Protein AF-0000000079286001 (afdb_homodimer)

InterPro domains:
  IPR000183 Ornithine/DAP/Arg decarboxylase [PR01179] (71-89)
  IPR000183 Ornithine/DAP/Arg decarboxylase [PR01179] (91-103)
  IPR000183 Ornithine/DAP/Arg decarboxylase [PR01179] (193-206)
  IPR000183 Ornithine/DAP/Arg decarboxylase [PR01179] (276-295)
  IPR000183 Ornithine/DAP/Arg decarboxylase [PR01179] (395-408)
  IPR002433 Ornithine decarboxylase [PR01182] (43-67)
  IPR002433 Ornithine decarboxylase [PR01182] (69-96)
  IPR002433 Ornithine decarboxylase [PR01182] (113-137)
  IPR002433 Ornithine decarboxylase [PR01182] (143-165)
  IPR002433 Ornithine decarboxylase [PR01182] (327-340)
  IPR002433 Ornithine decarboxylase [PR01182] (362-372)
  IPR002433 Ornithine decarboxylase [PR01182] (382-395)
  IPR002433 Ornithine decarboxylase [PTHR11482] (25-417)
  IPR009006 Alanine racemase/group IV decarboxylase, C-terminal [G3DSA:2.40.37.10] (40-417)
  IPR009006 Alanine racemase/group IV decarboxylase, C-terminal [SSF50621] (264-427)
  IPR022643 Orn/DAP/Arg decarboxylase 2, C-terminal [PF00278] (45-395)
  IPR022644 Orn/DAP/Arg decarboxylase 2, N-terminal [PF02784] (51-284)
  IPR022653 Orn/DAP/Arg decarboxylase 2, pyridoxal-phosphate binding site [PS00878] (71-89)
  IPR029066 PLP-binding barrel [G3DSA:3.20.20.10] (53-284)
  IPR029066 PLP-binding barrel [SSF51419] (49-286)

Radius of gyration: 28.45 Å; Cα contacts (8 Å, |Δi|>4): 1939; chains: 2; bounding box: 70×84×67 Å

Organism: Patiria miniata (NCBI:txid46514)

Foldseek 3Di:
DDWDDFPVDIAAADAPPDDPLNVVVCQLVDPVHDPVDDPDSQAKFKEFAVALLVVLVVVCCVLPVQAAEAAECLFFVDLVSLLLCVLVVHAHEDQFLVSQVSSVVSPDALQSYENEHQDYDLVRLLSNQVRVNAHYEHADLVSLVSCLVRPQRHAYAYEAAQEDPQALDHCNVPDHHYPVCLLVSLVSNVVSVHAHAEYEYAHHAQHLDLCSLLVVLVSCLVSLVSNVVSPHNHAEYESEERAHQFPDGNDHNSSNSVSNVVSCCVRPNVVNNHRHYYHYHSNSFQQRMKMKKFFADKDKDQADPVVPVPDADDVRPRIEIETEIQDFCQQFLVSCVSPVPPWDDWAFSPDDPVPFAWGQYWYAYDAPDPVRTNHHRDIDGDDDGGTMTMTGRRGTRGNSRHDCPNNRDHHYYHYYYYPVCVVSCCSSRPHD/DDWDDFPVDIAAADAPPDDPLNVVVCQLPDPVHDPVDDPDSQAKFKEFAVALLVVLLVVCCVLPVQAAEAAECLFFVDLVSLLLCVLVVHAHEDQFLVSQVSSVVSPDALQSYENEHQDYDLVRLLSNQVRVNAHYEHADLVSLVSCLVRPQRHAYAYEAAQEDPQALDHCNVPDHHYPVCLLVSLVSNVVSVHAYAEYEYAHHAQHLDLCSLLVVLVSCLVSLVSNVVSPHNHAEYESEERAHQFPDGNDHNSSNSVSNVVSCCVRPNVVNNHRHYYHYHSNSFQQRMKMKKFFADKDKDQADPVVPVPDADDVRPRIEIETEIQDFCQQFLVSCVSPVPPWDDWAFSPDDPVPFAWGQYWYAYDAPDPVRTNHHRDIYGDDDGGTMTMTGRRGTRGNSRHDCPNNRDHHYYHYYYYPVCVVSCCSSRPHD

pLDDT: mean 92.54, std 11.49, range [35.41, 98.94]

Solvent-accessible surface area (backbone atoms only — not comparable to full-atom values): 44396 Å² total; per-residue (Å²): 125,52,71,51,75,36,96,82,42,65,30,41,36,38,59,88,88,66,48,70,59,57,52,51,55,51,53,62,67,46,79,82,55,58,79,67,62,68,93,44,82,72,55,39,34,32,42,38,33,55,44,48,32,52,50,41,51,52,48,43,50,70,59,38,66,76,46,44,53,18,37,27,38,55,25,46,70,48,65,63,60,50,37,48,39,46,61,71,67,49,29,30,29,24,63,28,50,52,39,46,51,49,46,44,75,65,65,46,58,38,87,41,34,34,42,58,37,49,69,55,45,66,68,38,45,43,48,31,48,74,62,53,38,34,39,28,32,30,50,49,68,60,46,50,56,51,35,54,73,64,34,52,80,33,37,30,26,42,29,35,48,47,64,34,90,68,19,79,43,47,37,48,88,71,42,43,28,51,80,84,46,47,64,63,46,51,52,50,35,53,74,69,66,44,46,49,29,29,43,30,36,41,33,18,41,49,33,57,53,45,62,54,50,29,52,49,52,58,62,44,44,65,56,52,48,51,42,42,74,73,65,37,71,58,38,36,42,34,59,27,38,24,50,44,20,52,84,79,46,94,37,56,56,67,57,32,32,51,37,42,52,54,38,34,55,72,67,55,29,78,87,71,65,55,44,41,34,30,27,42,29,36,37,44,28,11,48,20,10,28,38,38,35,22,26,44,34,63,46,79,43,74,56,54,70,83,78,35,76,82,76,68,62,94,92,50,70,56,45,36,38,35,37,26,26,68,47,20,26,51,46,23,42,42,47,33,81,79,31,77,74,62,59,72,82,61,39,68,51,83,63,78,66,88,81,50,65,71,34,52,24,33,34,30,16,61,51,86,50,57,80,24,49,52,43,69,82,39,78,37,56,76,77,55,63,72,40,46,30,37,30,68,51,42,27,30,54,12,72,44,55,27,24,43,42,49,38,45,74,65,57,47,68,42,38,32,30,44,58,86,50,46,66,61,47,46,70,54,52,55,67,129,125,52,72,53,74,33,96,82,42,65,30,40,37,39,60,87,87,65,49,69,58,57,52,51,54,48,54,64,67,43,82,82,56,59,79,66,62,70,94,48,81,71,54,38,34,32,41,37,32,54,45,47,32,52,52,40,51,53,50,43,51,70,60,39,66,76,48,43,52,18,38,27,38,56,26,48,70,47,65,63,60,50,38,48,40,45,61,72,68,49,28,32,30,25,64,30,51,52,39,45,49,49,46,43,74,64,64,48,58,39,86,40,34,33,42,58,36,48,69,54,44,66,68,39,45,42,49,30,48,73,63,52,38,34,38,28,34,29,52,50,68,60,45,49,54,50,35,55,73,64,35,54,83,32,37,30,24,41,29,35,47,48,65,36,89,67,18,79,45,49,39,48,87,71,42,44,27,51,79,86,45,45,63,63,46,50,52,50,36,53,76,68,66,45,45,50,29,31,42,30,35,42,32,17,40,50,32,58,54,44,62,55,50,31,52,50,54,59,63,41,43,66,57,51,48,52,42,41,74,73,66,36,69,59,38,36,40,32,56,27,37,24,49,44,20,49,82,81,47,91,38,55,57,67,57,33,33,52,38,42,52,52,39,35,55,72,68,53,28,78,87,70,63,55,43,39,34,30,27,42,29,35,37,45,26,12,49,20,10,28,37,38,34,24,25,45,33,62,46,79,42,73,56,52,69,81,77,36,73,81,75,65,62,93,90,48,69,57,47,37,38,37,38,26,25,70,49,20,26,50,44,22,43,40,49,34,81,79,31,78,73,61,59,71,82,63,40,68,51,83,62,79,67,87,81,52,65,69,35,51,25,32,34,30,17,61,50,85,50,56,80,26,50,52,44,71,82,37,76,35,56,76,77,54,64,72,41,45,30,38,33,68,50,41,28,31,54,12,70,43,54,27,24,42,41,49,37,44,74,67,57,46,67,41,39,32,29,44,57,86,49,46,66,59,48,46,69,55,51,54,67,132

Sequence (864 aa):
MERYETPDLRVTLYENGTSIRDIANEKVKDEDQDEPKREDVDDPFYLYDLGDVVTKDKLWAKLLPNVEVFFAVKSNPDPVIIRLLIGLGKSFDCASKKEIKMVLDLGASADRIIFAHPYKQESHLRFAKEKGVRLMTFDTAEELQKVKRVHPKAQLVLRIRYDDDTATIKYGAKFGCRGEEVRPLLEIAKKLGLDVVGISFHVGSESSNPQIFRDAIRFTRPLFDIGTSLGFNMKLLDLGGGFPGRLYPKATFDKFADVITRALDEHFPASSGVRIIAEPGTFHTRSAGYLVANVIAKRVNKVDINERRERVSDGDEPFIWIYYLNVGVFSGLNGKLFDPEYFDLPEPLHEPLRNRDLKPSTIFGPTCDSNDVIMANCMLPELDTGEFVLFHDMGGYTATCACDFNGFSLPPTWYIAPKEIRLVLEKTFPAQMERYETPDLRVTLYENGTSIRDIANEKVKDEDQDEPKREDVDDPFYLYDLGDVVTKDKLWAKLLPNVEVFFAVKSNPDPVIIRLLIGLGKSFDCASKKEIKMVLDLGASADRIIFAHPYKQESHLRFAKEKGVRLMTFDTAEELQKVKRVHPKAQLVLRIRYDDDTATIKYGAKFGCRGEEVRPLLEIAKKLGLDVVGISFHVGSESSNPQIFRDAIRFTRPLFDIGTSLGFNMKLLDLGGGFPGRLYPKATFDKFADVITRALDEHFPASSGVRIIAEPGTFHTRSAGYLVANVIAKRVNKVDINERRERVSDGDEPFIWIYYLNVGVFSGLNGKLFDPEYFDLPEPLHEPLRNRDLKPSTIFGPTCDSNDVIMANCMLPELDTGEFVLFHDMGGYTATCACDFNGFSLPPTWYIAPKEIRLVLEKTFPAQ

Secondary structure (DSSP, 8-state):
-EEEEETTEEEEEE-TT--HHHHHHHHHH-SS--SSPPSSTT--EEEEEHHHHHHHHHHHHHH-TTSEEEEEGGG---HHHHHHHHHTT-EEEE-SHHHHHHHHHTT--GGGEEE--SS--HHHHHHHHHHT--EEEE-SHHHHHHHHHH-TTPEEEEEB----TT-SS--TTTS-B-HHHHHHHHHHHHHTT-EEEEEE----SS-S-THHHHHHHHHHHHHHHHHHHTT----EEE-------SSS-SS-HHHHHHHHHHHHHHHS-GGG--EEEE--SHHHHGGGEEEEEEEEEEEEEE--TTT-TTT--TT--SEEEEEEES--TTTT-GGGGT-TTSSPPPEESSS-GGG--EEEEEEE-SSS-TT-EEEEEEEEE---TT-EEEESS-SSSSGGG---GGG-PPPPEEEEEEGGGHHHHHHHS---/-EEEEETTEEEEEE-TT--HHHHHHHHHH-SS--SSPPSSTT--EEEEEHHHHHHHHHHHHHH-TTSEEEEEGGG---HHHHHHHHHTT-EEEE-SHHHHHHHHHTT--GGGEEE--SS--HHHHHHHHHHT--EEEE-SHHHHHHHHHH-TTPEEEEEB----TT-SS--TTTS-B-HHHHHHHHHHHHHTT-EEEEEE----SS-S-THHHHHHHHHHHHHHHHHHHTT----EEE-------SSS-SS-HHHHHHHHHHHHHHHS-GGG--EEEE--SHHHHGGGEEEEEEEEEEEEEE--TTT-TTT--TT--SEEEEEEES--TTTT-GGGGT-TTSSPPPEESSS-GGG--EEEEEEE-SSS-TT-EEEEEEEEE---TT-EEEESS-SSSSGGG---GGG-PPPPEEEEEEGGGHHHHHHHS---

Structure (mmCIF, N/CA/C/O backbone):
data_AF-0000000079286001-model_v1
#
loop_
_entity.id
_entity.type
_entity.pdbx_description
1 polymer 'ornithine decarboxylase'
#
loop_
_atom_site.group_PDB
_atom_site.id
_atom_site.type_symbol
_atom_site.label_atom_id
_atom_site.label_alt_id
_atom_site.label_comp_id
_atom_site.label_asym_id
_atom_site.label_entity_id
_atom_site.label_seq_id
_atom_site.pdbx_PDB_ins_code
_atom_site.Cartn_x
_atom_site.Cartn_y
_atom_site.Cartn_z
_atom_site.occupancy
_atom_site.B_iso_or_equiv
_atom_site.auth_seq_id
_atom_site.auth_comp_id
_atom_site.auth_asym_id
_atom_site.auth_atom_id
_atom_site.pdbx_PDB_model_num
ATOM 1 N N . MET A 1 1 ? 31.047 -0.905 14.516 1 71.81 1 MET A N 1
ATOM 2 C CA . MET A 1 1 ? 30.406 0.387 14.742 1 71.81 1 MET A CA 1
ATOM 3 C C . MET A 1 1 ? 29.812 0.453 16.141 1 71.81 1 MET A C 1
ATOM 5 O O . MET A 1 1 ? 29.359 -0.562 16.672 1 71.81 1 MET A O 1
ATOM 9 N N . GLU A 1 2 ? 30.016 1.582 16.75 1 84.88 2 GLU A N 1
ATOM 10 C CA . GLU A 1 2 ? 29.469 1.858 18.062 1 84.88 2 GLU A CA 1
ATOM 11 C C . GLU A 1 2 ? 27.953 1.935 18.047 1 84.88 2 GLU A C 1
ATOM 13 O O . GLU A 1 2 ? 27.359 2.312 17.031 1 84.88 2 GLU A O 1
ATOM 18 N N . ARG A 1 3 ? 27.391 1.456 19.219 1 89.31 3 ARG A N 1
ATOM 19 C CA . ARG A 1 3 ? 25.938 1.459 19.297 1 89.31 3 ARG A CA 1
ATOM 20 C C . ARG A 1 3 ? 25.453 2.227 20.516 1 89.31 3 ARG A C 1
ATOM 22 O O . ARG A 1 3 ? 26.141 2.27 21.547 1 89.31 3 ARG A O 1
ATOM 29 N N . TYR A 1 4 ? 24.406 2.926 20.359 1 91.62 4 TYR A N 1
ATOM 30 C CA . TYR A 1 4 ? 23.625 3.475 21.453 1 91.62 4 TYR A CA 1
ATOM 31 C C . TYR A 1 4 ? 22.266 2.771 21.547 1 91.62 4 TYR A C 1
ATOM 33 O O . TYR A 1 4 ? 21.484 2.777 20.594 1 91.62 4 TYR A O 1
ATOM 41 N N . GLU A 1 5 ? 22.047 2.104 22.766 1 92.06 5 GLU A N 1
ATOM 42 C CA . GLU A 1 5 ? 20.875 1.264 22.906 1 92.06 5 GLU A CA 1
ATOM 43 C C . GLU A 1 5 ? 20.109 1.607 24.188 1 92.06 5 GLU A C 1
ATOM 45 O O . GLU A 1 5 ? 20.688 1.708 25.266 1 92.06 5 GLU A O 1
ATOM 50 N N . THR A 1 6 ? 18.906 1.88 23.984 1 93 6 THR A N 1
ATOM 51 C CA . THR A 1 6 ? 17.922 2.041 25.047 1 93 6 THR A CA 1
ATOM 52 C C . THR A 1 6 ? 16.688 1.175 24.797 1 93 6 THR A C 1
ATOM 54 O O . THR A 1 6 ? 16.594 0.523 23.75 1 93 6 THR A O 1
ATOM 57 N N . PRO A 1 7 ? 15.75 1.062 25.703 1 88.44 7 PRO A N 1
ATOM 58 C CA . PRO A 1 7 ? 14.531 0.286 25.453 1 88.44 7 PRO A CA 1
ATOM 59 C C . PRO A 1 7 ? 13.758 0.793 24.234 1 88.44 7 PRO A C 1
ATOM 61 O O . PRO A 1 7 ? 13.055 0.019 23.578 1 88.44 7 PRO A O 1
ATOM 64 N N . ASP A 1 8 ? 13.992 2.051 23.875 1 90.81 8 ASP A N 1
ATOM 65 C CA . ASP A 1 8 ? 13.156 2.662 22.844 1 90.81 8 ASP A CA 1
ATOM 66 C C . ASP A 1 8 ? 13.961 2.936 21.578 1 90.81 8 ASP A C 1
ATOM 68 O O . ASP A 1 8 ? 13.406 3.369 20.562 1 90.81 8 ASP A O 1
ATOM 72 N N . LEU A 1 9 ? 15.227 2.674 21.609 1 93.56 9 LEU A N 1
ATOM 73 C CA . LEU A 1 9 ? 16.047 3.027 20.453 1 93.56 9 LEU A CA 1
ATOM 74 C C . LEU A 1 9 ? 17.281 2.146 20.375 1 93.56 9 LEU A C 1
ATOM 76 O O . LEU A 1 9 ? 17.984 1.972 21.375 1 93.56 9 LEU A O 1
ATOM 80 N N . ARG A 1 10 ? 17.516 1.57 19.297 1 93.25 10 ARG A N 1
ATOM 81 C CA . ARG A 1 10 ? 18.797 0.984 18.906 1 93.25 10 ARG A CA 1
ATOM 82 C C . ARG A 1 10 ? 19.375 1.683 17.688 1 93.25 10 ARG A C 1
ATOM 84 O O . ARG A 1 10 ? 18.766 1.656 16.609 1 93.25 10 ARG A O 1
ATOM 91 N N . VAL A 1 11 ? 20.516 2.357 17.828 1 94.81 11 VAL A N 1
ATOM 92 C CA . VAL A 1 11 ? 21.062 3.162 16.75 1 94.81 11 VAL A CA 1
ATOM 93 C C . VAL A 1 11 ? 22.562 2.895 16.609 1 94.81 11 VAL A C 1
ATOM 95 O O . VAL A 1 11 ? 23.266 2.729 17.594 1 94.81 11 VAL A O 1
ATOM 98 N N . THR A 1 12 ? 23 2.721 15.375 1 94.31 12 THR A N 1
ATOM 99 C CA . THR A 1 12 ? 24.422 2.627 15.07 1 94.31 12 THR A CA 1
ATOM 100 C C . THR A 1 12 ? 25.031 4.016 14.922 1 94.31 12 THR A C 1
ATOM 102 O O . THR A 1 12 ? 24.578 4.816 14.102 1 94.31 12 THR A O 1
ATOM 105 N N . LEU A 1 13 ? 26.078 4.27 15.703 1 96.25 13 LEU A N 1
ATOM 106 C CA . LEU A 1 13 ? 26.766 5.555 15.641 1 96.25 13 LEU A CA 1
ATOM 107 C C . LEU A 1 13 ? 27.922 5.496 14.656 1 96.25 13 LEU A C 1
ATOM 109 O O . LEU A 1 13 ? 28.703 4.535 14.664 1 96.25 13 LEU A O 1
ATOM 113 N N . TYR A 1 14 ? 27.953 6.477 13.812 1 96.12 14 TYR A N 1
ATOM 114 C CA . TYR A 1 14 ? 29.047 6.496 12.852 1 96.12 14 TYR A CA 1
ATOM 115 C C . TYR A 1 14 ? 29.875 7.773 12.984 1 96.12 14 TYR A C 1
ATOM 117 O O . TYR A 1 14 ? 29.422 8.75 13.594 1 96.12 14 TYR A O 1
ATOM 125 N N . GLU A 1 15 ? 31.125 7.727 12.461 1 95.25 15 GLU A N 1
ATOM 126 C CA . GLU A 1 15 ? 32.031 8.875 12.5 1 95.25 15 GLU A CA 1
ATOM 127 C C . GLU A 1 15 ? 31.781 9.805 11.32 1 95.25 15 GLU A C 1
ATOM 129 O O . GLU A 1 15 ? 31.391 9.359 10.242 1 95.25 15 GLU A O 1
ATOM 134 N N . ASN A 1 16 ? 32.094 10.992 11.594 1 89.06 16 ASN A N 1
ATOM 135 C CA . ASN A 1 16 ? 32.062 11.953 10.5 1 89.06 16 ASN A CA 1
ATOM 136 C C . ASN A 1 16 ? 32.938 11.516 9.328 1 89.06 16 ASN A C 1
ATOM 138 O O . ASN A 1 16 ? 34.031 11.016 9.531 1 89.06 16 ASN A O 1
ATOM 142 N N . GLY A 1 17 ? 32.438 11.609 8.141 1 90.69 17 GLY A N 1
ATOM 143 C CA . GLY A 1 17 ? 33.188 11.188 6.961 1 90.69 17 GLY A CA 1
ATOM 144 C C . GLY A 1 17 ? 32.812 9.805 6.473 1 90.69 17 GLY A C 1
ATOM 145 O O . GLY A 1 17 ? 33.125 9.43 5.34 1 90.69 17 GLY A O 1
ATOM 146 N N . THR A 1 18 ? 32.125 9.094 7.285 1 93.81 18 THR A N 1
ATOM 147 C CA . THR A 1 18 ? 31.656 7.781 6.859 1 93.81 18 THR A CA 1
ATOM 148 C C . THR A 1 18 ? 30.531 7.918 5.84 1 93.81 18 THR A C 1
ATOM 150 O O . THR A 1 18 ? 29.578 8.688 6.051 1 93.81 18 THR A O 1
ATOM 153 N N . SER A 1 19 ? 30.625 7.227 4.762 1 93.56 19 SER A N 1
ATOM 154 C CA . SER A 1 19 ? 29.594 7.301 3.74 1 93.56 19 SER A CA 1
ATOM 155 C C . SER A 1 19 ? 28.453 6.348 4.047 1 93.56 19 SER A C 1
ATOM 157 O O . SER A 1 19 ? 28.641 5.324 4.707 1 93.56 19 SER A O 1
ATOM 159 N N . ILE A 1 20 ? 27.312 6.707 3.557 1 94.81 20 ILE A N 1
ATOM 160 C CA . ILE A 1 20 ? 26.141 5.844 3.719 1 94.81 20 ILE A CA 1
ATOM 161 C C . ILE A 1 20 ? 26.391 4.496 3.049 1 94.81 20 ILE A C 1
ATOM 163 O O . ILE A 1 20 ? 25.938 3.459 3.535 1 94.81 20 ILE A O 1
ATOM 167 N N . ARG A 1 21 ? 27.047 4.473 1.968 1 94.06 21 ARG A N 1
ATOM 168 C CA . ARG A 1 21 ? 27.406 3.248 1.257 1 94.06 21 ARG A CA 1
ATOM 169 C C . ARG A 1 21 ? 28.219 2.311 2.145 1 94.06 21 ARG A C 1
ATOM 171 O O . ARG A 1 21 ? 27.969 1.102 2.166 1 94.06 21 ARG A O 1
ATOM 178 N N . ASP A 1 22 ? 29.156 2.918 2.811 1 93.25 22 ASP A N 1
ATOM 179 C CA . ASP A 1 22 ? 29.984 2.111 3.701 1 93.25 22 ASP A CA 1
ATOM 180 C C . ASP A 1 22 ? 29.156 1.492 4.82 1 93.25 22 ASP A C 1
ATOM 182 O O . ASP A 1 22 ? 29.328 0.32 5.156 1 93.25 22 ASP A O 1
ATOM 186 N N . ILE A 1 23 ? 28.312 2.266 5.332 1 94 23 ILE A N 1
ATOM 187 C CA . ILE A 1 23 ? 27.438 1.777 6.402 1 94 23 ILE A CA 1
ATOM 188 C C . ILE A 1 23 ? 26.547 0.662 5.871 1 94 23 ILE A C 1
ATOM 190 O O . ILE A 1 23 ? 26.406 -0.388 6.504 1 94 23 ILE A O 1
ATOM 194 N N . ALA A 1 24 ? 25.906 0.877 4.711 1 94.75 24 ALA A N 1
ATOM 195 C CA . ALA A 1 24 ? 25.031 -0.115 4.09 1 94.75 24 ALA A CA 1
ATOM 196 C C . ALA A 1 24 ? 25.781 -1.416 3.82 1 94.75 24 ALA A C 1
ATOM 198 O O . ALA A 1 24 ? 25.25 -2.504 4.07 1 94.75 24 ALA A O 1
ATOM 199 N N . ASN A 1 25 ? 27 -1.288 3.332 1 92.12 25 ASN A N 1
ATOM 200 C CA . ASN A 1 25 ? 27.828 -2.465 3.057 1 92.12 25 ASN A CA 1
ATOM 201 C C . ASN A 1 25 ? 28.094 -3.27 4.324 1 92.12 25 ASN A C 1
ATOM 203 O O . ASN A 1 25 ? 28.094 -4.5 4.297 1 92.12 25 ASN A O 1
ATOM 207 N N . GLU A 1 26 ? 28.375 -2.537 5.305 1 90.12 26 GLU A N 1
ATOM 208 C CA . GLU A 1 26 ? 28.625 -3.203 6.582 1 90.12 26 GLU A CA 1
ATOM 209 C C . GLU A 1 26 ? 27.375 -3.926 7.074 1 90.12 26 GLU A C 1
ATOM 211 O O . GLU A 1 26 ? 27.453 -5.047 7.582 1 90.12 26 GLU A O 1
ATOM 216 N N . LYS A 1 27 ? 26.25 -3.311 6.926 1 91.25 27 LYS A N 1
ATOM 217 C CA . LYS A 1 27 ? 25 -3.879 7.406 1 91.25 27 LYS A CA 1
ATOM 218 C C . LYS A 1 27 ? 24.609 -5.105 6.59 1 91.25 27 LYS A C 1
ATOM 220 O O . LYS A 1 27 ? 24.016 -6.047 7.121 1 91.25 27 LYS A O 1
ATOM 225 N N . VAL A 1 28 ? 24.859 -5.121 5.328 1 91.75 28 VAL A N 1
ATOM 226 C CA . VAL A 1 28 ? 24.562 -6.27 4.473 1 91.75 28 VAL A CA 1
ATOM 227 C C . VAL A 1 28 ? 25.328 -7.492 4.98 1 91.75 28 VAL A C 1
ATOM 229 O O . VAL A 1 28 ? 24.797 -8.609 4.957 1 91.75 28 VAL A O 1
ATOM 232 N N . LYS A 1 29 ? 26.547 -7.254 5.477 1 84.69 29 LYS A N 1
ATOM 233 C CA . LYS A 1 29 ? 27.422 -8.344 5.895 1 84.69 29 LYS A CA 1
ATOM 234 C C . LYS A 1 29 ? 27.141 -8.758 7.336 1 84.69 29 LYS A C 1
ATOM 236 O O . LYS A 1 29 ? 27.531 -9.844 7.766 1 84.69 29 LYS A O 1
ATOM 241 N N . ASP A 1 30 ? 26.516 -7.801 8.016 1 74.06 30 ASP A N 1
ATOM 242 C CA . ASP A 1 30 ? 26.359 -7.969 9.461 1 74.06 30 ASP A CA 1
ATOM 243 C C . ASP A 1 30 ? 25.422 -9.133 9.781 1 74.06 30 ASP A C 1
ATOM 245 O O . ASP A 1 30 ? 24.219 -9.07 9.508 1 74.06 30 ASP A O 1
ATOM 249 N N . GLU A 1 31 ? 26 -10.25 10.188 1 60.56 31 GLU A N 1
ATOM 250 C CA . GLU A 1 31 ? 25.281 -11.445 10.617 1 60.56 31 GLU A CA 1
ATOM 251 C C . GLU A 1 31 ? 24.609 -11.234 11.969 1 60.56 31 GLU A C 1
ATOM 253 O O . GLU A 1 31 ? 23.625 -11.891 12.289 1 60.56 31 GLU A O 1
ATOM 258 N N . ASP A 1 32 ? 25.203 -10.398 12.812 1 54.66 32 ASP A N 1
ATOM 259 C CA . ASP A 1 32 ? 24.688 -10.078 14.141 1 54.66 32 ASP A CA 1
ATOM 260 C C . ASP A 1 32 ? 23.703 -8.906 14.086 1 54.66 32 ASP A C 1
ATOM 262 O O . ASP A 1 32 ? 24.078 -7.77 14.391 1 54.66 32 ASP A O 1
ATOM 266 N N . GLN A 1 33 ? 22.625 -9.148 13.562 1 60.97 33 GLN A N 1
ATOM 267 C CA . GLN A 1 33 ? 21.703 -8.141 13.047 1 60.97 33 GLN A CA 1
ATOM 268 C C . GLN A 1 33 ? 21.031 -7.379 14.188 1 60.97 33 GLN A C 1
ATOM 270 O O . GLN A 1 33 ? 20.828 -7.926 15.273 1 60.97 33 GLN A O 1
ATOM 275 N N . ASP A 1 34 ? 21.156 -6.125 14.141 1 65.12 34 ASP A N 1
ATOM 276 C CA . ASP A 1 34 ? 20.328 -5.234 14.945 1 65.12 34 ASP A CA 1
ATOM 277 C C . ASP A 1 34 ? 18.875 -5.68 14.93 1 65.12 34 ASP A C 1
ATOM 279 O O . ASP A 1 34 ? 18.422 -6.312 13.969 1 65.12 34 ASP A O 1
ATOM 283 N N . GLU A 1 35 ? 18.203 -5.648 16.125 1 70.62 35 GLU A N 1
ATOM 284 C CA . GLU A 1 35 ? 16.734 -5.766 16.094 1 70.62 35 GLU A CA 1
ATOM 285 C C . GLU A 1 35 ? 16.109 -4.547 15.43 1 70.62 35 GLU A C 1
ATOM 287 O O . GLU A 1 35 ? 16.594 -3.426 15.578 1 70.62 35 GLU A O 1
ATOM 292 N N . PRO A 1 36 ? 15.195 -4.641 14.648 1 77.62 36 PRO A N 1
ATOM 293 C CA . PRO A 1 36 ? 14.609 -5.918 14.234 1 77.62 36 PRO A CA 1
ATOM 294 C C . PRO A 1 36 ? 15.477 -6.664 13.227 1 77.62 36 PRO A C 1
ATOM 296 O O . PRO A 1 36 ? 16.109 -6.039 12.359 1 77.62 36 PRO A O 1
ATOM 299 N N . LYS A 1 37 ? 15.43 -7.93 13.297 1 78.38 37 LYS A N 1
ATOM 300 C CA . LYS A 1 37 ? 16.266 -8.773 12.445 1 78.38 37 LYS A CA 1
ATOM 301 C C . LYS A 1 37 ? 15.594 -9.039 11.102 1 78.38 37 LYS A C 1
ATOM 303 O O . LYS A 1 37 ? 14.367 -9.148 11.031 1 78.38 37 LYS A O 1
ATOM 308 N N . ARG A 1 38 ? 16.453 -9.008 10.172 1 84.75 38 ARG A N 1
ATOM 309 C CA . ARG A 1 38 ? 16 -9.578 8.906 1 84.75 38 ARG A CA 1
ATOM 310 C C . ARG A 1 38 ? 15.742 -11.078 9.039 1 84.75 38 ARG A C 1
ATOM 312 O O . ARG A 1 38 ? 16.484 -11.773 9.742 1 84.75 38 ARG A O 1
ATOM 319 N N . GLU A 1 39 ? 14.758 -11.484 8.383 1 85.5 39 GLU A N 1
ATOM 320 C CA . GLU A 1 39 ? 14.484 -12.922 8.383 1 85.5 39 GLU A CA 1
ATOM 321 C C . GLU A 1 39 ? 15.555 -13.688 7.609 1 85.5 39 GLU A C 1
ATOM 323 O O . GLU A 1 39 ? 15.984 -14.758 8.039 1 85.5 39 GLU A O 1
ATOM 328 N N . ASP A 1 40 ? 16.016 -13.102 6.512 1 92.5 40 ASP A N 1
ATOM 329 C CA . ASP A 1 40 ? 17.031 -13.703 5.648 1 92.5 40 ASP A CA 1
ATOM 330 C C . ASP A 1 40 ? 18.125 -12.695 5.305 1 92.5 40 ASP A C 1
ATOM 332 O O . ASP A 1 40 ? 17.875 -11.484 5.277 1 92.5 40 ASP A O 1
ATOM 336 N N . VAL A 1 41 ? 19.328 -13.164 4.98 1 90.94 41 VAL A N 1
ATOM 337 C CA . VAL A 1 41 ? 20.5 -12.336 4.77 1 90.94 41 VAL A CA 1
ATOM 338 C C . VAL A 1 41 ? 20.328 -11.484 3.516 1 90.94 41 VAL A C 1
ATOM 340 O O . VAL A 1 41 ? 20.938 -10.422 3.383 1 90.94 41 VAL A O 1
ATOM 343 N N . ASP A 1 42 ? 19.516 -11.938 2.594 1 94.81 42 ASP A N 1
ATOM 344 C CA . ASP A 1 42 ? 19.344 -11.219 1.338 1 94.81 42 ASP A CA 1
ATOM 345 C C . ASP A 1 42 ? 18.078 -10.367 1.364 1 94.81 42 ASP A C 1
ATOM 347 O O . ASP A 1 42 ? 17.641 -9.859 0.33 1 94.81 42 ASP A O 1
ATOM 351 N N . ASP A 1 43 ? 17.453 -10.195 2.561 1 95.69 43 ASP A N 1
ATOM 352 C CA . ASP A 1 43 ? 16.281 -9.344 2.705 1 95.69 43 ASP A CA 1
ATOM 353 C C . ASP A 1 43 ? 16.656 -7.871 2.607 1 95.69 43 ASP A C 1
ATOM 355 O O . ASP A 1 43 ? 17.766 -7.477 2.988 1 95.69 43 ASP A O 1
ATOM 359 N N . PRO A 1 44 ? 15.797 -7.09 2.057 1 96.62 44 PRO A N 1
ATOM 360 C CA . PRO A 1 44 ? 16.016 -5.645 2.02 1 96.62 44 PRO A CA 1
ATOM 361 C C . PRO A 1 44 ? 15.883 -4.992 3.395 1 96.62 44 PRO A C 1
ATOM 363 O O . PRO A 1 44 ? 15.359 -5.605 4.324 1 96.62 44 PRO A O 1
ATOM 366 N N . PHE A 1 45 ? 16.344 -3.779 3.539 1 96.06 45 PHE A N 1
ATOM 367 C CA . PHE A 1 45 ? 16.188 -3.037 4.781 1 96.06 45 PHE A CA 1
ATOM 368 C C . PHE A 1 45 ? 16.297 -1.536 4.535 1 96.06 45 PHE A C 1
ATOM 370 O O . PHE A 1 45 ? 16.875 -1.107 3.531 1 96.06 45 PHE A O 1
ATOM 377 N N . TYR A 1 46 ? 15.742 -0.753 5.426 1 97.12 46 TYR A N 1
ATOM 378 C CA . TYR A 1 46 ? 15.891 0.698 5.457 1 97.12 46 TYR A CA 1
ATOM 379 C C . TYR A 1 46 ? 17 1.116 6.402 1 97.12 46 TYR A C 1
ATOM 381 O O . TYR A 1 46 ? 17.25 0.461 7.418 1 97.12 46 TYR A O 1
ATOM 389 N N . LEU A 1 47 ? 17.672 2.135 6.031 1 97.06 47 LEU A N 1
ATOM 390 C CA . LEU A 1 47 ? 18.5 2.912 6.949 1 97.06 47 LEU A CA 1
ATOM 391 C C . LEU A 1 47 ? 17.922 4.316 7.133 1 97.06 47 LEU A C 1
ATOM 393 O O . LEU A 1 47 ? 17.766 5.059 6.164 1 97.06 47 LEU A O 1
ATOM 397 N N . TYR A 1 48 ? 17.578 4.637 8.32 1 98.12 48 TYR A N 1
ATOM 398 C CA . TYR A 1 48 ? 17.141 5.992 8.656 1 98.12 48 TYR A CA 1
ATOM 399 C C . TYR A 1 48 ? 18.25 6.734 9.414 1 98.12 48 TYR A C 1
ATOM 401 O O . TYR A 1 48 ? 18.641 6.32 10.5 1 98.12 48 TYR A O 1
ATOM 409 N N . ASP A 1 49 ? 18.703 7.762 8.859 1 98.25 49 ASP A N 1
ATOM 410 C CA . ASP A 1 49 ? 19.75 8.578 9.453 1 98.25 49 ASP A CA 1
ATOM 411 C C . ASP A 1 49 ? 19.172 9.68 10.328 1 98.25 49 ASP A C 1
ATOM 413 O O . ASP A 1 49 ? 18.766 10.734 9.82 1 98.25 49 ASP A O 1
ATOM 417 N N . LEU A 1 50 ? 19.266 9.508 11.617 1 98.5 50 LEU A N 1
ATOM 418 C CA . LEU A 1 50 ? 18.703 10.469 12.555 1 98.5 50 LEU A CA 1
ATOM 419 C C . LEU A 1 50 ? 19.484 11.773 12.539 1 98.5 50 LEU A C 1
ATOM 421 O O . LEU A 1 50 ? 18.969 12.828 12.883 1 98.5 50 LEU A O 1
ATOM 425 N N . GLY A 1 51 ? 20.734 11.688 12.172 1 97.94 51 GLY A N 1
ATOM 426 C CA . GLY A 1 51 ? 21.531 12.891 12.039 1 97.94 51 GLY A CA 1
ATOM 427 C C . GLY A 1 51 ? 21.016 13.852 10.984 1 97.94 51 GLY A C 1
ATOM 428 O O . GLY A 1 51 ? 21.062 15.07 11.156 1 97.94 51 GLY A O 1
ATOM 429 N N . ASP A 1 52 ? 20.531 13.289 9.898 1 98 52 ASP A N 1
ATOM 430 C CA . ASP A 1 52 ? 19.953 14.109 8.836 1 98 52 ASP A CA 1
ATOM 431 C C . ASP A 1 52 ? 18.703 14.844 9.32 1 98 52 ASP A C 1
ATOM 433 O O . ASP A 1 52 ? 18.5 16.016 8.992 1 98 52 ASP A O 1
ATOM 437 N N . VAL A 1 53 ? 17.859 14.227 10.109 1 98.69 53 VAL A N 1
ATOM 438 C CA . VAL A 1 53 ? 16.672 14.844 10.672 1 98.69 53 VAL A CA 1
ATOM 439 C C . VAL A 1 53 ? 17.047 16.031 11.547 1 98.69 53 VAL A C 1
ATOM 441 O O . VAL A 1 53 ? 16.469 17.109 11.43 1 98.69 53 VAL A O 1
ATOM 444 N N . VAL A 1 54 ? 18.047 15.828 12.359 1 98.5 54 VAL A N 1
ATOM 445 C CA . VAL A 1 54 ? 18.516 16.875 13.266 1 98.5 54 VAL A CA 1
ATOM 446 C C . VAL A 1 54 ? 19.094 18.047 12.453 1 98.5 54 VAL A C 1
ATOM 448 O O . VAL A 1 54 ? 18.828 19.203 12.766 1 98.5 54 VAL A O 1
ATOM 451 N N . THR A 1 55 ? 19.844 17.672 11.445 1 97.5 55 THR A N 1
ATOM 452 C CA . THR A 1 55 ? 20.438 18.703 10.594 1 97.5 55 THR A CA 1
ATOM 453 C C . THR A 1 55 ? 19.359 19.547 9.93 1 97.5 55 THR A C 1
ATOM 455 O O . THR A 1 55 ? 19.469 20.781 9.875 1 97.5 55 THR A O 1
ATOM 458 N N . LYS A 1 56 ? 18.312 18.938 9.438 1 98.25 56 LYS A N 1
ATOM 459 C CA . LYS A 1 56 ? 17.219 19.641 8.789 1 98.25 56 LYS A CA 1
ATOM 460 C C . LYS A 1 56 ? 16.453 20.5 9.797 1 98.25 56 LYS A C 1
ATOM 462 O O . LYS A 1 56 ? 16.016 21.609 9.469 1 98.25 56 LYS A O 1
ATOM 467 N N . ASP A 1 57 ? 16.328 20 10.961 1 98.31 57 ASP A N 1
ATOM 468 C CA . ASP A 1 57 ? 15.688 20.766 12.023 1 98.31 57 ASP A CA 1
ATOM 469 C C . ASP A 1 57 ? 16.469 22.047 12.312 1 98.31 57 ASP A C 1
ATOM 471 O O . ASP A 1 57 ? 15.883 23.125 12.438 1 98.31 57 ASP A O 1
ATOM 475 N N . LYS A 1 58 ? 17.734 21.953 12.398 1 98.19 58 LYS A N 1
ATOM 476 C CA . LYS A 1 58 ? 18.594 23.109 12.633 1 98.19 58 LYS A CA 1
ATOM 477 C C . LYS A 1 58 ? 18.516 24.094 11.469 1 98.19 58 LYS A C 1
ATOM 479 O O . LYS A 1 58 ? 18.5 25.312 11.68 1 98.19 58 LYS A O 1
ATOM 484 N N . LEU A 1 59 ? 18.5 23.531 10.32 1 98.25 59 LEU A N 1
ATOM 485 C CA . LEU A 1 59 ? 18.422 24.359 9.133 1 98.25 59 LEU A CA 1
ATOM 486 C C . LEU A 1 59 ? 17.109 25.172 9.117 1 98.25 59 LEU A C 1
ATOM 488 O O . LEU A 1 59 ? 17.125 26.359 8.805 1 98.25 59 LEU A O 1
ATOM 492 N N . TRP A 1 60 ? 16.016 24.547 9.477 1 98.75 60 TRP A N 1
ATOM 493 C CA . TRP A 1 60 ? 14.734 25.219 9.555 1 98.75 60 TRP A CA 1
ATOM 494 C C . TRP A 1 60 ? 14.781 26.359 10.57 1 98.75 60 TRP A C 1
ATOM 496 O O . TRP A 1 60 ? 14.383 27.484 10.266 1 98.75 60 TRP A O 1
ATOM 506 N N . ALA A 1 61 ? 15.297 26.078 11.695 1 98.25 61 ALA A N 1
ATOM 507 C CA . ALA A 1 61 ? 15.367 27.062 12.773 1 98.25 61 ALA A CA 1
ATOM 508 C C . ALA A 1 61 ? 16.219 28.266 12.359 1 98.25 61 ALA A C 1
ATOM 510 O O . ALA A 1 61 ? 15.922 29.406 12.75 1 98.25 61 ALA A O 1
ATOM 511 N N . LYS A 1 62 ? 17.172 28 11.617 1 98.5 62 LYS A N 1
ATOM 512 C CA . LYS A 1 62 ? 18.078 29.047 11.18 1 98.5 62 LYS A CA 1
ATOM 513 C C . LYS A 1 62 ? 17.422 29.922 10.109 1 98.5 62 LYS A C 1
ATOM 515 O O . LYS A 1 62 ? 17.516 31.156 10.164 1 98.5 62 LYS A O 1
ATOM 520 N N . LEU A 1 63 ? 16.719 29.328 9.203 1 98.5 63 LEU A N 1
ATOM 521 C CA . LEU A 1 63 ? 16.297 30.047 8.016 1 98.5 63 LEU A CA 1
ATOM 522 C C . LEU A 1 63 ? 14.859 30.531 8.156 1 98.5 63 LEU A C 1
ATOM 524 O O . LEU A 1 63 ? 14.461 31.516 7.523 1 98.5 63 LEU A O 1
ATOM 528 N N . LEU A 1 64 ? 14.062 29.844 8.969 1 98.44 64 LEU A N 1
ATOM 529 C CA . LEU A 1 64 ? 12.672 30.203 9.227 1 98.44 64 LEU A CA 1
ATOM 530 C C . LEU A 1 64 ? 12.367 30.172 10.719 1 98.44 64 LEU A C 1
ATOM 532 O O . LEU A 1 64 ? 11.469 29.453 11.156 1 98.44 64 LEU A O 1
ATOM 536 N N . PRO A 1 65 ? 12.977 31.016 11.438 1 97.44 65 PRO A N 1
ATOM 537 C CA . PRO A 1 65 ? 12.852 30.953 12.891 1 97.44 65 PRO A CA 1
ATOM 538 C C . PRO A 1 65 ? 11.461 31.328 13.383 1 97.44 65 PRO A C 1
ATOM 540 O O . PRO A 1 65 ? 11.047 30.906 14.469 1 97.44 65 PRO A O 1
ATOM 543 N N . ASN A 1 66 ? 10.727 32.062 12.578 1 97.25 66 ASN A N 1
ATOM 544 C CA . ASN A 1 66 ? 9.43 32.562 13.031 1 97.25 66 ASN A CA 1
ATOM 545 C C . ASN A 1 66 ? 8.289 31.672 12.523 1 97.25 66 ASN A C 1
ATOM 547 O O . ASN A 1 66 ? 7.121 32.031 12.664 1 97.25 66 ASN A O 1
ATOM 551 N N . VAL A 1 67 ? 8.586 30.609 11.914 1 98.75 67 VAL A N 1
ATOM 552 C CA . VAL A 1 67 ? 7.582 29.672 11.422 1 98.75 67 VAL A CA 1
ATOM 553 C C . VAL A 1 67 ? 7.668 28.359 12.211 1 98.75 67 VAL A C 1
ATOM 555 O O . VAL A 1 67 ? 8.672 27.641 12.133 1 98.75 67 VAL A O 1
ATOM 558 N N . GLU A 1 68 ? 6.641 28.062 12.93 1 98.75 68 GLU A N 1
ATOM 559 C CA . GLU A 1 68 ? 6.617 26.875 13.766 1 98.75 68 GLU A CA 1
ATOM 560 C C . GLU A 1 68 ? 6.352 25.625 12.93 1 98.75 68 GLU A C 1
ATOM 562 O O . GLU A 1 68 ? 5.496 25.625 12.047 1 98.75 68 GLU A O 1
ATOM 567 N N . VAL A 1 69 ? 7.035 24.531 13.312 1 98.88 69 VAL A N 1
ATOM 568 C CA . VAL A 1 69 ? 6.918 23.297 12.547 1 98.88 69 VAL A CA 1
ATOM 569 C C . VAL A 1 69 ? 5.836 22.406 13.164 1 98.88 69 VAL A C 1
ATOM 571 O O . VAL A 1 69 ? 5.891 22.094 14.359 1 98.88 69 VAL A O 1
ATOM 574 N N . PHE A 1 70 ? 4.938 22.062 12.391 1 98.94 70 PHE A N 1
ATOM 575 C CA . PHE A 1 70 ? 4.027 20.938 12.602 1 98.94 70 PHE A CA 1
ATOM 576 C C . PHE A 1 70 ? 4.316 19.812 11.617 1 98.94 70 PHE A C 1
ATOM 578 O O . PHE A 1 70 ? 3.77 19.797 10.516 1 98.94 70 PHE A O 1
ATOM 585 N N . PHE A 1 71 ? 5.086 18.891 12.039 1 98.94 71 PHE A N 1
ATOM 586 C CA . PHE A 1 71 ? 5.539 17.812 11.164 1 98.94 71 PHE A CA 1
ATOM 587 C C . PHE A 1 71 ? 4.359 17 10.648 1 98.94 71 PHE A C 1
ATOM 589 O O . PHE A 1 71 ? 3.527 16.547 11.43 1 98.94 71 PHE A O 1
ATOM 596 N N . ALA A 1 72 ? 4.289 16.859 9.297 1 98.62 72 ALA A N 1
ATOM 597 C CA . ALA A 1 72 ? 3.242 16.047 8.695 1 98.62 72 ALA A CA 1
ATOM 598 C C . ALA A 1 72 ? 3.498 14.555 8.938 1 98.62 72 ALA A C 1
ATOM 600 O O . ALA A 1 72 ? 4.273 13.922 8.219 1 98.62 72 ALA A O 1
ATOM 601 N N . VAL A 1 73 ? 2.75 13.93 9.789 1 98.75 73 VAL A N 1
ATOM 602 C CA . VAL A 1 73 ? 2.986 12.57 10.273 1 98.75 73 VAL A CA 1
ATOM 603 C C . VAL A 1 73 ? 2.857 11.586 9.109 1 98.75 73 VAL A C 1
ATOM 605 O O . VAL A 1 73 ? 3.586 10.594 9.047 1 98.75 73 VAL A O 1
ATOM 608 N N . LYS A 1 74 ? 1.99 11.859 8.172 1 97.44 74 LYS A N 1
ATOM 609 C CA . LYS A 1 74 ? 1.691 10.938 7.082 1 97.44 74 LYS A CA 1
ATOM 610 C C . LYS A 1 74 ? 2.936 10.656 6.246 1 97.44 74 LYS A C 1
ATOM 612 O O . LYS A 1 74 ? 3.014 9.625 5.566 1 97.44 74 LYS A O 1
ATOM 617 N N . SER A 1 75 ? 3.895 11.562 6.258 1 97.31 75 SER A N 1
ATOM 618 C CA . SER A 1 75 ? 5.082 11.398 5.422 1 97.31 75 SER A CA 1
ATOM 619 C C . SER A 1 75 ? 5.984 10.289 5.949 1 97.31 75 SER A C 1
ATOM 621 O O . SER A 1 75 ? 6.602 9.562 5.168 1 97.31 75 SER A O 1
ATOM 623 N N . ASN A 1 76 ? 6.078 10.195 7.203 1 98.5 76 ASN A N 1
ATOM 624 C CA . ASN A 1 76 ? 6.875 9.172 7.871 1 98.5 76 ASN A CA 1
ATOM 625 C C . ASN A 1 76 ? 6.438 8.984 9.32 1 98.5 76 ASN A C 1
ATOM 627 O O . ASN A 1 76 ? 6.992 9.602 10.227 1 98.5 76 ASN A O 1
ATOM 631 N N . PRO A 1 77 ? 5.559 8.109 9.586 1 98.56 77 PRO A N 1
ATOM 632 C CA . PRO A 1 77 ? 5.047 7.898 10.945 1 98.56 77 PRO A CA 1
ATOM 633 C C . PRO A 1 77 ? 5.934 6.969 11.773 1 98.56 77 PRO A C 1
ATOM 635 O O . PRO A 1 77 ? 5.438 6.258 12.648 1 98.56 77 PRO A O 1
ATOM 638 N N . ASP A 1 78 ? 7.191 6.879 11.469 1 98.12 78 ASP A N 1
ATOM 639 C CA . ASP A 1 78 ? 8.117 6.074 12.258 1 98.12 78 ASP A CA 1
ATOM 640 C C . ASP A 1 78 ? 8.195 6.578 13.695 1 98.12 78 ASP A C 1
ATOM 642 O O . ASP A 1 78 ? 8.469 7.758 13.93 1 98.12 78 ASP A O 1
ATOM 646 N N . PRO A 1 79 ? 8.031 5.738 14.672 1 97.88 79 PRO A N 1
ATOM 647 C CA . PRO A 1 79 ? 7.957 6.195 16.062 1 97.88 79 PRO A CA 1
ATOM 648 C C . PRO A 1 79 ? 9.258 6.82 16.547 1 97.88 79 PRO A C 1
ATOM 650 O O . PRO A 1 79 ? 9.242 7.73 17.375 1 97.88 79 PRO A O 1
ATOM 653 N N . VAL A 1 80 ? 10.391 6.348 16.094 1 97.94 80 VAL A N 1
ATOM 654 C CA . VAL A 1 80 ? 11.68 6.898 16.516 1 97.94 80 VAL A CA 1
ATOM 655 C C . VAL A 1 80 ? 11.836 8.312 15.969 1 97.94 80 VAL A C 1
ATOM 657 O O . VAL A 1 80 ? 12.273 9.219 16.688 1 97.94 80 VAL A O 1
ATOM 660 N N . ILE A 1 81 ? 11.445 8.523 14.758 1 98.62 81 ILE A N 1
ATOM 661 C CA . ILE A 1 81 ? 11.523 9.844 14.141 1 98.62 81 ILE A CA 1
ATOM 662 C C . ILE A 1 81 ? 10.57 10.805 14.852 1 98.62 81 ILE A C 1
ATOM 664 O O . ILE A 1 81 ? 10.945 11.93 15.172 1 98.62 81 ILE A O 1
ATOM 668 N N . ILE A 1 82 ? 9.352 10.352 15.117 1 98.75 82 ILE A N 1
ATOM 669 C CA . ILE A 1 82 ? 8.359 11.195 15.789 1 98.75 82 ILE A CA 1
ATOM 670 C C . ILE A 1 82 ? 8.859 11.57 17.172 1 98.75 82 ILE A C 1
ATOM 672 O O . ILE A 1 82 ? 8.797 12.734 17.578 1 98.75 82 ILE A O 1
ATOM 676 N N . ARG A 1 83 ? 9.391 10.625 17.891 1 98.31 83 ARG A N 1
ATOM 677 C CA . ARG A 1 83 ? 9.914 10.891 19.219 1 98.31 83 ARG A CA 1
ATOM 678 C C . ARG A 1 83 ? 11.078 11.875 19.172 1 98.31 83 ARG A C 1
ATOM 680 O O . ARG A 1 83 ? 11.195 12.758 20.016 1 98.31 83 ARG A O 1
ATOM 687 N N . LEU A 1 84 ? 11.961 11.672 18.234 1 98.56 84 LEU A N 1
ATOM 688 C CA . LEU A 1 84 ? 13.07 12.602 18.047 1 98.56 84 LEU A CA 1
ATOM 689 C C . LEU A 1 84 ? 12.555 14.016 17.828 1 98.56 84 LEU A C 1
ATOM 691 O O . LEU A 1 84 ? 13.047 14.961 18.438 1 98.56 84 LEU A O 1
ATOM 695 N N . LEU A 1 85 ? 11.555 14.172 17 1 98.81 85 LEU A N 1
ATOM 696 C CA . LEU A 1 85 ? 11 15.484 16.688 1 98.81 85 LEU A CA 1
ATOM 697 C C . LEU A 1 85 ? 10.297 16.078 17.906 1 98.81 85 LEU A C 1
ATOM 699 O O . LEU A 1 85 ? 10.328 17.297 18.109 1 98.81 85 LEU A O 1
ATOM 703 N N . ILE A 1 86 ? 9.648 15.242 18.672 1 98.56 86 ILE A N 1
ATOM 704 C CA . ILE A 1 86 ? 9.07 15.703 19.938 1 98.56 86 ILE A CA 1
ATOM 705 C C . ILE A 1 86 ? 10.18 16.281 20.828 1 98.56 86 ILE A C 1
ATOM 707 O O . ILE A 1 86 ? 10.031 17.375 21.375 1 98.56 86 ILE A O 1
ATOM 711 N N . GLY A 1 87 ? 11.258 15.531 20.938 1 97.69 87 GLY A N 1
ATOM 712 C CA . GLY A 1 87 ? 12.383 15.977 21.734 1 97.69 87 GLY A CA 1
ATOM 713 C C . GLY A 1 87 ? 13 17.266 21.25 1 97.69 87 GLY A C 1
ATOM 714 O O . GLY A 1 87 ? 13.547 18.047 22.031 1 97.69 87 GLY A O 1
ATOM 715 N N . LEU A 1 88 ? 12.859 17.484 20 1 98.19 88 LEU A N 1
ATOM 716 C CA . LEU A 1 88 ? 13.406 18.703 19.406 1 98.19 88 LEU A CA 1
ATOM 717 C C . LEU A 1 88 ? 12.398 19.844 19.484 1 98.19 88 LEU A C 1
ATOM 719 O O . LEU A 1 88 ? 12.633 20.922 18.938 1 98.19 88 LEU A O 1
ATOM 723 N N . GLY A 1 89 ? 11.203 19.594 20.031 1 98.06 89 GLY A N 1
ATOM 724 C CA . GLY A 1 89 ? 10.242 20.656 20.328 1 98.06 89 GLY A CA 1
ATOM 725 C C . GLY A 1 89 ? 9.266 20.906 19.203 1 98.06 89 GLY A C 1
ATOM 726 O O . GLY A 1 89 ? 8.633 21.969 19.141 1 98.06 89 GLY A O 1
ATOM 727 N N . LYS A 1 90 ? 9.117 19.969 18.312 1 98.69 90 LYS A N 1
ATOM 728 C CA . LYS A 1 90 ? 8.234 20.172 17.172 1 98.69 90 LYS A CA 1
ATOM 729 C C . LYS A 1 90 ? 6.797 19.781 17.5 1 98.69 90 LYS A C 1
ATOM 731 O O . LYS A 1 90 ? 6.543 19.125 18.516 1 98.69 90 LYS A O 1
ATOM 736 N N . SER A 1 91 ? 5.887 20.312 16.719 1 98.88 91 SER A N 1
ATOM 737 C CA . SER A 1 91 ? 4.469 19.984 16.734 1 98.88 91 SER A CA 1
ATOM 738 C C . SER A 1 91 ? 4.09 19.109 15.539 1 98.88 91 SER A C 1
ATOM 740 O O . SER A 1 91 ? 4.945 18.75 14.727 1 98.88 91 SER A O 1
ATOM 742 N N . PHE A 1 92 ? 2.764 18.703 15.523 1 98.94 92 PHE A N 1
ATOM 743 C CA . PHE A 1 92 ? 2.465 17.641 14.578 1 98.94 92 PHE A CA 1
ATOM 744 C C . PHE A 1 92 ? 1.148 17.906 13.859 1 98.94 92 PHE A C 1
ATOM 746 O O . PHE A 1 92 ? 0.165 18.312 14.477 1 98.94 92 PHE A O 1
ATOM 753 N N . ASP A 1 93 ? 1.233 17.781 12.57 1 98.75 93 ASP A N 1
ATOM 754 C CA . ASP A 1 93 ? 0.067 17.703 11.695 1 98.75 93 ASP A CA 1
ATOM 755 C C . ASP A 1 93 ? -0.427 16.266 11.57 1 98.75 93 ASP A C 1
ATOM 757 O O . ASP A 1 93 ? 0.274 15.406 11.023 1 98.75 93 ASP A O 1
ATOM 761 N N . CYS A 1 94 ? -1.616 15.984 12.047 1 98.81 94 CYS A N 1
ATOM 762 C CA . CYS A 1 94 ? -2.221 14.664 12.016 1 98.81 94 CYS A CA 1
ATOM 763 C C . CYS A 1 94 ? -3.496 14.664 11.18 1 98.81 94 CYS A C 1
ATOM 765 O O . CYS A 1 94 ? -4.246 15.648 11.188 1 98.81 94 CYS A O 1
ATOM 767 N N . ALA A 1 95 ? -3.732 13.539 10.531 1 98 95 ALA A N 1
ATOM 768 C CA . ALA A 1 95 ? -4.891 13.469 9.641 1 98 95 ALA A CA 1
ATOM 769 C C . ALA A 1 95 ? -5.914 12.461 10.148 1 98 95 ALA A C 1
ATOM 771 O O . ALA A 1 95 ? -7.051 12.43 9.672 1 98 95 ALA A O 1
ATOM 772 N N . SER A 1 96 ? -5.602 11.672 11.148 1 98.25 96 SER A N 1
ATOM 773 C CA . SER A 1 96 ? -6.469 10.578 11.57 1 98.25 96 SER A CA 1
ATOM 774 C C . SER A 1 96 ? -6.344 10.32 13.07 1 98.25 96 SER A C 1
ATOM 776 O O . SER A 1 96 ? -5.41 10.812 13.711 1 98.25 96 SER A O 1
ATOM 778 N N . LYS A 1 97 ? -7.301 9.594 13.562 1 98.44 97 LYS A N 1
ATOM 779 C CA . LYS A 1 97 ? -7.293 9.172 14.961 1 98.44 97 LYS A CA 1
ATOM 780 C C . LYS A 1 97 ? -6.008 8.43 15.305 1 98.44 97 LYS A C 1
ATOM 782 O O . LYS A 1 97 ? -5.395 8.68 16.344 1 98.44 97 LYS A O 1
ATOM 787 N N . LYS A 1 98 ? -5.59 7.559 14.461 1 98.06 98 LYS A N 1
ATOM 788 C CA . LYS A 1 98 ? -4.402 6.754 14.719 1 98.06 98 LYS A CA 1
ATOM 789 C C . LYS A 1 98 ? -3.154 7.625 14.82 1 98.06 98 LYS A C 1
ATOM 791 O O . LYS A 1 98 ? -2.295 7.398 15.672 1 98.06 98 LYS A O 1
ATOM 796 N N . GLU A 1 99 ? -3.035 8.586 13.977 1 98.75 99 GLU A N 1
ATOM 797 C CA . GLU A 1 99 ? -1.891 9.492 14.047 1 98.75 99 GLU A CA 1
ATOM 798 C C . GLU A 1 99 ? -1.909 10.312 15.328 1 98.75 99 GLU A C 1
ATOM 800 O O . GLU A 1 99 ? -0.875 10.477 15.984 1 98.75 99 GLU A O 1
ATOM 805 N N . ILE A 1 100 ? -3.082 10.836 15.664 1 98.88 100 ILE A N 1
ATOM 806 C CA . ILE A 1 100 ? -3.217 11.609 16.891 1 98.88 100 ILE A CA 1
ATOM 807 C C . ILE A 1 100 ? -2.818 10.742 18.094 1 98.88 100 ILE A C 1
ATOM 809 O O . ILE A 1 100 ? -2.018 11.164 18.922 1 98.88 100 ILE A O 1
ATOM 813 N N . LYS A 1 101 ? -3.379 9.562 18.094 1 98.69 101 LYS A N 1
ATOM 814 C CA . LYS A 1 101 ? -3.084 8.641 19.203 1 98.69 101 LYS A CA 1
ATOM 815 C C . LYS A 1 101 ? -1.588 8.359 19.281 1 98.69 101 LYS A C 1
ATOM 817 O O . LYS A 1 101 ? -1.02 8.336 20.375 1 98.69 101 LYS A O 1
ATOM 822 N N . MET A 1 102 ? -0.953 8.141 18.203 1 98.31 102 MET A N 1
ATOM 823 C CA . MET A 1 102 ? 0.473 7.828 18.156 1 98.31 102 MET A CA 1
ATOM 824 C C . MET A 1 102 ? 1.299 8.977 18.734 1 98.31 102 MET A C 1
ATOM 826 O O . MET A 1 102 ? 2.174 8.758 19.562 1 98.31 102 MET A O 1
ATOM 830 N N . VAL A 1 103 ? 0.997 10.164 18.281 1 98.75 103 VAL A N 1
ATOM 831 C CA . VAL A 1 103 ? 1.745 11.344 18.688 1 98.75 103 VAL A CA 1
ATOM 832 C C . VAL A 1 103 ? 1.554 11.57 20.188 1 98.75 103 VAL A C 1
ATOM 834 O O . VAL A 1 103 ? 2.518 11.836 20.906 1 98.75 103 VAL A O 1
ATOM 837 N N . LEU A 1 104 ? 0.334 11.422 20.656 1 98.88 104 LEU A N 1
ATOM 838 C CA . LEU A 1 104 ? 0.043 11.562 22.078 1 98.88 104 LEU A CA 1
ATOM 839 C C . LEU A 1 104 ? 0.762 10.492 22.891 1 98.88 104 LEU A C 1
ATOM 841 O O . LEU A 1 104 ? 1.396 10.797 23.906 1 98.88 104 LEU A O 1
ATOM 845 N N . ASP A 1 105 ? 0.714 9.234 22.453 1 98.5 105 ASP A N 1
ATOM 846 C CA . ASP A 1 105 ? 1.325 8.109 23.141 1 98.5 105 ASP A CA 1
ATOM 847 C C . ASP A 1 105 ? 2.84 8.273 23.25 1 98.5 105 ASP A C 1
ATOM 849 O O . ASP A 1 105 ? 3.461 7.809 24.203 1 98.5 105 ASP A O 1
ATOM 853 N N . LEU A 1 106 ? 3.393 8.984 22.297 1 98 106 LEU A N 1
ATOM 854 C CA . LEU A 1 106 ? 4.844 9.148 22.25 1 98 106 LEU A CA 1
ATOM 855 C C . LEU A 1 106 ? 5.277 10.359 23.078 1 98 106 LEU A C 1
ATOM 857 O O . LEU A 1 106 ? 6.477 10.625 23.203 1 98 106 LEU A O 1
ATOM 861 N N . GLY A 1 107 ? 4.297 11.211 23.516 1 97.5 107 GLY A N 1
ATOM 862 C CA . GLY A 1 107 ? 4.672 12.172 24.547 1 97.5 107 GLY A CA 1
ATOM 863 C C . GLY A 1 107 ? 4.328 13.602 24.172 1 97.5 107 GLY A C 1
ATOM 864 O O . GLY A 1 107 ? 4.539 14.523 24.969 1 97.5 107 GLY A O 1
ATOM 865 N N . ALA A 1 108 ? 3.809 13.852 23.062 1 98.56 108 ALA A N 1
ATOM 866 C CA . ALA A 1 108 ? 3.396 15.211 22.719 1 98.56 108 ALA A CA 1
ATOM 867 C C . ALA A 1 108 ? 2.102 15.586 23.438 1 98.56 108 ALA A C 1
ATOM 869 O O . ALA A 1 108 ? 1.239 14.734 23.656 1 98.56 108 ALA A O 1
ATOM 870 N N . SER A 1 109 ? 2.002 16.781 23.766 1 98.69 109 SER A N 1
ATOM 871 C CA . SER A 1 109 ? 0.745 17.281 24.328 1 98.69 109 SER A CA 1
ATOM 872 C C . SER A 1 109 ? -0.248 17.625 23.219 1 98.69 109 SER A C 1
ATOM 874 O O . SER A 1 109 ? 0.144 17.844 22.062 1 98.69 109 SER A O 1
ATOM 876 N N . ALA A 1 110 ? -1.521 17.672 23.547 1 98.75 110 ALA A N 1
ATOM 877 C CA . ALA A 1 110 ? -2.607 17.859 22.594 1 98.75 110 ALA A CA 1
ATOM 878 C C . ALA A 1 110 ? -2.496 19.219 21.891 1 98.75 110 ALA A C 1
ATOM 880 O O . ALA A 1 110 ? -2.873 19.359 20.734 1 98.75 110 ALA A O 1
ATOM 881 N N . ASP A 1 111 ? -1.917 20.188 22.578 1 98.5 111 ASP A N 1
ATOM 882 C CA . ASP A 1 111 ? -1.825 21.531 22.016 1 98.5 111 ASP A CA 1
ATOM 883 C C . ASP A 1 111 ? -0.745 21.625 20.953 1 98.5 111 ASP A C 1
ATOM 885 O O . ASP A 1 111 ? -0.644 22.625 20.234 1 98.5 111 ASP A O 1
ATOM 889 N N . ARG A 1 112 ? 0.009 20.547 20.797 1 98.75 112 ARG A N 1
ATOM 890 C CA . ARG A 1 112 ? 1.039 20.484 19.766 1 98.75 112 ARG A CA 1
ATOM 891 C C . ARG A 1 112 ? 0.532 19.766 18.531 1 98.75 112 ARG A C 1
ATOM 893 O O . ARG A 1 112 ? 1.321 19.359 17.672 1 98.75 112 ARG A O 1
ATOM 900 N N . ILE A 1 113 ? -0.791 19.562 18.469 1 98.94 113 ILE A N 1
ATOM 901 C CA . ILE A 1 113 ? -1.365 18.828 17.359 1 98.94 113 ILE A CA 1
ATOM 902 C C . ILE A 1 113 ? -2.365 19.703 16.609 1 98.94 113 ILE A C 1
ATOM 904 O O . ILE A 1 113 ? -3.182 20.391 17.234 1 98.94 113 ILE A O 1
ATOM 908 N N . ILE A 1 114 ? -2.232 19.781 15.367 1 98.94 114 ILE A N 1
ATOM 909 C CA . ILE A 1 114 ? -3.318 20.266 14.523 1 98.94 114 ILE A CA 1
ATOM 910 C C . ILE A 1 114 ? -3.938 19.094 13.766 1 98.94 114 ILE A C 1
ATOM 912 O O . ILE A 1 114 ? -3.227 18.297 13.141 1 98.94 114 ILE A O 1
ATOM 916 N N . PHE A 1 115 ? -5.246 18.828 13.953 1 98.88 115 PHE A N 1
ATOM 917 C CA . PHE A 1 115 ? -5.996 17.875 13.148 1 98.88 115 PHE A CA 1
ATOM 918 C C . PHE A 1 115 ? -6.301 18.438 11.773 1 98.88 115 PHE A C 1
ATOM 920 O O . PHE A 1 115 ? -7.367 19.031 11.555 1 98.88 115 PHE A O 1
ATOM 927 N N . ALA A 1 116 ? -5.453 18.172 10.82 1 97.56 116 ALA A N 1
ATOM 928 C CA . ALA A 1 116 ? -5.363 18.984 9.609 1 97.56 116 ALA A CA 1
ATOM 929 C C . ALA A 1 116 ? -6.234 18.406 8.5 1 97.56 116 ALA A C 1
ATOM 931 O O . ALA A 1 116 ? -6.363 19 7.43 1 97.56 116 ALA A O 1
ATOM 932 N N . HIS A 1 117 ? -6.844 17.234 8.711 1 97.69 117 HIS A N 1
ATOM 933 C CA . HIS A 1 117 ? -7.754 16.688 7.703 1 97.69 117 HIS A CA 1
ATOM 934 C C . HIS A 1 117 ? -9.031 17.516 7.613 1 97.69 117 HIS A C 1
ATOM 936 O O . HIS A 1 117 ? -9.742 17.688 8.609 1 97.69 117 HIS A O 1
ATOM 942 N N . PRO A 1 118 ? -9.367 18 6.426 1 97 118 PRO A N 1
ATOM 943 C CA . PRO A 1 118 ? -10.547 18.859 6.336 1 97 118 PRO A CA 1
ATOM 944 C C . PRO A 1 118 ? -11.852 18.109 6.566 1 97 118 PRO A C 1
ATOM 946 O O . PRO A 1 118 ? -12.852 18.703 6.988 1 97 118 PRO A O 1
ATOM 949 N N . TYR A 1 119 ? -11.859 16.797 6.23 1 96.62 119 TYR A N 1
ATOM 950 C CA . TYR A 1 119 ? -13.031 15.953 6.406 1 96.62 119 TYR A CA 1
ATOM 951 C C . TYR A 1 119 ? -12.75 14.836 7.406 1 96.62 119 TYR A C 1
ATOM 953 O O . TYR A 1 119 ? -12.07 13.859 7.086 1 96.62 119 TYR A O 1
ATOM 961 N N . LYS A 1 120 ? -13.359 14.922 8.57 1 97.75 120 LYS A N 1
ATOM 962 C CA . LYS A 1 120 ? -13.023 13.977 9.641 1 97.75 120 LYS A CA 1
ATOM 963 C C . LYS A 1 120 ? -14.141 12.945 9.828 1 97.75 120 LYS A C 1
ATOM 965 O O . LYS A 1 120 ? -15.32 13.297 9.844 1 97.75 120 LYS A O 1
ATOM 970 N N . GLN A 1 121 ? -13.703 11.703 9.852 1 97.5 121 GLN A N 1
ATOM 971 C CA . GLN A 1 121 ? -14.648 10.711 10.359 1 97.5 121 GLN A CA 1
ATOM 972 C C . GLN A 1 121 ? -15.164 11.094 11.734 1 97.5 121 GLN A C 1
ATOM 974 O O . GLN A 1 121 ? -14.398 11.539 12.594 1 97.5 121 GLN A O 1
ATOM 979 N N . GLU A 1 122 ? -16.453 10.953 11.945 1 97.44 122 GLU A N 1
ATOM 980 C CA . GLU A 1 122 ? -17.062 11.453 13.172 1 97.44 122 GLU A CA 1
ATOM 981 C C . GLU A 1 122 ? -16.406 10.859 14.406 1 97.44 122 GLU A C 1
ATOM 983 O O . GLU A 1 122 ? -16.156 11.562 15.391 1 97.44 122 GLU A O 1
ATOM 988 N N . SER A 1 123 ? -16.109 9.594 14.398 1 97 123 SER A N 1
ATOM 989 C CA . SER A 1 123 ? -15.461 8.953 15.539 1 97 123 SER A CA 1
ATOM 990 C C . SER A 1 123 ? -14.078 9.539 15.789 1 97 123 SER A C 1
ATOM 992 O O . SER A 1 123 ? -13.625 9.633 16.938 1 97 123 SER A O 1
ATOM 994 N N . HIS A 1 124 ? -13.367 9.906 14.711 1 98.31 124 HIS A N 1
ATOM 995 C CA . HIS A 1 124 ? -12.07 10.555 14.859 1 98.31 124 HIS A CA 1
ATOM 996 C C . HIS A 1 124 ? -12.211 11.93 15.508 1 98.31 124 HIS A C 1
ATOM 998 O O . HIS A 1 124 ? -11.391 12.312 16.344 1 98.31 124 HIS A O 1
ATOM 1004 N N . LEU A 1 125 ? -13.227 12.633 15.109 1 98.38 125 LEU A N 1
ATOM 1005 C CA . LEU A 1 125 ? -13.523 13.945 15.672 1 98.38 125 LEU A CA 1
ATOM 1006 C C . LEU A 1 125 ? -13.859 13.836 17.156 1 98.38 125 LEU A C 1
ATOM 1008 O O . LEU A 1 125 ? -13.383 14.641 17.969 1 98.38 125 LEU A O 1
ATOM 1012 N N . ARG A 1 126 ? -14.609 12.836 17.516 1 98.44 126 ARG A N 1
ATOM 1013 C CA . ARG A 1 126 ? -14.945 12.586 18.906 1 98.44 126 ARG A CA 1
ATOM 1014 C C . ARG A 1 126 ? -13.695 12.281 19.719 1 98.44 126 ARG A C 1
ATOM 1016 O O . ARG A 1 126 ? -13.555 12.734 20.859 1 98.44 126 ARG A O 1
ATOM 1023 N N . PHE A 1 127 ? -12.859 11.5 19.125 1 98.56 127 PHE A N 1
ATOM 1024 C CA . PHE A 1 127 ? -11.602 11.164 19.797 1 98.56 127 PHE A CA 1
ATOM 1025 C C . PHE A 1 127 ? -10.766 12.414 20.031 1 98.56 127 PHE A C 1
ATOM 1027 O O . PHE A 1 127 ? -10.195 12.586 21.109 1 98.56 127 PHE A O 1
ATOM 1034 N N . ALA A 1 128 ? -10.672 13.273 19.031 1 98.81 128 ALA A N 1
ATOM 1035 C CA . ALA A 1 128 ? -9.945 14.531 19.172 1 98.81 128 ALA A CA 1
ATOM 1036 C C . ALA A 1 128 ? -10.516 15.359 20.328 1 98.81 128 ALA A C 1
ATOM 1038 O O . ALA A 1 128 ? -9.758 15.906 21.125 1 98.81 128 ALA A O 1
ATOM 1039 N N . LYS A 1 129 ? -11.805 15.445 20.391 1 98.81 129 LYS A N 1
ATOM 1040 C CA . LYS A 1 129 ? -12.469 16.141 21.484 1 98.81 129 LYS A CA 1
ATOM 1041 C C . LYS A 1 129 ? -12.078 15.555 22.844 1 98.81 129 LYS A C 1
ATOM 1043 O O . LYS A 1 129 ? -11.688 16.281 23.75 1 98.81 129 LYS A O 1
ATOM 1048 N N . GLU A 1 130 ? -12.148 14.258 22.891 1 98.69 130 GLU A N 1
ATOM 1049 C CA . GLU A 1 130 ? -11.859 13.547 24.125 1 98.69 130 GLU A CA 1
ATOM 1050 C C . GLU A 1 130 ? -10.43 13.789 24.594 1 98.69 130 GLU A C 1
ATOM 1052 O O . GLU A 1 130 ? -10.156 13.875 25.781 1 98.69 130 GLU A O 1
ATOM 1057 N N . LYS A 1 131 ? -9.523 13.961 23.688 1 98.69 131 LYS A N 1
ATOM 1058 C CA . LYS A 1 131 ? -8.102 14.07 24.016 1 98.69 131 LYS A CA 1
ATOM 1059 C C . LYS A 1 131 ? -7.668 15.531 24.109 1 98.69 131 LYS A C 1
ATOM 1061 O O . LYS A 1 131 ? -6.508 15.82 24.406 1 98.69 131 LYS A O 1
ATOM 1066 N N . GLY A 1 132 ? -8.508 16.406 23.766 1 98.62 132 GLY A N 1
ATOM 1067 C CA . GLY A 1 132 ? -8.227 17.828 23.922 1 98.62 132 GLY A CA 1
ATOM 1068 C C . GLY A 1 132 ? -7.5 18.422 22.719 1 98.62 132 GLY A C 1
ATOM 1069 O O . GLY A 1 132 ? -6.832 19.453 22.828 1 98.62 132 GLY A O 1
ATOM 1070 N N . VAL A 1 133 ? -7.539 17.734 21.641 1 98.88 133 VAL A N 1
ATOM 1071 C CA . VAL A 1 133 ? -7.027 18.297 20.391 1 98.88 133 VAL A CA 1
ATOM 1072 C C . VAL A 1 133 ? -8.039 19.281 19.812 1 98.88 133 VAL A C 1
ATOM 1074 O O . VAL A 1 133 ? -9.07 18.875 19.281 1 98.88 133 VAL A O 1
ATOM 1077 N N . ARG A 1 134 ? -7.73 20.547 19.828 1 98.69 134 ARG A N 1
ATOM 1078 C CA . ARG A 1 134 ? -8.742 21.547 19.547 1 98.69 134 ARG A CA 1
ATOM 1079 C C . ARG A 1 134 ? -8.5 22.188 18.188 1 98.69 134 ARG A C 1
ATOM 1081 O O . ARG A 1 134 ? -9.453 22.562 17.484 1 98.69 134 ARG A O 1
ATOM 1088 N N . LEU A 1 135 ? -7.281 22.359 17.812 1 98.88 135 LEU A N 1
ATOM 1089 C CA . LEU A 1 135 ? -6.953 23.016 16.547 1 98.88 135 LEU A CA 1
ATOM 1090 C C . LEU A 1 135 ? -7.207 22.094 15.367 1 98.88 135 LEU A C 1
ATOM 1092 O O . LEU A 1 135 ? -6.68 20.969 15.328 1 98.88 135 LEU A O 1
ATOM 1096 N N . MET A 1 136 ? -8.094 22.5 14.438 1 98.81 136 MET A N 1
ATOM 1097 C CA . MET A 1 136 ? -8.398 21.609 13.32 1 98.81 136 MET A CA 1
ATOM 1098 C C . MET A 1 136 ? -8.844 22.391 12.102 1 98.81 136 MET A C 1
ATOM 1100 O O . MET A 1 136 ? -9.336 23.516 12.227 1 98.81 136 MET A O 1
ATOM 1104 N N . THR A 1 137 ? -8.758 21.797 10.922 1 98.75 137 THR A N 1
ATOM 1105 C CA . THR A 1 137 ? -9.07 22.484 9.672 1 98.75 137 THR A CA 1
ATOM 1106 C C . THR A 1 137 ? -10.477 22.141 9.203 1 98.75 137 THR A C 1
ATOM 1108 O O . THR A 1 137 ? -11.062 21.141 9.656 1 98.75 137 THR A O 1
ATOM 1111 N N . PHE A 1 138 ? -11.023 22.953 8.344 1 98.31 138 PHE A N 1
ATOM 1112 C CA . PHE A 1 138 ? -12.281 22.75 7.625 1 98.31 138 PHE A CA 1
ATOM 1113 C C . PHE A 1 138 ? -12.281 23.516 6.305 1 98.31 138 PHE A C 1
ATOM 1115 O O . PHE A 1 138 ? -11.453 24.406 6.098 1 98.31 138 PHE A O 1
ATOM 1122 N N . ASP A 1 139 ? -13.203 23.094 5.352 1 97.69 139 ASP A N 1
ATOM 1123 C CA . ASP A 1 139 ? -13.289 23.891 4.137 1 97.69 139 ASP A CA 1
ATOM 1124 C C . ASP A 1 139 ? -14.688 23.828 3.531 1 97.69 139 ASP A C 1
ATOM 1126 O O . ASP A 1 139 ? -14.906 24.25 2.396 1 97.69 139 ASP A O 1
ATOM 1130 N N . THR A 1 140 ? -15.664 23.219 4.281 1 96 140 THR A N 1
ATOM 1131 C CA . THR A 1 140 ? -17.031 23.141 3.779 1 96 140 THR A CA 1
ATOM 1132 C C . THR A 1 140 ? -18.031 23.469 4.887 1 96 140 THR A C 1
ATOM 1134 O O . THR A 1 140 ? -17.703 23.375 6.07 1 96 140 THR A O 1
ATOM 1137 N N . ALA A 1 141 ? -19.219 23.828 4.422 1 96.69 141 ALA A N 1
ATOM 1138 C CA . ALA A 1 141 ? -20.312 24.078 5.363 1 96.69 141 ALA A CA 1
ATOM 1139 C C . ALA A 1 141 ? -20.719 22.797 6.078 1 96.69 141 ALA A C 1
ATOM 1141 O O . ALA A 1 141 ? -21.047 22.812 7.266 1 96.69 141 ALA A O 1
ATOM 1142 N N . GLU A 1 142 ? -20.641 21.719 5.398 1 95.31 142 GLU A N 1
ATOM 1143 C CA . GLU A 1 142 ? -21.016 20.422 5.969 1 95.31 142 GLU A CA 1
ATOM 1144 C C . GLU A 1 142 ? -20.094 20.047 7.121 1 95.31 142 GLU A C 1
ATOM 1146 O O . GLU A 1 142 ? -20.531 19.516 8.141 1 95.31 142 GLU A O 1
ATOM 1151 N N . GLU A 1 143 ? -18.875 20.266 6.969 1 97.62 143 GLU A N 1
ATOM 1152 C CA . GLU A 1 143 ? -17.922 19.969 8.039 1 97.62 143 GLU A CA 1
ATOM 1153 C C . GLU A 1 143 ? -18.156 20.859 9.258 1 97.62 143 GLU A C 1
ATOM 1155 O O . GLU A 1 143 ? -18 20.406 10.398 1 97.62 143 GLU A O 1
ATOM 1160 N N . LEU A 1 144 ? -18.531 22.109 9 1 98.25 144 LEU A N 1
ATOM 1161 C CA . LEU A 1 144 ? -18.859 23 10.102 1 98.25 144 LEU A CA 1
ATOM 1162 C C . LEU A 1 144 ? -20.016 22.453 10.93 1 98.25 144 LEU A C 1
ATOM 1164 O O . LEU A 1 144 ? -19.984 22.5 12.156 1 98.25 144 LEU A O 1
ATOM 1168 N N . GLN A 1 145 ? -21.047 21.969 10.227 1 97.69 145 GLN A N 1
ATOM 1169 C CA . GLN A 1 145 ? -22.188 21.391 10.93 1 97.69 145 GLN A CA 1
ATOM 1170 C C . GLN A 1 145 ? -21.766 20.188 11.766 1 97.69 145 GLN A C 1
ATOM 1172 O O . GLN A 1 145 ? -22.234 20.016 12.898 1 97.69 145 GLN A O 1
ATOM 1177 N N . LYS A 1 146 ? -20.953 19.406 11.242 1 97.56 146 LYS A N 1
ATOM 1178 C CA . LYS A 1 146 ? -20.438 18.234 11.953 1 97.56 146 LYS A CA 1
ATOM 1179 C C . LYS A 1 146 ? -19.625 18.641 13.18 1 97.56 146 LYS A C 1
ATOM 1181 O O . LYS A 1 146 ? -19.812 18.078 14.266 1 97.56 146 LYS A O 1
ATOM 1186 N N . VAL A 1 147 ? -18.781 19.609 13.039 1 98.38 147 VAL A N 1
ATOM 1187 C CA . VAL A 1 147 ? -17.953 20.094 14.141 1 98.38 147 VAL A CA 1
ATOM 1188 C C . VAL A 1 147 ? -18.859 20.672 15.234 1 98.38 147 VAL A C 1
ATOM 1190 O O . VAL A 1 147 ? -18.641 20.422 16.422 1 98.38 147 VAL A O 1
ATOM 1193 N N . LYS A 1 148 ? -19.828 21.469 14.812 1 98.62 148 LYS A N 1
ATOM 1194 C CA . LYS A 1 148 ? -20.766 22.031 15.773 1 98.62 148 LYS A CA 1
ATOM 1195 C C . LYS A 1 148 ? -21.406 20.953 16.625 1 98.62 148 LYS A C 1
ATOM 1197 O O . LYS A 1 148 ? -21.531 21.109 17.844 1 98.62 148 LYS A O 1
ATOM 1202 N N . ARG A 1 149 ? -21.734 19.859 15.977 1 98 149 ARG A N 1
ATOM 1203 C CA . ARG A 1 149 ? -22.422 18.781 16.656 1 98 149 ARG A CA 1
ATOM 1204 C C . ARG A 1 149 ? -21.469 18 17.547 1 98 149 ARG A C 1
ATOM 1206 O O . ARG A 1 149 ? -21.844 17.594 18.656 1 98 149 ARG A O 1
ATOM 1213 N N . VAL A 1 150 ? -20.219 17.797 17.219 1 98.06 150 VAL A N 1
ATOM 1214 C CA . VAL A 1 150 ? -19.375 16.781 17.844 1 98.06 150 VAL A CA 1
ATOM 1215 C C . VAL A 1 150 ? -18.312 17.469 18.703 1 98.06 150 VAL A C 1
ATOM 1217 O O . VAL A 1 150 ? -17.969 16.984 19.781 1 98.06 150 VAL A O 1
ATOM 1220 N N . HIS A 1 151 ? -17.766 18.578 18.234 1 98.5 151 HIS A N 1
ATOM 1221 C CA . HIS A 1 151 ? -16.641 19.25 18.875 1 98.5 151 HIS A CA 1
ATOM 1222 C C . HIS A 1 151 ? -16.797 20.766 18.812 1 98.5 151 HIS A C 1
ATOM 1224 O O . HIS A 1 151 ? -15.93 21.453 18.266 1 98.5 151 HIS A O 1
ATOM 1230 N N . PRO A 1 152 ? -17.766 21.344 19.469 1 98.12 152 PRO A N 1
ATOM 1231 C CA . PRO A 1 152 ? -18.109 22.75 19.312 1 98.12 152 PRO A CA 1
ATOM 1232 C C . PRO A 1 152 ? -17.031 23.688 19.891 1 98.12 152 PRO A C 1
ATOM 1234 O O . PRO A 1 152 ? -17.031 24.891 19.625 1 98.12 152 PRO A O 1
ATOM 1237 N N . LYS A 1 153 ? -16.094 23.156 20.688 1 98.06 153 LYS A N 1
ATOM 1238 C CA . LYS A 1 153 ? -15.062 23.984 21.312 1 98.06 153 LYS A CA 1
ATOM 1239 C C . LYS A 1 153 ? -13.789 24 20.469 1 98.06 153 LYS A C 1
ATOM 1241 O O . LYS A 1 153 ? -12.766 24.547 20.891 1 98.06 153 LYS A O 1
ATOM 1246 N N . ALA A 1 154 ? -13.828 23.406 19.312 1 98.62 154 ALA A N 1
ATOM 1247 C CA . ALA A 1 154 ? -12.672 23.359 18.422 1 98.62 154 ALA A CA 1
ATOM 1248 C C . ALA A 1 154 ? -12.266 24.766 17.984 1 98.62 154 ALA A C 1
ATOM 1250 O O . ALA A 1 154 ? -13.094 25.688 17.969 1 98.62 154 ALA A O 1
ATOM 1251 N N . GLN A 1 155 ? -10.992 24.969 17.781 1 98.88 155 GLN A N 1
ATOM 1252 C CA . GLN A 1 155 ? -10.438 26.125 17.094 1 98.88 155 GLN A CA 1
ATOM 1253 C C . GLN A 1 155 ? -10.203 25.812 15.609 1 98.88 155 GLN A C 1
ATOM 1255 O O . GLN A 1 155 ? -9.367 24.969 15.273 1 98.88 155 GLN A O 1
ATOM 1260 N N . LEU A 1 156 ? -10.898 26.531 14.789 1 98.88 156 LEU A N 1
ATOM 1261 C CA . LEU A 1 156 ? -11.016 26.109 13.391 1 98.88 156 LEU A CA 1
ATOM 1262 C C . LEU A 1 156 ? -10.102 26.953 12.5 1 98.88 156 LEU A C 1
ATOM 1264 O O . LEU A 1 156 ? -9.984 28.156 12.68 1 98.88 156 LEU A O 1
ATOM 1268 N N . VAL A 1 157 ? -9.414 26.281 11.625 1 98.94 157 VAL A N 1
ATOM 1269 C CA . VAL A 1 157 ? -8.562 26.891 10.609 1 98.94 157 VAL A CA 1
ATOM 1270 C C . VAL A 1 157 ? -9.141 26.625 9.219 1 98.94 157 VAL A C 1
ATOM 1272 O O . VAL A 1 157 ? -9.297 25.469 8.812 1 98.94 157 VAL A O 1
ATOM 1275 N N . LEU A 1 158 ? -9.453 27.641 8.453 1 98.81 158 LEU A N 1
ATOM 1276 C CA . LEU A 1 158 ? -10.062 27.516 7.133 1 98.81 158 LEU A CA 1
ATOM 1277 C C . LEU A 1 158 ? -9.016 27.156 6.086 1 98.81 158 LEU A C 1
ATOM 1279 O O . LEU A 1 158 ? -8.047 27.891 5.891 1 98.81 158 LEU A O 1
ATOM 1283 N N . ARG A 1 159 ? -9.211 26.016 5.438 1 98.25 159 ARG A N 1
ATOM 1284 C CA . ARG A 1 159 ? -8.32 25.562 4.367 1 98.25 159 ARG A CA 1
ATOM 1285 C C . ARG A 1 159 ? -8.75 26.141 3.023 1 98.25 159 ARG A C 1
ATOM 1287 O O . ARG A 1 159 ? -9.859 25.891 2.559 1 98.25 159 ARG A O 1
ATOM 1294 N N . ILE A 1 160 ? -7.859 26.891 2.395 1 96.94 160 ILE A N 1
ATOM 1295 C CA . ILE A 1 160 ? -8.172 27.469 1.087 1 96.94 160 ILE A CA 1
ATOM 1296 C C . ILE A 1 160 ? -7.402 26.719 0.002 1 96.94 160 ILE A C 1
ATOM 1298 O O . ILE A 1 160 ? -6.363 26.109 0.275 1 96.94 160 ILE A O 1
ATOM 1302 N N . ARG A 1 161 ? -7.934 26.719 -1.181 1 92.94 161 ARG A N 1
ATOM 1303 C CA . ARG A 1 161 ? -7.305 26.062 -2.32 1 92.94 161 ARG A CA 1
ATOM 1304 C C . ARG A 1 161 ? -6.262 26.969 -2.967 1 92.94 161 ARG A C 1
ATOM 1306 O O . ARG A 1 161 ? -6.562 28.109 -3.332 1 92.94 161 ARG A O 1
ATOM 1313 N N . TYR A 1 162 ? -5.047 26.469 -3.039 1 91.06 162 TYR A N 1
ATOM 1314 C CA . TYR A 1 162 ? -3.963 27.156 -3.742 1 91.06 162 TYR A CA 1
ATOM 1315 C C . TYR A 1 162 ? -2.914 26.156 -4.219 1 91.06 162 TYR A C 1
ATOM 1317 O O . TYR A 1 162 ? -1.927 25.906 -3.525 1 91.06 162 TYR A O 1
ATOM 1325 N N . ASP A 1 163 ? -3.014 25.703 -5.461 1 85.06 163 ASP A N 1
ATOM 1326 C CA . ASP A 1 163 ? -2.156 24.625 -5.957 1 85.06 163 ASP A CA 1
ATOM 1327 C C . ASP A 1 163 ? -0.971 25.188 -6.738 1 85.06 163 ASP A C 1
ATOM 1329 O O . ASP A 1 163 ? -1.113 26.172 -7.473 1 85.06 163 ASP A O 1
ATOM 1333 N N . ASP A 1 164 ? 0.108 24.547 -6.504 1 82.31 164 ASP A N 1
ATOM 1334 C CA . ASP A 1 164 ? 1.279 24.719 -7.359 1 82.31 164 ASP A CA 1
ATOM 1335 C C . ASP A 1 164 ? 1.277 23.703 -8.5 1 82.31 164 ASP A C 1
ATOM 1337 O O . ASP A 1 164 ? 1.292 22.5 -8.258 1 82.31 164 ASP A O 1
ATOM 1341 N N . ASP A 1 165 ? 1.42 24.203 -9.648 1 79.62 165 ASP A N 1
ATOM 1342 C CA . ASP A 1 165 ? 1.396 23.312 -10.812 1 79.62 165 ASP A CA 1
ATOM 1343 C C . ASP A 1 165 ? 2.639 22.438 -10.852 1 79.62 165 ASP A C 1
ATOM 1345 O O . ASP A 1 165 ? 2.627 21.375 -11.477 1 79.62 165 ASP A O 1
ATOM 1349 N N . THR A 1 166 ? 3.695 22.812 -10.133 1 79.88 166 THR A N 1
ATOM 1350 C CA . THR A 1 166 ? 4.949 22.062 -10.18 1 79.88 166 THR A CA 1
ATOM 1351 C C . THR A 1 166 ? 4.996 21.016 -9.07 1 79.88 166 THR A C 1
ATOM 1353 O O . THR A 1 166 ? 5.914 20.188 -9.023 1 79.88 166 THR A O 1
ATOM 1356 N N . ALA A 1 167 ? 4.02 21.031 -8.281 1 80.5 167 ALA A N 1
ATOM 1357 C CA . ALA A 1 167 ? 4.016 20.094 -7.168 1 80.5 167 ALA A CA 1
ATOM 1358 C C . ALA A 1 167 ? 3.811 18.656 -7.672 1 80.5 167 ALA A C 1
ATOM 1360 O O . ALA A 1 167 ? 3.109 18.438 -8.656 1 80.5 167 ALA A O 1
ATOM 1361 N N . THR A 1 168 ? 4.434 17.703 -6.977 1 75.19 168 THR A N 1
ATOM 1362 C CA . THR A 1 168 ? 4.285 16.281 -7.309 1 75.19 168 THR A CA 1
ATOM 1363 C C . THR A 1 168 ? 2.838 15.836 -7.129 1 75.19 168 THR A C 1
ATOM 1365 O O . THR A 1 168 ? 2.295 15.117 -7.973 1 75.19 168 THR A O 1
ATOM 1368 N N . ILE A 1 169 ? 2.285 16.219 -6.004 1 79.69 169 ILE A N 1
ATOM 1369 C CA . ILE A 1 169 ? 0.889 15.938 -5.691 1 79.69 169 ILE A CA 1
ATOM 1370 C C . ILE A 1 169 ? 0.153 17.25 -5.395 1 79.69 169 ILE A C 1
ATOM 1372 O O . ILE A 1 169 ? 0.58 18.031 -4.539 1 79.69 169 ILE A O 1
ATOM 1376 N N . LYS A 1 170 ? -0.932 17.438 -6.137 1 78.81 170 LYS A N 1
ATOM 1377 C CA . LYS A 1 170 ? -1.795 18.594 -5.918 1 78.81 170 LYS A CA 1
ATOM 1378 C C . LYS A 1 170 ? -3.02 18.219 -5.09 1 78.81 170 LYS A C 1
ATOM 1380 O O . LYS A 1 170 ? -3.736 17.281 -5.426 1 78.81 170 LYS A O 1
ATOM 1385 N N . TYR A 1 171 ? -3.264 19 -4.137 1 81.25 171 TYR A N 1
ATOM 1386 C CA . TYR A 1 171 ? -4.316 18.625 -3.195 1 81.25 171 TYR A CA 1
ATOM 1387 C C . TYR A 1 171 ? -5.617 19.344 -3.518 1 81.25 171 TYR A C 1
ATOM 1389 O O . TYR A 1 171 ? -6.68 18.969 -3.018 1 81.25 171 TYR A O 1
ATOM 1397 N N . GLY A 1 172 ? -5.586 20.266 -4.391 1 78.44 172 GLY A N 1
ATOM 1398 C CA . GLY A 1 172 ? -6.711 21.156 -4.633 1 78.44 172 GLY A CA 1
ATOM 1399 C C . GLY A 1 172 ? -7.898 20.453 -5.262 1 78.44 172 GLY A C 1
ATOM 1400 O O . GLY A 1 172 ? -9.031 20.938 -5.16 1 78.44 172 GLY A O 1
ATOM 1401 N N . ALA A 1 173 ? -7.684 19.375 -5.824 1 78.31 173 ALA A N 1
ATOM 1402 C CA . ALA A 1 173 ? -8.781 18.594 -6.402 1 78.31 173 ALA A CA 1
ATOM 1403 C C . ALA A 1 173 ? -9.656 18 -5.309 1 78.31 173 ALA A C 1
ATOM 1405 O O . ALA A 1 173 ? -10.852 17.766 -5.516 1 78.31 173 ALA A O 1
ATOM 1406 N N . LYS A 1 174 ? -9.086 17.875 -4.188 1 88.88 174 LYS A N 1
ATOM 1407 C CA . LYS A 1 174 ? -9.75 17.141 -3.119 1 88.88 174 LYS A CA 1
ATOM 1408 C C . LYS A 1 174 ? -10.188 18.078 -1.994 1 88.88 174 LYS A C 1
ATOM 1410 O O . LYS A 1 174 ? -11.219 17.844 -1.359 1 88.88 174 LYS A O 1
ATOM 1415 N N . PHE A 1 175 ? -9.359 19.125 -1.787 1 93.12 175 PHE A N 1
ATOM 1416 C CA . PHE A 1 175 ? -9.586 19.938 -0.598 1 93.12 175 PHE A CA 1
ATOM 1417 C C . PHE A 1 175 ? -9.484 21.422 -0.929 1 93.12 175 PHE A C 1
ATOM 1419 O O . PHE A 1 175 ? -9.008 21.781 -2.002 1 93.12 175 PHE A O 1
ATOM 1426 N N . GLY A 1 176 ? -9.977 22.234 0.015 1 94.19 176 GLY A N 1
ATOM 1427 C CA . GLY A 1 176 ? -9.781 23.672 -0.03 1 94.19 176 GLY A CA 1
ATOM 1428 C C . GLY A 1 176 ? -10.93 24.406 -0.683 1 94.19 176 GLY A C 1
ATOM 1429 O O . GLY A 1 176 ? -11.406 24.016 -1.751 1 94.19 176 GLY A O 1
ATOM 1430 N N . CYS A 1 177 ? -11.375 25.453 -0.059 1 93.94 177 CYS A N 1
ATOM 1431 C CA . CYS A 1 177 ? -12.414 26.281 -0.648 1 93.94 177 CYS A CA 1
ATOM 1432 C C . CYS A 1 177 ? -11.805 27.391 -1.511 1 93.94 177 CYS A C 1
ATOM 1434 O O . CYS A 1 177 ? -10.664 27.781 -1.293 1 93.94 177 CYS A O 1
ATOM 1436 N N . ARG A 1 178 ? -12.586 27.844 -2.441 1 91.38 178 ARG A N 1
ATOM 1437 C CA . ARG A 1 178 ? -12.172 28.953 -3.311 1 91.38 178 ARG A CA 1
ATOM 1438 C C . ARG A 1 178 ? -12.344 30.297 -2.609 1 91.38 178 ARG A C 1
ATOM 1440 O O . ARG A 1 178 ? -13.094 30.406 -1.637 1 91.38 178 ARG A O 1
ATOM 1447 N N . GLY A 1 179 ? -11.586 31.219 -3.111 1 93.25 179 GLY A N 1
ATOM 1448 C CA . GLY A 1 179 ? -11.609 32.531 -2.518 1 93.25 179 GLY A CA 1
ATOM 1449 C C . GLY A 1 179 ? -13.016 33.094 -2.324 1 93.25 179 GLY A C 1
ATOM 1450 O O . GLY A 1 179 ? -13.32 33.656 -1.28 1 93.25 179 GLY A O 1
ATOM 1451 N N . GLU A 1 180 ? -13.852 32.875 -3.262 1 93.38 180 GLU A N 1
ATOM 1452 C CA . GLU A 1 180 ? -15.203 33.406 -3.234 1 93.38 180 GLU A CA 1
ATOM 1453 C C . GLU A 1 180 ? -16.062 32.719 -2.189 1 93.38 180 GLU A C 1
ATOM 1455 O O . GLU A 1 180 ? -17.125 33.219 -1.805 1 93.38 180 GLU A O 1
ATOM 1460 N N . GLU A 1 181 ? -15.594 31.562 -1.72 1 95.06 181 GLU A N 1
ATOM 1461 C CA . GLU A 1 181 ? -16.359 30.781 -0.763 1 95.06 181 GLU A CA 1
ATOM 1462 C C . GLU A 1 181 ? -16 31.141 0.673 1 95.06 181 GLU A C 1
ATOM 1464 O O . GLU A 1 181 ? -16.703 30.75 1.614 1 95.06 181 GLU A O 1
ATOM 1469 N N . VAL A 1 182 ? -15.008 31.922 0.813 1 97.75 182 VAL A N 1
ATOM 1470 C CA . VAL A 1 182 ? -14.445 32.188 2.133 1 97.75 182 VAL A CA 1
ATOM 1471 C C . VAL A 1 182 ? -15.461 32.938 2.982 1 97.75 182 VAL A C 1
ATOM 1473 O O . VAL A 1 182 ? -15.812 32.5 4.082 1 97.75 182 VAL A O 1
ATOM 1476 N N . ARG A 1 183 ? -15.938 34.062 2.467 1 98.06 183 ARG A N 1
ATOM 1477 C CA . ARG A 1 183 ? -16.844 34.875 3.264 1 98.06 183 ARG A CA 1
ATOM 1478 C C . ARG A 1 183 ? -18.109 34.094 3.623 1 98.06 183 ARG A C 1
ATOM 1480 O O . ARG A 1 183 ? -18.484 34.031 4.793 1 98.06 183 ARG A O 1
ATOM 1487 N N . PRO A 1 184 ? -18.766 33.438 2.639 1 97.81 184 PRO A N 1
ATOM 1488 C CA . PRO A 1 184 ? -19.953 32.656 2.99 1 97.81 184 PRO A CA 1
ATOM 1489 C C . PRO A 1 184 ? -19.672 31.594 4.055 1 97.81 184 PRO A C 1
ATOM 1491 O O . PRO A 1 184 ? -20.484 31.391 4.965 1 97.81 184 PRO A O 1
ATOM 1494 N N . LEU A 1 185 ? -18.578 30.938 4.008 1 98.12 185 LEU A N 1
ATOM 1495 C CA . LEU A 1 185 ? -18.234 29.891 4.969 1 98.12 185 LEU A CA 1
ATOM 1496 C C . LEU A 1 185 ? -18 30.484 6.355 1 98.12 185 LEU A C 1
ATOM 1498 O O . LEU A 1 185 ? -18.438 29.922 7.359 1 98.12 185 LEU A O 1
ATOM 1502 N N . LEU A 1 186 ? -17.328 31.594 6.379 1 98.81 186 LEU A N 1
ATOM 1503 C CA . LEU A 1 186 ? -17.078 32.25 7.656 1 98.81 186 LEU A CA 1
ATOM 1504 C C . LEU A 1 186 ? -18.375 32.75 8.281 1 98.81 186 LEU A C 1
ATOM 1506 O O . LEU A 1 186 ? -18.531 32.719 9.5 1 98.81 186 LEU A O 1
ATOM 1510 N N . GLU A 1 187 ? -19.281 33.219 7.434 1 98.81 187 GLU A N 1
ATOM 1511 C CA . GLU A 1 187 ? -20.594 33.656 7.93 1 98.81 187 GLU A CA 1
ATOM 1512 C C . GLU A 1 187 ? -21.359 32.469 8.531 1 98.81 187 GLU A C 1
ATOM 1514 O O . GLU A 1 187 ? -22.016 32.625 9.562 1 98.81 187 GLU A O 1
ATOM 1519 N N . ILE A 1 188 ? -21.266 31.359 7.906 1 98.56 188 ILE A N 1
ATOM 1520 C CA . ILE A 1 188 ? -21.906 30.172 8.438 1 98.56 188 ILE A CA 1
ATOM 1521 C C . ILE A 1 188 ? -21.281 29.797 9.773 1 98.56 188 ILE A C 1
ATOM 1523 O O . ILE A 1 188 ? -21.984 29.469 10.734 1 98.56 188 ILE A O 1
ATOM 1527 N N . ALA A 1 189 ? -19.984 29.828 9.859 1 98.81 189 ALA A N 1
ATOM 1528 C CA . ALA A 1 189 ? -19.281 29.516 11.109 1 98.81 189 ALA A CA 1
ATOM 1529 C C . ALA A 1 189 ? -19.734 30.453 12.227 1 98.81 189 ALA A C 1
ATOM 1531 O O . ALA A 1 189 ? -19.953 30.016 13.359 1 98.81 189 ALA A O 1
ATOM 1532 N N . LYS A 1 190 ? -19.844 31.734 11.867 1 98.5 190 LYS A N 1
ATOM 1533 C CA . LYS A 1 190 ? -20.281 32.719 12.836 1 98.5 190 LYS A CA 1
ATOM 1534 C C . LYS A 1 190 ? -21.688 32.438 13.344 1 98.5 190 LYS A C 1
ATOM 1536 O O . LYS A 1 190 ? -21.938 32.5 14.547 1 98.5 190 LYS A O 1
ATOM 1541 N N . LYS A 1 191 ? -22.547 32.125 12.422 1 98.38 191 LYS A N 1
ATOM 1542 C CA . LYS A 1 191 ? -23.938 31.781 12.766 1 98.38 191 LYS A CA 1
ATOM 1543 C C . LYS A 1 191 ? -24 30.562 13.68 1 98.38 191 LYS A C 1
ATOM 1545 O O . LYS A 1 191 ? -24.859 30.484 14.562 1 98.38 191 LYS A O 1
ATOM 1550 N N . LEU A 1 192 ? -23.078 29.672 13.547 1 98.5 192 LEU A N 1
ATOM 1551 C CA . LEU A 1 192 ? -23.062 28.422 14.312 1 98.5 192 LEU A CA 1
ATOM 1552 C C . LEU A 1 192 ? -22.344 28.625 15.648 1 98.5 192 LEU A C 1
ATOM 1554 O O . LEU A 1 192 ? -22.297 27.703 16.469 1 98.5 192 LEU A O 1
ATOM 1558 N N . GLY A 1 193 ? -21.734 29.781 15.867 1 98.38 193 GLY A N 1
ATOM 1559 C CA . GLY A 1 193 ? -21.031 30.062 17.109 1 98.38 193 GLY A CA 1
ATOM 1560 C C . GLY A 1 193 ? -19.688 29.375 17.203 1 98.38 193 GLY A C 1
ATOM 1561 O O . GLY A 1 193 ? -19.234 29.047 18.297 1 98.38 193 GLY A O 1
ATOM 1562 N N . LEU A 1 194 ? -19.109 29.047 16.094 1 98.75 194 LEU A N 1
ATOM 1563 C CA . LEU A 1 194 ? -17.828 28.359 16.062 1 98.75 194 LEU A CA 1
ATOM 1564 C C . LEU A 1 194 ? -16.672 29.344 16.031 1 98.75 194 LEU A C 1
ATOM 1566 O O . LEU A 1 194 ? -16.844 30.5 15.641 1 98.75 194 LEU A O 1
ATOM 1570 N N . ASP A 1 195 ? -15.508 28.922 16.469 1 98.75 195 ASP A N 1
ATOM 1571 C CA . ASP A 1 195 ? -14.328 29.766 16.625 1 98.75 195 ASP A CA 1
ATOM 1572 C C . ASP A 1 195 ? -13.344 29.547 15.484 1 98.75 195 ASP A C 1
ATOM 1574 O O . ASP A 1 195 ? -12.547 28.594 15.523 1 98.75 195 ASP A O 1
ATOM 1578 N N . VAL A 1 196 ? -13.422 30.406 14.492 1 98.88 196 VAL A N 1
ATOM 1579 C CA . VAL A 1 196 ? -12.422 30.359 13.43 1 98.88 196 VAL A CA 1
ATOM 1580 C C . VAL A 1 196 ? -11.227 31.234 13.812 1 98.88 196 VAL A C 1
ATOM 1582 O O . VAL A 1 196 ? -11.375 32.406 14.078 1 98.88 196 VAL A O 1
ATOM 1585 N N . VAL A 1 197 ? -10 30.609 13.781 1 98.88 197 VAL A N 1
ATOM 1586 C CA . VAL A 1 197 ? -8.867 31.312 14.359 1 98.88 197 VAL A CA 1
ATOM 1587 C C . VAL A 1 197 ? -7.824 31.594 13.281 1 98.88 197 VAL A C 1
ATOM 1589 O O . VAL A 1 197 ? -6.84 32.281 13.523 1 98.88 197 VAL A O 1
ATOM 1592 N N . GLY A 1 198 ? -8.039 31 12.125 1 98.81 198 GLY A N 1
ATOM 1593 C CA . GLY A 1 198 ? -7.008 31.234 11.125 1 98.81 198 GLY A CA 1
ATOM 1594 C C . GLY A 1 198 ? -7.34 30.641 9.773 1 98.81 198 GLY A C 1
ATOM 1595 O O . GLY A 1 198 ? -8.477 30.219 9.531 1 98.81 198 GLY A O 1
ATOM 1596 N N . ILE A 1 199 ? -6.32 30.734 8.852 1 98.75 199 ILE A N 1
ATOM 1597 C CA . ILE A 1 199 ? -6.406 30.234 7.484 1 98.75 199 ILE A CA 1
ATOM 1598 C C . ILE A 1 199 ? -5.184 29.375 7.176 1 98.75 199 ILE A C 1
ATOM 1600 O O . ILE A 1 199 ? -4.078 29.656 7.648 1 98.75 199 ILE A O 1
ATOM 1604 N N . SER A 1 200 ? -5.453 28.312 6.473 1 98.62 200 SER A N 1
ATOM 1605 C CA . SER A 1 200 ? -4.383 27.453 6 1 98.62 200 SER A CA 1
ATOM 1606 C C . SER A 1 200 ? -4.434 27.281 4.484 1 98.62 200 SER A C 1
ATOM 1608 O O . SER A 1 200 ? -5.5 27.391 3.877 1 98.62 200 SER A O 1
ATOM 1610 N N . PHE A 1 201 ? -3.277 27.094 3.861 1 97.25 201 PHE A N 1
ATOM 1611 C CA . PHE A 1 201 ? -3.176 26.641 2.479 1 97.25 201 PHE A CA 1
ATOM 1612 C C . PHE A 1 201 ? -2.133 25.531 2.346 1 97.25 201 PHE A C 1
ATOM 1614 O O . PHE A 1 201 ? -1.399 25.25 3.293 1 97.25 201 PHE A O 1
ATOM 1621 N N . HIS A 1 202 ? -2.141 24.875 1.247 1 95.62 202 HIS A N 1
ATOM 1622 C CA . HIS A 1 202 ? -1.144 23.859 0.894 1 95.62 202 HIS A CA 1
ATOM 1623 C C . HIS A 1 202 ? -0.823 23.906 -0.596 1 95.62 202 HIS A C 1
ATOM 1625 O O . HIS A 1 202 ? -1.723 23.797 -1.433 1 95.62 202 HIS A O 1
ATOM 1631 N N . VAL A 1 203 ? 0.395 23.969 -0.886 1 93.88 203 VAL A N 1
ATOM 1632 C CA . VAL A 1 203 ? 0.76 24.219 -2.275 1 93.88 203 VAL A CA 1
ATOM 1633 C C . VAL A 1 203 ? 1.026 22.891 -2.988 1 93.88 203 VAL A C 1
ATOM 1635 O O . VAL A 1 203 ? 1.32 22.875 -4.188 1 93.88 203 VAL A O 1
ATOM 1638 N N . GLY A 1 204 ? 0.964 21.812 -2.318 1 90.69 204 GLY A N 1
ATOM 1639 C CA . GLY A 1 204 ? 1.283 20.5 -2.855 1 90.69 204 GLY A CA 1
ATOM 1640 C C . GLY A 1 204 ? 2.562 19.906 -2.287 1 90.69 204 GLY A C 1
ATOM 1641 O O . GLY A 1 204 ? 3.227 20.547 -1.462 1 90.69 204 GLY A O 1
ATOM 1642 N N . SER A 1 205 ? 2.859 18.703 -2.744 1 88.25 205 SER A N 1
ATOM 1643 C CA . SER A 1 205 ? 4.039 18.031 -2.219 1 88.25 205 SER A CA 1
ATOM 1644 C C . SER A 1 205 ? 5.289 18.391 -3.018 1 88.25 205 SER A C 1
ATOM 1646 O O . SER A 1 205 ? 5.25 18.438 -4.25 1 88.25 205 SER A O 1
ATOM 1648 N N . GLU A 1 206 ? 6.348 18.75 -2.324 1 87.88 206 GLU A N 1
ATOM 1649 C CA . GLU A 1 206 ? 7.684 18.969 -2.875 1 87.88 206 GLU A CA 1
ATOM 1650 C C . GLU A 1 206 ? 7.641 19.938 -4.059 1 87.88 206 GLU A C 1
ATOM 1652 O O . GLU A 1 206 ? 8.078 19.594 -5.156 1 87.88 206 GLU A O 1
ATOM 1657 N N . SER A 1 207 ? 7.258 21.078 -3.764 1 88.69 207 SER A N 1
ATOM 1658 C CA . SER A 1 207 ? 7.223 22.125 -4.781 1 88.69 207 SER A CA 1
ATOM 1659 C C . SER A 1 207 ? 8.633 22.484 -5.246 1 88.69 207 SER A C 1
ATOM 1661 O O . SER A 1 207 ? 9.57 22.5 -4.449 1 88.69 207 SER A O 1
ATOM 1663 N N . SER A 1 208 ? 8.734 22.812 -6.492 1 90.19 208 SER A N 1
ATOM 1664 C CA . SER A 1 208 ? 10.008 23.281 -7.016 1 90.19 208 SER A CA 1
ATOM 1665 C C . SER A 1 208 ? 9.977 24.781 -7.289 1 90.19 208 SER A C 1
ATOM 1667 O O . SER A 1 208 ? 10.922 25.328 -7.855 1 90.19 208 SER A O 1
ATOM 1669 N N . ASN A 1 209 ? 8.938 25.453 -6.871 1 93.62 209 ASN A N 1
ATOM 1670 C CA . ASN A 1 209 ? 8.734 26.875 -7.125 1 93.62 209 ASN A CA 1
ATOM 1671 C C . ASN A 1 209 ? 8.547 27.656 -5.828 1 93.62 209 ASN A C 1
ATOM 1673 O O . ASN A 1 209 ? 7.414 27.875 -5.387 1 93.62 209 ASN A O 1
ATOM 1677 N N . PRO A 1 210 ? 9.617 28.25 -5.348 1 95.38 210 PRO A N 1
ATOM 1678 C CA . PRO A 1 210 ? 9.508 29 -4.094 1 95.38 210 PRO A CA 1
ATOM 1679 C C . PRO A 1 210 ? 8.5 30.141 -4.172 1 95.38 210 PRO A C 1
ATOM 1681 O O . PRO A 1 210 ? 7.867 30.484 -3.17 1 95.38 210 PRO A O 1
ATOM 1684 N N . GLN A 1 211 ? 8.273 30.641 -5.371 1 96.06 211 GLN A N 1
ATOM 1685 C CA . GLN A 1 211 ? 7.438 31.828 -5.539 1 96.06 211 GLN A CA 1
ATOM 1686 C C . GLN A 1 211 ? 5.977 31.516 -5.23 1 96.06 211 GLN A C 1
ATOM 1688 O O . GLN A 1 211 ? 5.195 32.406 -4.926 1 96.06 211 GLN A O 1
ATOM 1693 N N . ILE A 1 212 ? 5.684 30.297 -5.273 1 95.94 212 ILE A N 1
ATOM 1694 C CA . ILE A 1 212 ? 4.301 29.891 -5.035 1 95.94 212 ILE A CA 1
ATOM 1695 C C . ILE A 1 212 ? 3.896 30.266 -3.611 1 95.94 212 ILE A C 1
ATOM 1697 O O . ILE A 1 212 ? 2.734 30.594 -3.357 1 95.94 212 ILE A O 1
ATOM 1701 N N . PHE A 1 213 ? 4.844 30.297 -2.713 1 97.5 213 PHE A N 1
ATOM 1702 C CA . PHE A 1 213 ? 4.547 30.656 -1.332 1 97.5 213 PHE A CA 1
ATOM 1703 C C . PHE A 1 213 ? 4.281 32.156 -1.211 1 97.5 213 PHE A C 1
ATOM 1705 O O . PHE A 1 213 ? 3.402 32.562 -0.457 1 97.5 213 PHE A O 1
ATOM 1712 N N . ARG A 1 214 ? 5.039 32.906 -1.909 1 97.62 214 ARG A N 1
ATOM 1713 C CA . ARG A 1 214 ? 4.777 34.344 -1.92 1 97.62 214 ARG A CA 1
ATOM 1714 C C . ARG A 1 214 ? 3.363 34.625 -2.41 1 97.62 214 ARG A C 1
ATOM 1716 O O . ARG A 1 214 ? 2.629 35.406 -1.778 1 97.62 214 ARG A O 1
ATOM 1723 N N . ASP A 1 215 ? 3.059 34.031 -3.439 1 96.94 215 ASP A N 1
ATOM 1724 C CA . ASP A 1 215 ? 1.748 34.25 -4.043 1 96.94 215 ASP A CA 1
ATOM 1725 C C . ASP A 1 215 ? 0.628 33.781 -3.111 1 96.94 215 ASP A C 1
ATOM 1727 O O . ASP A 1 215 ? -0.387 34.469 -2.969 1 96.94 215 ASP A O 1
ATOM 1731 N N . ALA A 1 216 ? 0.8 32.656 -2.506 1 97.19 216 ALA A N 1
ATOM 1732 C CA . ALA A 1 216 ? -0.206 32.125 -1.596 1 97.19 216 ALA A CA 1
ATOM 1733 C C . ALA A 1 216 ? -0.385 33.031 -0.376 1 97.19 216 ALA A C 1
ATOM 1735 O O . ALA A 1 216 ? -1.514 33.312 0.034 1 97.19 216 ALA A O 1
ATOM 1736 N N . ILE A 1 217 ? 0.678 33.469 0.217 1 98.31 217 ILE A N 1
ATOM 1737 C CA . ILE A 1 217 ? 0.638 34.344 1.388 1 98.31 217 ILE A CA 1
ATOM 1738 C C . ILE A 1 217 ? -0.06 35.656 1.033 1 98.31 217 ILE A C 1
ATOM 1740 O O . ILE A 1 217 ? -0.941 36.125 1.765 1 98.31 217 ILE A O 1
ATOM 1744 N N . ARG A 1 218 ? 0.298 36.156 -0.134 1 97.94 218 ARG A N 1
ATOM 1745 C CA . ARG A 1 218 ? -0.334 37.375 -0.615 1 97.94 218 ARG A CA 1
ATOM 1746 C C . ARG A 1 218 ? -1.831 37.188 -0.827 1 97.94 218 ARG A C 1
ATOM 1748 O O . ARG A 1 218 ? -2.639 38.031 -0.443 1 97.94 218 ARG A O 1
ATOM 1755 N N . PHE A 1 219 ? -2.127 36.125 -1.371 1 97.06 219 PHE A N 1
ATOM 1756 C CA . PHE A 1 219 ? -3.514 35.781 -1.678 1 97.06 219 PHE A CA 1
ATOM 1757 C C . PHE A 1 219 ? -4.332 35.625 -0.399 1 97.06 219 PHE A C 1
ATOM 1759 O O . PHE A 1 219 ? -5.516 35.969 -0.374 1 97.06 219 PHE A O 1
ATOM 1766 N N . THR A 1 220 ? -3.77 35.188 0.657 1 97.62 220 THR A N 1
ATOM 1767 C CA . THR A 1 220 ? -4.449 34.844 1.901 1 97.62 220 THR A CA 1
ATOM 1768 C C . THR A 1 220 ? -4.727 36.094 2.729 1 97.62 220 THR A C 1
ATOM 1770 O O . THR A 1 220 ? -5.691 36.156 3.494 1 97.62 220 THR A O 1
ATOM 1773 N N . ARG A 1 221 ? -3.977 37.156 2.586 1 97.88 221 ARG A N 1
ATOM 1774 C CA . ARG A 1 221 ? -4.031 38.344 3.459 1 97.88 221 ARG A CA 1
ATOM 1775 C C . ARG A 1 221 ? -5.418 38.969 3.445 1 97.88 221 ARG A C 1
ATOM 1777 O O . ARG A 1 221 ? -6.027 39.156 4.5 1 97.88 221 ARG A O 1
ATOM 1784 N N . PRO A 1 222 ? -5.988 39.219 2.24 1 97.94 222 PRO A N 1
ATOM 1785 C CA . PRO A 1 222 ? -7.332 39.812 2.246 1 97.94 222 PRO A CA 1
ATOM 1786 C C . PRO A 1 222 ? -8.383 38.844 2.814 1 97.94 222 PRO A C 1
ATOM 1788 O O . PRO A 1 222 ? -9.375 39.281 3.4 1 97.94 222 PRO A O 1
ATOM 1791 N N . LEU A 1 223 ? -8.188 37.594 2.652 1 97.94 223 LEU A N 1
ATOM 1792 C CA . LEU A 1 223 ? -9.109 36.594 3.199 1 97.94 223 LEU A CA 1
ATOM 1793 C C . LEU A 1 223 ? -9.055 36.594 4.723 1 97.94 223 LEU A C 1
ATOM 1795 O O . LEU A 1 223 ? -10.078 36.438 5.387 1 97.94 223 LEU A O 1
ATOM 1799 N N . PHE A 1 224 ? -7.859 36.719 5.18 1 98.12 224 PHE A N 1
ATOM 1800 C CA . PHE A 1 224 ? -7.637 36.812 6.617 1 98.12 224 PHE A CA 1
ATOM 1801 C C . PHE A 1 224 ? -8.391 38 7.191 1 98.12 224 PHE A C 1
ATOM 1803 O O . PHE A 1 224 ? -9.016 37.906 8.25 1 98.12 224 PHE A O 1
ATOM 1810 N N . ASP A 1 225 ? -8.453 39.125 6.48 1 98.06 225 ASP A N 1
ATOM 1811 C CA . ASP A 1 225 ? -9.117 40.344 6.891 1 98.06 225 ASP A CA 1
ATOM 1812 C C . ASP A 1 225 ? -10.633 40.156 6.918 1 98.06 225 ASP A C 1
ATOM 1814 O O . ASP A 1 225 ? -11.328 40.75 7.738 1 98.06 225 ASP A O 1
ATOM 1818 N N . ILE A 1 226 ? -11.125 39.344 6.031 1 98.44 226 ILE A N 1
ATOM 1819 C CA . ILE A 1 226 ? -12.547 39.031 6.051 1 98.44 226 ILE A CA 1
ATOM 1820 C C . ILE A 1 226 ? -12.914 38.406 7.391 1 98.44 226 ILE A C 1
ATOM 1822 O O . ILE A 1 226 ? -13.922 38.781 8.008 1 98.44 226 ILE A O 1
ATOM 1826 N N . GLY A 1 227 ? -12.102 37.5 7.863 1 98.5 227 GLY A N 1
ATOM 1827 C CA . GLY A 1 227 ? -12.352 36.875 9.156 1 98.5 227 GLY A CA 1
ATOM 1828 C C . GLY A 1 227 ? -12.367 37.875 10.305 1 98.5 227 GLY A C 1
ATOM 1829 O O . GLY A 1 227 ? -13.273 37.844 11.133 1 98.5 227 GLY A O 1
ATOM 1830 N N . THR A 1 228 ? -11.406 38.75 10.242 1 98 228 THR A N 1
ATOM 1831 C CA . THR A 1 228 ? -11.312 39.781 11.273 1 98 228 THR A CA 1
ATOM 1832 C C . THR A 1 228 ? -12.539 40.688 11.234 1 98 228 THR A C 1
ATOM 1834 O O . THR A 1 228 ? -13.109 41.031 12.273 1 98 228 THR A O 1
ATOM 1837 N N . SER A 1 229 ? -12.938 41.062 10.086 1 98.25 229 SER A N 1
ATOM 1838 C CA . SER A 1 229 ? -14.055 41.969 9.922 1 98.25 229 SER A CA 1
ATOM 1839 C C . SER A 1 229 ? -15.359 41.344 10.406 1 98.25 229 SER A C 1
ATOM 1841 O O . SER A 1 229 ? -16.281 42.031 10.82 1 98.25 229 SER A O 1
ATOM 1843 N N . LEU A 1 230 ? -15.406 40.031 10.383 1 98.25 230 LEU A N 1
ATOM 1844 C CA . LEU A 1 230 ? -16.609 39.312 10.812 1 98.25 230 LEU A CA 1
ATOM 1845 C C . LEU A 1 230 ? -16.578 39.094 12.32 1 98.25 230 LEU A C 1
ATOM 1847 O O . LEU A 1 230 ? -17.531 38.531 12.875 1 98.25 230 LEU A O 1
ATOM 1851 N N . GLY A 1 231 ? -15.453 39.469 12.961 1 98.19 231 GLY A N 1
ATOM 1852 C CA . GLY A 1 231 ? -15.391 39.406 14.406 1 98.19 231 GLY A CA 1
ATOM 1853 C C . GLY A 1 231 ? -14.617 38.219 14.945 1 98.19 231 GLY A C 1
ATOM 1854 O O . GLY A 1 231 ? -14.539 38.031 16.156 1 98.19 231 GLY A O 1
ATOM 1855 N N . PHE A 1 232 ? -14.078 37.438 14.125 1 98.69 232 PHE A N 1
ATOM 1856 C CA . PHE A 1 232 ? -13.227 36.344 14.586 1 98.69 232 PHE A CA 1
ATOM 1857 C C . PHE A 1 232 ? -11.883 36.875 15.078 1 98.69 232 PHE A C 1
ATOM 1859 O O . PHE A 1 232 ? -11.406 37.906 14.586 1 98.69 232 PHE A O 1
ATOM 1866 N N . ASN A 1 233 ? -11.32 36.25 16.062 1 98.31 233 ASN A N 1
ATOM 1867 C CA . ASN A 1 233 ? -9.938 36.531 16.469 1 98.31 233 ASN A CA 1
ATOM 1868 C C . ASN A 1 233 ? -8.953 35.75 15.602 1 98.31 233 ASN A C 1
ATOM 1870 O O . ASN A 1 233 ? -8.43 34.719 16.016 1 98.31 233 ASN A O 1
ATOM 1874 N N . MET A 1 234 ? -8.703 36.25 14.445 1 98.56 234 MET A N 1
ATOM 1875 C CA . MET A 1 234 ? -7.797 35.625 13.5 1 98.56 234 MET A CA 1
ATOM 1876 C C . MET A 1 234 ? -6.348 35.75 13.961 1 98.56 234 MET A C 1
ATOM 1878 O O . MET A 1 234 ? -5.805 36.844 14.008 1 98.56 234 MET A O 1
ATOM 1882 N N . LYS A 1 235 ? -5.691 34.625 14.266 1 98.5 235 LYS A N 1
ATOM 1883 C CA . LYS A 1 235 ? -4.379 34.719 14.898 1 98.5 235 LYS A CA 1
ATOM 1884 C C . LYS A 1 235 ? -3.438 33.625 14.367 1 98.5 235 LYS A C 1
ATOM 1886 O O . LYS A 1 235 ? -2.336 33.438 14.891 1 98.5 235 LYS A O 1
ATOM 1891 N N . LEU A 1 236 ? -3.836 32.906 13.367 1 98.81 236 LEU A N 1
ATOM 1892 C CA . LEU A 1 236 ? -3.014 31.797 12.906 1 98.81 236 LEU A CA 1
ATOM 1893 C C . LEU A 1 236 ? -2.998 31.719 11.383 1 98.81 236 LEU A C 1
ATOM 1895 O O . LEU A 1 236 ? -4.051 31.766 10.75 1 98.81 236 LEU A O 1
ATOM 1899 N N . LEU A 1 237 ? -1.829 31.656 10.797 1 98.88 237 LEU A N 1
ATOM 1900 C CA . LEU A 1 237 ? -1.632 31.328 9.391 1 98.88 237 LEU A CA 1
ATOM 1901 C C . LEU A 1 237 ? -0.823 30.047 9.242 1 98.88 237 LEU A C 1
ATOM 1903 O O . LEU A 1 237 ? 0.278 29.922 9.781 1 98.88 237 LEU A O 1
ATOM 1907 N N . ASP A 1 238 ? -1.372 29.078 8.586 1 98.88 238 ASP A N 1
ATOM 1908 C CA . ASP A 1 238 ? -0.705 27.812 8.305 1 98.88 238 ASP A CA 1
ATOM 1909 C C . ASP A 1 238 ? -0.245 27.75 6.852 1 98.88 238 ASP A C 1
ATOM 1911 O O . ASP A 1 238 ? -1.069 27.719 5.938 1 98.88 238 ASP A O 1
ATOM 1915 N N . LEU A 1 239 ? 1.053 27.625 6.703 1 98.62 239 LEU A N 1
ATOM 1916 C CA . LEU A 1 239 ? 1.644 27.688 5.367 1 98.62 239 LEU A CA 1
ATOM 1917 C C . LEU A 1 239 ? 1.574 26.312 4.691 1 98.62 239 LEU A C 1
ATOM 1919 O O . LEU A 1 239 ? 2.01 26.172 3.549 1 98.62 239 LEU A O 1
ATOM 1923 N N . GLY A 1 240 ? 1.07 25.328 5.371 1 97.62 240 GLY A N 1
ATOM 1924 C CA . GLY A 1 240 ? 0.995 23.984 4.793 1 97.62 240 GLY A CA 1
ATOM 1925 C C . GLY A 1 240 ? 2.357 23.375 4.531 1 97.62 240 GLY A C 1
ATOM 1926 O O . GLY A 1 240 ? 3.273 23.516 5.344 1 97.62 240 GLY A O 1
ATOM 1927 N N . GLY A 1 241 ? 2.404 22.5 3.488 1 96.31 241 GLY A N 1
ATOM 1928 C CA . GLY A 1 241 ? 3.631 21.828 3.105 1 96.31 241 GLY A CA 1
ATOM 1929 C C . GLY A 1 241 ? 4.121 22.203 1.724 1 96.31 241 GLY A C 1
ATOM 1930 O O . GLY A 1 241 ? 3.76 23.266 1.204 1 96.31 241 GLY A O 1
ATOM 1931 N N . GLY A 1 242 ? 5.078 21.359 1.267 1 94.5 242 GLY A N 1
ATOM 1932 C CA . GLY A 1 242 ? 5.594 21.562 -0.078 1 94.5 242 GLY A CA 1
ATOM 1933 C C . GLY A 1 242 ? 7.066 21.938 -0.103 1 94.5 242 GLY A C 1
ATOM 1934 O O . GLY A 1 242 ? 7.625 22.219 -1.166 1 94.5 242 GLY A O 1
ATOM 1935 N N . PHE A 1 243 ? 7.734 21.828 0.975 1 97.12 243 PHE A N 1
ATOM 1936 C CA . PHE A 1 243 ? 9.141 22.203 1.099 1 97.12 243 PHE A CA 1
ATOM 1937 C C . PHE A 1 243 ? 10.039 21.109 0.543 1 97.12 243 PHE A C 1
ATOM 1939 O O . PHE A 1 243 ? 9.727 19.922 0.658 1 97.12 243 PHE A O 1
ATOM 1946 N N . PRO A 1 244 ? 11.094 21.5 -0.048 1 95.56 244 PRO A N 1
ATOM 1947 C CA . PRO A 1 244 ? 11.984 20.484 -0.622 1 95.56 244 PRO A CA 1
ATOM 1948 C C . PRO A 1 244 ? 12.719 19.672 0.444 1 95.56 244 PRO A C 1
ATOM 1950 O O . PRO A 1 244 ? 13.227 20.234 1.414 1 95.56 244 PRO A O 1
ATOM 1953 N N . GLY A 1 245 ? 12.758 18.375 0.275 1 94.81 245 GLY A N 1
ATOM 1954 C CA . GLY A 1 245 ? 13.398 17.531 1.267 1 94.81 245 GLY A CA 1
ATOM 1955 C C . GLY A 1 245 ? 14.43 16.594 0.673 1 94.81 245 GLY A C 1
ATOM 1956 O O . GLY A 1 245 ? 15.133 15.883 1.404 1 94.81 245 GLY A O 1
ATOM 1957 N N . ARG A 1 246 ? 14.609 16.625 -0.621 1 94.31 246 ARG A N 1
ATOM 1958 C CA . ARG A 1 246 ? 15.539 15.727 -1.306 1 94.31 246 ARG A CA 1
ATOM 1959 C C . ARG A 1 246 ? 16.984 16.156 -1.081 1 94.31 246 ARG A C 1
ATOM 1961 O O . ARG A 1 246 ? 17.25 17.328 -0.785 1 94.31 246 ARG A O 1
ATOM 1968 N N . LEU A 1 247 ? 17.859 15.219 -1.289 1 91.06 247 LEU A N 1
ATOM 1969 C CA . LEU A 1 247 ? 19.281 15.508 -1.205 1 91.06 247 LEU A CA 1
ATOM 1970 C C . LEU A 1 247 ? 19.688 16.547 -2.242 1 91.06 247 LEU A C 1
ATOM 1972 O O . LEU A 1 247 ? 20.453 17.469 -1.937 1 91.06 247 LEU A O 1
ATOM 1976 N N . TYR A 1 248 ? 19.141 16.375 -3.451 1 89.56 248 TYR A N 1
ATOM 1977 C CA . TYR A 1 248 ? 19.422 17.312 -4.535 1 89.56 248 TYR A CA 1
ATOM 1978 C C . TYR A 1 248 ? 18.141 17.859 -5.121 1 89.56 248 TYR A C 1
ATOM 1980 O O . TYR A 1 248 ? 17.75 17.516 -6.238 1 89.56 248 TYR A O 1
ATOM 1988 N N . PRO A 1 249 ? 17.594 18.812 -4.422 1 88.94 249 PRO A N 1
ATOM 1989 C CA . PRO A 1 249 ? 16.328 19.359 -4.906 1 88.94 249 PRO A CA 1
ATOM 1990 C C . PRO A 1 249 ? 16.516 20.328 -6.074 1 88.94 249 PRO A C 1
ATOM 1992 O O . PRO A 1 249 ? 17.609 20.875 -6.262 1 88.94 249 PRO A O 1
ATOM 1995 N N . LYS A 1 250 ? 15.477 20.5 -6.809 1 86.69 250 LYS A N 1
ATOM 1996 C CA . LYS A 1 250 ? 15.508 21.469 -7.902 1 86.69 250 LYS A CA 1
ATOM 1997 C C . LYS A 1 250 ? 15.695 22.891 -7.375 1 86.69 250 LYS A C 1
ATOM 1999 O O . LYS A 1 250 ? 16.453 23.672 -7.949 1 86.69 250 LYS A O 1
ATOM 2004 N N . ALA A 1 251 ? 14.992 23.219 -6.312 1 89.62 251 ALA A N 1
ATOM 2005 C CA . ALA A 1 251 ? 15.188 24.453 -5.574 1 89.62 251 ALA A CA 1
ATOM 2006 C C . ALA A 1 251 ? 15.508 24.188 -4.109 1 89.62 251 ALA A C 1
ATOM 2008 O O . ALA A 1 251 ? 14.812 23.406 -3.455 1 89.62 251 ALA A O 1
ATOM 2009 N N . THR A 1 252 ? 16.531 24.891 -3.684 1 94.62 252 THR A N 1
ATOM 2010 C CA . THR A 1 252 ? 17 24.641 -2.33 1 94.62 252 THR A CA 1
ATOM 2011 C C . THR A 1 252 ? 16.109 25.312 -1.301 1 94.62 252 THR A C 1
ATOM 2013 O O . THR A 1 252 ? 15.391 26.266 -1.627 1 94.62 252 THR A O 1
ATOM 2016 N N . PHE A 1 253 ? 16.219 24.844 -0.108 1 97.56 253 PHE A N 1
ATOM 2017 C CA . PHE A 1 253 ? 15.359 25.328 0.966 1 97.56 253 PHE A CA 1
ATOM 2018 C C . PHE A 1 253 ? 15.641 26.797 1.264 1 97.56 253 PHE A C 1
ATOM 2020 O O . PHE A 1 253 ? 14.734 27.547 1.617 1 97.56 253 PHE A O 1
ATOM 2027 N N . ASP A 1 254 ? 16.828 27.234 1.104 1 97.62 254 ASP A N 1
ATOM 2028 C CA . ASP A 1 254 ? 17.188 28.625 1.376 1 97.62 254 ASP A CA 1
ATOM 2029 C C . ASP A 1 254 ? 16.406 29.578 0.474 1 97.62 254 ASP A C 1
ATOM 2031 O O . ASP A 1 254 ? 16.016 30.656 0.9 1 97.62 254 ASP A O 1
ATOM 2035 N N . LYS A 1 255 ? 16.188 29.141 -0.732 1 97.69 255 LYS A N 1
ATOM 2036 C CA . LYS A 1 255 ? 15.383 29.953 -1.648 1 97.69 255 LYS A CA 1
ATOM 2037 C C . LYS A 1 255 ? 13.945 30.078 -1.168 1 97.69 255 LYS A C 1
ATOM 2039 O O . LYS A 1 255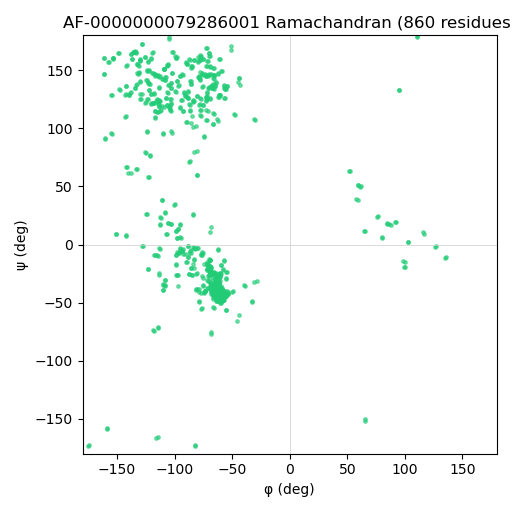 ? 13.352 31.156 -1.219 1 97.69 255 LYS A O 1
ATOM 2044 N N . PHE A 1 256 ? 13.414 29.031 -0.711 1 98 256 PHE A N 1
ATOM 2045 C CA . PHE A 1 256 ? 12.062 29.031 -0.16 1 98 256 PHE A CA 1
ATOM 2046 C C . PHE A 1 256 ? 11.984 29.938 1.067 1 98 256 PHE A C 1
ATOM 2048 O O . PHE A 1 256 ? 11.078 30.766 1.18 1 98 256 PHE A O 1
ATOM 2055 N N . ALA A 1 257 ? 12.922 29.766 1.953 1 98.5 257 ALA A N 1
ATOM 2056 C CA . ALA A 1 257 ? 12.938 30.516 3.199 1 98.5 257 ALA A CA 1
ATOM 2057 C C . ALA A 1 257 ? 13 32.031 2.924 1 98.5 257 ALA A C 1
ATOM 2059 O O . ALA A 1 257 ? 12.305 32.812 3.572 1 98.5 257 ALA A O 1
ATOM 2060 N N . ASP A 1 258 ? 13.773 32.344 1.966 1 98.31 258 ASP A N 1
ATOM 2061 C CA . ASP A 1 258 ? 13.914 33.75 1.608 1 98.31 258 ASP A CA 1
ATOM 2062 C C . ASP A 1 258 ? 12.602 34.344 1.1 1 98.31 258 ASP A C 1
ATOM 2064 O O . ASP A 1 258 ? 12.172 35.406 1.544 1 98.31 258 ASP A O 1
ATOM 2068 N N . VAL A 1 259 ? 12.016 33.625 0.244 1 98.19 259 VAL A N 1
ATOM 2069 C CA . VAL A 1 259 ? 10.758 34.062 -0.364 1 98.19 259 VAL A CA 1
ATOM 2070 C C . VAL A 1 259 ? 9.672 34.156 0.704 1 98.19 259 VAL A C 1
ATOM 2072 O O . VAL A 1 259 ? 8.938 35.156 0.767 1 98.19 259 VAL A O 1
ATOM 2075 N N . ILE A 1 260 ? 9.609 33.219 1.547 1 98.69 260 ILE A N 1
ATOM 2076 C CA . ILE A 1 260 ? 8.594 33.156 2.586 1 98.69 260 ILE A CA 1
ATOM 2077 C C . ILE A 1 260 ? 8.789 34.281 3.588 1 98.69 260 ILE A C 1
ATOM 2079 O O . ILE A 1 260 ? 7.84 35 3.947 1 98.69 260 ILE A O 1
ATOM 2083 N N . THR A 1 261 ? 10.023 34.469 3.977 1 98.56 261 THR A N 1
ATOM 2084 C CA . THR A 1 261 ? 10.328 35.5 4.949 1 98.56 261 THR A CA 1
ATOM 2085 C C . THR A 1 261 ? 9.922 36.875 4.422 1 98.56 261 THR A C 1
ATOM 2087 O O . THR A 1 261 ? 9.281 37.656 5.133 1 98.56 261 THR A O 1
ATOM 2090 N N . ARG A 1 262 ? 10.195 37.156 3.184 1 98.44 262 ARG A N 1
ATOM 2091 C CA . ARG A 1 262 ? 9.852 38.438 2.58 1 98.44 262 ARG A CA 1
ATOM 2092 C C . ARG A 1 262 ? 8.336 38.594 2.477 1 98.44 262 ARG A C 1
ATOM 2094 O O . ARG A 1 262 ? 7.809 39.688 2.75 1 98.44 262 ARG A O 1
ATOM 2101 N N . ALA A 1 263 ? 7.719 37.562 2.076 1 98.69 263 ALA A N 1
ATOM 2102 C CA . ALA A 1 263 ? 6.266 37.625 1.938 1 98.69 263 ALA A CA 1
ATOM 2103 C C . ALA A 1 263 ? 5.594 37.844 3.289 1 98.69 263 ALA A C 1
ATOM 2105 O O . ALA A 1 263 ? 4.641 38.594 3.396 1 98.69 263 ALA A O 1
ATOM 2106 N N . LEU A 1 264 ? 6.062 37.156 4.336 1 98.69 264 LEU A N 1
ATOM 2107 C CA . LEU A 1 264 ? 5.5 37.312 5.672 1 98.69 264 LEU A CA 1
ATOM 2108 C C . LEU A 1 264 ? 5.746 38.719 6.211 1 98.69 264 LEU A C 1
ATOM 2110 O O . LEU A 1 264 ? 4.863 39.312 6.832 1 98.69 264 LEU A O 1
ATOM 2114 N N . ASP A 1 265 ? 6.906 39.25 5.926 1 98.31 265 ASP A N 1
ATOM 2115 C CA . ASP A 1 265 ? 7.215 40.594 6.355 1 98.31 265 ASP A CA 1
ATOM 2116 C C . ASP A 1 265 ? 6.258 41.625 5.727 1 98.31 265 ASP A C 1
ATOM 2118 O O . ASP A 1 265 ? 5.871 42.594 6.367 1 98.31 265 ASP A O 1
ATOM 2122 N N . GLU A 1 266 ? 5.93 41.312 4.574 1 98.31 266 GLU A N 1
ATOM 2123 C CA . GLU A 1 266 ? 5.082 42.219 3.818 1 98.31 266 GLU A CA 1
ATOM 2124 C C . GLU A 1 266 ? 3.617 42.094 4.227 1 98.31 266 GLU A C 1
ATOM 2126 O O . GLU A 1 266 ? 2.916 43.094 4.395 1 98.31 266 GLU A O 1
ATOM 2131 N N . HIS A 1 267 ? 3.139 40.906 4.453 1 98.44 267 HIS A N 1
ATOM 2132 C CA . HIS A 1 267 ? 1.7 40.688 4.555 1 98.44 267 HIS A CA 1
ATOM 2133 C C . HIS A 1 267 ? 1.303 40.281 5.969 1 98.44 267 HIS A C 1
ATOM 2135 O O . HIS A 1 267 ? 0.147 40.469 6.367 1 98.44 267 HIS A O 1
ATOM 2141 N N . PHE A 1 268 ? 2.23 39.719 6.703 1 98.44 268 PHE A N 1
ATOM 2142 C CA . PHE A 1 268 ? 2.004 39.281 8.078 1 98.44 268 PHE A CA 1
ATOM 2143 C C . PHE A 1 268 ? 3.213 39.594 8.945 1 98.44 268 PHE A C 1
ATOM 2145 O O . PHE A 1 268 ? 3.791 38.688 9.562 1 98.44 268 PHE A O 1
ATOM 2152 N N . PRO A 1 269 ? 3.482 40.781 9.031 1 97.31 269 PRO A N 1
ATOM 2153 C CA . PRO A 1 269 ? 4.66 41.125 9.828 1 97.31 269 PRO A CA 1
ATOM 2154 C C . PRO A 1 269 ? 4.539 40.688 11.289 1 97.31 269 PRO A C 1
ATOM 2156 O O . PRO A 1 269 ? 3.43 40.5 11.789 1 97.31 269 PRO A O 1
ATOM 2159 N N . ALA A 1 270 ? 5.641 40.594 11.914 1 94.44 270 ALA A N 1
ATOM 2160 C CA . ALA A 1 270 ? 5.676 40.156 13.305 1 94.44 270 ALA A CA 1
ATOM 2161 C C . ALA A 1 270 ? 4.773 41.031 14.18 1 94.44 270 ALA A C 1
ATOM 2163 O O . ALA A 1 270 ? 4.168 40.531 15.133 1 94.44 270 ALA A O 1
ATOM 2164 N N . SER A 1 271 ? 4.605 42.188 13.867 1 95.25 271 SER A N 1
ATOM 2165 C CA . SER A 1 271 ? 3.83 43.156 14.648 1 95.25 271 SER A CA 1
ATOM 2166 C C . SER A 1 271 ? 2.338 42.844 14.57 1 95.25 271 SER A C 1
ATOM 2168 O O . SER A 1 271 ? 1.556 43.344 15.391 1 95.25 271 SER A O 1
ATOM 2170 N N . SER A 1 272 ? 1.963 42.062 13.57 1 94.81 272 SER A N 1
ATOM 2171 C CA . SER A 1 272 ? 0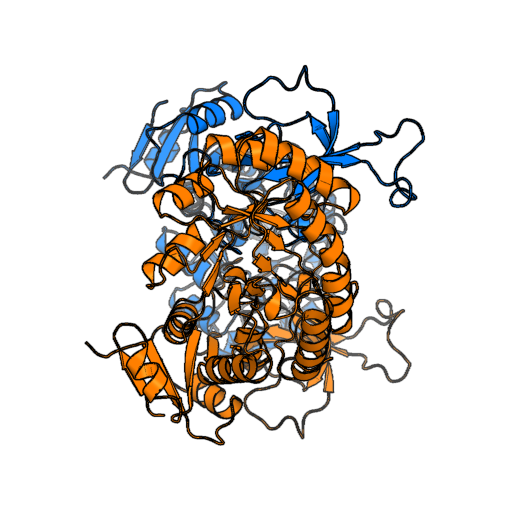.552 41.719 13.43 1 94.81 272 SER A CA 1
ATOM 2172 C C . SER A 1 272 ? 0.093 40.781 14.539 1 94.81 272 SER A C 1
ATOM 2174 O O . SER A 1 272 ? -1.108 40.625 14.766 1 94.81 272 SER A O 1
ATOM 2176 N N . GLY A 1 273 ? 1.061 40.062 15.156 1 96.5 273 GLY A N 1
ATOM 2177 C CA . GLY A 1 273 ? 0.72 39.125 16.219 1 96.5 273 GLY A CA 1
ATOM 2178 C C . GLY A 1 273 ? 0.193 37.781 15.719 1 96.5 273 GLY A C 1
ATOM 2179 O O . GLY A 1 273 ? -0.238 36.938 16.5 1 96.5 273 GLY A O 1
ATOM 2180 N N . VAL A 1 274 ? 0.219 37.594 14.438 1 98.44 274 VAL A N 1
ATOM 2181 C CA . VAL A 1 274 ? -0.269 36.344 13.844 1 98.44 274 VAL A CA 1
ATOM 2182 C C . VAL A 1 274 ? 0.77 35.25 14.023 1 98.44 274 VAL A C 1
ATOM 2184 O O . VAL A 1 274 ? 1.951 35.438 13.727 1 98.44 274 VAL A O 1
ATOM 2187 N N . ARG A 1 275 ? 0.343 34.156 14.602 1 98.62 275 ARG A N 1
ATOM 2188 C CA . ARG A 1 275 ? 1.162 32.938 14.711 1 98.62 275 ARG A CA 1
ATOM 2189 C C . ARG A 1 275 ? 1.29 32.25 13.359 1 98.62 275 ARG A C 1
ATOM 2191 O O . ARG A 1 275 ? 0.286 31.969 12.695 1 98.62 275 ARG A O 1
ATOM 2198 N N . ILE A 1 276 ? 2.541 31.984 12.938 1 98.88 276 ILE A N 1
ATOM 2199 C CA . ILE A 1 276 ? 2.771 31.328 11.648 1 98.88 276 ILE A CA 1
ATOM 2200 C C . ILE A 1 276 ? 3.229 29.891 11.875 1 98.88 276 ILE A C 1
ATOM 2202 O O . ILE A 1 276 ? 4.18 29.641 12.625 1 98.88 276 ILE A O 1
ATOM 2206 N N . ILE A 1 277 ? 2.537 28.891 11.25 1 98.88 277 ILE A N 1
ATOM 2207 C CA . ILE A 1 277 ? 2.967 27.5 11.312 1 98.88 277 ILE A CA 1
ATOM 2208 C C . ILE A 1 277 ? 3.111 26.938 9.898 1 98.88 277 ILE A C 1
ATOM 2210 O O . ILE A 1 277 ? 2.648 27.547 8.93 1 98.88 277 ILE A O 1
ATOM 2214 N N . ALA A 1 278 ? 3.832 25.844 9.742 1 98.81 278 ALA A N 1
ATOM 2215 C CA . ALA A 1 278 ? 3.967 25.078 8.508 1 98.81 278 ALA A CA 1
ATOM 2216 C C . ALA A 1 278 ? 3.908 23.578 8.781 1 98.81 278 ALA A C 1
ATOM 2218 O O . ALA A 1 278 ? 4.023 23.156 9.93 1 98.81 278 ALA A O 1
ATOM 2219 N N . GLU A 1 279 ? 3.689 22.859 7.715 1 98.5 279 GLU A N 1
ATOM 2220 C CA . GLU A 1 279 ? 3.506 21.406 7.863 1 98.5 279 GLU A CA 1
ATOM 2221 C C . GLU A 1 279 ? 4.52 20.641 7.027 1 98.5 279 GLU A C 1
ATOM 2223 O O . GLU A 1 279 ? 4.145 19.797 6.211 1 98.5 279 GLU A O 1
ATOM 2228 N N . PRO A 1 280 ? 5.793 20.875 7.277 1 98.38 280 PRO A N 1
ATOM 2229 C CA . PRO A 1 280 ? 6.781 20.094 6.523 1 98.38 280 PRO A CA 1
ATOM 2230 C C . PRO A 1 280 ? 6.766 18.609 6.883 1 98.38 280 PRO A C 1
ATOM 2232 O O . PRO A 1 280 ? 6.609 18.25 8.055 1 98.38 280 PRO A O 1
ATOM 2235 N N . GLY A 1 281 ? 6.801 17.734 5.883 1 97.81 281 GLY A N 1
ATOM 2236 C CA . GLY A 1 281 ? 7.004 16.297 6.023 1 97.81 281 GLY A CA 1
ATOM 2237 C C . GLY A 1 281 ? 8.297 15.812 5.402 1 97.81 281 GLY A C 1
ATOM 2238 O O . GLY A 1 281 ? 9.328 15.734 6.078 1 97.81 281 GLY A O 1
ATOM 2239 N N . THR A 1 282 ? 8.273 15.836 4.051 1 96.38 282 THR A N 1
ATOM 2240 C CA . THR A 1 282 ? 9.422 15.344 3.297 1 96.38 282 THR A CA 1
ATOM 2241 C C . THR A 1 282 ? 10.664 16.172 3.605 1 96.38 282 THR A C 1
ATOM 2243 O O . THR A 1 282 ? 11.781 15.656 3.568 1 96.38 282 THR A O 1
ATOM 2246 N N . PHE A 1 283 ? 10.5 17.453 3.967 1 97.88 283 PHE A N 1
ATOM 2247 C CA . PHE A 1 283 ? 11.664 18.266 4.281 1 97.88 283 PHE A CA 1
ATOM 2248 C C . PHE A 1 283 ? 12.539 17.594 5.336 1 97.88 283 PHE A C 1
ATOM 2250 O O . PHE A 1 283 ? 13.758 17.484 5.168 1 97.88 283 PHE A O 1
ATOM 2257 N N . HIS A 1 284 ? 11.906 17.047 6.324 1 98.25 284 HIS A N 1
ATOM 2258 C CA . HIS A 1 284 ? 12.641 16.516 7.461 1 98.25 284 HIS A CA 1
ATOM 2259 C C . HIS A 1 284 ? 13.109 15.086 7.203 1 98.25 284 HIS A C 1
ATOM 2261 O O . HIS A 1 284 ? 14.117 14.641 7.758 1 98.25 284 HIS A O 1
ATOM 2267 N N . THR A 1 285 ? 12.367 14.367 6.32 1 98.06 285 THR A N 1
ATOM 2268 C CA . THR A 1 285 ? 12.602 12.93 6.422 1 98.06 285 THR A CA 1
ATOM 2269 C C . THR A 1 285 ? 13.055 12.359 5.086 1 98.06 285 THR A C 1
ATOM 2271 O O . THR A 1 285 ? 13.625 11.266 5.031 1 98.06 285 THR A O 1
ATOM 2274 N N . ARG A 1 286 ? 12.797 13 3.994 1 97.31 286 ARG A N 1
ATOM 2275 C CA . ARG A 1 286 ? 13.047 12.422 2.676 1 97.31 286 ARG A CA 1
ATOM 2276 C C . ARG A 1 286 ? 14.492 11.969 2.535 1 97.31 286 ARG A C 1
ATOM 2278 O O . ARG A 1 286 ? 14.758 10.797 2.264 1 97.31 286 ARG A O 1
ATOM 2285 N N . SER A 1 287 ? 15.445 12.852 2.734 1 97.81 287 SER A N 1
ATOM 2286 C CA . SER A 1 287 ? 16.859 12.562 2.525 1 97.81 287 SER A CA 1
ATOM 2287 C C . SER A 1 287 ? 17.438 11.734 3.67 1 97.81 287 SER A C 1
ATOM 2289 O O . SER A 1 287 ? 18.547 11.211 3.568 1 97.81 287 SER A O 1
ATOM 2291 N N . ALA A 1 288 ? 16.656 11.547 4.73 1 98.44 288 ALA A N 1
ATOM 2292 C CA . ALA A 1 288 ? 17.125 10.82 5.91 1 98.44 288 ALA A CA 1
ATOM 2293 C C . ALA A 1 288 ? 16.984 9.312 5.711 1 98.44 288 ALA A C 1
ATOM 2295 O O . ALA A 1 288 ? 17.516 8.531 6.496 1 98.44 288 ALA A O 1
ATOM 2296 N N . GLY A 1 289 ? 16.281 8.906 4.738 1 98.38 289 GLY A N 1
ATOM 2297 C CA . GLY A 1 289 ? 16.031 7.484 4.551 1 98.38 289 GLY A CA 1
ATOM 2298 C C . GLY A 1 289 ? 16.734 6.906 3.344 1 98.38 289 GLY A C 1
ATOM 2299 O O . GLY A 1 289 ? 16.844 7.559 2.305 1 98.38 289 GLY A O 1
ATOM 2300 N N . TYR A 1 290 ? 17.203 5.68 3.502 1 98.12 290 TYR A N 1
ATOM 2301 C CA . TYR A 1 290 ? 17.812 4.871 2.455 1 98.12 290 TYR A CA 1
ATOM 2302 C C . TYR A 1 290 ? 17.203 3.477 2.412 1 98.12 290 TYR A C 1
ATOM 2304 O O . TYR A 1 290 ? 16.719 2.969 3.434 1 98.12 290 TYR A O 1
ATOM 2312 N N . LEU A 1 291 ? 17.141 2.914 1.257 1 98.12 291 LEU A N 1
ATOM 2313 C CA . LEU A 1 291 ? 16.641 1.558 1.076 1 98.12 291 LEU A CA 1
ATOM 2314 C C . LEU A 1 291 ? 17.656 0.686 0.354 1 98.12 291 LEU A C 1
ATOM 2316 O O . LEU A 1 291 ? 18.141 1.056 -0.715 1 98.12 291 LEU A O 1
ATOM 2320 N N . VAL A 1 292 ? 18.031 -0.384 0.981 1 97.31 292 VAL A N 1
ATOM 2321 C CA . VAL A 1 292 ? 18.938 -1.368 0.404 1 97.31 292 VAL A CA 1
ATOM 2322 C C . VAL A 1 292 ? 18.156 -2.6 -0.04 1 97.31 292 VAL A C 1
ATOM 2324 O O . VAL A 1 292 ? 17.422 -3.195 0.752 1 97.31 292 VAL A O 1
ATOM 2327 N N . ALA A 1 293 ? 18.297 -2.971 -1.284 1 97.69 293 ALA A N 1
ATOM 2328 C CA . ALA A 1 293 ? 17.531 -4.082 -1.849 1 97.69 293 ALA A CA 1
ATOM 2329 C C . ALA A 1 293 ? 18.453 -5.059 -2.582 1 97.69 293 ALA A C 1
ATOM 2331 O O . ALA A 1 293 ? 19.562 -4.703 -2.963 1 97.69 293 ALA A O 1
ATOM 2332 N N . ASN A 1 294 ? 17.984 -6.223 -2.742 1 97.25 294 ASN A N 1
ATOM 2333 C CA . ASN A 1 294 ? 18.719 -7.293 -3.398 1 97.25 294 ASN A CA 1
ATOM 2334 C C . ASN A 1 294 ? 18.203 -7.562 -4.801 1 97.25 294 ASN A C 1
ATOM 2336 O O . ASN A 1 294 ? 16.984 -7.562 -5.023 1 97.25 294 ASN A O 1
ATOM 2340 N N . VAL A 1 295 ? 19.109 -7.766 -5.789 1 97.25 295 VAL A N 1
ATOM 2341 C CA . VAL A 1 295 ? 18.734 -8.234 -7.117 1 97.25 295 VAL A CA 1
ATOM 2342 C C . VAL A 1 295 ? 18.469 -9.742 -7.082 1 97.25 295 VAL A C 1
ATOM 2344 O O . VAL A 1 295 ? 19.406 -10.531 -6.922 1 97.25 295 VAL A O 1
ATOM 2347 N N . ILE A 1 296 ? 17.234 -10.094 -7.348 1 97.5 296 ILE A N 1
ATOM 2348 C CA . ILE A 1 296 ? 16.922 -11.508 -7.148 1 97.5 296 ILE A CA 1
ATOM 2349 C C . ILE A 1 296 ? 16.969 -12.234 -8.484 1 97.5 296 ILE A C 1
ATOM 2351 O O . ILE A 1 296 ? 17.016 -13.469 -8.531 1 97.5 296 ILE A O 1
ATOM 2355 N N . ALA A 1 297 ? 16.906 -11.516 -9.578 1 97.31 297 ALA A N 1
ATOM 2356 C CA . ALA A 1 297 ? 16.969 -12.141 -10.898 1 97.31 297 ALA A CA 1
ATOM 2357 C C . ALA A 1 297 ? 17.344 -11.125 -11.969 1 97.31 297 ALA A C 1
ATOM 2359 O O . ALA A 1 297 ? 17.25 -9.914 -11.75 1 97.31 297 ALA A O 1
ATOM 2360 N N . LYS A 1 298 ? 17.797 -11.625 -13.055 1 94.75 298 LYS A N 1
ATOM 2361 C CA . LYS A 1 298 ? 18.172 -10.867 -14.242 1 94.75 298 LYS A CA 1
ATOM 2362 C C . LYS A 1 298 ? 17.781 -11.609 -15.523 1 94.75 298 LYS A C 1
ATOM 2364 O O . LYS A 1 298 ? 17.891 -12.836 -15.586 1 94.75 298 LYS A O 1
ATOM 2369 N N . ARG A 1 299 ? 17.234 -10.844 -16.438 1 92.69 299 ARG A N 1
ATOM 2370 C CA . ARG A 1 299 ? 16.906 -11.367 -17.766 1 92.69 299 ARG A CA 1
ATOM 2371 C C . ARG A 1 299 ? 17.375 -10.414 -18.859 1 92.69 299 ARG A C 1
ATOM 2373 O O . ARG A 1 299 ? 17.281 -9.195 -18.703 1 92.69 299 ARG A O 1
ATOM 2380 N N . VAL A 1 300 ? 17.938 -10.984 -19.891 1 89.94 300 VAL A N 1
ATOM 2381 C CA . VAL A 1 300 ? 18.328 -10.188 -21.062 1 89.94 300 VAL A CA 1
ATOM 2382 C C . VAL A 1 300 ? 17.484 -10.602 -22.266 1 89.94 300 VAL A C 1
ATOM 2384 O O . VAL A 1 300 ? 17.484 -11.766 -22.672 1 89.94 300 VAL A O 1
ATOM 2387 N N . ASN A 1 301 ? 16.656 -9.641 -22.719 1 86.12 301 ASN A N 1
ATOM 2388 C CA . ASN A 1 301 ? 15.781 -9.914 -23.859 1 86.12 301 ASN A CA 1
ATOM 2389 C C . ASN A 1 301 ? 16.25 -9.164 -25.109 1 86.12 301 ASN A C 1
ATOM 2391 O O . ASN A 1 301 ? 16.719 -8.031 -25.016 1 86.12 301 ASN A O 1
ATOM 2395 N N . LYS A 1 302 ? 16.109 -9.898 -26.234 1 80.31 302 LYS A N 1
ATOM 2396 C CA . LYS A 1 302 ? 16.297 -9.211 -27.516 1 80.31 302 LYS A CA 1
ATOM 2397 C C . LYS A 1 302 ? 15.125 -8.289 -27.812 1 80.31 302 LYS A C 1
ATOM 2399 O O . LYS A 1 302 ? 13.969 -8.648 -27.578 1 80.31 302 LYS A O 1
ATOM 2404 N N . VAL A 1 303 ? 15.391 -6.984 -28.047 1 68.19 303 VAL A N 1
ATOM 2405 C CA . VAL A 1 303 ? 14.328 -6.027 -28.359 1 68.19 303 VAL A CA 1
ATOM 2406 C C . VAL A 1 303 ? 13.703 -6.359 -29.703 1 68.19 303 VAL A C 1
ATOM 2408 O O . VAL A 1 303 ? 14.414 -6.609 -30.688 1 68.19 303 VAL A O 1
ATOM 2411 N N . ASP A 1 304 ? 12.461 -6.758 -29.578 1 58.38 304 ASP A N 1
ATOM 2412 C CA . ASP A 1 304 ? 11.766 -6.965 -30.844 1 58.38 304 ASP A CA 1
ATOM 2413 C C . ASP A 1 304 ? 11.656 -5.656 -31.625 1 58.38 304 ASP A C 1
ATOM 2415 O O . ASP A 1 304 ? 11.125 -4.664 -31.125 1 58.38 304 ASP A O 1
ATOM 2419 N N . ILE A 1 305 ? 12.406 -5.516 -32.688 1 48.84 305 ILE A N 1
ATOM 2420 C CA . ILE A 1 305 ? 12.359 -4.363 -33.562 1 48.84 305 ILE A CA 1
ATOM 2421 C C . ILE A 1 305 ? 10.914 -3.904 -33.75 1 48.84 305 ILE A C 1
ATOM 2423 O O . ILE A 1 305 ? 10.641 -2.705 -33.844 1 48.84 305 ILE A O 1
ATOM 2427 N N . ASN A 1 306 ? 10.008 -4.766 -33.781 1 47.69 306 ASN A N 1
ATOM 2428 C CA . ASN A 1 306 ? 8.633 -4.363 -34.062 1 47.69 306 ASN A CA 1
ATOM 2429 C C . ASN A 1 306 ? 7.992 -3.703 -32.844 1 47.69 306 ASN A C 1
ATOM 2431 O O . ASN A 1 306 ? 6.98 -3.014 -32.969 1 47.69 306 ASN A O 1
ATOM 2435 N N . GLU A 1 307 ? 8.43 -4.031 -31.766 1 49 307 GLU A N 1
ATOM 2436 C CA . GLU A 1 307 ? 7.852 -3.424 -30.562 1 49 307 GLU A CA 1
ATOM 2437 C C . GLU A 1 307 ? 8.508 -2.08 -30.266 1 49 307 GLU A C 1
ATOM 2439 O O . GLU A 1 307 ? 7.98 -1.293 -29.469 1 49 307 GLU A O 1
ATOM 2444 N N . ARG A 1 308 ? 9.664 -2.002 -30.969 1 44.19 308 ARG A N 1
ATOM 2445 C CA . ARG A 1 308 ? 10.461 -0.8 -30.766 1 44.19 308 ARG A CA 1
ATOM 2446 C C . ARG A 1 308 ? 9.844 0.398 -31.469 1 44.19 308 ARG A C 1
ATOM 2448 O O . ARG A 1 308 ? 10.453 1.468 -31.547 1 44.19 308 ARG A O 1
ATOM 2455 N N . ARG A 1 309 ? 8.945 0.5 -32.406 1 40.97 309 ARG A N 1
ATOM 2456 C CA . ARG A 1 309 ? 8.836 1.727 -33.188 1 40.97 309 ARG A CA 1
ATOM 2457 C C . ARG A 1 309 ? 9.195 2.947 -32.344 1 40.97 309 ARG A C 1
ATOM 2459 O O . ARG A 1 309 ? 9.414 4.035 -32.875 1 40.97 309 ARG A O 1
ATOM 2466 N N . GLU A 1 310 ? 8.688 3.137 -31.188 1 37.09 310 GLU A N 1
ATOM 2467 C CA . GLU A 1 310 ? 8.719 4.531 -30.766 1 37.09 310 GLU A CA 1
ATOM 2468 C C . GLU A 1 310 ? 10.109 4.922 -30.266 1 37.09 310 GLU A C 1
ATOM 2470 O O . GLU A 1 310 ? 10.414 6.105 -30.109 1 37.09 310 GLU A O 1
ATOM 2475 N N . ARG A 1 311 ? 10.883 3.938 -29.469 1 37.22 311 ARG A N 1
ATOM 2476 C CA . ARG A 1 311 ? 11.875 4.656 -28.688 1 37.22 311 ARG A CA 1
ATOM 2477 C C . ARG A 1 311 ? 13.234 4.641 -29.375 1 37.22 311 ARG A C 1
ATOM 2479 O O . ARG A 1 311 ? 14.234 5.094 -28.812 1 37.22 311 ARG A O 1
ATOM 2486 N N . VAL A 1 312 ? 13.695 3.514 -30.109 1 35.53 312 VAL A N 1
ATOM 2487 C CA . VAL A 1 312 ? 15.133 3.328 -30.297 1 35.53 312 VAL A CA 1
ATOM 2488 C C . VAL A 1 312 ? 15.609 4.137 -31.5 1 35.53 312 VAL A C 1
ATOM 2490 O O . VAL A 1 312 ? 15.094 3.977 -32.594 1 35.53 312 VAL A O 1
ATOM 2493 N N . SER A 1 313 ? 16.312 5.105 -31.312 1 36.28 313 SER A N 1
ATOM 2494 C CA . SER A 1 313 ? 17.219 5.656 -32.312 1 36.28 313 SER A CA 1
ATOM 2495 C C . SER A 1 313 ? 18.125 4.57 -32.906 1 36.28 313 SER A C 1
ATOM 2497 O O . SER A 1 313 ? 18.297 3.508 -32.312 1 36.28 313 SER A O 1
ATOM 2499 N N . ASP A 1 314 ? 18.938 4.672 -33.938 1 41.22 314 ASP A N 1
ATOM 2500 C CA . ASP A 1 314 ? 19.844 3.973 -34.844 1 41.22 314 ASP A CA 1
ATOM 2501 C C . ASP A 1 314 ? 20.781 3.047 -34.062 1 41.22 314 ASP A C 1
ATOM 2503 O O . ASP A 1 314 ? 21.172 1.993 -34.594 1 41.22 314 ASP A O 1
ATOM 2507 N N . GLY A 1 315 ? 21.734 3.479 -33.188 1 45.78 315 GLY A N 1
ATOM 2508 C CA . GLY A 1 315 ? 22.797 2.812 -32.438 1 45.78 315 GLY A CA 1
ATOM 2509 C C . GLY A 1 315 ? 22.281 1.896 -31.344 1 45.78 315 GLY A C 1
ATOM 2510 O O . GLY A 1 315 ? 22.969 1.656 -30.359 1 45.78 315 GLY A O 1
ATOM 2511 N N . ASP A 1 316 ? 21.016 1.44 -31.188 1 52.53 316 ASP A N 1
ATOM 2512 C CA . ASP A 1 316 ? 20.094 1.104 -30.125 1 52.53 316 ASP A CA 1
ATOM 2513 C C . ASP A 1 316 ? 20.312 -0.325 -29.625 1 52.53 316 ASP A C 1
ATOM 2515 O O . ASP A 1 316 ? 20.484 -1.242 -30.438 1 52.53 316 ASP A O 1
ATOM 2519 N N . GLU A 1 317 ? 20.922 -0.456 -28.609 1 59.69 317 GLU A N 1
ATOM 2520 C CA . GLU A 1 317 ? 21.156 -1.731 -27.938 1 59.69 317 GLU A CA 1
ATOM 2521 C C . GLU A 1 317 ? 20 -2.697 -28.172 1 59.69 317 GLU A C 1
ATOM 2523 O O . GLU A 1 317 ? 18.844 -2.391 -27.844 1 59.69 317 GLU A O 1
ATOM 2528 N N . PRO A 1 318 ? 20.328 -3.732 -29.031 1 72.69 318 PRO A N 1
ATOM 2529 C CA . PRO A 1 318 ? 19.312 -4.703 -29.453 1 72.69 318 PRO A CA 1
ATOM 2530 C C . PRO A 1 318 ? 18.734 -5.504 -28.281 1 72.69 318 PRO A C 1
ATOM 2532 O O . PRO A 1 318 ? 17.812 -6.285 -28.453 1 72.69 318 PRO A O 1
ATOM 2535 N N . PHE A 1 319 ? 19.422 -5.148 -27.141 1 82.56 319 PHE A N 1
ATOM 2536 C CA . PHE A 1 319 ? 19 -5.938 -25.984 1 82.56 319 PHE A CA 1
ATOM 2537 C C . PHE A 1 319 ? 18.5 -5.035 -24.859 1 82.56 319 PHE A C 1
ATOM 2539 O O . PHE A 1 319 ? 18.906 -3.875 -24.766 1 82.56 319 PHE A O 1
ATOM 2546 N N . ILE A 1 320 ? 17.609 -5.52 -24.125 1 90.81 320 ILE A N 1
ATOM 2547 C CA . ILE A 1 320 ? 17.156 -4.871 -22.906 1 90.81 320 ILE A CA 1
ATOM 2548 C C . ILE A 1 320 ? 17.438 -5.762 -21.703 1 90.81 320 ILE A C 1
ATOM 2550 O O . ILE A 1 320 ? 17.25 -6.98 -21.766 1 90.81 320 ILE A O 1
ATOM 2554 N N . TRP A 1 321 ? 18.062 -5.137 -20.703 1 93.62 321 TRP A N 1
ATOM 2555 C CA . TRP A 1 321 ? 18.312 -5.812 -19.438 1 93.62 321 TRP A CA 1
ATOM 2556 C C . TRP A 1 321 ? 17.156 -5.598 -18.469 1 93.62 321 TRP A C 1
ATOM 2558 O O . TRP A 1 321 ? 16.719 -4.465 -18.25 1 93.62 321 TRP A O 1
ATOM 2568 N N . ILE A 1 322 ? 16.672 -6.695 -17.953 1 95.88 322 ILE A N 1
ATOM 2569 C CA . ILE A 1 322 ? 15.586 -6.637 -17 1 95.88 322 ILE A CA 1
ATOM 2570 C C . ILE A 1 322 ? 16.062 -7.152 -15.641 1 95.88 322 ILE A C 1
ATOM 2572 O O . ILE A 1 322 ? 16.609 -8.258 -15.547 1 95.88 322 ILE A O 1
ATOM 2576 N N . TYR A 1 323 ? 15.898 -6.352 -14.648 1 96.69 323 TYR A N 1
ATOM 2577 C CA . TYR A 1 323 ? 16.281 -6.727 -13.289 1 96.69 323 TYR A CA 1
ATOM 2578 C C . TYR A 1 323 ? 15.055 -6.836 -12.391 1 96.69 323 TYR A C 1
ATOM 2580 O O . TYR A 1 323 ? 14.086 -6.09 -12.555 1 96.69 323 TYR A O 1
ATOM 2588 N N . TYR A 1 324 ? 15.141 -7.758 -11.492 1 97.69 324 TYR A N 1
ATOM 2589 C CA . TYR A 1 324 ? 14.109 -7.957 -10.484 1 97.69 324 TYR A CA 1
ATOM 2590 C C . TYR A 1 324 ? 14.672 -7.762 -9.078 1 97.69 324 TYR A C 1
ATOM 2592 O O . TYR A 1 324 ? 15.633 -8.438 -8.688 1 97.69 324 TYR A O 1
ATOM 2600 N N . LEU A 1 325 ? 14.078 -6.836 -8.359 1 98.12 325 LEU A N 1
ATOM 2601 C CA . LEU A 1 325 ? 14.484 -6.586 -6.984 1 98.12 325 LEU A CA 1
ATOM 2602 C C . LEU A 1 325 ? 13.5 -7.227 -6.004 1 98.12 325 LEU A C 1
ATOM 2604 O O . LEU A 1 325 ? 12.406 -7.641 -6.395 1 98.12 325 LEU A O 1
ATOM 2608 N N . ASN A 1 326 ? 13.906 -7.336 -4.734 1 98.19 326 ASN A N 1
ATOM 2609 C CA . ASN A 1 326 ? 13.016 -7.902 -3.729 1 98.19 326 ASN A CA 1
ATOM 2610 C C . ASN A 1 326 ? 12.25 -6.816 -2.982 1 98.19 326 ASN A C 1
ATOM 2612 O O . ASN A 1 326 ? 11.727 -7.055 -1.891 1 98.19 326 ASN A O 1
ATOM 2616 N N . VAL A 1 327 ? 12.18 -5.602 -3.502 1 97.75 327 VAL A N 1
ATOM 2617 C CA . VAL A 1 327 ? 11.25 -4.527 -3.158 1 97.75 327 VAL A CA 1
ATOM 2618 C C . VAL A 1 327 ? 10.641 -3.945 -4.434 1 97.75 327 VAL A C 1
ATOM 2620 O O . VAL A 1 327 ? 11.234 -4.031 -5.508 1 97.75 327 VAL A O 1
ATOM 2623 N N . GLY A 1 328 ? 9.445 -3.379 -4.285 1 97.19 328 GLY A N 1
ATOM 2624 C CA . GLY A 1 328 ? 8.789 -2.82 -5.457 1 97.19 328 GLY A CA 1
ATOM 2625 C C . GLY A 1 328 ? 7.73 -1.791 -5.113 1 97.19 328 GLY A C 1
ATOM 2626 O O . GLY A 1 328 ? 7.797 -1.15 -4.062 1 97.19 328 GLY A O 1
ATOM 2627 N N . VAL A 1 329 ? 6.832 -1.585 -6.02 1 95.19 329 VAL A N 1
ATOM 2628 C CA . VAL A 1 329 ? 5.836 -0.524 -5.895 1 95.19 329 VAL A CA 1
ATOM 2629 C C . VAL A 1 329 ? 4.898 -0.829 -4.727 1 95.19 329 VAL A C 1
ATOM 2631 O O . VAL A 1 329 ? 4.359 0.086 -4.102 1 95.19 329 VAL A O 1
ATOM 2634 N N . PHE A 1 330 ? 4.754 -2.078 -4.328 1 95.44 330 PHE A N 1
ATOM 2635 C CA . PHE A 1 330 ? 3.861 -2.439 -3.236 1 95.44 330 PHE A CA 1
ATOM 2636 C C . PHE A 1 330 ? 4.582 -2.348 -1.896 1 95.44 330 PHE A C 1
ATOM 2638 O O . PHE A 1 330 ? 3.945 -2.16 -0.856 1 95.44 330 PHE A O 1
ATOM 2645 N N . SER A 1 331 ? 5.863 -2.486 -1.892 1 95.12 331 SER A N 1
ATOM 2646 C CA . SER A 1 331 ? 6.586 -2.59 -0.628 1 95.12 331 SER A CA 1
ATOM 2647 C C . SER A 1 331 ? 7.391 -1.324 -0.349 1 95.12 331 SER A C 1
ATOM 2649 O O . SER A 1 331 ? 8.484 -1.391 0.222 1 95.12 331 SER A O 1
ATOM 2651 N N . GLY A 1 332 ? 6.973 -0.213 -0.867 1 91.25 332 GLY A N 1
ATOM 2652 C CA . GLY A 1 332 ? 7.602 1.025 -0.439 1 91.25 332 GLY A CA 1
ATOM 2653 C C . GLY A 1 332 ? 7.918 1.961 -1.591 1 91.25 332 GLY A C 1
ATOM 2654 O O . GLY A 1 332 ? 8.281 3.119 -1.374 1 91.25 332 GLY A O 1
ATOM 2655 N N . LEU A 1 333 ? 7.82 1.53 -2.842 1 96.19 333 LEU A N 1
ATOM 2656 C CA . LEU A 1 333 ? 8.141 2.377 -3.988 1 96.19 333 LEU A CA 1
ATOM 2657 C C . LEU A 1 333 ? 6.879 2.721 -4.773 1 96.19 333 LEU A C 1
ATOM 2659 O O . LEU A 1 333 ? 6.906 2.768 -6.008 1 96.19 333 LEU A O 1
ATOM 2663 N N . ASN A 1 334 ? 5.844 2.939 -4.098 1 92.25 334 ASN A N 1
ATOM 2664 C CA . ASN A 1 334 ? 4.539 3.18 -4.703 1 92.25 334 ASN A CA 1
ATOM 2665 C C . ASN A 1 334 ? 4.477 4.551 -5.375 1 92.25 334 ASN A C 1
ATOM 2667 O O . ASN A 1 334 ? 3.641 4.777 -6.254 1 92.25 334 ASN A O 1
ATOM 2671 N N . GLY A 1 335 ? 5.379 5.5 -4.984 1 90.62 335 GLY A N 1
ATOM 2672 C CA . GLY A 1 335 ? 5.41 6.805 -5.617 1 90.62 335 GLY A CA 1
ATOM 2673 C C . GLY A 1 335 ? 5.566 6.734 -7.125 1 90.62 335 GLY A C 1
ATOM 2674 O O . GLY A 1 335 ? 5.113 7.625 -7.848 1 90.62 335 GLY A O 1
ATOM 2675 N N . LYS A 1 336 ? 6.094 5.691 -7.582 1 89.19 336 LYS A N 1
ATOM 2676 C CA . LYS A 1 336 ? 6.324 5.496 -9.008 1 89.19 336 LYS A CA 1
ATOM 2677 C C . LYS A 1 336 ? 5.004 5.367 -9.766 1 89.19 336 LYS A C 1
ATOM 2679 O O . LYS A 1 336 ? 4.938 5.664 -10.961 1 89.19 336 LYS A O 1
ATOM 2684 N N . LEU A 1 337 ? 3.994 4.945 -9.086 1 85.19 337 LEU A N 1
ATOM 2685 C CA . LEU A 1 337 ? 2.689 4.781 -9.711 1 85.19 337 LEU A CA 1
ATOM 2686 C C . LEU A 1 337 ? 2.08 6.137 -10.062 1 85.19 337 LEU A C 1
ATOM 2688 O O . LEU A 1 337 ? 1.244 6.234 -10.961 1 85.19 337 LEU A O 1
ATOM 2692 N N . PHE A 1 338 ? 2.527 7.125 -9.375 1 81.31 338 PHE A N 1
ATOM 2693 C CA . PHE A 1 338 ? 1.909 8.43 -9.539 1 81.31 338 PHE A CA 1
ATOM 2694 C C . PHE A 1 338 ? 2.842 9.383 -10.289 1 81.31 338 PHE A C 1
ATOM 2696 O O . PHE A 1 338 ? 2.385 10.312 -10.953 1 81.31 338 PHE A O 1
ATOM 2703 N N . ASP A 1 339 ? 4.129 9.141 -10.094 1 83.31 339 ASP A N 1
ATOM 2704 C CA . ASP A 1 339 ? 5.18 9.922 -10.75 1 83.31 339 ASP A CA 1
ATOM 2705 C C . ASP A 1 339 ? 6.355 9.031 -11.141 1 83.31 339 ASP A C 1
ATOM 2707 O O . ASP A 1 339 ? 7.117 8.586 -10.281 1 83.31 339 ASP A O 1
ATOM 2711 N N . PRO A 1 340 ? 6.508 8.852 -12.414 1 81.38 340 PRO A N 1
ATOM 2712 C CA . PRO A 1 340 ? 7.598 7.977 -12.852 1 81.38 340 PRO A CA 1
ATOM 2713 C C . PRO A 1 340 ? 8.969 8.469 -12.398 1 81.38 340 PRO A C 1
ATOM 2715 O O . PRO A 1 340 ? 9.93 7.695 -12.352 1 81.38 340 PRO A O 1
ATOM 2718 N N . GLU A 1 341 ? 9.047 9.742 -12.016 1 82 341 GLU A N 1
ATOM 2719 C CA . GLU A 1 341 ? 10.328 10.32 -11.609 1 82 341 GLU A CA 1
ATOM 2720 C C . GLU A 1 341 ? 10.406 10.5 -10.102 1 82 341 GLU A C 1
ATOM 2722 O O . GLU A 1 341 ? 11.25 11.242 -9.594 1 82 341 GLU A O 1
ATOM 2727 N N . TYR A 1 342 ? 9.57 9.812 -9.492 1 86.25 342 TYR A N 1
ATOM 2728 C CA . TYR A 1 342 ? 9.461 10.023 -8.055 1 86.25 342 TYR A CA 1
ATOM 2729 C C . TYR A 1 342 ? 10.727 9.594 -7.332 1 86.25 342 TYR A C 1
ATOM 2731 O O . TYR A 1 342 ? 11.117 10.195 -6.328 1 86.25 342 TYR A O 1
ATOM 2739 N N . PHE A 1 343 ? 11.367 8.523 -7.824 1 90.12 343 PHE A N 1
ATOM 2740 C CA . PHE A 1 343 ? 12.602 8.039 -7.219 1 90.12 343 PHE A CA 1
ATOM 2741 C C . PHE A 1 343 ? 13.75 8.086 -8.219 1 90.12 343 PHE A C 1
ATOM 2743 O O . PHE A 1 343 ? 13.547 7.879 -9.414 1 90.12 343 PHE A O 1
ATOM 2750 N N . ASP A 1 344 ? 14.914 8.328 -7.676 1 92.06 344 ASP A N 1
ATOM 2751 C CA . ASP A 1 344 ? 16.125 8.234 -8.492 1 92.06 344 ASP A CA 1
ATOM 2752 C C . ASP A 1 344 ? 16.531 6.773 -8.695 1 92.06 344 ASP A C 1
ATOM 2754 O O . ASP A 1 344 ? 16.078 5.891 -7.965 1 92.06 344 ASP A O 1
ATOM 2758 N N . LEU A 1 345 ? 17.391 6.602 -9.711 1 93.62 345 LEU A N 1
ATOM 2759 C CA . LEU A 1 345 ? 17.922 5.266 -9.969 1 93.62 345 LEU A CA 1
ATOM 2760 C C . LEU A 1 345 ? 18.766 4.781 -8.789 1 93.62 345 LEU A C 1
ATOM 2762 O O . LEU A 1 345 ? 19.516 5.555 -8.195 1 93.62 345 LEU A O 1
ATOM 2766 N N . PRO A 1 346 ? 18.562 3.496 -8.492 1 94.75 346 PRO A N 1
ATOM 2767 C CA . PRO A 1 346 ? 19.453 2.955 -7.461 1 94.75 346 PRO A CA 1
ATOM 2768 C C . PRO A 1 346 ? 20.891 2.779 -7.953 1 94.75 346 PRO A C 1
ATOM 2770 O O . PRO A 1 346 ? 21.125 2.715 -9.164 1 94.75 346 PRO A O 1
ATOM 2773 N N . GLU A 1 347 ? 21.797 2.736 -7.062 1 92.38 347 GLU A N 1
ATOM 2774 C CA . GLU A 1 347 ? 23.188 2.477 -7.395 1 92.38 347 GLU A CA 1
ATOM 2775 C C . GLU A 1 347 ? 23.656 1.14 -6.824 1 92.38 347 GLU A C 1
ATOM 2777 O O . GLU A 1 347 ? 23.234 0.746 -5.734 1 92.38 347 GLU A O 1
ATOM 2782 N N . PRO A 1 348 ? 24.531 0.421 -7.559 1 93.44 348 PRO A N 1
ATOM 2783 C CA . PRO A 1 348 ? 25.109 -0.789 -6.977 1 93.44 348 PRO A CA 1
ATOM 2784 C C . PRO A 1 348 ? 25.844 -0.519 -5.66 1 93.44 348 PRO A C 1
ATOM 2786 O O . PRO A 1 348 ? 26.562 0.475 -5.543 1 93.44 348 PRO A O 1
ATOM 2789 N N . LEU A 1 349 ? 25.672 -1.329 -4.695 1 92.31 349 LEU A N 1
ATOM 2790 C CA . LEU A 1 349 ? 26.219 -1.083 -3.363 1 92.31 349 LEU A CA 1
ATOM 2791 C C . LEU A 1 349 ? 27.703 -1.379 -3.326 1 92.31 349 LEU A C 1
ATOM 2793 O O . LEU A 1 349 ? 28.484 -0.628 -2.725 1 92.31 349 LEU A O 1
ATOM 2797 N N . HIS A 1 350 ? 28.234 -2.576 -3.689 1 79.88 350 HIS A N 1
ATOM 2798 C CA . HIS A 1 350 ? 29.625 -3.02 -3.514 1 79.88 350 HIS A CA 1
ATOM 2799 C C . HIS A 1 350 ? 30.562 -2.234 -4.414 1 79.88 350 HIS A C 1
ATOM 2801 O O . HIS A 1 350 ? 31.625 -1.792 -3.967 1 79.88 350 HIS A O 1
ATOM 2807 N N . GLU A 1 351 ? 30.641 -2.494 -5.848 1 65.88 351 GLU A N 1
ATOM 2808 C CA . GLU A 1 351 ? 31.766 -2.064 -6.664 1 65.88 351 GLU A CA 1
ATOM 2809 C C . GLU A 1 351 ? 31.594 -0.629 -7.148 1 65.88 351 GLU A C 1
ATOM 2811 O O . GLU A 1 351 ? 30.469 -0.185 -7.379 1 65.88 351 GLU A O 1
ATOM 2816 N N . PRO A 1 352 ? 32.781 0.115 -7.074 1 57 352 PRO A N 1
ATOM 2817 C CA . PRO A 1 352 ? 32.75 1.428 -7.727 1 57 352 PRO A CA 1
ATOM 2818 C C . PRO A 1 352 ? 32.188 1.372 -9.141 1 57 352 PRO A C 1
ATOM 2820 O O . PRO A 1 352 ? 32.438 0.405 -9.867 1 57 352 PRO A O 1
ATOM 2823 N N . LEU A 1 353 ? 31 1.974 -9.359 1 57.56 353 LEU A N 1
ATOM 2824 C CA . LEU A 1 353 ? 30.312 2.195 -10.625 1 57.56 353 LEU A CA 1
ATOM 2825 C C . LEU A 1 353 ? 31.328 2.373 -11.758 1 57.56 353 LEU A C 1
ATOM 2827 O O . LEU A 1 353 ? 30.984 2.197 -12.93 1 57.56 353 LEU A O 1
ATOM 2831 N N . ARG A 1 354 ? 32.531 2.951 -11.5 1 54.12 354 ARG A N 1
ATOM 2832 C CA . ARG A 1 354 ? 33.344 3.59 -12.531 1 54.12 354 ARG A CA 1
ATOM 2833 C C . ARG A 1 354 ? 33.656 2.619 -13.672 1 54.12 354 ARG A C 1
ATOM 2835 O O . ARG A 1 354 ? 33.906 3.037 -14.797 1 54.12 354 ARG A O 1
ATOM 2842 N N . ASN A 1 355 ? 33.406 1.274 -13.414 1 63.03 355 ASN A N 1
ATOM 2843 C CA . ASN A 1 355 ? 33.906 0.496 -14.547 1 63.03 355 ASN A CA 1
ATOM 2844 C C . ASN A 1 355 ? 32.812 -0.386 -15.148 1 63.03 355 ASN A C 1
ATOM 2846 O O . ASN A 1 355 ? 33.125 -1.42 -15.75 1 63.03 355 ASN A O 1
ATOM 2850 N N . ARG A 1 356 ? 31.453 0.107 -14.945 1 78.62 356 ARG A N 1
ATOM 2851 C CA . ARG A 1 356 ? 30.453 -0.774 -15.547 1 78.62 356 ARG A CA 1
ATOM 2852 C C . ARG A 1 356 ? 29.75 -0.083 -16.703 1 78.62 356 ARG A C 1
ATOM 2854 O O . ARG A 1 356 ? 29.453 1.113 -16.641 1 78.62 356 ARG A O 1
ATOM 2861 N N . ASP A 1 357 ? 29.594 -0.783 -17.812 1 84.44 357 ASP A N 1
ATOM 2862 C CA . ASP A 1 357 ? 28.844 -0.272 -18.969 1 84.44 357 ASP A CA 1
ATOM 2863 C C . ASP A 1 357 ? 27.359 -0.105 -18.625 1 84.44 357 ASP A C 1
ATOM 2865 O O . ASP A 1 357 ? 26.781 -0.949 -17.938 1 84.44 357 ASP A O 1
ATOM 2869 N N . LEU A 1 358 ? 26.891 1.058 -19.047 1 90.12 358 LEU A N 1
ATOM 2870 C CA . LEU A 1 358 ? 25.469 1.287 -18.891 1 90.12 358 LEU A CA 1
ATOM 2871 C C . LEU A 1 358 ? 24.672 0.516 -19.938 1 90.12 358 LEU A C 1
ATOM 2873 O O . LEU A 1 358 ? 25.078 0.445 -21.094 1 90.12 358 LEU A O 1
ATOM 2877 N N . LYS A 1 359 ? 23.641 -0.078 -19.469 1 92.25 359 LYS A N 1
ATOM 2878 C CA . LYS A 1 359 ? 22.766 -0.861 -20.328 1 92.25 359 LYS A CA 1
ATOM 2879 C C . LYS A 1 359 ? 21.328 -0.353 -20.266 1 92.25 359 LYS A C 1
ATOM 2881 O O . LYS A 1 359 ? 20.844 0.037 -19.188 1 92.25 359 LYS A O 1
ATOM 2886 N N . PRO A 1 360 ? 20.594 -0.311 -21.453 1 93.88 360 PRO A N 1
ATOM 2887 C CA . PRO A 1 360 ? 19.141 -0.084 -21.359 1 93.88 360 PRO A CA 1
ATOM 2888 C C . PRO A 1 360 ? 18.438 -1.117 -20.484 1 93.88 360 PRO A C 1
ATOM 2890 O O . PRO A 1 360 ? 18.609 -2.322 -20.688 1 93.88 360 PRO A O 1
ATOM 2893 N N . SER A 1 361 ? 17.688 -0.603 -19.484 1 94.5 361 SER A N 1
ATOM 2894 C CA . SER A 1 361 ? 17.234 -1.543 -18.469 1 94.5 361 SER A CA 1
ATOM 2895 C C . SER A 1 361 ? 15.812 -1.229 -18.016 1 94.5 361 SER A C 1
ATOM 2897 O O . SER A 1 361 ? 15.312 -0.126 -18.234 1 94.5 361 SER A O 1
ATOM 2899 N N . THR A 1 362 ? 15.117 -2.215 -17.547 1 94.75 362 THR A N 1
ATOM 2900 C CA . THR A 1 362 ? 13.883 -2.121 -16.781 1 94.75 362 THR A CA 1
ATOM 2901 C C . THR A 1 362 ? 14.047 -2.818 -15.43 1 94.75 362 THR A C 1
ATOM 2903 O O . THR A 1 362 ? 14.664 -3.881 -15.344 1 94.75 362 THR A O 1
ATOM 2906 N N . ILE A 1 363 ? 13.539 -2.213 -14.383 1 96.56 363 ILE A N 1
ATOM 2907 C CA . ILE A 1 363 ? 13.602 -2.797 -13.047 1 96.56 363 ILE A CA 1
ATOM 2908 C C . ILE A 1 363 ? 12.195 -3.139 -12.57 1 96.56 363 ILE A C 1
ATOM 2910 O O . ILE A 1 363 ? 11.312 -2.273 -12.539 1 96.56 363 ILE A O 1
ATOM 2914 N N . PHE A 1 364 ? 11.984 -4.383 -12.227 1 96.81 364 PHE A N 1
ATOM 2915 C CA . PHE A 1 364 ? 10.727 -4.844 -11.648 1 96.81 364 PHE A CA 1
ATOM 2916 C C . PHE A 1 364 ? 10.883 -5.109 -10.156 1 96.81 364 PHE A C 1
ATOM 2918 O O . PHE A 1 364 ? 11.992 -5.344 -9.68 1 96.81 364 PHE A O 1
ATOM 2925 N N . GLY A 1 365 ? 9.711 -5.012 -9.445 1 97.25 365 GLY A N 1
ATOM 2926 C CA . GLY A 1 365 ? 9.648 -5.535 -8.094 1 97.25 365 GLY A CA 1
ATOM 2927 C C . GLY A 1 365 ? 9.406 -7.031 -8.047 1 97.25 365 GLY A C 1
ATOM 2928 O O . GLY A 1 365 ? 9.359 -7.695 -9.086 1 97.25 365 GLY A O 1
ATOM 2929 N N . PRO A 1 366 ? 9.203 -7.527 -6.879 1 97.75 366 PRO A N 1
ATOM 2930 C CA . PRO A 1 366 ? 9.234 -8.977 -6.707 1 97.75 366 PRO A CA 1
ATOM 2931 C C . PRO A 1 366 ? 7.871 -9.633 -6.91 1 97.75 366 PRO A C 1
ATOM 2933 O O . PRO A 1 366 ? 7.781 -10.859 -7.008 1 97.75 366 PRO A O 1
ATOM 2936 N N . THR A 1 367 ? 6.789 -8.859 -6.914 1 97 367 THR A N 1
ATOM 2937 C CA . THR A 1 367 ? 5.477 -9.492 -6.965 1 97 367 THR A CA 1
ATOM 2938 C C . THR A 1 367 ? 5.207 -10.078 -8.352 1 97 367 THR A C 1
ATOM 2940 O O . THR A 1 367 ? 5.957 -9.812 -9.289 1 97 367 THR A O 1
ATOM 2943 N N . CYS A 1 368 ? 4.164 -10.867 -8.469 1 95.38 368 CYS A N 1
ATOM 2944 C CA . CYS A 1 368 ? 3.801 -11.453 -9.75 1 95.38 368 CYS A CA 1
ATOM 2945 C C . CYS A 1 368 ? 3.043 -10.445 -10.617 1 95.38 368 CYS A C 1
ATOM 2947 O O . CYS A 1 368 ? 2.758 -10.719 -11.781 1 95.38 368 CYS A O 1
ATOM 2949 N N . ASP A 1 369 ? 2.791 -9.289 -10.062 1 93.5 369 ASP A N 1
ATOM 2950 C CA . ASP A 1 369 ? 2.029 -8.266 -10.766 1 93.5 369 ASP A CA 1
ATOM 2951 C C . ASP A 1 369 ? 2.91 -7.512 -11.758 1 93.5 369 ASP A C 1
ATOM 2953 O O . ASP A 1 369 ? 3.932 -6.934 -11.375 1 93.5 369 ASP A O 1
ATOM 2957 N N . SER A 1 370 ? 2.453 -7.449 -12.984 1 91.56 370 SER A N 1
ATOM 2958 C CA . SER A 1 370 ? 3.234 -6.797 -14.031 1 91.56 370 SER A CA 1
ATOM 2959 C C . SER A 1 370 ? 3.295 -5.289 -13.812 1 91.56 370 SER A C 1
ATOM 2961 O O . SER A 1 370 ? 4.133 -4.602 -14.406 1 91.56 370 SER A O 1
ATOM 2963 N N . ASN A 1 371 ? 2.432 -4.793 -12.914 1 89.5 371 ASN A N 1
ATOM 2964 C CA . ASN A 1 371 ? 2.443 -3.369 -12.594 1 89.5 371 ASN A CA 1
ATOM 2965 C C . ASN A 1 371 ? 3.516 -3.039 -11.555 1 89.5 371 ASN A C 1
ATOM 2967 O O . ASN A 1 371 ? 3.758 -1.867 -11.258 1 89.5 371 ASN A O 1
ATOM 2971 N N . ASP A 1 372 ? 4.156 -4.027 -11.109 1 94.31 372 ASP A N 1
ATOM 2972 C CA . ASP A 1 372 ? 5.242 -3.82 -10.156 1 94.31 372 ASP A CA 1
ATOM 2973 C C . ASP A 1 372 ? 6.527 -3.412 -10.867 1 94.31 372 ASP A C 1
ATOM 2975 O O . ASP A 1 372 ? 7.551 -4.09 -10.758 1 94.31 372 ASP A O 1
ATOM 2979 N N . VAL A 1 373 ? 6.48 -2.291 -11.578 1 94.5 373 VAL A N 1
ATOM 2980 C CA . VAL A 1 373 ? 7.602 -1.719 -12.32 1 94.5 373 VAL A CA 1
ATOM 2981 C C . VAL A 1 373 ? 8.172 -0.528 -11.555 1 94.5 373 VAL A C 1
ATOM 2983 O O . VAL A 1 373 ? 7.5 0.49 -11.383 1 94.5 373 VAL A O 1
ATOM 2986 N N . ILE A 1 374 ? 9.359 -0.688 -11.148 1 95.62 374 ILE A N 1
ATOM 2987 C CA . ILE A 1 374 ? 10.008 0.387 -10.406 1 95.62 374 ILE A CA 1
ATOM 2988 C C . ILE A 1 374 ? 10.492 1.466 -11.367 1 95.62 374 ILE A C 1
ATOM 2990 O O . ILE A 1 374 ? 10.266 2.658 -11.141 1 95.62 374 ILE A O 1
ATOM 2994 N N . MET A 1 375 ? 11.172 1.039 -12.406 1 93.88 375 MET A N 1
ATOM 2995 C CA . MET A 1 375 ? 11.688 1.933 -13.445 1 93.88 375 MET A CA 1
ATOM 2996 C C . MET A 1 375 ? 11.711 1.239 -14.797 1 93.88 375 MET A C 1
ATOM 2998 O O . MET A 1 375 ? 12.156 0.095 -14.914 1 93.88 375 MET A O 1
ATOM 3002 N N . ALA A 1 376 ? 11.227 1.951 -15.766 1 90.25 376 ALA A N 1
ATOM 3003 C CA . ALA A 1 376 ? 11.266 1.448 -17.141 1 90.25 376 ALA A CA 1
ATOM 3004 C C . ALA A 1 376 ? 12.125 2.34 -18.031 1 90.25 376 ALA A C 1
ATOM 3006 O O . ALA A 1 376 ? 12.234 3.545 -17.797 1 90.25 376 ALA A O 1
ATOM 3007 N N . ASN A 1 377 ? 12.781 1.694 -18.953 1 89.19 377 ASN A N 1
ATOM 3008 C CA . ASN A 1 377 ? 13.523 2.414 -19.984 1 89.19 377 ASN A CA 1
ATOM 3009 C C . ASN A 1 377 ? 14.594 3.322 -19.375 1 89.19 377 ASN A C 1
ATOM 3011 O O . ASN A 1 377 ? 14.656 4.512 -19.688 1 89.19 377 ASN A O 1
ATOM 3015 N N . CYS A 1 378 ? 15.383 2.809 -18.547 1 91.81 378 CYS A N 1
ATOM 3016 C CA . CYS A 1 378 ? 16.453 3.557 -17.891 1 91.81 378 CYS A CA 1
ATOM 3017 C C . CYS A 1 378 ? 17.812 2.967 -18.234 1 91.81 378 CYS A C 1
ATOM 3019 O O . CYS A 1 378 ? 17.906 1.92 -18.875 1 91.81 378 CYS A O 1
ATOM 3021 N N . MET A 1 379 ? 18.812 3.73 -17.938 1 92.62 379 MET A N 1
ATOM 3022 C CA . MET A 1 379 ? 20.188 3.26 -18.109 1 92.62 379 MET A CA 1
ATOM 3023 C C . MET A 1 379 ? 20.797 2.885 -16.766 1 92.62 379 MET A C 1
ATOM 3025 O O . MET A 1 379 ? 20.859 3.711 -15.852 1 92.62 379 MET A O 1
ATOM 3029 N N . LEU A 1 380 ? 21.219 1.63 -16.672 1 92.06 380 LEU A N 1
ATOM 3030 C CA . LEU A 1 380 ? 21.844 1.134 -15.453 1 92.06 380 LEU A CA 1
ATOM 3031 C C . LEU A 1 380 ? 23.125 0.373 -15.773 1 92.06 380 LEU A C 1
ATOM 3033 O O . LEU A 1 380 ? 23.25 -0.213 -16.859 1 92.06 380 LEU A O 1
ATOM 3037 N N . PRO A 1 381 ? 24.094 0.487 -14.812 1 91.69 381 PRO A N 1
ATOM 3038 C CA . PRO A 1 381 ? 25.156 -0.51 -14.961 1 91.69 381 PRO A CA 1
ATOM 3039 C C . PRO A 1 381 ? 24.641 -1.944 -14.891 1 91.69 381 PRO A C 1
ATOM 3041 O O . PRO A 1 381 ? 23.625 -2.201 -14.242 1 91.69 381 PRO A O 1
ATOM 3044 N N . GLU A 1 382 ? 25.281 -2.766 -15.555 1 91.62 382 GLU A N 1
ATOM 3045 C CA . GLU A 1 382 ? 24.859 -4.16 -15.469 1 91.62 382 GLU A CA 1
ATOM 3046 C C . GLU A 1 382 ? 24.969 -4.68 -14.039 1 91.62 382 GLU A C 1
ATOM 3048 O O . GLU A 1 382 ? 25.984 -4.488 -13.367 1 91.62 382 GLU A O 1
ATOM 3053 N N . LEU A 1 383 ? 23.922 -5.25 -13.586 1 93.06 383 LEU A N 1
ATOM 3054 C CA . LEU A 1 383 ? 23.844 -5.828 -12.25 1 93.06 383 LEU A CA 1
ATOM 3055 C C . LEU A 1 383 ? 23.797 -7.352 -12.32 1 93.06 383 LEU A C 1
ATOM 3057 O O . LEU A 1 383 ? 23.312 -7.918 -13.297 1 93.06 383 LEU A O 1
ATOM 3061 N N . ASP A 1 384 ? 24.297 -7.965 -11.289 1 91.94 384 ASP A N 1
ATOM 3062 C CA . ASP A 1 384 ? 24.219 -9.422 -11.203 1 91.94 384 ASP A CA 1
ATOM 3063 C C . ASP A 1 384 ? 23.234 -9.859 -10.125 1 91.94 384 ASP A C 1
ATOM 3065 O O . ASP A 1 384 ? 23.031 -9.148 -9.133 1 91.94 384 ASP A O 1
ATOM 3069 N N . THR A 1 385 ? 22.672 -11.008 -10.359 1 94.62 385 THR A N 1
ATOM 3070 C CA . THR A 1 385 ? 21.828 -11.602 -9.328 1 94.62 385 THR A CA 1
ATOM 3071 C C . THR A 1 385 ? 22.609 -11.758 -8.016 1 94.62 385 THR A C 1
ATOM 3073 O O . THR A 1 385 ? 23.766 -12.188 -8.023 1 94.62 385 THR A O 1
ATOM 3076 N N . GLY A 1 386 ? 21.953 -11.352 -6.891 1 93.75 386 GLY A N 1
ATOM 3077 C CA . GLY A 1 386 ? 22.594 -11.453 -5.586 1 93.75 386 GLY A CA 1
ATOM 3078 C C . GLY A 1 386 ? 23.188 -10.141 -5.109 1 93.75 386 GLY A C 1
ATOM 3079 O O . GLY A 1 386 ? 23.438 -9.961 -3.914 1 93.75 386 GLY A O 1
ATOM 3080 N N . GLU A 1 387 ? 23.406 -9.234 -6.02 1 93.69 387 GLU A N 1
ATOM 3081 C CA . GLU A 1 387 ? 23.969 -7.93 -5.656 1 93.69 387 GLU A CA 1
ATOM 3082 C C . GLU A 1 387 ? 22.922 -7.074 -4.934 1 93.69 387 GLU A C 1
ATOM 3084 O O . GLU A 1 387 ? 21.719 -7.277 -5.105 1 93.69 387 GLU A O 1
ATOM 3089 N N . PHE A 1 388 ? 23.5 -6.184 -4.121 1 96.44 388 PHE A N 1
ATOM 3090 C CA . PHE A 1 388 ? 22.641 -5.219 -3.455 1 96.44 388 PHE A CA 1
ATOM 3091 C C . PHE A 1 388 ? 22.719 -3.857 -4.137 1 96.44 388 PHE A C 1
ATOM 3093 O O . PHE A 1 388 ? 23.734 -3.514 -4.73 1 96.44 388 PHE A O 1
ATOM 3100 N N . VAL A 1 389 ? 21.625 -3.174 -4.102 1 96.75 389 VAL A N 1
ATOM 3101 C CA . VAL A 1 389 ? 21.562 -1.809 -4.613 1 96.75 389 VAL A CA 1
ATOM 3102 C C . VAL A 1 389 ? 21.078 -0.864 -3.514 1 96.75 389 VAL A C 1
ATOM 3104 O O . VAL A 1 389 ? 20.438 -1.297 -2.551 1 96.75 389 VAL A O 1
ATOM 3107 N N . LEU A 1 390 ? 21.422 0.42 -3.684 1 97.06 390 LEU A N 1
ATOM 3108 C CA . LEU A 1 390 ? 21.109 1.451 -2.699 1 97.06 390 LEU A CA 1
ATOM 3109 C C . LEU A 1 390 ? 20.234 2.545 -3.307 1 97.06 390 LEU A C 1
ATOM 3111 O O . LEU A 1 390 ? 20.594 3.129 -4.332 1 97.06 390 LEU A O 1
ATOM 3115 N N . PHE A 1 391 ? 19.047 2.766 -2.725 1 97.12 391 PHE A N 1
ATOM 3116 C CA . PHE A 1 391 ? 18.172 3.887 -3.068 1 97.12 391 PHE A CA 1
ATOM 3117 C C . PHE A 1 391 ? 18.359 5.039 -2.09 1 97.12 391 PHE A C 1
ATOM 3119 O O . PHE A 1 391 ? 18.438 4.828 -0.877 1 97.12 391 PHE A O 1
ATOM 3126 N N . HIS A 1 392 ? 18.422 6.219 -2.643 1 96.81 392 HIS A N 1
ATOM 3127 C CA . HIS A 1 392 ? 18.469 7.438 -1.843 1 96.81 392 HIS A CA 1
ATOM 3128 C C . HIS A 1 392 ? 17.094 8.078 -1.727 1 96.81 392 HIS A C 1
ATOM 3130 O O . HIS A 1 392 ? 16.172 7.734 -2.477 1 96.81 392 HIS A O 1
ATOM 3136 N N . ASP A 1 393 ? 16.891 8.953 -0.753 1 97.19 393 ASP A N 1
ATOM 3137 C CA . ASP A 1 393 ? 15.672 9.742 -0.582 1 97.19 393 ASP A CA 1
ATOM 3138 C C . ASP A 1 393 ? 14.469 8.836 -0.348 1 97.19 393 ASP A C 1
ATOM 3140 O O . ASP A 1 393 ? 13.438 8.984 -1.009 1 97.19 393 ASP A O 1
ATOM 3144 N N . MET A 1 394 ? 14.633 7.91 0.601 1 97.75 394 MET A N 1
ATOM 3145 C CA . MET A 1 394 ? 13.594 6.918 0.873 1 97.75 394 MET A CA 1
ATOM 3146 C C . MET A 1 394 ? 12.977 7.137 2.25 1 97.75 394 MET A C 1
ATOM 3148 O O . MET A 1 394 ? 12.438 6.207 2.848 1 97.75 394 MET A O 1
ATOM 3152 N N . GLY A 1 395 ? 13.07 8.375 2.773 1 97.88 395 GLY A N 1
ATOM 3153 C CA . GLY A 1 395 ? 12.617 8.609 4.137 1 97.88 395 GLY A CA 1
ATOM 3154 C C . GLY A 1 395 ? 11.219 9.188 4.203 1 97.88 395 GLY A C 1
ATOM 3155 O O . GLY A 1 395 ? 10.664 9.367 5.293 1 97.88 395 GLY A O 1
ATOM 3156 N N . GLY A 1 396 ? 10.641 9.531 3.139 1 96.5 396 GLY A N 1
ATOM 3157 C CA . GLY A 1 396 ? 9.297 10.086 3.074 1 96.5 396 GLY A CA 1
ATOM 3158 C C . GLY A 1 396 ? 8.406 9.391 2.064 1 96.5 396 GLY A C 1
ATOM 3159 O O . GLY A 1 396 ? 8.781 9.242 0.897 1 96.5 396 GLY A O 1
ATOM 3160 N N . TYR A 1 397 ? 7.207 9 2.5 1 95.56 397 TYR A N 1
ATOM 3161 C CA . TYR A 1 397 ? 6.184 8.414 1.638 1 95.56 397 TYR A CA 1
ATOM 3162 C C . TYR A 1 397 ? 6.703 7.16 0.945 1 95.56 397 TYR A C 1
ATOM 3164 O O . TYR A 1 397 ? 6.48 6.969 -0.252 1 95.56 397 TYR A O 1
ATOM 3172 N N . THR A 1 398 ? 7.441 6.363 1.603 1 96.38 398 THR A N 1
ATOM 3173 C CA . THR A 1 398 ? 7.914 5.07 1.119 1 96.38 398 THR A CA 1
ATOM 3174 C C . THR A 1 398 ? 7.398 3.939 2.006 1 96.38 398 THR A C 1
ATOM 3176 O O . THR A 1 398 ? 6.32 3.395 1.762 1 96.38 398 THR A O 1
ATOM 3179 N N . ALA A 1 399 ? 7.984 3.812 3.221 1 96.81 399 ALA A N 1
ATOM 3180 C CA . ALA A 1 399 ? 7.57 2.756 4.141 1 96.81 399 ALA A CA 1
ATOM 3181 C C . ALA A 1 399 ? 6.125 2.951 4.586 1 96.81 399 ALA A C 1
ATOM 3183 O O . ALA A 1 399 ? 5.41 1.979 4.84 1 96.81 399 ALA A O 1
ATOM 3184 N N . THR A 1 400 ? 5.676 4.172 4.625 1 95.69 400 THR A N 1
ATOM 3185 C CA . THR A 1 400 ? 4.355 4.492 5.156 1 95.69 400 THR A CA 1
ATOM 3186 C C . THR A 1 400 ? 3.26 4.023 4.203 1 95.69 400 THR A C 1
ATOM 3188 O O . THR A 1 400 ? 2.102 3.883 4.602 1 95.69 400 THR A O 1
ATOM 3191 N N . CYS A 1 401 ? 3.562 3.742 2.979 1 94.06 401 CYS A N 1
ATOM 3192 C CA . CYS A 1 401 ? 2.588 3.332 1.974 1 94.06 401 CYS A CA 1
ATOM 3193 C C . CYS A 1 401 ? 2.809 1.882 1.561 1 94.06 401 CYS A C 1
ATOM 3195 O O . CYS A 1 401 ? 2.314 1.446 0.518 1 94.06 401 CYS A O 1
ATOM 3197 N N . ALA A 1 402 ? 3.506 1.123 2.285 1 96.31 402 ALA A N 1
ATOM 3198 C CA . ALA A 1 402 ? 3.926 -0.216 1.88 1 96.31 402 ALA A CA 1
ATOM 3199 C C . ALA A 1 402 ? 2.936 -1.271 2.363 1 96.31 402 ALA A C 1
ATOM 3201 O O . ALA A 1 402 ? 2.287 -1.097 3.398 1 96.31 402 ALA A O 1
ATOM 3202 N N . CYS A 1 403 ? 2.777 -2.279 1.593 1 96.19 403 CYS A N 1
ATOM 3203 C CA . CYS A 1 403 ? 2.061 -3.486 1.988 1 96.19 403 CYS A CA 1
ATOM 3204 C C . CYS A 1 403 ? 2.842 -4.738 1.601 1 96.19 403 CYS A C 1
ATOM 3206 O O . CYS A 1 403 ? 3.814 -4.656 0.85 1 96.19 403 CYS A O 1
ATOM 3208 N N . ASP A 1 404 ? 2.508 -5.848 2.109 1 96.44 404 ASP A N 1
ATOM 3209 C CA . ASP A 1 404 ? 3.246 -7.086 1.875 1 96.44 404 ASP A CA 1
ATOM 3210 C C . ASP A 1 404 ? 2.553 -7.945 0.821 1 96.44 404 ASP A C 1
ATOM 3212 O O . ASP A 1 404 ? 2.6 -9.18 0.888 1 96.44 404 ASP A O 1
ATOM 3216 N N . PHE A 1 405 ? 1.944 -7.348 -0.145 1 96.94 405 PHE A N 1
ATOM 3217 C CA . PHE A 1 405 ? 1.265 -8.047 -1.231 1 96.94 405 PHE A CA 1
ATOM 3218 C C . PHE A 1 405 ? 2.113 -9.203 -1.749 1 96.94 405 PHE A C 1
ATOM 3220 O O . PHE A 1 405 ? 3.34 -9.102 -1.807 1 96.94 405 PHE A O 1
ATOM 3227 N N . ASN A 1 406 ? 1.465 -10.32 -2.123 1 97.81 406 ASN A N 1
ATOM 3228 C CA . ASN A 1 406 ? 2.059 -11.508 -2.721 1 97.81 406 ASN A CA 1
ATOM 3229 C C . ASN A 1 406 ? 3.012 -12.203 -1.756 1 97.81 406 ASN A C 1
ATOM 3231 O O . ASN A 1 406 ? 3.834 -13.023 -2.17 1 97.81 406 ASN A O 1
ATOM 3235 N N . GLY A 1 407 ? 2.975 -11.773 -0.419 1 97.25 407 GLY A N 1
ATOM 3236 C CA . GLY A 1 407 ? 3.73 -12.438 0.63 1 97.25 407 GLY A CA 1
ATOM 3237 C C . GLY A 1 407 ? 5.164 -11.953 0.731 1 97.25 407 GLY A C 1
ATOM 3238 O O . GLY A 1 407 ? 6.02 -12.641 1.296 1 97.25 407 GLY A O 1
ATOM 3239 N N . PHE A 1 408 ? 5.441 -10.844 0.188 1 96.88 408 PHE A N 1
ATOM 3240 C CA . PHE A 1 408 ? 6.777 -10.281 0.324 1 96.88 408 PHE A CA 1
ATOM 3241 C C . PHE A 1 408 ? 6.848 -9.344 1.524 1 96.88 408 PHE A C 1
ATOM 3243 O O . PHE A 1 408 ? 6.227 -8.273 1.523 1 96.88 408 PHE A O 1
ATOM 3250 N N . SER A 1 409 ? 7.621 -9.727 2.463 1 92.81 409 SER A N 1
ATOM 3251 C CA . SER A 1 409 ? 7.676 -9.039 3.746 1 92.81 409 SER A CA 1
ATOM 3252 C C . SER A 1 409 ? 8.242 -7.625 3.592 1 92.81 409 SER A C 1
ATOM 3254 O O . SER A 1 409 ? 9.07 -7.379 2.719 1 92.81 409 SER A O 1
ATOM 3256 N N . LEU A 1 410 ? 7.84 -6.773 4.453 1 95.81 410 LEU A N 1
ATOM 3257 C CA . LEU A 1 410 ? 8.305 -5.391 4.43 1 95.81 410 LEU A CA 1
ATOM 3258 C C . LEU A 1 410 ? 9.695 -5.273 5.031 1 95.81 410 LEU A C 1
ATOM 3260 O O . LEU A 1 410 ? 10.016 -5.957 6.008 1 95.81 410 LEU A O 1
ATOM 3264 N N . PRO A 1 411 ? 10.516 -4.422 4.504 1 95.44 411 PRO A N 1
ATOM 3265 C CA . PRO A 1 411 ? 11.867 -4.254 5.027 1 95.44 411 PRO A CA 1
ATOM 3266 C C . PRO A 1 411 ? 11.891 -3.691 6.449 1 95.44 411 PRO A C 1
ATOM 3268 O O . PRO A 1 411 ? 11.117 -2.783 6.766 1 95.44 411 PRO A O 1
ATOM 3271 N N . PRO A 1 412 ? 12.734 -4.25 7.297 1 94.62 412 PRO A N 1
ATOM 3272 C CA . PRO A 1 412 ? 12.938 -3.607 8.594 1 94.62 412 PRO A CA 1
ATOM 3273 C C . PRO A 1 412 ? 13.688 -2.281 8.484 1 94.62 412 PRO A C 1
ATOM 3275 O O . PRO A 1 412 ? 14.32 -2.006 7.461 1 94.62 412 PRO A O 1
ATOM 3278 N N . THR A 1 413 ? 13.617 -1.464 9.516 1 95.69 413 THR A N 1
ATOM 3279 C CA . THR A 1 413 ? 14.297 -0.172 9.562 1 95.69 413 THR A CA 1
ATOM 3280 C C . THR A 1 413 ? 15.383 -0.169 10.633 1 95.69 413 THR A C 1
ATOM 3282 O O . THR A 1 413 ? 15.109 -0.477 11.797 1 95.69 413 THR A O 1
ATOM 3285 N N . TRP A 1 414 ? 16.562 0.131 10.258 1 95.69 414 TRP A N 1
ATOM 3286 C CA . TRP A 1 414 ? 17.656 0.355 11.188 1 95.69 414 TRP A CA 1
ATOM 3287 C C . TRP A 1 414 ? 18.031 1.834 11.242 1 95.69 414 TRP A C 1
ATOM 3289 O O . TRP A 1 414 ? 18 2.531 10.227 1 95.69 414 TRP A O 1
ATOM 3299 N N . TYR A 1 415 ? 18.391 2.236 12.414 1 96.81 415 TYR A N 1
ATOM 3300 C CA . TYR A 1 415 ? 18.703 3.646 12.625 1 96.81 415 TYR A CA 1
ATOM 3301 C C . TYR A 1 415 ? 20.203 3.869 12.703 1 96.81 415 TYR A C 1
ATOM 3303 O O . TYR A 1 415 ? 20.938 3.062 13.297 1 96.81 415 TYR A O 1
ATOM 3311 N N . ILE A 1 416 ? 20.656 4.922 12.102 1 97 416 ILE A N 1
ATOM 3312 C CA . ILE A 1 416 ? 22.047 5.34 12.188 1 97 416 ILE A CA 1
ATOM 3313 C C . ILE A 1 416 ? 22.125 6.816 12.562 1 97 416 ILE A C 1
ATOM 3315 O O . ILE A 1 416 ? 21.156 7.559 12.398 1 97 416 ILE A O 1
ATOM 3319 N N . ALA A 1 417 ? 23.25 7.25 13.109 1 97.69 417 ALA A N 1
ATOM 3320 C CA . ALA A 1 417 ? 23.453 8.648 13.492 1 97.69 417 ALA A CA 1
ATOM 3321 C C . ALA A 1 417 ? 24.938 8.953 13.656 1 97.69 417 ALA A C 1
ATOM 3323 O O . ALA A 1 417 ? 25.719 8.086 14.055 1 97.69 417 ALA A O 1
ATOM 3324 N N . PRO A 1 418 ? 25.281 10.156 13.32 1 97.31 418 PRO A N 1
ATOM 3325 C CA . PRO A 1 418 ? 26.656 10.539 13.641 1 97.31 418 PRO A CA 1
ATOM 3326 C C . PRO A 1 418 ? 26.875 10.68 15.148 1 97.31 418 PRO A C 1
ATOM 3328 O O . PRO A 1 418 ? 25.984 11.102 15.875 1 97.31 418 PRO A O 1
ATOM 3331 N N . LYS A 1 419 ? 28.078 10.484 15.562 1 96.75 419 LYS A N 1
ATOM 3332 C CA . LYS A 1 419 ? 28.438 10.547 16.969 1 96.75 419 LYS A CA 1
ATOM 3333 C C . LYS A 1 419 ? 28.172 11.945 17.547 1 96.75 419 LYS A C 1
ATOM 3335 O O . LYS A 1 419 ? 27.891 12.094 18.734 1 96.75 419 LYS A O 1
ATOM 3340 N N . GLU A 1 420 ? 28.219 12.836 16.766 1 95.44 420 GLU A N 1
ATOM 3341 C CA . GLU A 1 420 ? 28.109 14.242 17.172 1 95.44 420 GLU A CA 1
ATOM 3342 C C . GLU A 1 420 ? 26.75 14.547 17.781 1 95.44 420 GLU A C 1
ATOM 3344 O O . GLU A 1 420 ? 26.609 15.516 18.531 1 95.44 420 GLU A O 1
ATOM 3349 N N . ILE A 1 421 ? 25.734 13.758 17.438 1 95.94 421 ILE A N 1
ATOM 3350 C CA . ILE A 1 421 ? 24.406 14.109 17.953 1 95.94 421 ILE A CA 1
ATOM 3351 C C . ILE A 1 421 ? 24.047 13.188 19.109 1 95.94 421 ILE A C 1
ATOM 3353 O O . ILE A 1 421 ? 22.891 13.094 19.5 1 95.94 421 ILE A O 1
ATOM 3357 N N . ARG A 1 422 ? 24.938 12.547 19.688 1 95 422 ARG A N 1
ATOM 3358 C CA . ARG A 1 422 ? 24.719 11.602 20.781 1 95 422 ARG A CA 1
ATOM 3359 C C . ARG A 1 422 ? 23.969 12.258 21.938 1 95 422 ARG A C 1
ATOM 3361 O O . ARG A 1 422 ? 23.078 11.648 22.531 1 95 422 ARG A O 1
ATOM 3368 N N . LEU A 1 423 ? 24.328 13.453 22.266 1 95.31 423 LEU A N 1
ATOM 3369 C CA . LEU A 1 423 ? 23.688 14.156 23.375 1 95.31 423 LEU A CA 1
ATOM 3370 C C . LEU A 1 423 ? 22.203 14.359 23.109 1 95.31 423 LEU A C 1
ATOM 3372 O O . LEU A 1 423 ? 21.375 14.25 24.016 1 95.31 423 LEU A O 1
ATOM 3376 N N . VAL A 1 424 ? 21.891 14.68 21.875 1 96.56 424 VAL A N 1
ATOM 3377 C CA . VAL A 1 424 ? 20.484 14.844 21.484 1 96.56 424 VAL A CA 1
ATOM 3378 C C . VAL A 1 424 ? 19.734 13.531 21.688 1 96.56 424 VAL A C 1
ATOM 3380 O O . VAL A 1 424 ? 18.609 13.516 22.188 1 96.56 424 VAL A O 1
ATOM 3383 N N . LEU A 1 425 ? 20.344 12.406 21.297 1 96.81 425 LEU A N 1
ATOM 3384 C CA . LEU A 1 425 ? 19.734 11.086 21.422 1 96.81 425 LEU A CA 1
ATOM 3385 C C . LEU A 1 425 ? 19.547 10.711 22.875 1 96.81 425 LEU A C 1
ATOM 3387 O O . LEU A 1 425 ? 18.5 10.188 23.266 1 96.81 425 LEU A O 1
ATOM 3391 N N . GLU A 1 426 ? 20.516 11.07 23.734 1 96.12 426 GLU A N 1
ATOM 3392 C CA . GLU A 1 426 ? 20.453 10.742 25.156 1 96.12 426 GLU A CA 1
ATOM 3393 C C . GLU A 1 426 ? 19.344 11.516 25.844 1 96.12 426 GLU A C 1
ATOM 3395 O O . GLU A 1 426 ? 18.688 10.992 26.75 1 96.12 426 GLU A O 1
ATOM 3400 N N . LYS A 1 427 ? 19.156 12.664 25.391 1 95.81 427 LYS A N 1
ATOM 3401 C CA . LYS A 1 427 ? 18.109 13.492 25.969 1 95.81 427 LYS A CA 1
ATOM 3402 C C . LYS A 1 427 ? 16.719 13.008 25.531 1 95.81 427 LYS A C 1
ATOM 3404 O O . LYS A 1 427 ? 15.789 12.992 26.344 1 95.81 427 LYS A O 1
ATOM 3409 N N . THR A 1 428 ? 16.578 12.617 24.312 1 96.06 428 THR A N 1
ATOM 3410 C CA . THR A 1 428 ? 15.305 12.227 23.734 1 96.06 428 THR A CA 1
ATOM 3411 C C . THR A 1 428 ? 14.953 10.789 24.109 1 96.06 428 THR A C 1
ATOM 3413 O O . THR A 1 428 ? 13.773 10.469 24.297 1 96.06 428 THR A O 1
ATOM 3416 N N . PHE A 1 429 ? 15.992 9.984 24.109 1 95.5 429 PHE A N 1
ATOM 3417 C CA . PHE A 1 429 ? 15.844 8.562 24.406 1 95.5 429 PHE A CA 1
ATOM 3418 C C . PHE A 1 429 ? 16.703 8.18 25.609 1 95.5 429 PHE A C 1
ATOM 3420 O O . PHE A 1 429 ? 17.688 7.465 25.469 1 95.5 429 PHE A O 1
ATOM 3427 N N . PRO A 1 430 ? 16.234 8.516 26.781 1 91.69 430 PRO A N 1
ATOM 3428 C CA . PRO A 1 430 ? 17.078 8.258 27.953 1 91.69 430 PRO A CA 1
ATOM 3429 C C . PRO A 1 430 ? 17.188 6.77 28.281 1 91.69 430 PRO A C 1
ATOM 3431 O O . PRO A 1 430 ? 16.25 6.008 28.031 1 91.69 430 PRO A O 1
ATOM 3434 N N . ALA A 1 431 ? 18.359 6.387 28.75 1 83 431 ALA A N 1
ATOM 3435 C CA . ALA A 1 431 ? 18.578 5.023 29.234 1 83 431 ALA A CA 1
ATOM 3436 C C . ALA A 1 431 ? 17.781 4.762 30.516 1 83 431 ALA A C 1
ATOM 3438 O O . ALA A 1 431 ? 17.5 5.691 31.281 1 83 431 ALA A O 1
ATOM 3439 N N . GLN A 1 432 ? 17.094 3.615 30.766 1 67.75 432 GLN A N 1
ATOM 3440 C CA . GLN A 1 432 ? 16.469 3.332 32.062 1 67.75 432 GLN A CA 1
ATOM 3441 C C . GLN A 1 432 ? 17.469 3.408 33.188 1 67.75 432 GLN A C 1
ATOM 3443 O O . GLN A 1 432 ? 18.656 3.096 33 1 67.75 432 GLN A O 1
ATOM 3448 N N . MET B 1 1 ? -28.562 -13.516 14.812 1 72.38 1 MET B N 1
ATOM 3449 C CA . MET B 1 1 ? -28.016 -14.523 13.906 1 72.38 1 MET B CA 1
ATOM 3450 C C . MET B 1 1 ? -27.188 -15.555 14.672 1 72.38 1 MET B C 1
ATOM 3452 O O . MET B 1 1 ? -26.578 -15.227 15.688 1 72.38 1 MET B O 1
ATOM 3456 N N . GLU B 1 2 ? -27.391 -16.766 14.273 1 85.06 2 GLU B N 1
ATOM 3457 C CA . GLU B 1 2 ? -26.672 -17.891 14.852 1 85.06 2 GLU B CA 1
ATOM 3458 C C . GLU B 1 2 ? -25.172 -17.812 14.523 1 85.06 2 GLU B C 1
ATOM 3460 O O . GLU B 1 2 ? -24.797 -17.266 13.484 1 85.06 2 GLU B O 1
ATOM 3465 N N . ARG B 1 3 ? -24.391 -18.312 15.555 1 89.44 3 ARG B N 1
ATOM 3466 C CA . ARG B 1 3 ? -22.953 -18.266 15.359 1 89.44 3 ARG B CA 1
ATOM 3467 C C . ARG B 1 3 ? -22.328 -19.641 15.523 1 89.44 3 ARG B C 1
ATOM 3469 O O . ARG B 1 3 ? -22.844 -20.469 16.281 1 89.44 3 ARG B O 1
ATOM 3476 N N . TYR B 1 4 ? -21.391 -19.922 14.727 1 91.69 4 TYR B N 1
ATOM 3477 C CA . TYR B 1 4 ? -20.469 -21.047 14.914 1 91.69 4 TYR B CA 1
ATOM 3478 C C . TYR B 1 4 ? -19.078 -20.562 15.273 1 91.69 4 TYR B C 1
ATOM 3480 O O . TYR B 1 4 ? -18.453 -19.812 14.516 1 91.69 4 TYR B O 1
ATOM 3488 N N . GLU B 1 5 ? -18.625 -20.984 16.516 1 92.12 5 GLU B N 1
ATOM 3489 C CA . GLU B 1 5 ? -17.375 -20.438 17.047 1 92.12 5 GLU B CA 1
ATOM 3490 C C . GLU B 1 5 ? -16.438 -21.562 17.5 1 92.12 5 GLU B C 1
ATOM 3492 O O . GLU B 1 5 ? -16.859 -22.469 18.234 1 92.12 5 GLU B O 1
ATOM 3497 N N . THR B 1 6 ? -15.312 -21.516 16.969 1 93 6 THR B N 1
ATOM 3498 C CA . THR B 1 6 ? -14.188 -22.344 17.391 1 93 6 THR B CA 1
ATOM 3499 C C . THR B 1 6 ? -12.953 -21.484 17.656 1 93 6 THR B C 1
ATOM 3501 O O . THR B 1 6 ? -12.977 -20.266 17.438 1 93 6 THR B O 1
ATOM 3504 N N . PRO B 1 7 ? -11.859 -22.016 18.188 1 88.44 7 PRO B N 1
ATOM 3505 C CA . PRO B 1 7 ? -10.641 -21.219 18.391 1 88.44 7 PRO B CA 1
ATOM 3506 C C . PRO B 1 7 ? -10.117 -20.609 17.094 1 88.44 7 PRO B C 1
ATOM 3508 O O . PRO B 1 7 ? -9.469 -19.562 17.109 1 88.44 7 PRO B O 1
ATOM 3511 N N . ASP B 1 8 ? -10.516 -21.188 15.961 1 90.88 8 ASP B N 1
ATOM 3512 C CA . ASP B 1 8 ? -9.914 -20.781 14.695 1 90.88 8 ASP B CA 1
ATOM 3513 C C . ASP B 1 8 ? -10.93 -20.094 13.797 1 90.88 8 ASP B C 1
ATOM 3515 O O . ASP B 1 8 ? -10.586 -19.594 12.727 1 90.88 8 ASP B O 1
ATOM 3519 N N . LEU B 1 9 ? -12.133 -20.031 14.227 1 93.62 9 LEU B N 1
ATOM 3520 C CA . LEU B 1 9 ? -13.148 -19.469 13.336 1 93.62 9 LEU B CA 1
ATOM 3521 C C . LEU B 1 9 ? -14.32 -18.906 14.141 1 93.62 9 LEU B C 1
ATOM 3523 O O . LEU B 1 9 ? -14.836 -19.578 15.047 1 93.62 9 LEU B O 1
ATOM 3527 N N . ARG B 1 10 ? -14.688 -17.75 13.906 1 93.25 10 ARG B N 1
ATOM 3528 C CA . ARG B 1 10 ? -15.961 -17.156 14.289 1 93.25 10 ARG B CA 1
ATOM 3529 C C . ARG B 1 10 ? -16.781 -16.766 13.062 1 93.25 10 ARG B C 1
ATOM 3531 O O . ARG B 1 10 ? -16.359 -15.906 12.273 1 93.25 10 ARG B O 1
ATOM 3538 N N . VAL B 1 11 ? -17.922 -17.406 12.852 1 94.94 11 VAL B N 1
ATOM 3539 C CA . VAL B 1 11 ? -18.703 -17.188 11.633 1 94.94 11 VAL B CA 1
ATOM 3540 C C . VAL B 1 11 ? -20.172 -17.016 11.984 1 94.94 11 VAL B C 1
ATOM 3542 O O . VAL B 1 11 ? -20.703 -17.688 12.875 1 94.94 11 VAL B O 1
ATOM 3545 N N . THR B 1 12 ? -20.797 -16.016 11.391 1 94.38 12 THR B N 1
ATOM 3546 C CA . THR B 1 12 ? -22.234 -15.836 11.484 1 94.38 12 THR B CA 1
ATOM 3547 C C . THR B 1 12 ? -22.969 -16.703 10.469 1 94.38 12 THR B C 1
ATOM 3549 O O . THR B 1 12 ? -22.703 -16.609 9.266 1 94.38 12 THR B O 1
ATOM 3552 N N . LEU B 1 13 ? -23.875 -17.531 10.961 1 96.25 13 LEU B N 1
ATOM 3553 C CA . LEU B 1 13 ? -24.656 -18.406 10.086 1 96.25 13 LEU B CA 1
ATOM 3554 C C . LEU B 1 13 ? -25.969 -17.734 9.68 1 96.25 13 LEU B C 1
ATOM 3556 O O . LEU B 1 13 ? -26.656 -17.141 10.508 1 96.25 13 LEU B O 1
ATOM 3560 N N . TYR B 1 14 ? -26.203 -17.766 8.398 1 96.12 14 TYR B N 1
ATOM 3561 C CA . TYR B 1 14 ? -27.438 -17.156 7.926 1 96.12 14 TYR B CA 1
ATOM 3562 C C . TYR B 1 14 ? -28.312 -18.172 7.211 1 96.12 14 TYR B C 1
ATOM 3564 O O . TYR B 1 14 ? -27.844 -19.234 6.82 1 96.12 14 TYR B O 1
ATOM 3572 N N . GLU B 1 15 ? -29.641 -17.844 7.117 1 95.31 15 GLU B N 1
ATOM 3573 C CA . GLU B 1 15 ? -30.594 -18.719 6.445 1 95.31 15 GLU B CA 1
ATOM 3574 C C . GLU B 1 15 ? -30.625 -18.453 4.941 1 95.31 15 GLU B C 1
ATOM 3576 O O . GLU B 1 15 ? -30.375 -17.328 4.496 1 95.31 15 GLU B O 1
ATOM 3581 N N . ASN B 1 16 ? -30.984 -19.484 4.305 1 89.06 16 ASN B N 1
ATOM 3582 C CA . ASN B 1 16 ? -31.188 -19.312 2.871 1 89.06 16 ASN B CA 1
ATOM 3583 C C . ASN B 1 16 ? -32.219 -18.234 2.576 1 89.06 16 ASN B C 1
ATOM 3585 O O . ASN B 1 16 ? -33.219 -18.125 3.262 1 89.06 16 ASN B O 1
ATOM 3589 N N . GLY B 1 17 ? -31.938 -17.375 1.654 1 90.75 17 GLY B N 1
ATOM 3590 C CA . GLY B 1 17 ? -32.844 -16.281 1.312 1 90.75 17 GLY B CA 1
ATOM 3591 C C . GLY B 1 17 ? -32.438 -14.961 1.941 1 90.75 17 GLY B C 1
ATOM 3592 O O . GLY B 1 17 ? -32.906 -13.898 1.528 1 90.75 17 GLY B O 1
ATOM 3593 N N . THR B 1 18 ? -31.578 -15.039 2.891 1 93.88 18 THR B N 1
ATOM 3594 C CA . THR B 1 18 ? -31.078 -13.812 3.494 1 93.88 18 THR B CA 1
ATOM 3595 C C . THR B 1 18 ? -30.141 -13.078 2.533 1 93.88 18 THR B C 1
ATOM 3597 O O . THR B 1 18 ? -29.25 -13.688 1.954 1 93.88 18 THR B O 1
ATOM 3600 N N . SER B 1 19 ? -30.375 -11.82 2.344 1 93.56 19 SER B N 1
ATOM 3601 C CA . SER B 1 19 ? -29.516 -11.055 1.441 1 93.56 19 SER B CA 1
ATOM 3602 C C . SER B 1 19 ? -28.266 -10.547 2.156 1 93.56 19 SER B C 1
ATOM 3604 O O . SER B 1 19 ? -28.281 -10.359 3.373 1 93.56 19 SER B O 1
ATOM 3606 N N . ILE B 1 20 ? -27.266 -10.352 1.374 1 94.81 20 ILE B N 1
ATOM 3607 C CA . ILE B 1 20 ? -26.031 -9.805 1.921 1 94.81 20 ILE B CA 1
ATOM 3608 C C . ILE B 1 20 ? -26.297 -8.422 2.514 1 94.81 20 ILE B C 1
ATOM 3610 O O . ILE B 1 20 ? -25.688 -8.047 3.521 1 94.81 20 ILE B O 1
ATOM 3614 N N . ARG B 1 21 ? -27.109 -7.66 1.927 1 94.06 21 ARG B N 1
ATOM 3615 C CA . ARG B 1 21 ? -27.484 -6.336 2.416 1 94.06 21 ARG B CA 1
ATOM 3616 C C . ARG B 1 21 ? -28.078 -6.418 3.822 1 94.06 21 ARG B C 1
ATOM 3618 O O . ARG B 1 21 ? -27.75 -5.602 4.684 1 94.06 21 ARG B O 1
ATOM 3625 N N . ASP B 1 22 ? -28.938 -7.383 3.975 1 93.31 22 ASP B N 1
ATOM 3626 C CA . ASP B 1 22 ? -29.547 -7.559 5.289 1 93.31 22 ASP B CA 1
ATOM 3627 C C . ASP B 1 22 ? -28.5 -7.898 6.34 1 93.31 22 ASP B C 1
ATOM 3629 O O . ASP B 1 22 ? -28.531 -7.367 7.453 1 93.31 22 ASP B O 1
ATOM 3633 N N . ILE B 1 23 ? -27.641 -8.742 5.977 1 94.12 23 ILE B N 1
ATOM 3634 C CA . ILE B 1 23 ? -26.578 -9.133 6.895 1 94.12 23 ILE B CA 1
ATOM 3635 C C . ILE B 1 23 ? -25.703 -7.918 7.215 1 94.12 23 ILE B C 1
ATOM 3637 O O . ILE B 1 23 ? -25.391 -7.664 8.383 1 94.12 23 ILE B O 1
ATOM 3641 N N . ALA B 1 24 ? -25.266 -7.164 6.18 1 94.75 24 ALA B N 1
ATOM 3642 C CA . ALA B 1 24 ? -24.438 -5.969 6.352 1 94.75 24 ALA B CA 1
ATOM 3643 C C . ALA B 1 24 ? -25.125 -4.953 7.258 1 94.75 24 ALA B C 1
ATOM 3645 O O . ALA B 1 24 ? -24.5 -4.363 8.133 1 94.75 24 ALA B O 1
ATOM 3646 N N . ASN B 1 25 ? -26.438 -4.77 7.051 1 92.25 25 ASN B N 1
ATOM 3647 C CA . ASN B 1 25 ? -27.203 -3.834 7.871 1 92.25 25 ASN B CA 1
ATOM 3648 C C . ASN B 1 25 ? -27.188 -4.246 9.336 1 92.25 25 ASN B C 1
ATOM 3650 O O . ASN B 1 25 ? -27.109 -3.396 10.227 1 92.25 25 ASN B O 1
ATOM 3654 N N . GLU B 1 26 ? -27.359 -5.488 9.5 1 90.44 26 GLU B N 1
ATOM 3655 C CA . GLU B 1 26 ? -27.328 -5.996 10.867 1 90.44 26 GLU B CA 1
ATOM 3656 C C . GLU B 1 26 ? -25.969 -5.777 11.516 1 90.44 26 GLU B C 1
ATOM 3658 O O . GLU B 1 26 ? -25.875 -5.406 12.688 1 90.44 26 GLU B O 1
ATOM 3663 N N . LYS B 1 27 ? -24.938 -6 10.781 1 91.62 27 LYS B N 1
ATOM 3664 C CA . LYS B 1 27 ? -23.578 -5.871 11.305 1 91.62 27 LYS B CA 1
ATOM 3665 C C . LYS B 1 27 ? -23.234 -4.414 11.609 1 91.62 27 LYS B C 1
ATOM 3667 O O . LYS B 1 27 ? -22.5 -4.125 12.547 1 91.62 27 LYS B O 1
ATOM 3672 N N . VAL B 1 28 ? -23.703 -3.49 10.828 1 91.94 28 VAL B N 1
ATOM 3673 C CA . VAL B 1 28 ? -23.5 -2.066 11.07 1 91.94 28 VAL B CA 1
ATOM 3674 C C . VAL B 1 28 ? -24.062 -1.679 12.43 1 91.94 28 VAL B C 1
ATOM 3676 O O . VAL B 1 28 ? -23.469 -0.873 13.148 1 91.94 28 VAL B O 1
ATOM 3679 N N . LYS B 1 29 ? -25.188 -2.293 12.781 1 84.88 29 LYS B N 1
ATOM 3680 C CA . LYS B 1 29 ? -25.906 -1.938 14 1 84.88 29 LYS B CA 1
ATOM 3681 C C . LYS B 1 29 ? -25.359 -2.699 15.203 1 84.88 29 LYS B C 1
ATOM 3683 O O . LYS B 1 29 ? -25.609 -2.32 16.344 1 84.88 29 LYS B O 1
ATOM 3688 N N . ASP B 1 30 ? -24.688 -3.797 14.828 1 73.62 30 ASP B N 1
ATOM 3689 C CA . ASP B 1 30 ? -24.312 -4.746 15.875 1 73.62 30 ASP B CA 1
ATOM 3690 C C . ASP B 1 30 ? -23.281 -4.133 16.812 1 73.62 30 ASP B C 1
ATOM 3692 O O . ASP B 1 30 ? -22.125 -3.906 16.422 1 73.62 30 ASP B O 1
ATOM 3696 N N . GLU B 1 31 ? -23.719 -3.736 17.984 1 60.28 31 GLU B N 1
ATOM 3697 C CA . GLU B 1 31 ? -22.875 -3.207 19.062 1 60.28 31 GLU B CA 1
ATOM 3698 C C . GLU B 1 31 ? -22.031 -4.305 19.672 1 60.28 31 GLU B C 1
ATOM 3700 O O . GLU B 1 31 ? -20.953 -4.031 20.219 1 60.28 31 GLU B O 1
ATOM 3705 N N . ASP B 1 32 ? -22.531 -5.523 19.688 1 54.41 32 ASP B N 1
ATOM 3706 C CA . ASP B 1 32 ? -21.844 -6.691 20.219 1 54.41 32 ASP B CA 1
ATOM 3707 C C . ASP B 1 32 ? -20.953 -7.332 19.141 1 54.41 32 ASP B C 1
ATOM 3709 O O . ASP B 1 32 ? -21.344 -8.336 18.547 1 54.41 32 ASP B O 1
ATOM 3713 N N . GLN B 1 33 ? -19.938 -6.723 18.828 1 62.22 33 GLN B N 1
ATOM 3714 C CA . GLN B 1 33 ? -19.172 -6.926 17.609 1 62.22 33 GLN B CA 1
ATOM 3715 C C . GLN B 1 33 ? -18.406 -8.242 17.641 1 62.22 33 GLN B C 1
ATOM 3717 O O . GLN B 1 33 ? -18.047 -8.727 18.719 1 62.22 33 GLN B O 1
ATOM 3722 N N . ASP B 1 34 ? -18.578 -9 16.656 1 64.88 34 ASP B N 1
ATOM 3723 C CA . ASP B 1 34 ? -17.703 -10.125 16.375 1 64.88 34 ASP B CA 1
ATOM 3724 C C . ASP B 1 34 ? -16.234 -9.727 16.531 1 64.88 34 ASP B C 1
ATOM 3726 O O . ASP B 1 34 ? -15.891 -8.555 16.391 1 64.88 34 ASP B O 1
ATOM 3730 N N . GLU B 1 35 ? -15.398 -10.625 17.125 1 70.81 35 GLU B N 1
ATOM 3731 C CA . GLU B 1 35 ? -13.961 -10.43 17.016 1 70.81 35 GLU B CA 1
ATOM 3732 C C . GLU B 1 35 ? -13.484 -10.695 15.586 1 70.81 35 GLU B C 1
ATOM 3734 O O . GLU B 1 35 ? -14 -11.586 14.914 1 70.81 35 GLU B O 1
ATOM 3739 N N . PRO B 1 36 ? -12.688 -9.961 15.008 1 77.88 36 PRO B N 1
ATOM 3740 C CA . PRO B 1 36 ? -12.102 -8.758 15.617 1 77.88 36 PRO B CA 1
ATOM 3741 C C . PRO B 1 36 ? -13.062 -7.578 15.633 1 77.88 36 PRO B C 1
ATOM 3743 O O . PRO B 1 36 ? -13.844 -7.395 14.695 1 77.88 36 PRO B O 1
ATOM 3746 N N . LYS B 1 37 ? -12.922 -6.785 16.609 1 78.56 37 LYS B N 1
ATOM 3747 C CA . LYS B 1 37 ? -13.82 -5.652 16.797 1 78.56 37 LYS B CA 1
ATOM 3748 C C . LYS B 1 37 ? -13.359 -4.438 16 1 78.56 37 LYS B C 1
ATOM 3750 O O . LYS B 1 37 ? -12.156 -4.227 15.82 1 78.56 37 LYS B O 1
ATOM 3755 N N . ARG B 1 38 ? -14.375 -3.84 15.508 1 85.19 38 ARG B N 1
ATOM 3756 C CA . ARG B 1 38 ? -14.086 -2.498 15.016 1 85.19 38 ARG B CA 1
ATOM 3757 C C . ARG B 1 38 ? -13.711 -1.562 16.156 1 85.19 38 ARG B C 1
ATOM 3759 O O . ARG B 1 38 ? -14.266 -1.662 17.266 1 85.19 38 ARG B O 1
ATOM 3766 N N . GLU B 1 39 ? -12.82 -0.734 15.875 1 86 39 GLU B N 1
ATOM 3767 C CA . GLU B 1 39 ? -12.445 0.253 16.891 1 86 39 GLU B CA 1
ATOM 3768 C C . GLU B 1 39 ? -13.57 1.257 17.125 1 86 39 GLU B C 1
ATOM 3770 O O . GLU B 1 39 ? -13.852 1.627 18.266 1 86 39 GLU B O 1
ATOM 3775 N N . ASP B 1 40 ? -14.25 1.648 16.047 1 92.75 40 ASP B N 1
ATOM 3776 C CA . ASP B 1 40 ? -15.344 2.611 16.094 1 92.75 40 ASP B CA 1
ATOM 3777 C C . ASP B 1 40 ? -16.547 2.109 15.297 1 92.75 40 ASP B C 1
ATOM 3779 O O . ASP B 1 40 ? -16.406 1.327 14.359 1 92.75 40 ASP B O 1
ATOM 3783 N N . VAL B 1 41 ? -17.75 2.568 15.625 1 91.19 41 VAL B N 1
ATOM 3784 C CA . VAL B 1 41 ? -19 2.082 15.07 1 91.19 41 VAL B CA 1
ATOM 3785 C C . VAL B 1 41 ? -19.094 2.445 13.586 1 91.19 41 VAL B C 1
ATOM 3787 O O . VAL B 1 41 ? -19.797 1.79 12.82 1 91.19 41 VAL B O 1
ATOM 3790 N N . ASP B 1 42 ? -18.422 3.492 13.188 1 94.94 42 ASP B N 1
ATOM 3791 C CA . ASP B 1 42 ? -18.5 3.943 11.805 1 94.94 42 ASP B CA 1
ATOM 3792 C C . ASP B 1 42 ? -17.312 3.447 10.992 1 94.94 42 ASP B C 1
ATOM 3794 O O . ASP B 1 42 ? -17.094 3.898 9.867 1 94.94 42 ASP B O 1
ATOM 3798 N N . ASP B 1 43 ? -16.516 2.492 11.547 1 95.75 43 ASP B N 1
ATOM 3799 C CA . ASP B 1 43 ? -15.391 1.898 10.828 1 95.75 43 ASP B CA 1
ATOM 3800 C C . ASP B 1 43 ? -15.883 0.95 9.734 1 95.75 43 ASP B C 1
ATOM 3802 O O . ASP B 1 43 ? -16.938 0.324 9.875 1 95.75 43 ASP B O 1
ATOM 3806 N N . PRO B 1 44 ? -15.188 0.895 8.656 1 96.69 44 PRO B N 1
ATOM 3807 C CA . PRO B 1 44 ? -15.516 -0.07 7.605 1 96.69 44 PRO B CA 1
ATOM 3808 C C . PRO B 1 44 ? -15.203 -1.51 8.008 1 96.69 44 PRO B C 1
ATOM 3810 O O . PRO B 1 44 ? -14.492 -1.74 8.984 1 96.69 44 PRO B O 1
ATOM 3813 N N . PHE B 1 45 ? -15.734 -2.467 7.281 1 96.19 45 PHE B N 1
ATOM 3814 C CA . PHE B 1 45 ? -15.422 -3.869 7.527 1 96.19 45 PHE B CA 1
ATOM 3815 C C . PHE B 1 45 ? -15.68 -4.707 6.281 1 96.19 45 PHE B C 1
ATOM 3817 O O . PHE B 1 45 ? -16.438 -4.301 5.398 1 96.19 45 PHE B O 1
ATOM 3824 N N . TYR B 1 46 ? -15.031 -5.848 6.203 1 97.19 46 TYR B N 1
ATOM 3825 C CA . TYR B 1 46 ? -15.273 -6.855 5.18 1 97.19 46 TYR B CA 1
ATOM 3826 C C . TYR B 1 46 ? -16.25 -7.914 5.676 1 97.19 46 TYR B C 1
ATOM 3828 O O . TYR B 1 46 ? -16.266 -8.242 6.863 1 97.19 46 TYR B O 1
ATOM 3836 N N . LEU B 1 47 ? -17.031 -8.375 4.789 1 97.12 47 LEU B N 1
ATOM 3837 C CA . LEU B 1 47 ? -17.766 -9.633 4.957 1 97.12 47 LEU B CA 1
ATOM 3838 C C . LEU B 1 47 ? -17.266 -10.68 3.955 1 97.12 47 LEU B C 1
ATOM 3840 O O . LEU B 1 47 ? -17.328 -10.453 2.742 1 97.12 47 LEU B O 1
ATOM 3844 N N . TYR B 1 48 ? -16.75 -11.742 4.441 1 98.19 48 TYR B N 1
ATOM 3845 C CA . TYR B 1 48 ? -16.375 -12.875 3.6 1 98.19 48 TYR B CA 1
ATOM 3846 C C . TYR B 1 48 ? -17.375 -14.008 3.727 1 98.19 48 TYR B C 1
ATOM 3848 O O . TYR B 1 48 ? -17.562 -14.562 4.812 1 98.19 48 TYR B O 1
ATOM 3856 N N . ASP B 1 49 ? -18.016 -14.328 2.684 1 98.25 49 ASP B N 1
ATOM 3857 C CA . ASP B 1 49 ? -19.016 -15.391 2.645 1 98.25 49 ASP B CA 1
ATOM 3858 C C . ASP B 1 49 ? -18.359 -16.734 2.312 1 98.25 49 ASP B C 1
ATOM 3860 O O . ASP B 1 49 ? -18.141 -17.047 1.142 1 98.25 49 ASP B O 1
ATOM 3864 N N . LEU B 1 50 ? -18.234 -17.562 3.301 1 98.5 50 LEU B N 1
ATOM 3865 C CA . LEU B 1 50 ? -17.594 -18.859 3.117 1 98.5 50 LEU B CA 1
ATOM 3866 C C . LEU B 1 50 ? -18.469 -19.781 2.277 1 98.5 50 LEU B C 1
ATOM 3868 O O . LEU B 1 50 ? -17.969 -20.719 1.641 1 98.5 50 LEU B O 1
ATOM 3872 N N . GLY B 1 51 ? -19.75 -19.547 2.307 1 97.94 51 GLY B N 1
ATOM 3873 C CA . GLY B 1 51 ? -20.656 -20.312 1.465 1 97.94 51 GLY B CA 1
ATOM 3874 C C . GLY B 1 51 ? -20.375 -20.141 -0.017 1 97.94 51 GLY B C 1
ATOM 3875 O O . GLY B 1 51 ? -20.484 -21.094 -0.791 1 97.94 51 GLY B O 1
ATOM 3876 N N . ASP B 1 52 ? -20.047 -18.938 -0.395 1 98 52 ASP B N 1
ATOM 3877 C CA . ASP B 1 52 ? -19.719 -18.672 -1.79 1 98 52 ASP B CA 1
ATOM 3878 C C . ASP B 1 52 ? -18.453 -19.438 -2.217 1 98 52 ASP B C 1
ATOM 3880 O O . ASP B 1 52 ? -18.406 -19.969 -3.324 1 98 52 ASP B O 1
ATOM 3884 N N . VAL B 1 53 ? -17.453 -19.547 -1.391 1 98.69 53 VAL B N 1
ATOM 3885 C CA . VAL B 1 53 ? -16.234 -20.281 -1.67 1 98.69 53 VAL B CA 1
ATOM 3886 C C . VAL B 1 53 ? -16.547 -21.75 -1.901 1 98.69 53 VAL B C 1
ATOM 3888 O O . VAL B 1 53 ? -16.078 -22.359 -2.869 1 98.69 53 VAL B O 1
ATOM 3891 N N . VAL B 1 54 ? -17.391 -22.281 -1.056 1 98.44 54 VAL B N 1
ATOM 3892 C CA . VAL B 1 54 ? -17.781 -23.688 -1.157 1 98.44 54 VAL B CA 1
ATOM 3893 C C . VAL B 1 54 ? -18.562 -23.922 -2.449 1 98.44 54 VAL B C 1
ATOM 3895 O O . VAL B 1 54 ? -18.344 -24.906 -3.143 1 98.44 54 VAL B O 1
ATOM 3898 N N . THR B 1 55 ? -19.422 -22.984 -2.719 1 97.5 55 THR B N 1
ATOM 3899 C CA . THR B 1 55 ? -20.234 -23.094 -3.932 1 97.5 55 THR B CA 1
ATOM 3900 C C . THR B 1 55 ? -19.344 -23.094 -5.172 1 97.5 55 THR B C 1
ATOM 3902 O O . THR B 1 55 ? -19.547 -23.891 -6.086 1 97.5 55 THR B O 1
ATOM 3905 N N . LYS B 1 56 ? -18.359 -22.234 -5.223 1 98.25 56 LYS B N 1
ATOM 3906 C CA . LYS B 1 56 ? -17.422 -22.172 -6.348 1 98.25 56 LYS B CA 1
ATOM 3907 C C . LYS B 1 56 ? -16.578 -23.438 -6.445 1 98.25 56 LYS B C 1
ATOM 3909 O O . LYS B 1 56 ? -16.281 -23.906 -7.543 1 98.25 56 LYS B O 1
ATOM 3914 N N . ASP B 1 57 ? -16.234 -23.938 -5.32 1 98.25 57 ASP B N 1
ATOM 3915 C CA . ASP B 1 57 ? -15.484 -25.188 -5.301 1 98.25 57 ASP B CA 1
ATOM 3916 C C . ASP B 1 57 ? -16.297 -26.328 -5.922 1 98.25 57 ASP B C 1
ATOM 3918 O O . ASP B 1 57 ? -15.773 -27.094 -6.73 1 98.25 57 ASP B O 1
ATOM 3922 N N . LYS B 1 58 ? -17.516 -26.406 -5.578 1 98.12 58 LYS B N 1
ATOM 3923 C CA . LYS B 1 58 ? -18.406 -27.422 -6.133 1 98.12 58 LYS B CA 1
ATOM 3924 C C . LYS B 1 58 ? -18.594 -27.234 -7.637 1 98.12 58 LYS B C 1
ATOM 3926 O O . LYS B 1 58 ? -18.625 -28.203 -8.391 1 98.12 58 LYS B O 1
ATOM 3931 N N . LEU B 1 59 ? -18.719 -26 -7.98 1 98.25 59 LEU B N 1
ATOM 3932 C CA . LEU B 1 59 ? -18.891 -25.688 -9.391 1 98.25 59 LEU B CA 1
ATOM 3933 C C . LEU B 1 59 ? -17.672 -26.125 -10.203 1 98.25 59 LEU B C 1
ATOM 3935 O O . LEU B 1 59 ? -17.812 -26.703 -11.281 1 98.25 59 LEU B O 1
ATOM 3939 N N . TRP B 1 60 ? -16.484 -25.891 -9.695 1 98.75 60 TRP B N 1
ATOM 3940 C CA . TRP B 1 60 ? -15.258 -26.312 -10.359 1 98.75 60 TRP B CA 1
ATOM 3941 C C . TRP B 1 60 ? -15.227 -27.828 -10.523 1 98.75 60 TRP B C 1
ATOM 3943 O O . TRP B 1 60 ? -14.969 -28.328 -11.617 1 98.75 60 TRP B O 1
ATOM 3953 N N . ALA B 1 61 ? -15.531 -28.5 -9.477 1 98.25 61 ALA B N 1
ATOM 3954 C CA . ALA B 1 61 ? -15.492 -29.969 -9.484 1 98.25 61 ALA B CA 1
ATOM 3955 C C . ALA B 1 61 ? -16.484 -30.547 -10.5 1 98.25 61 ALA B C 1
ATOM 3957 O O . ALA B 1 61 ? -16.203 -31.562 -11.125 1 98.25 61 ALA B O 1
ATOM 3958 N N . LYS B 1 62 ? -17.516 -29.875 -10.633 1 98.5 62 LYS B N 1
ATOM 3959 C CA . LYS B 1 62 ? -18.562 -30.328 -11.547 1 98.5 62 LYS B CA 1
ATOM 3960 C C . LYS B 1 62 ? -18.156 -30.094 -13 1 98.5 62 LYS B C 1
ATOM 3962 O O . LYS B 1 62 ? -18.328 -30.969 -13.852 1 98.5 62 LYS B O 1
ATOM 3967 N N . LEU B 1 63 ? -17.578 -28.969 -13.266 1 98.5 63 LEU B N 1
ATOM 3968 C CA . LEU B 1 63 ? -17.406 -28.547 -14.656 1 98.5 63 LEU B CA 1
ATOM 3969 C C . LEU B 1 63 ? -16 -28.875 -15.156 1 98.5 63 LEU B C 1
ATOM 3971 O O . LEU B 1 63 ? -15.797 -29.047 -16.359 1 98.5 63 LEU B O 1
ATOM 3975 N N . LEU B 1 64 ? -15.039 -28.953 -14.234 1 98.44 64 LEU B N 1
ATOM 3976 C CA . LEU B 1 64 ? -13.664 -29.281 -14.57 1 98.44 64 LEU B CA 1
ATOM 3977 C C . LEU B 1 64 ? -13.117 -30.344 -13.617 1 98.44 64 LEU B C 1
ATOM 3979 O O . LEU B 1 64 ? -12.109 -30.125 -12.945 1 98.44 64 LEU B O 1
ATOM 3983 N N . PRO B 1 65 ? -13.664 -31.484 -13.656 1 97.44 65 PRO B N 1
ATOM 3984 C CA . PRO B 1 65 ? -13.297 -32.5 -12.672 1 97.44 65 PRO B CA 1
ATOM 3985 C C . PRO B 1 65 ? -11.867 -33.031 -12.859 1 97.44 65 PRO B C 1
ATOM 3987 O O . PRO B 1 65 ? -11.258 -33.5 -11.906 1 97.44 65 PRO B O 1
ATOM 3990 N N . ASN B 1 66 ? -11.328 -32.875 -14.047 1 97.19 66 ASN B N 1
ATOM 3991 C CA . ASN B 1 66 ? -10.016 -33.438 -14.328 1 97.19 66 ASN B CA 1
ATOM 3992 C C . ASN B 1 66 ? -8.914 -32.375 -14.195 1 97.19 66 ASN B C 1
ATOM 3994 O O . ASN B 1 66 ? -7.762 -32.656 -14.555 1 97.19 66 ASN B O 1
ATOM 3998 N N . VAL B 1 67 ? -9.227 -31.234 -13.773 1 98.75 67 VAL B N 1
ATOM 3999 C CA . VAL B 1 67 ? -8.25 -30.156 -13.562 1 98.75 67 VAL B CA 1
ATOM 4000 C C . VAL B 1 67 ? -8.117 -29.875 -12.07 1 98.75 67 VAL B C 1
ATOM 4002 O O . VAL B 1 67 ? -9.055 -29.391 -11.438 1 98.75 67 VAL B O 1
ATOM 4005 N N . GLU B 1 68 ? -6.965 -30.125 -11.555 1 98.75 68 GLU B N 1
ATOM 4006 C CA . GLU B 1 68 ? -6.719 -29.922 -10.125 1 98.75 68 GLU B CA 1
ATOM 4007 C C . GLU B 1 68 ? -6.504 -28.453 -9.797 1 98.75 68 GLU B C 1
ATOM 4009 O O . GLU B 1 68 ? -5.805 -27.75 -10.531 1 98.75 68 GLU B O 1
ATOM 4014 N N . VAL B 1 69 ? -7.039 -28.047 -8.641 1 98.88 69 VAL B N 1
ATOM 4015 C CA . VAL B 1 69 ? -6.957 -26.641 -8.25 1 98.88 69 VAL B CA 1
ATOM 4016 C C . VAL B 1 69 ? -5.727 -26.422 -7.371 1 98.88 69 VAL B C 1
ATOM 4018 O O . VAL B 1 69 ? -5.559 -27.094 -6.344 1 98.88 69 VAL B O 1
ATOM 4021 N N . PHE B 1 70 ? -4.945 -25.562 -7.77 1 98.94 70 PHE B N 1
ATOM 4022 C CA . PHE B 1 70 ? -3.936 -24.891 -6.953 1 98.94 70 PHE B CA 1
ATOM 4023 C C . PHE B 1 70 ? -4.297 -23.422 -6.73 1 98.94 70 PHE B C 1
ATOM 4025 O O . PHE B 1 70 ? -3.938 -22.562 -7.535 1 98.94 70 PHE B O 1
ATOM 4032 N N . PHE B 1 71 ? -4.902 -23.172 -5.652 1 98.94 71 PHE B N 1
ATOM 4033 C CA . PHE B 1 71 ? -5.418 -21.844 -5.367 1 98.94 71 PHE B CA 1
ATOM 4034 C C . PHE B 1 71 ? -4.281 -20.828 -5.301 1 98.94 71 PHE B C 1
ATOM 4036 O O . PHE B 1 71 ? -3.301 -21.031 -4.582 1 98.94 71 PHE B O 1
ATOM 4043 N N . ALA B 1 72 ? -4.43 -19.719 -6.094 1 98.69 72 ALA B N 1
ATOM 4044 C CA . ALA B 1 72 ? -3.436 -18.641 -6.059 1 98.69 72 ALA B CA 1
ATOM 4045 C C . ALA B 1 72 ? -3.539 -17.844 -4.762 1 98.69 72 ALA B C 1
ATOM 4047 O O . ALA B 1 72 ? -4.375 -16.953 -4.645 1 98.69 72 ALA B O 1
ATOM 4048 N N . VAL B 1 73 ? -2.619 -18 -3.865 1 98.75 73 VAL B N 1
ATOM 4049 C CA . VAL B 1 73 ? -2.674 -17.453 -2.512 1 98.75 73 VAL B CA 1
ATOM 4050 C C . VAL B 1 73 ? -2.664 -15.93 -2.566 1 98.75 73 VAL B C 1
ATOM 4052 O O . VAL B 1 73 ? -3.318 -15.273 -1.757 1 98.75 73 VAL B O 1
ATOM 4055 N N . LYS B 1 74 ? -1.976 -15.367 -3.521 1 97.5 74 LYS B N 1
ATOM 4056 C CA . LYS B 1 74 ? -1.794 -13.914 -3.607 1 97.5 74 LYS B CA 1
ATOM 4057 C C . LYS B 1 74 ? -3.135 -13.203 -3.746 1 97.5 74 LYS B C 1
ATOM 4059 O O . LYS B 1 74 ? -3.25 -12.023 -3.42 1 97.5 74 LYS B O 1
ATOM 4064 N N . SER B 1 75 ? -4.145 -13.891 -4.254 1 97.38 75 SER B N 1
ATOM 4065 C CA . SER B 1 75 ? -5.438 -13.258 -4.492 1 97.38 75 SER B CA 1
ATOM 4066 C C . SER B 1 75 ? -6.156 -12.961 -3.184 1 97.38 75 SER B C 1
ATOM 4068 O O . SER B 1 75 ? -6.84 -11.945 -3.061 1 97.38 75 SER B O 1
ATOM 4070 N N . ASN B 1 76 ? -6.031 -13.828 -2.27 1 98.5 76 ASN B N 1
ATOM 4071 C CA . ASN B 1 76 ? -6.633 -13.688 -0.949 1 98.5 76 ASN B CA 1
ATOM 4072 C C . ASN B 1 76 ? -5.953 -14.594 0.074 1 98.5 76 ASN B C 1
ATOM 4074 O O . ASN B 1 76 ? -6.402 -15.719 0.309 1 98.5 76 ASN B O 1
ATOM 4078 N N . PRO B 1 77 ? -4.973 -14.133 0.743 1 98.56 77 PRO B N 1
ATOM 4079 C CA . PRO B 1 77 ? -4.234 -14.953 1.706 1 98.56 77 PRO B CA 1
ATOM 4080 C C . PRO B 1 77 ? -4.902 -15 3.078 1 98.56 77 PRO B C 1
ATOM 4082 O O . PRO B 1 77 ? -4.219 -15.109 4.098 1 98.56 77 PRO B O 1
ATOM 4085 N N . ASP B 1 78 ? -6.188 -14.812 3.152 1 98.12 78 ASP B N 1
ATOM 4086 C CA . ASP B 1 78 ? -6.914 -14.922 4.414 1 98.12 78 ASP B CA 1
ATOM 4087 C C . ASP B 1 78 ? -6.793 -16.328 5.004 1 98.12 78 ASP B C 1
ATOM 4089 O O . ASP B 1 78 ? -7.105 -17.312 4.336 1 98.12 78 ASP B O 1
ATOM 4093 N N . PRO B 1 79 ? -6.41 -16.453 6.246 1 97.94 79 PRO B N 1
ATOM 4094 C CA . PRO B 1 79 ? -6.141 -17.781 6.812 1 97.94 79 PRO B CA 1
ATOM 4095 C C . PRO B 1 79 ? -7.391 -18.656 6.887 1 97.94 79 PRO B C 1
ATOM 4097 O O . PRO B 1 79 ? -7.297 -19.875 6.758 1 97.94 79 PRO B O 1
ATOM 4100 N N . VAL B 1 80 ? -8.539 -18.094 7.113 1 98 80 VAL B N 1
ATOM 4101 C CA . VAL B 1 80 ? -9.781 -18.859 7.195 1 98 80 VAL B CA 1
ATOM 4102 C C . VAL B 1 80 ? -10.125 -19.422 5.824 1 98 80 VAL B C 1
ATOM 4104 O O . VAL B 1 80 ? -10.5 -20.594 5.707 1 98 80 VAL B O 1
ATOM 4107 N N . ILE B 1 81 ? -9.961 -18.641 4.812 1 98.62 81 ILE B N 1
ATOM 4108 C CA . ILE B 1 81 ? -10.234 -19.078 3.449 1 98.62 81 ILE B CA 1
ATOM 4109 C C . ILE B 1 81 ? -9.258 -20.188 3.055 1 98.62 81 ILE B C 1
ATOM 4111 O O . ILE B 1 81 ? -9.656 -21.219 2.498 1 98.62 81 ILE B O 1
ATOM 4115 N N . ILE B 1 82 ? -7.969 -20 3.357 1 98.75 82 ILE B N 1
ATOM 4116 C CA . ILE B 1 82 ? -6.949 -20.984 3.018 1 98.75 82 ILE B CA 1
ATOM 4117 C C . ILE B 1 82 ? -7.238 -22.297 3.736 1 98.75 82 ILE B C 1
ATOM 4119 O O . ILE B 1 82 ? -7.195 -23.359 3.129 1 98.75 82 ILE B O 1
ATOM 4123 N N . ARG B 1 83 ? -7.582 -22.203 4.984 1 98.31 83 ARG B N 1
ATOM 4124 C CA . ARG B 1 83 ? -7.898 -23.406 5.75 1 98.31 83 ARG B CA 1
ATOM 4125 C C . ARG B 1 83 ? -9.125 -24.109 5.18 1 98.31 83 ARG B C 1
ATOM 4127 O O . ARG B 1 83 ? -9.164 -25.344 5.105 1 98.31 83 ARG B O 1
ATOM 4134 N N . LEU B 1 84 ? -10.133 -23.359 4.871 1 98.56 84 LEU B N 1
ATOM 4135 C CA . LEU B 1 84 ? -11.32 -23.922 4.246 1 98.56 84 LEU B CA 1
ATOM 4136 C C . LEU B 1 84 ? -10.953 -24.672 2.971 1 98.56 84 LEU B C 1
ATOM 4138 O O . LEU B 1 84 ? -11.398 -25.812 2.762 1 98.56 84 LEU B O 1
ATOM 4142 N N . LEU B 1 85 ? -10.117 -24.109 2.152 1 98.81 85 LEU B N 1
ATOM 4143 C CA . LEU B 1 85 ? -9.711 -24.719 0.891 1 98.81 85 LEU B CA 1
ATOM 4144 C C . LEU B 1 85 ? -8.867 -25.969 1.135 1 98.81 85 LEU B C 1
ATOM 4146 O O . LEU B 1 85 ? -8.953 -26.938 0.381 1 98.81 85 LEU B O 1
ATOM 4150 N N . ILE B 1 86 ? -8.039 -25.922 2.156 1 98.56 86 ILE B N 1
ATOM 4151 C CA . ILE B 1 86 ? -7.309 -27.125 2.547 1 98.56 86 ILE B CA 1
ATOM 4152 C C . ILE B 1 86 ? -8.289 -28.234 2.887 1 98.56 86 ILE B C 1
ATOM 4154 O O . ILE B 1 86 ? -8.141 -29.375 2.416 1 98.56 86 ILE B O 1
ATOM 4158 N N . GLY B 1 87 ? -9.289 -27.891 3.684 1 97.69 87 GLY B N 1
ATOM 4159 C CA . GLY B 1 87 ? -10.305 -28.859 4.074 1 97.69 87 GLY B CA 1
ATOM 4160 C C . GLY B 1 87 ? -11.078 -29.422 2.893 1 97.69 87 GLY B C 1
ATOM 4161 O O . GLY B 1 87 ? -11.547 -30.562 2.934 1 97.69 87 GLY B O 1
ATOM 4162 N N . LEU B 1 88 ? -11.156 -28.641 1.896 1 98.19 88 LEU B N 1
ATOM 4163 C CA . LEU B 1 88 ? -11.875 -29.047 0.694 1 98.19 88 LEU B CA 1
ATOM 4164 C C . LEU B 1 88 ? -10.953 -29.797 -0.259 1 98.19 88 LEU B C 1
ATOM 4166 O O . LEU B 1 88 ? -11.352 -30.141 -1.374 1 98.19 88 LEU B O 1
ATOM 4170 N N . GLY B 1 89 ? -9.672 -29.953 0.091 1 98.06 89 GLY B N 1
ATOM 4171 C CA . GLY B 1 89 ? -8.758 -30.812 -0.646 1 98.06 89 GLY B CA 1
ATOM 4172 C C . GLY B 1 89 ? -7.996 -30.078 -1.736 1 98.06 89 GLY B C 1
ATOM 4173 O O . GLY B 1 89 ? -7.457 -30.703 -2.654 1 98.06 89 GLY B O 1
ATOM 4174 N N . LYS B 1 90 ? -7.934 -28.797 -1.656 1 98.69 90 LYS B N 1
ATOM 4175 C CA . LYS B 1 90 ? -7.273 -28.016 -2.705 1 98.69 90 LYS B CA 1
ATOM 4176 C C . LYS B 1 90 ? -5.773 -27.906 -2.443 1 98.69 90 LYS B C 1
ATOM 4178 O O . LYS B 1 90 ? -5.309 -28.188 -1.335 1 98.69 90 LYS B O 1
ATOM 4183 N N . SER B 1 91 ? -5.039 -27.625 -3.494 1 98.88 91 SER B N 1
ATOM 4184 C CA . SER B 1 91 ? -3.613 -27.312 -3.459 1 98.88 91 SER B CA 1
ATOM 4185 C C . SER B 1 91 ? -3.371 -25.812 -3.664 1 98.88 91 SER B C 1
ATOM 4187 O O . SER B 1 91 ? -4.32 -25.047 -3.801 1 98.88 91 SER B O 1
ATOM 4189 N N . PHE B 1 92 ? -2.031 -25.438 -3.602 1 98.94 92 PHE B N 1
ATOM 4190 C CA . PHE B 1 92 ? -1.812 -24 -3.488 1 98.94 92 PHE B CA 1
ATOM 4191 C C . PHE B 1 92 ? -0.654 -23.562 -4.371 1 98.94 92 PHE B C 1
ATOM 4193 O O . PHE B 1 92 ? 0.386 -24.219 -4.422 1 98.94 92 PHE B O 1
ATOM 4200 N N . ASP B 1 93 ? -0.949 -22.547 -5.109 1 98.75 93 ASP B N 1
ATOM 4201 C CA . ASP B 1 93 ? 0.063 -21.766 -5.816 1 98.75 93 ASP B CA 1
ATOM 4202 C C . ASP B 1 93 ? 0.632 -20.656 -4.922 1 98.75 93 ASP B C 1
ATOM 4204 O O . ASP B 1 93 ? -0.084 -19.734 -4.531 1 98.75 93 ASP B O 1
ATOM 4208 N N . CYS B 1 94 ? 1.903 -20.734 -4.602 1 98.81 94 CYS B N 1
ATOM 4209 C CA . CYS B 1 94 ? 2.59 -19.766 -3.75 1 98.81 94 CYS B CA 1
ATOM 4210 C C . CYS B 1 94 ? 3.707 -19.062 -4.512 1 98.81 94 CYS B C 1
ATOM 4212 O O . CYS B 1 94 ? 4.375 -19.688 -5.348 1 98.81 94 CYS B O 1
ATOM 4214 N N . ALA B 1 95 ? 3.906 -17.812 -4.152 1 98 95 ALA B N 1
ATOM 4215 C CA . ALA B 1 95 ? 4.906 -17.031 -4.875 1 98 95 ALA B CA 1
ATOM 4216 C C . ALA B 1 95 ? 6.07 -16.656 -3.969 1 98 95 ALA B C 1
ATOM 4218 O O . ALA B 1 95 ? 7.113 -16.203 -4.445 1 98 95 ALA B O 1
ATOM 4219 N N . SER B 1 96 ? 5.984 -16.875 -2.678 1 98.31 96 SER B N 1
ATOM 4220 C CA . SER B 1 96 ? 6.988 -16.391 -1.735 1 98.31 96 SER B CA 1
ATOM 4221 C C . SER B 1 96 ? 7.129 -17.328 -0.544 1 98.31 96 SER B C 1
ATOM 4223 O O . SER B 1 96 ? 6.281 -18.203 -0.329 1 98.31 96 SER B O 1
ATOM 4225 N N . LYS B 1 97 ? 8.203 -17.141 0.166 1 98.44 97 LYS B N 1
ATOM 4226 C CA . LYS B 1 97 ? 8.453 -17.891 1.396 1 98.44 97 LYS B CA 1
ATOM 4227 C C . LYS B 1 97 ? 7.293 -17.734 2.379 1 98.44 97 LYS B C 1
ATOM 4229 O O . LYS B 1 97 ? 6.84 -18.703 2.975 1 98.44 97 LYS B O 1
ATOM 4234 N N . LYS B 1 98 ? 6.812 -16.547 2.529 1 98.06 98 LYS B N 1
ATOM 4235 C CA . LYS B 1 98 ? 5.742 -16.281 3.488 1 98.06 98 LYS B CA 1
ATOM 4236 C C . LYS B 1 98 ? 4.469 -17.031 3.113 1 98.06 98 LYS B C 1
ATOM 4238 O O . LYS B 1 98 ? 3.779 -17.562 3.984 1 98.06 98 LYS B O 1
ATOM 4243 N N . GLU B 1 99 ? 4.145 -17.078 1.883 1 98.75 99 GLU B N 1
ATOM 4244 C CA . GLU B 1 99 ? 2.963 -17.812 1.447 1 98.75 99 GLU B CA 1
ATOM 4245 C C . GLU B 1 99 ? 3.129 -19.312 1.686 1 98.75 99 GLU B C 1
ATOM 4247 O O . GLU B 1 99 ? 2.207 -19.969 2.16 1 98.75 99 GLU B O 1
ATOM 4252 N N . ILE B 1 100 ? 4.312 -19.812 1.331 1 98.88 100 ILE B N 1
ATOM 4253 C CA . ILE B 1 100 ? 4.59 -21.234 1.549 1 98.88 100 ILE B CA 1
ATOM 4254 C C . ILE B 1 100 ? 4.457 -21.562 3.033 1 98.88 100 ILE B C 1
ATOM 4256 O O . ILE B 1 100 ? 3.771 -22.516 3.404 1 98.88 100 ILE B O 1
ATOM 4260 N N . LYS B 1 101 ? 5.094 -20.734 3.824 1 98.69 101 LYS B N 1
ATOM 4261 C CA . LYS B 1 101 ? 5.051 -20.953 5.27 1 98.69 101 LYS B CA 1
ATOM 4262 C C . LYS B 1 101 ? 3.613 -20.922 5.781 1 98.69 101 LYS B C 1
ATOM 4264 O O . LYS B 1 101 ? 3.234 -21.766 6.605 1 98.69 101 LYS B O 1
ATOM 4269 N N . MET B 1 102 ? 2.818 -20.016 5.328 1 98.31 102 MET B N 1
ATOM 4270 C CA . MET B 1 102 ? 1.431 -19.891 5.762 1 98.31 102 MET B CA 1
ATOM 4271 C C . MET B 1 102 ? 0.63 -21.141 5.43 1 98.31 102 MET B C 1
ATOM 4273 O O . MET B 1 102 ? -0.078 -21.672 6.285 1 98.31 102 MET B O 1
ATOM 4277 N N . VAL B 1 103 ? 0.766 -21.578 4.211 1 98.69 103 VAL B N 1
ATOM 4278 C CA . VAL B 1 103 ? 0.012 -22.734 3.738 1 98.69 103 VAL B CA 1
ATOM 4279 C C . VAL B 1 103 ? 0.428 -23.984 4.523 1 98.69 103 VAL B C 1
ATOM 4281 O O . VAL B 1 103 ? -0.421 -24.766 4.957 1 98.69 103 VAL B O 1
ATOM 4284 N N . LEU B 1 104 ? 1.723 -24.141 4.734 1 98.88 104 LEU B N 1
ATOM 4285 C CA . LEU B 1 104 ? 2.23 -25.266 5.52 1 98.88 104 LEU B CA 1
ATOM 4286 C C . LEU B 1 104 ? 1.735 -25.188 6.957 1 98.88 104 LEU B C 1
ATOM 4288 O O . LEU B 1 104 ? 1.256 -26.188 7.504 1 98.88 104 LEU B O 1
ATOM 4292 N N . ASP B 1 105 ? 1.791 -24 7.59 1 98.56 105 ASP B N 1
ATOM 4293 C CA . ASP B 1 105 ? 1.386 -23.812 8.977 1 98.56 105 ASP B CA 1
ATOM 4294 C C . ASP B 1 105 ? -0.1 -24.109 9.164 1 98.56 105 ASP B C 1
ATOM 4296 O O . ASP B 1 105 ? -0.521 -24.531 10.242 1 98.56 105 ASP B O 1
ATOM 4300 N N . LEU B 1 106 ? -0.847 -23.922 8.109 1 98 106 LEU B N 1
ATOM 4301 C CA . LEU B 1 106 ? -2.291 -24.109 8.195 1 98 106 LEU B CA 1
ATOM 4302 C C . LEU B 1 106 ? -2.672 -25.562 7.914 1 98 106 LEU B C 1
ATOM 4304 O O . LEU B 1 106 ? -3.846 -25.938 8.008 1 98 106 LEU B O 1
ATOM 4308 N N . GLY B 1 107 ? -1.692 -26.391 7.422 1 97.5 107 GLY B N 1
ATOM 4309 C CA . GLY B 1 107 ? -1.959 -27.812 7.449 1 97.5 107 GLY B CA 1
ATOM 4310 C C . GLY B 1 107 ? -1.788 -28.484 6.098 1 97.5 107 GLY B C 1
ATOM 4311 O O . GLY B 1 107 ? -1.936 -29.703 5.977 1 97.5 107 GLY B O 1
ATOM 4312 N N . ALA B 1 108 ? -1.476 -27.781 5.098 1 98.56 108 ALA B N 1
ATOM 4313 C CA . ALA B 1 108 ? -1.228 -28.422 3.803 1 98.56 108 ALA B CA 1
ATOM 4314 C C . ALA B 1 108 ? 0.135 -29.109 3.779 1 98.56 108 ALA B C 1
ATOM 4316 O O . ALA B 1 108 ? 1.084 -28.641 4.41 1 98.56 108 ALA B O 1
ATOM 4317 N N . SER B 1 109 ? 0.199 -30.156 3.094 1 98.69 109 SER B N 1
ATOM 4318 C CA . SER B 1 109 ? 1.489 -30.812 2.891 1 98.69 109 SER B CA 1
ATOM 4319 C C . SER B 1 109 ? 2.26 -30.156 1.745 1 98.69 109 SER B C 1
ATOM 4321 O O . SER B 1 109 ? 1.673 -29.484 0.894 1 98.69 109 SER B O 1
ATOM 4323 N N . ALA B 1 110 ? 3.562 -30.328 1.726 1 98.75 110 ALA B N 1
ATOM 4324 C CA . ALA B 1 110 ? 4.461 -29.688 0.779 1 98.75 110 ALA B CA 1
ATOM 4325 C C . ALA B 1 110 ? 4.137 -30.094 -0.656 1 98.75 110 ALA B C 1
ATOM 4327 O O . ALA B 1 110 ? 4.309 -29.297 -1.587 1 98.75 110 ALA B O 1
ATOM 4328 N N . ASP B 1 111 ? 3.609 -31.297 -0.833 1 98.5 111 ASP B N 1
ATOM 4329 C CA . ASP B 1 111 ? 3.33 -31.797 -2.172 1 98.5 111 ASP B CA 1
ATOM 4330 C C . ASP B 1 111 ? 2.086 -31.141 -2.762 1 98.5 111 ASP B C 1
ATOM 4332 O O . ASP B 1 111 ? 1.794 -31.312 -3.949 1 98.5 111 ASP B O 1
ATOM 4336 N N . ARG B 1 112 ? 1.396 -30.375 -1.951 1 98.75 112 ARG B N 1
ATOM 4337 C CA . ARG B 1 112 ? 0.217 -29.641 -2.414 1 98.75 112 ARG B CA 1
ATOM 4338 C C . ARG B 1 112 ? 0.567 -28.203 -2.777 1 98.75 112 ARG B C 1
ATOM 4340 O O . ARG B 1 112 ? -0.32 -27.359 -2.916 1 98.75 112 ARG B O 1
ATOM 4347 N N . ILE B 1 113 ? 1.871 -27.938 -2.885 1 98.94 113 ILE B N 1
ATOM 4348 C CA . ILE B 1 113 ? 2.307 -26.578 -3.168 1 98.94 113 ILE B CA 1
ATOM 4349 C C . ILE B 1 113 ? 3.104 -26.547 -4.473 1 98.94 113 ILE B C 1
ATOM 4351 O O . ILE B 1 113 ? 3.957 -27.406 -4.703 1 98.94 113 ILE B O 1
ATOM 4355 N N . ILE B 1 114 ? 2.768 -25.688 -5.32 1 98.94 114 ILE B N 1
ATOM 4356 C CA . ILE B 1 114 ? 3.664 -25.312 -6.41 1 98.94 114 ILE B CA 1
ATOM 4357 C C . ILE B 1 114 ? 4.234 -23.922 -6.148 1 98.94 114 ILE B C 1
ATOM 4359 O O . ILE B 1 114 ? 3.49 -22.984 -5.859 1 98.94 114 ILE B O 1
ATOM 4363 N N . PHE B 1 115 ? 5.57 -23.797 -6.043 1 98.88 115 PHE B N 1
ATOM 4364 C CA . PHE B 1 115 ? 6.246 -22.5 -5.988 1 98.88 115 PHE B CA 1
ATOM 4365 C C . PHE B 1 115 ? 6.277 -21.844 -7.363 1 98.88 115 PHE B C 1
ATOM 4367 O O . PHE B 1 115 ? 7.246 -22.016 -8.109 1 98.88 115 PHE B O 1
ATOM 4374 N N . ALA B 1 116 ? 5.312 -21.031 -7.641 1 97.62 116 ALA B N 1
ATOM 4375 C CA . ALA B 1 116 ? 4.965 -20.688 -9.016 1 97.62 116 ALA B CA 1
ATOM 4376 C C . ALA B 1 116 ? 5.68 -19.422 -9.469 1 97.62 116 ALA B C 1
ATOM 4378 O O . ALA B 1 116 ? 5.59 -19.031 -10.633 1 97.62 116 ALA B O 1
ATOM 4379 N N . HIS B 1 117 ? 6.406 -18.734 -8.562 1 97.69 117 HIS B N 1
ATOM 4380 C CA . HIS B 1 117 ? 7.172 -17.562 -8.984 1 97.69 117 HIS B CA 1
ATOM 4381 C C . HIS B 1 117 ? 8.352 -17.969 -9.859 1 97.69 117 HIS B C 1
ATOM 4383 O O . HIS B 1 117 ? 9.211 -18.75 -9.438 1 97.69 117 HIS B O 1
ATOM 4389 N N . PRO B 1 118 ? 8.453 -17.391 -11.047 1 97 118 PRO B N 1
ATOM 4390 C CA . PRO B 1 118 ? 9.531 -17.828 -11.93 1 97 118 PRO B CA 1
ATOM 4391 C C . PRO B 1 118 ? 10.914 -17.375 -11.438 1 97 118 PRO B C 1
ATOM 4393 O O . PRO B 1 118 ? 11.914 -18.016 -11.75 1 97 118 PRO B O 1
ATOM 4396 N N . TYR B 1 119 ? 10.953 -16.266 -10.703 1 96.75 119 TYR B N 1
ATOM 4397 C CA . TYR B 1 119 ? 12.195 -15.734 -10.156 1 96.75 119 TYR B CA 1
ATOM 4398 C C . TYR B 1 119 ? 12.172 -15.734 -8.633 1 96.75 119 TYR B C 1
ATOM 4400 O O . TYR B 1 119 ? 11.531 -14.883 -8.016 1 96.75 119 TYR B O 1
ATOM 4408 N N . LYS B 1 120 ? 12.953 -16.609 -8.023 1 97.75 120 LYS B N 1
ATOM 4409 C CA . LYS B 1 120 ? 12.867 -16.781 -6.578 1 97.75 120 LYS B CA 1
ATOM 4410 C C . LYS B 1 120 ? 14.07 -16.156 -5.879 1 97.75 120 LYS B C 1
ATOM 4412 O O . LYS B 1 120 ? 15.203 -16.312 -6.324 1 97.75 120 LYS B O 1
ATOM 4417 N N . GLN B 1 121 ? 13.727 -15.367 -4.863 1 97.56 121 GLN B N 1
ATOM 4418 C CA . GLN B 1 121 ? 14.812 -15 -3.963 1 97.56 121 GLN B CA 1
ATOM 4419 C C . GLN B 1 121 ? 15.531 -16.234 -3.428 1 97.56 121 GLN B C 1
ATOM 4421 O O . GLN B 1 121 ? 14.883 -17.219 -3.066 1 97.56 121 GLN B O 1
ATOM 4426 N N . GLU B 1 122 ? 16.828 -16.203 -3.389 1 97.44 122 GLU B N 1
ATOM 4427 C CA . GLU B 1 122 ? 17.609 -17.391 -3.055 1 97.44 122 GLU B CA 1
ATOM 4428 C C . GLU B 1 122 ? 17.188 -17.953 -1.692 1 97.44 122 GLU B C 1
ATOM 4430 O O . GLU B 1 122 ? 17.078 -19.172 -1.523 1 97.44 122 GLU B O 1
ATOM 4435 N N . SER B 1 123 ? 17 -17.109 -0.73 1 97 123 SER B N 1
ATOM 4436 C CA . SER B 1 123 ? 16.594 -17.562 0.594 1 97 123 SER B CA 1
ATOM 4437 C C . SER B 1 123 ? 15.227 -18.25 0.552 1 97 123 SER B C 1
ATOM 4439 O O . SER B 1 123 ? 14.969 -19.188 1.309 1 97 123 SER B O 1
ATOM 4441 N N . HIS B 1 124 ? 14.328 -17.75 -0.31 1 98.31 124 HIS B N 1
ATOM 4442 C CA . HIS B 1 124 ? 13.023 -18.391 -0.475 1 98.31 124 HIS B CA 1
ATOM 4443 C C . HIS B 1 124 ? 13.172 -19.781 -1.081 1 98.31 124 HIS B C 1
ATOM 4445 O O . HIS B 1 124 ? 12.477 -20.719 -0.677 1 98.31 124 HIS B O 1
ATOM 4451 N N . LEU B 1 125 ? 14.062 -19.891 -2.029 1 98.38 125 LEU B N 1
ATOM 4452 C CA . LEU B 1 125 ? 14.352 -21.172 -2.67 1 98.38 125 LEU B CA 1
ATOM 4453 C C . LEU B 1 125 ? 14.93 -22.156 -1.665 1 98.38 125 LEU B C 1
ATOM 4455 O O . LEU B 1 125 ? 14.539 -23.328 -1.647 1 98.38 125 LEU B O 1
ATOM 4459 N N . ARG B 1 126 ? 15.805 -21.688 -0.82 1 98.44 126 ARG B N 1
ATOM 4460 C CA . ARG B 1 126 ? 16.375 -22.531 0.223 1 98.44 126 ARG B CA 1
ATOM 4461 C C . ARG B 1 126 ? 15.305 -23.016 1.191 1 98.44 126 ARG B C 1
ATOM 4463 O O . ARG B 1 126 ? 15.328 -24.156 1.631 1 98.44 126 ARG B O 1
ATOM 4470 N N . PHE B 1 127 ? 14.438 -22.109 1.505 1 98.56 127 PHE B N 1
ATOM 4471 C CA . PHE B 1 127 ? 13.336 -22.469 2.395 1 98.56 127 PHE B CA 1
ATOM 4472 C C . PHE B 1 127 ? 12.461 -23.547 1.772 1 98.56 127 PHE B C 1
ATOM 4474 O O . PHE B 1 127 ? 12.062 -24.5 2.449 1 98.56 127 PHE B O 1
ATOM 4481 N N . ALA B 1 128 ? 12.141 -23.391 0.497 1 98.81 128 ALA B N 1
ATOM 4482 C CA . ALA B 1 128 ? 11.359 -24.406 -0.213 1 98.81 128 ALA B CA 1
ATOM 4483 C C . ALA B 1 128 ? 12.039 -25.766 -0.151 1 98.81 128 ALA B C 1
ATOM 4485 O O . ALA B 1 128 ? 11.391 -26.781 0.102 1 98.81 128 ALA B O 1
ATOM 4486 N N . LYS B 1 129 ? 13.328 -25.781 -0.385 1 98.81 129 LYS B N 1
ATOM 4487 C CA . LYS B 1 129 ? 14.102 -27.016 -0.29 1 98.81 129 LYS B CA 1
ATOM 4488 C C . LYS B 1 129 ? 13.977 -27.625 1.1 1 98.81 129 LYS B C 1
ATOM 4490 O O . LYS B 1 129 ? 13.688 -28.828 1.232 1 98.81 129 LYS B O 1
ATOM 4495 N N . GLU B 1 130 ? 14.148 -26.781 2.072 1 98.69 130 GLU B N 1
ATOM 4496 C CA . GLU B 1 130 ? 14.117 -27.234 3.459 1 98.69 130 GLU B CA 1
ATOM 4497 C C . GLU B 1 130 ? 12.766 -27.844 3.812 1 98.69 130 GLU B C 1
ATOM 4499 O O . GLU B 1 130 ? 12.688 -28.797 4.59 1 98.69 130 GLU B O 1
ATOM 4504 N N . LYS B 1 131 ? 11.719 -27.359 3.244 1 98.69 131 LYS B N 1
ATOM 4505 C CA . LYS B 1 131 ? 10.367 -27.781 3.609 1 98.69 131 LYS B CA 1
ATOM 4506 C C . LYS B 1 131 ? 9.852 -28.859 2.664 1 98.69 131 LYS B C 1
ATOM 4508 O O . LYS B 1 131 ? 8.734 -29.359 2.828 1 98.69 131 LYS B O 1
ATOM 4513 N N . GLY B 1 132 ? 10.57 -29.141 1.66 1 98.62 132 GLY B N 1
ATOM 4514 C CA . GLY B 1 132 ? 10.211 -30.219 0.757 1 98.62 132 GLY B CA 1
ATOM 4515 C C . GLY B 1 132 ? 9.258 -29.797 -0.343 1 98.62 132 GLY B C 1
ATOM 4516 O O . GLY B 1 132 ? 8.547 -30.625 -0.919 1 98.62 132 GLY B O 1
ATOM 4517 N N . VAL B 1 133 ? 9.164 -28.531 -0.554 1 98.88 133 VAL B N 1
ATOM 4518 C CA . VAL B 1 133 ? 8.414 -28.047 -1.703 1 98.88 133 VAL B CA 1
ATOM 4519 C C . VAL B 1 133 ? 9.242 -28.203 -2.973 1 98.88 133 VAL B C 1
ATOM 4521 O O . VAL B 1 133 ? 10.195 -27.453 -3.195 1 98.88 133 VAL B O 1
ATOM 4524 N N . ARG B 1 134 ? 8.859 -29.078 -3.844 1 98.69 134 ARG B N 1
ATOM 4525 C CA . ARG B 1 134 ? 9.734 -29.469 -4.945 1 98.69 134 ARG B CA 1
ATOM 4526 C C . ARG B 1 134 ? 9.227 -28.922 -6.273 1 98.69 134 ARG B C 1
ATOM 4528 O O . ARG B 1 134 ? 10.016 -28.594 -7.156 1 98.69 134 ARG B O 1
ATOM 4535 N N . LEU B 1 135 ? 7.953 -28.859 -6.441 1 98.88 135 LEU B N 1
ATOM 4536 C CA . LEU B 1 135 ? 7.375 -28.391 -7.699 1 98.88 135 LEU B CA 1
ATOM 4537 C C . LEU B 1 135 ? 7.496 -26.875 -7.832 1 98.88 135 LEU B C 1
ATOM 4539 O O . LEU B 1 135 ? 7.047 -26.141 -6.957 1 98.88 135 LEU B O 1
ATOM 4543 N N . MET B 1 136 ? 8.188 -26.422 -8.891 1 98.81 136 MET B N 1
ATOM 4544 C CA . MET B 1 136 ? 8.359 -24.969 -9.016 1 98.81 136 MET B CA 1
ATOM 4545 C C . MET B 1 136 ? 8.547 -24.578 -10.477 1 98.81 136 MET B C 1
ATOM 4547 O O . MET B 1 136 ? 8.969 -25.391 -11.297 1 98.81 136 MET B O 1
ATOM 4551 N N . THR B 1 137 ? 8.312 -23.312 -10.805 1 98.75 137 THR B N 1
ATOM 4552 C CA . THR B 1 137 ? 8.367 -22.828 -12.18 1 98.75 137 THR B CA 1
ATOM 4553 C C . THR B 1 137 ? 9.703 -22.156 -12.461 1 98.75 137 THR B C 1
ATOM 4555 O O . THR B 1 137 ? 10.422 -21.781 -11.531 1 98.75 137 THR B O 1
ATOM 4558 N N . PHE B 1 138 ? 10.047 -22.031 -13.711 1 98.38 138 PHE B N 1
ATOM 4559 C CA . PHE B 1 138 ? 11.172 -21.281 -14.234 1 98.38 138 PHE B CA 1
ATOM 4560 C C . PHE B 1 138 ? 10.906 -20.828 -15.664 1 98.38 138 PHE B C 1
ATOM 4562 O O . PHE B 1 138 ? 9.992 -21.328 -16.328 1 98.38 138 PHE B O 1
ATOM 4569 N N . ASP B 1 139 ? 11.688 -19.766 -16.125 1 97.69 139 ASP B N 1
ATOM 4570 C CA . ASP B 1 139 ? 11.516 -19.406 -17.531 1 97.69 139 ASP B CA 1
ATOM 4571 C C . ASP B 1 139 ? 12.797 -18.812 -18.109 1 97.69 139 ASP B C 1
ATOM 4573 O O . ASP B 1 139 ? 12.797 -18.25 -19.203 1 97.69 139 ASP B O 1
ATOM 4577 N N . THR B 1 140 ? 13.922 -18.875 -17.328 1 96 140 THR B N 1
ATOM 4578 C CA . THR B 1 140 ? 15.195 -18.359 -17.828 1 96 140 THR B CA 1
ATOM 4579 C C . THR B 1 140 ? 16.328 -19.312 -17.484 1 96 140 THR B C 1
ATOM 4581 O O . THR B 1 140 ? 16.219 -20.156 -16.594 1 96 140 THR B O 1
ATOM 4584 N N . ALA B 1 141 ? 17.406 -19.141 -18.266 1 96.69 141 ALA B N 1
ATOM 4585 C CA . ALA B 1 141 ? 18.609 -19.922 -18 1 96.69 141 ALA B CA 1
ATOM 4586 C C . ALA B 1 141 ? 19.219 -19.547 -16.656 1 96.69 141 ALA B C 1
ATOM 4588 O O . ALA B 1 141 ? 19.734 -20.422 -15.938 1 96.69 141 ALA B O 1
ATOM 4589 N N . GLU B 1 142 ? 19.109 -18.328 -16.297 1 95.38 142 GLU B N 1
ATOM 4590 C CA . GLU B 1 142 ? 19.656 -17.844 -15.023 1 95.38 142 GLU B CA 1
ATOM 4591 C C . GLU B 1 142 ? 18.969 -18.5 -13.836 1 95.38 142 GLU B C 1
ATOM 4593 O O . GLU B 1 142 ? 19.609 -18.875 -12.859 1 95.38 142 GLU B O 1
ATOM 4598 N N . GLU B 1 143 ? 17.719 -18.656 -13.914 1 97.62 143 GLU B N 1
ATOM 4599 C CA . GLU B 1 143 ? 16.984 -19.297 -12.828 1 97.62 143 GLU B CA 1
ATOM 4600 C C . GLU B 1 143 ? 17.359 -20.781 -12.719 1 97.62 143 GLU B C 1
ATOM 4602 O O . GLU B 1 143 ? 17.422 -21.328 -11.617 1 97.62 143 GLU B O 1
ATOM 4607 N N . LEU B 1 144 ? 17.594 -21.391 -13.867 1 98.25 144 LEU B N 1
ATOM 4608 C CA . LEU B 1 144 ? 18.031 -22.781 -13.859 1 98.25 144 LEU B CA 1
ATOM 4609 C C . LEU B 1 144 ? 19.344 -22.938 -13.102 1 98.25 144 LEU B C 1
ATOM 4611 O O . LEU B 1 144 ? 19.5 -23.875 -12.312 1 98.25 144 LEU B O 1
ATOM 4615 N N . GLN B 1 145 ? 20.266 -22.031 -13.375 1 97.69 145 GLN B N 1
ATOM 4616 C CA . GLN B 1 145 ? 21.547 -22.078 -12.672 1 97.69 145 GLN B CA 1
ATOM 4617 C C . GLN B 1 145 ? 21.359 -21.922 -11.164 1 97.69 145 GLN B C 1
ATOM 4619 O O . GLN B 1 145 ? 22 -22.609 -10.375 1 97.69 145 GLN B O 1
ATOM 4624 N N . LYS B 1 146 ? 20.531 -21.062 -10.805 1 97.56 146 LYS B N 1
ATOM 4625 C CA . LYS B 1 146 ? 20.219 -20.828 -9.398 1 97.56 146 LYS B CA 1
ATOM 4626 C C . LYS B 1 146 ? 19.609 -22.078 -8.758 1 97.56 146 LYS B C 1
ATOM 4628 O O . LYS B 1 146 ? 20 -22.469 -7.664 1 97.56 146 LYS B O 1
ATOM 4633 N N . VAL B 1 147 ? 18.672 -22.672 -9.414 1 98.38 147 VAL B N 1
ATOM 4634 C CA . VAL B 1 147 ? 18 -23.859 -8.914 1 98.38 147 VAL B CA 1
ATOM 4635 C C . VAL B 1 147 ? 19.016 -25 -8.773 1 98.38 147 VAL B C 1
ATOM 4637 O O . VAL B 1 147 ? 19.016 -25.719 -7.77 1 98.38 147 VAL B O 1
ATOM 4640 N N . LYS B 1 148 ? 19.844 -25.141 -9.789 1 98.62 148 LYS B N 1
ATOM 4641 C CA . LYS B 1 148 ? 20.875 -26.172 -9.734 1 98.62 148 LYS B CA 1
ATOM 4642 C C . LYS B 1 148 ? 21.734 -26.031 -8.477 1 98.62 148 LYS B C 1
ATOM 4644 O O . LYS B 1 148 ? 22.047 -27.016 -7.816 1 98.62 148 LYS B O 1
ATOM 4649 N N . ARG B 1 149 ? 22.016 -24.797 -8.164 1 98.06 149 ARG B N 1
ATOM 4650 C CA . ARG B 1 149 ? 22.891 -24.516 -7.027 1 98.06 149 ARG B CA 1
ATOM 4651 C C . ARG B 1 149 ? 22.172 -24.719 -5.707 1 98.06 149 ARG B C 1
ATOM 4653 O O . ARG B 1 149 ? 22.734 -25.25 -4.75 1 98.06 149 ARG B O 1
ATOM 4660 N N . VAL B 1 150 ? 20.891 -24.422 -5.586 1 98.06 150 VAL B N 1
ATOM 4661 C CA . VAL B 1 150 ? 20.234 -24.25 -4.293 1 98.06 150 VAL B CA 1
ATOM 4662 C C . VAL B 1 150 ? 19.281 -25.422 -4.051 1 98.06 150 VAL B C 1
ATOM 4664 O O . VAL B 1 150 ? 19.172 -25.922 -2.928 1 98.06 150 VAL B O 1
ATOM 4667 N N . HIS B 1 151 ? 18.594 -25.875 -5.09 1 98.5 151 HIS B N 1
ATOM 4668 C CA . HIS B 1 151 ? 17.547 -26.891 -4.977 1 98.5 151 HIS B CA 1
ATOM 4669 C C . HIS B 1 151 ? 17.578 -27.844 -6.16 1 98.5 151 HIS B C 1
ATOM 4671 O O . HIS B 1 151 ? 16.578 -27.969 -6.887 1 98.5 151 HIS B O 1
ATOM 4677 N N . PRO B 1 152 ? 18.594 -28.641 -6.305 1 98.12 152 PRO B N 1
ATOM 4678 C CA . PRO B 1 152 ? 18.781 -29.453 -7.508 1 98.12 152 PRO B CA 1
ATOM 4679 C C . PRO B 1 152 ? 17.766 -30.578 -7.629 1 98.12 152 PRO B C 1
ATOM 4681 O O . PRO B 1 152 ? 17.641 -31.188 -8.695 1 98.12 152 PRO B O 1
ATOM 4684 N N . LYS B 1 153 ? 17.016 -30.875 -6.562 1 98.06 153 LYS B N 1
ATOM 4685 C CA . LYS B 1 153 ? 16.047 -31.969 -6.602 1 98.06 153 LYS B CA 1
ATOM 4686 C C . LYS B 1 153 ? 14.648 -31.453 -6.953 1 98.06 153 LYS B C 1
ATOM 4688 O O . LYS B 1 153 ? 13.68 -32.219 -6.922 1 98.06 153 LYS B O 1
ATOM 4693 N N . ALA B 1 154 ? 14.547 -30.203 -7.285 1 98.62 154 ALA B N 1
ATOM 4694 C CA . ALA B 1 154 ? 13.266 -29.594 -7.652 1 98.62 154 ALA B CA 1
ATOM 4695 C C . ALA B 1 154 ? 12.695 -30.25 -8.906 1 98.62 154 ALA B C 1
ATOM 4697 O O . ALA B 1 154 ? 13.438 -30.797 -9.727 1 98.62 154 ALA B O 1
ATOM 4698 N N . GLN B 1 155 ? 11.398 -30.328 -8.977 1 98.88 155 GLN B N 1
ATOM 4699 C CA . GLN B 1 155 ? 10.656 -30.641 -10.195 1 98.88 155 GLN B CA 1
ATOM 4700 C C . GLN B 1 155 ? 10.211 -29.359 -10.898 1 98.88 155 GLN B C 1
ATOM 4702 O O . GLN B 1 155 ? 9.391 -28.609 -10.367 1 98.88 155 GLN B O 1
ATOM 4707 N N . LEU B 1 156 ? 10.703 -29.203 -12.086 1 98.88 156 LEU B N 1
ATOM 4708 C CA . LEU B 1 156 ? 10.625 -27.891 -12.711 1 98.88 156 LEU B CA 1
ATOM 4709 C C . LEU B 1 156 ? 9.516 -27.844 -13.766 1 98.88 156 LEU B C 1
ATOM 4711 O O . LEU B 1 156 ? 9.344 -28.812 -14.516 1 98.88 156 LEU B O 1
ATOM 4715 N N . VAL B 1 157 ? 8.758 -26.812 -13.742 1 98.94 157 VAL B N 1
ATOM 4716 C CA . VAL B 1 157 ? 7.703 -26.531 -14.711 1 98.94 157 VAL B CA 1
ATOM 4717 C C . VAL B 1 157 ? 8.062 -25.281 -15.523 1 98.94 157 VAL B C 1
ATOM 4719 O O . VAL B 1 157 ? 8.234 -24.203 -14.961 1 98.94 157 VAL B O 1
ATOM 4722 N N . LEU B 1 158 ? 8.172 -25.391 -16.828 1 98.81 158 LEU B N 1
ATOM 4723 C CA . LEU B 1 158 ? 8.562 -24.281 -17.703 1 98.81 158 LEU B CA 1
ATOM 4724 C C . LEU B 1 158 ? 7.387 -23.344 -17.938 1 98.81 158 LEU B C 1
ATOM 4726 O O . LEU B 1 158 ? 6.348 -23.766 -18.453 1 98.81 158 LEU B O 1
ATOM 4730 N N . ARG B 1 159 ? 7.555 -22.078 -17.562 1 98.25 159 ARG B N 1
ATOM 4731 C CA . ARG B 1 159 ? 6.539 -21.062 -17.797 1 98.25 159 ARG B CA 1
ATOM 4732 C C . ARG B 1 159 ? 6.703 -20.422 -19.172 1 98.25 159 ARG B C 1
ATOM 4734 O O . ARG B 1 159 ? 7.738 -19.828 -19.469 1 98.25 159 ARG B O 1
ATOM 4741 N N . ILE B 1 160 ? 5.664 -20.531 -19.984 1 96.94 160 ILE B N 1
ATOM 4742 C CA . ILE B 1 160 ? 5.719 -19.922 -21.312 1 96.94 160 ILE B CA 1
ATOM 4743 C C . ILE B 1 160 ? 4.84 -18.672 -21.344 1 96.94 160 ILE B C 1
ATOM 4745 O O . ILE B 1 160 ? 3.91 -18.547 -20.547 1 96.94 160 ILE B O 1
ATOM 4749 N N . ARG B 1 161 ? 5.164 -17.781 -22.219 1 92.94 161 ARG B N 1
ATOM 4750 C CA . ARG B 1 161 ? 4.402 -16.547 -22.391 1 92.94 161 ARG B CA 1
ATOM 4751 C C . ARG B 1 161 ? 3.205 -16.766 -23.297 1 92.94 161 ARG B C 1
ATOM 4753 O O . ARG B 1 161 ? 3.355 -17.234 -24.422 1 92.94 161 ARG B O 1
ATOM 4760 N N . TYR B 1 162 ? 2.041 -16.453 -22.781 1 91.12 162 TYR B N 1
ATOM 4761 C CA . TYR B 1 162 ? 0.812 -16.469 -23.578 1 91.12 162 TYR B CA 1
ATOM 4762 C C . TYR B 1 162 ? -0.227 -15.531 -22.984 1 91.12 162 TYR B C 1
ATOM 4764 O O . TYR B 1 162 ? -1.071 -15.945 -22.188 1 91.12 162 TYR B O 1
ATOM 4772 N N . ASP B 1 163 ? -0.305 -14.312 -23.484 1 85.31 163 ASP B N 1
ATOM 4773 C CA . ASP B 1 163 ? -1.154 -13.289 -22.875 1 85.31 163 ASP B CA 1
ATOM 4774 C C . ASP B 1 163 ? -2.488 -13.18 -23.609 1 85.31 163 ASP B C 1
ATOM 4776 O O . ASP B 1 163 ? -2.539 -13.281 -24.844 1 85.31 163 ASP B O 1
ATOM 4780 N N . ASP B 1 164 ? -3.461 -13 -22.812 1 82.56 164 ASP B N 1
ATOM 4781 C CA . ASP B 1 164 ? -4.766 -12.57 -23.312 1 82.56 164 ASP B CA 1
ATOM 4782 C C . ASP B 1 164 ? -4.879 -11.047 -23.312 1 82.56 164 ASP B C 1
ATOM 4784 O O . ASP B 1 164 ? -4.77 -10.406 -22.25 1 82.56 164 ASP B O 1
ATOM 4788 N N . ASP B 1 165 ? -5.25 -10.555 -24.406 1 79.81 165 ASP B N 1
ATOM 4789 C CA . ASP B 1 165 ? -5.352 -9.102 -24.516 1 79.81 165 ASP B CA 1
ATOM 4790 C C . ASP B 1 165 ? -6.516 -8.562 -23.688 1 79.81 165 ASP B C 1
ATOM 4792 O O . ASP B 1 165 ? -6.527 -7.387 -23.312 1 79.81 165 ASP B O 1
ATOM 4796 N N . THR B 1 166 ? -7.461 -9.422 -23.312 1 80 166 THR B N 1
ATOM 4797 C CA . THR B 1 166 ? -8.641 -8.977 -22.594 1 80 166 THR B CA 1
ATOM 4798 C C . THR B 1 166 ? -8.43 -9.094 -21.078 1 80 166 THR B C 1
ATOM 4800 O O . THR B 1 166 ? -9.266 -8.641 -20.297 1 80 166 THR B O 1
ATOM 4803 N N . ALA B 1 167 ? -7.344 -9.625 -20.75 1 80.81 167 ALA B N 1
ATOM 4804 C CA . ALA B 1 167 ? -7.086 -9.797 -19.328 1 80.81 167 ALA B CA 1
ATOM 4805 C C . ALA B 1 167 ? -6.871 -8.453 -18.641 1 80.81 167 ALA B C 1
ATOM 4807 O O . ALA B 1 167 ? -6.328 -7.523 -19.234 1 80.81 167 ALA B O 1
ATOM 4808 N N . THR B 1 168 ? -7.293 -8.352 -17.375 1 75.62 168 THR B N 1
ATOM 4809 C CA . THR B 1 168 ? -7.102 -7.145 -16.578 1 75.62 168 THR B CA 1
ATOM 4810 C C . THR B 1 168 ? -5.617 -6.867 -16.375 1 75.62 168 THR B C 1
ATOM 4812 O O . THR B 1 168 ? -5.176 -5.719 -16.469 1 75.62 168 THR B O 1
ATOM 4815 N N . ILE B 1 169 ? -4.914 -7.922 -16.016 1 79.44 169 ILE B N 1
ATOM 4816 C CA . ILE B 1 169 ? -3.469 -7.852 -15.828 1 79.44 169 ILE B CA 1
ATOM 4817 C C . ILE B 1 169 ? -2.789 -8.891 -16.719 1 79.44 169 ILE B C 1
ATOM 4819 O O . ILE B 1 169 ? -3.121 -10.078 -16.656 1 79.44 169 ILE B O 1
ATOM 4823 N N . LYS B 1 170 ? -1.859 -8.398 -17.531 1 78.94 170 LYS B N 1
ATOM 4824 C CA . LYS B 1 170 ? -1.055 -9.273 -18.375 1 78.94 170 LYS B CA 1
ATOM 4825 C C . LYS B 1 170 ? 0.313 -9.539 -17.75 1 78.94 170 LYS B C 1
ATOM 4827 O O . LYS B 1 170 ? 1.03 -8.594 -17.391 1 78.94 170 LYS B O 1
ATOM 4832 N N . TYR B 1 171 ? 0.648 -10.75 -17.719 1 81.31 171 TYR B N 1
ATOM 4833 C CA . TYR B 1 171 ? 1.862 -11.109 -16.984 1 81.31 171 TYR B CA 1
ATOM 4834 C C . TYR B 1 171 ? 3.041 -11.266 -17.953 1 81.31 171 TYR B C 1
ATOM 4836 O O . TYR B 1 171 ? 4.195 -11.305 -17.516 1 81.31 171 TYR B O 1
ATOM 4844 N N . GLY B 1 172 ? 2.809 -11.25 -19.203 1 78.75 172 GLY B N 1
ATOM 4845 C CA . GLY B 1 172 ? 3.812 -11.594 -20.188 1 78.75 172 GLY B CA 1
ATOM 4846 C C . GLY B 1 172 ? 4.93 -10.57 -20.297 1 78.75 172 GLY B C 1
ATOM 4847 O O . GLY B 1 172 ? 6.023 -10.883 -20.766 1 78.75 172 GLY B O 1
ATOM 4848 N N . ALA B 1 173 ? 4.691 -9.438 -19.828 1 78.81 173 ALA B N 1
ATOM 4849 C CA . ALA B 1 173 ? 5.734 -8.414 -19.828 1 78.81 173 ALA B CA 1
ATOM 4850 C C . ALA B 1 173 ? 6.816 -8.742 -18.797 1 78.81 173 ALA B C 1
ATOM 4852 O O . ALA B 1 173 ? 7.977 -8.352 -18.969 1 78.81 173 ALA B O 1
ATOM 4853 N N . LYS B 1 174 ? 6.445 -9.516 -17.891 1 88.94 174 LYS B N 1
ATOM 4854 C CA . LYS B 1 174 ? 7.328 -9.758 -16.75 1 88.94 174 LYS B CA 1
ATOM 4855 C C . LYS B 1 174 ? 7.883 -11.18 -16.766 1 88.94 174 LYS B C 1
ATOM 4857 O O . LYS B 1 174 ? 9.023 -11.406 -16.359 1 88.94 174 LYS B O 1
ATOM 4862 N N . PHE B 1 175 ? 7.02 -12.109 -17.25 1 93.12 175 PHE B N 1
ATOM 4863 C CA . PHE B 1 175 ? 7.383 -13.508 -17.109 1 93.12 175 PHE B CA 1
ATOM 4864 C C . PHE B 1 175 ? 7.121 -14.273 -18.406 1 93.12 175 PHE B C 1
ATOM 4866 O O . PHE B 1 175 ? 6.438 -13.773 -19.297 1 93.12 175 PHE B O 1
ATOM 4873 N N . GLY B 1 176 ? 7.703 -15.484 -18.469 1 94.25 176 GLY B N 1
ATOM 4874 C CA . GLY B 1 176 ? 7.398 -16.438 -19.516 1 94.25 176 GLY B CA 1
ATOM 4875 C C . GLY B 1 176 ? 8.367 -16.375 -20.688 1 94.25 176 GLY B C 1
ATOM 4876 O O . GLY B 1 176 ? 8.688 -15.289 -21.172 1 94.25 176 GLY B O 1
ATOM 4877 N N . CYS B 1 177 ? 8.828 -17.5 -21.109 1 94 177 CYS B N 1
ATOM 4878 C CA . CYS B 1 177 ? 9.688 -17.547 -22.281 1 94 177 CYS B CA 1
ATOM 4879 C C . CYS B 1 177 ? 8.875 -17.703 -23.562 1 94 177 CYS B C 1
ATOM 4881 O O . CYS B 1 177 ? 7.75 -18.203 -23.531 1 94 177 CYS B O 1
ATOM 4883 N N . ARG B 1 178 ? 9.438 -17.281 -24.641 1 91.38 178 ARG B N 1
ATOM 4884 C CA . ARG B 1 178 ? 8.82 -17.406 -25.953 1 91.38 178 ARG B CA 1
ATOM 4885 C C . ARG B 1 178 ? 9 -18.828 -26.5 1 91.38 178 ARG B C 1
ATOM 4887 O O . ARG B 1 178 ? 9.891 -19.562 -26.062 1 91.38 178 ARG B O 1
ATOM 4894 N N . GLY B 1 179 ? 8.117 -19.125 -27.391 1 93.31 179 GLY B N 1
ATOM 4895 C CA . GLY B 1 179 ? 8.141 -20.453 -27.984 1 93.31 179 GLY B CA 1
ATOM 4896 C C . GLY B 1 179 ? 9.516 -20.859 -28.484 1 93.31 179 GLY B C 1
ATOM 4897 O O . GLY B 1 179 ? 9.953 -21.984 -28.281 1 93.31 179 GLY B O 1
ATOM 4898 N N . GLU B 1 180 ? 10.211 -19.953 -29.078 1 93.38 180 GLU B N 1
ATOM 4899 C CA . GLU B 1 180 ? 11.516 -20.234 -29.688 1 93.38 180 GLU B CA 1
ATOM 4900 C C . GLU B 1 180 ? 12.578 -20.469 -28.609 1 93.38 180 GLU B C 1
ATOM 4902 O O . GLU B 1 180 ? 13.648 -21.016 -28.906 1 93.38 180 GLU B O 1
ATOM 4907 N N . GLU B 1 181 ? 12.273 -20.094 -27.391 1 95.06 181 GLU B N 1
ATOM 4908 C CA . GLU B 1 181 ? 13.242 -20.203 -26.312 1 95.06 181 GLU B CA 1
ATOM 4909 C C . GLU B 1 181 ? 13.094 -21.531 -25.578 1 95.06 181 GLU B C 1
ATOM 4911 O O . GLU B 1 181 ? 13.961 -21.922 -24.781 1 95.06 181 GLU B O 1
ATOM 4916 N N . VAL B 1 182 ? 12.078 -22.25 -25.891 1 97.75 182 VAL B N 1
ATOM 4917 C CA . VAL B 1 182 ? 11.719 -23.438 -25.125 1 97.75 182 VAL B CA 1
ATOM 4918 C C . VAL B 1 182 ? 12.797 -24.5 -25.297 1 97.75 182 VAL B C 1
ATOM 4920 O O . VAL B 1 182 ? 13.359 -24.984 -24.312 1 97.75 182 VAL B O 1
ATOM 4923 N N . ARG B 1 183 ? 13.102 -24.828 -26.531 1 98.06 183 ARG B N 1
ATOM 4924 C CA . ARG B 1 183 ? 14.07 -25.906 -26.766 1 98.06 183 ARG B CA 1
ATOM 4925 C C . ARG B 1 183 ? 15.422 -25.562 -26.172 1 98.06 183 ARG B C 1
ATOM 4927 O O . ARG B 1 183 ? 15.992 -26.344 -25.406 1 98.06 183 ARG B O 1
ATOM 4934 N N . PRO B 1 184 ? 15.961 -24.344 -26.422 1 97.81 184 PRO B N 1
ATOM 4935 C CA . PRO B 1 184 ? 17.25 -23.984 -25.812 1 97.81 184 PRO B CA 1
ATOM 4936 C C . PRO B 1 184 ? 17.219 -24.078 -24.297 1 97.81 184 PRO B C 1
ATOM 4938 O O . PRO B 1 184 ? 18.172 -24.562 -23.672 1 97.81 184 PRO B O 1
ATOM 4941 N N . LEU B 1 185 ? 16.188 -23.672 -23.656 1 98.12 185 LEU B N 1
ATOM 4942 C CA . LEU B 1 185 ? 16.078 -23.703 -22.203 1 98.12 185 LEU B CA 1
ATOM 4943 C C . LEU B 1 185 ? 16.031 -25.141 -21.688 1 98.12 185 LEU B C 1
ATOM 4945 O O . LEU B 1 185 ? 16.672 -25.453 -20.688 1 98.12 185 LEU B O 1
ATOM 4949 N N . LEU B 1 186 ? 15.281 -25.953 -22.375 1 98.81 186 LEU B N 1
ATOM 4950 C CA . LEU B 1 186 ? 15.188 -27.344 -21.969 1 98.81 186 LEU B CA 1
ATOM 4951 C C . LEU B 1 186 ? 16.531 -28.062 -22.156 1 98.81 186 LEU B C 1
ATOM 4953 O O . LEU B 1 186 ? 16.891 -28.906 -21.344 1 98.81 186 LEU B O 1
ATOM 4957 N N . GLU B 1 187 ? 17.266 -27.672 -23.203 1 98.81 187 GLU B N 1
ATOM 4958 C CA . GLU B 1 187 ? 18.594 -28.234 -23.406 1 98.81 187 GLU B CA 1
ATOM 4959 C C . GLU B 1 187 ? 19.547 -27.844 -22.281 1 98.81 187 GLU B C 1
ATOM 4961 O O . GLU B 1 187 ? 20.344 -28.656 -21.812 1 98.81 187 GLU B O 1
ATOM 4966 N N . ILE B 1 188 ? 19.422 -26.641 -21.859 1 98.56 188 ILE B N 1
ATOM 4967 C CA . ILE B 1 188 ? 20.234 -26.172 -20.734 1 98.56 188 ILE B CA 1
ATOM 4968 C C . ILE B 1 188 ? 19.844 -26.953 -19.469 1 98.56 188 ILE B C 1
ATOM 4970 O O . ILE B 1 188 ? 20.719 -27.391 -18.719 1 98.56 188 ILE B O 1
ATOM 4974 N N . ALA B 1 189 ? 18.594 -27.141 -19.219 1 98.81 189 ALA B N 1
ATOM 4975 C CA . ALA B 1 189 ? 18.125 -27.906 -18.062 1 98.81 189 ALA B CA 1
ATOM 4976 C C . ALA B 1 189 ? 18.672 -29.328 -18.094 1 98.81 189 ALA B C 1
ATOM 4978 O O . ALA B 1 189 ? 19.109 -29.844 -17.062 1 98.81 189 ALA B O 1
ATOM 4979 N N . LYS B 1 190 ? 18.641 -29.906 -19.281 1 98.5 190 LYS B N 1
ATOM 4980 C CA . LYS B 1 190 ? 19.141 -31.266 -19.453 1 98.5 190 LYS B CA 1
ATOM 4981 C C . LYS B 1 190 ? 20.641 -31.328 -19.141 1 98.5 190 LYS B C 1
ATOM 4983 O O . LYS B 1 190 ? 21.078 -32.25 -18.422 1 98.5 190 LYS B O 1
ATOM 4988 N N . LYS B 1 191 ? 21.359 -30.391 -19.641 1 98.38 191 LYS B N 1
ATOM 4989 C CA . LYS B 1 191 ? 22.797 -30.328 -19.406 1 98.38 191 LYS B CA 1
ATOM 4990 C C . LYS B 1 191 ? 23.094 -30.156 -17.922 1 98.38 191 LYS B C 1
ATOM 4992 O O . LYS B 1 191 ? 24.094 -30.703 -17.422 1 98.38 191 LYS B O 1
ATOM 4997 N N . LEU B 1 192 ? 22.25 -29.5 -17.203 1 98.5 192 LEU B N 1
ATOM 4998 C CA . LEU B 1 192 ? 22.453 -29.234 -15.781 1 98.5 192 LEU B CA 1
ATOM 4999 C C . LEU B 1 192 ? 21.953 -30.406 -14.93 1 98.5 192 LEU B C 1
ATOM 5001 O O . LEU B 1 192 ? 22.109 -30.391 -13.703 1 98.5 192 LEU B O 1
ATOM 5005 N N . GLY B 1 193 ? 21.297 -31.391 -15.531 1 98.31 193 GLY B N 1
ATOM 5006 C CA . GLY B 1 193 ? 20.797 -32.531 -14.82 1 98.31 193 GLY B CA 1
ATOM 5007 C C . GLY B 1 193 ? 19.531 -32.25 -14.016 1 98.31 193 GLY B C 1
ATOM 5008 O O . GLY B 1 193 ? 19.281 -32.875 -12.984 1 98.31 193 GLY B O 1
ATOM 5009 N N . LEU B 1 194 ? 18.797 -31.25 -14.422 1 98.75 194 LEU B N 1
ATOM 5010 C CA . LEU B 1 194 ? 17.578 -30.859 -13.719 1 98.75 194 LEU B CA 1
ATOM 5011 C C . LEU B 1 194 ? 16.359 -31.594 -14.281 1 98.75 194 LEU B C 1
ATOM 5013 O O . LEU B 1 194 ? 16.391 -32.062 -15.422 1 98.75 194 LEU B O 1
ATOM 5017 N N . ASP B 1 195 ? 15.336 -31.703 -13.484 1 98.75 195 ASP B N 1
ATOM 5018 C CA . ASP B 1 195 ? 14.141 -32.469 -13.82 1 98.75 195 ASP B CA 1
ATOM 5019 C C . ASP B 1 195 ? 13 -31.547 -14.234 1 98.75 195 ASP B C 1
ATOM 5021 O O . ASP B 1 195 ? 12.297 -31 -13.383 1 98.75 195 ASP B O 1
ATOM 5025 N N . VAL B 1 196 ? 12.844 -31.406 -15.531 1 98.88 196 VAL B N 1
ATOM 5026 C CA . VAL B 1 196 ? 11.688 -30.672 -16.031 1 98.88 196 VAL B CA 1
ATOM 5027 C C . VAL B 1 196 ? 10.508 -31.625 -16.219 1 98.88 196 VAL B C 1
ATOM 5029 O O . VAL B 1 196 ? 10.609 -32.625 -16.953 1 98.88 196 VAL B O 1
ATOM 5032 N N . VAL B 1 197 ? 9.352 -31.266 -15.586 1 98.88 197 VAL B N 1
ATOM 5033 C CA . VAL B 1 197 ? 8.281 -32.25 -15.539 1 98.88 197 VAL B CA 1
ATOM 5034 C C . VAL B 1 197 ? 7.059 -31.719 -16.281 1 98.88 197 VAL B C 1
ATOM 5036 O O . VAL B 1 197 ? 6.074 -32.438 -16.469 1 98.88 197 VAL B O 1
ATOM 5039 N N . GLY B 1 198 ? 7.137 -30.438 -16.641 1 98.81 198 GLY B N 1
ATOM 5040 C CA . GLY B 1 198 ? 5.938 -29.953 -17.312 1 98.81 198 GLY B CA 1
ATOM 5041 C C . GLY B 1 198 ? 6.09 -28.531 -17.828 1 98.81 198 GLY B C 1
ATOM 5042 O O . GLY B 1 198 ? 7.199 -27.984 -17.859 1 98.81 198 GLY B O 1
ATOM 5043 N N . ILE B 1 199 ? 4.93 -27.984 -18.328 1 98.75 199 ILE B N 1
ATOM 5044 C CA . ILE B 1 199 ? 4.828 -26.641 -18.859 1 98.75 199 ILE B CA 1
ATOM 5045 C C . ILE B 1 199 ? 3.635 -25.922 -18.234 1 98.75 199 ILE B C 1
ATOM 5047 O O . ILE B 1 199 ? 2.607 -26.547 -17.953 1 98.75 199 ILE B O 1
ATOM 5051 N N . SER B 1 200 ? 3.863 -24.672 -17.969 1 98.62 200 SER B N 1
ATOM 5052 C CA . SER B 1 200 ? 2.797 -23.812 -17.469 1 98.62 200 SER B CA 1
ATOM 5053 C C . SER B 1 200 ? 2.607 -22.594 -18.359 1 98.62 200 SER B C 1
ATOM 5055 O O . SER B 1 200 ? 3.551 -22.141 -19 1 98.62 200 SER B O 1
ATOM 5057 N N . PHE B 1 201 ? 1.381 -22.078 -18.422 1 97.31 201 PHE B N 1
ATOM 5058 C CA . PHE B 1 201 ? 1.086 -20.766 -18.984 1 97.31 201 PHE B CA 1
ATOM 5059 C C . PHE B 1 201 ? 0.118 -20 -18.094 1 97.31 201 PHE B C 1
ATOM 5061 O O . PHE B 1 201 ? -0.429 -20.562 -17.141 1 97.31 201 PHE B O 1
ATOM 5068 N N . HIS B 1 202 ? -0.002 -18.75 -18.312 1 95.56 202 HIS B N 1
ATOM 5069 C CA . HIS B 1 202 ? -0.965 -17.891 -17.641 1 95.56 202 HIS B CA 1
ATOM 5070 C C . HIS B 1 202 ? -1.526 -16.844 -18.609 1 95.56 202 HIS B C 1
ATOM 5072 O O . HIS B 1 202 ? -0.77 -16.078 -19.219 1 95.56 202 HIS B O 1
ATOM 5078 N N . VAL B 1 203 ? -2.777 -16.75 -18.656 1 93.94 203 VAL B N 1
ATOM 5079 C CA . VAL B 1 203 ? -3.379 -15.93 -19.688 1 93.94 203 VAL B CA 1
ATOM 5080 C C . VAL B 1 203 ? -3.656 -14.531 -19.141 1 93.94 203 VAL B C 1
ATOM 5082 O O . VAL B 1 203 ? -4.125 -13.648 -19.875 1 93.94 203 VAL B O 1
ATOM 5085 N N . GLY B 1 204 ? -3.412 -14.297 -17.906 1 90.56 204 GLY B N 1
ATOM 5086 C CA . GLY B 1 204 ? -3.715 -13.039 -17.234 1 90.56 204 GLY B CA 1
ATOM 5087 C C . GLY B 1 204 ? -4.836 -13.156 -16.234 1 90.56 204 GLY B C 1
ATOM 5088 O O . GLY B 1 204 ? -5.398 -14.234 -16.047 1 90.56 204 GLY B O 1
ATOM 5089 N N . SER B 1 205 ? -5.117 -12.023 -15.609 1 88.38 205 SER B N 1
ATOM 5090 C CA . SER B 1 205 ? -6.141 -12.039 -14.57 1 88.38 205 SER B CA 1
ATOM 5091 C C . SER B 1 205 ? -7.527 -11.789 -15.156 1 88.38 205 SER B C 1
ATOM 5093 O O . SER B 1 205 ? -7.695 -10.914 -16 1 88.38 205 SER B O 1
ATOM 5095 N N . GLU B 1 206 ? -8.484 -12.617 -14.781 1 87.88 206 GLU B N 1
ATOM 5096 C CA . GLU B 1 206 ? -9.906 -12.461 -15.086 1 87.88 206 GLU B CA 1
ATOM 5097 C C . GLU B 1 206 ? -10.125 -12.234 -16.578 1 87.88 206 GLU B C 1
ATOM 5099 O O . GLU B 1 206 ? -10.719 -11.227 -16.969 1 87.88 206 GLU B O 1
ATOM 5104 N N . SER B 1 207 ? -9.773 -13.188 -17.297 1 88.62 207 SER B N 1
ATOM 5105 C CA . SER B 1 207 ? -9.984 -13.141 -18.734 1 88.62 207 SER B CA 1
ATOM 5106 C C . SER B 1 207 ? -11.477 -13.148 -19.078 1 88.62 207 SER B C 1
ATOM 5108 O O . SER B 1 207 ? -12.266 -13.812 -18.406 1 88.62 207 SER B O 1
ATOM 5110 N N . SER B 1 208 ? -11.805 -12.453 -20.109 1 90.25 208 SER B N 1
ATOM 5111 C CA . SER B 1 208 ? -13.188 -12.484 -20.594 1 90.25 208 SER B CA 1
ATOM 5112 C C . SER B 1 208 ? -13.312 -13.289 -21.875 1 90.25 208 SER B C 1
ATOM 5114 O O . SER B 1 208 ? -14.375 -13.305 -22.5 1 90.25 208 SER B O 1
ATOM 5116 N N . ASN B 1 209 ? -12.258 -13.977 -22.266 1 93.56 209 ASN B N 1
ATOM 5117 C CA . ASN B 1 209 ? -12.211 -14.734 -23.516 1 93.56 209 ASN B CA 1
ATOM 5118 C C . ASN B 1 209 ? -11.859 -16.203 -23.266 1 93.56 209 ASN B C 1
ATOM 5120 O O . ASN B 1 209 ? -10.695 -16.578 -23.328 1 93.56 209 ASN B O 1
ATOM 5124 N N . PRO B 1 210 ? -12.898 -17.031 -23.219 1 95.38 210 PRO B N 1
ATOM 5125 C CA . PRO B 1 210 ? -12.633 -18.453 -22.953 1 95.38 210 PRO B CA 1
ATOM 5126 C C . PRO B 1 210 ? -11.742 -19.094 -24.016 1 95.38 210 PRO B C 1
ATOM 5128 O O . PRO B 1 210 ? -10.977 -20.016 -23.703 1 95.38 210 PRO B O 1
ATOM 5131 N N . GLN B 1 211 ? -11.758 -18.531 -25.219 1 96.06 211 GLN B N 1
ATOM 5132 C CA . GLN B 1 211 ? -11.047 -19.141 -26.328 1 96.06 211 GLN B CA 1
ATOM 5133 C C . GLN B 1 211 ? -9.539 -19.062 -26.141 1 96.06 211 GLN B C 1
ATOM 5135 O O . GLN B 1 211 ? -8.781 -19.828 -26.734 1 96.06 211 GLN B O 1
ATOM 5140 N N . ILE B 1 212 ? -9.164 -18.172 -25.312 1 96 212 ILE B N 1
ATOM 5141 C CA . ILE B 1 212 ? -7.734 -17.984 -25.078 1 96 212 ILE B CA 1
ATOM 5142 C C . ILE B 1 212 ? -7.129 -19.25 -24.484 1 96 212 ILE B C 1
ATOM 5144 O O . ILE B 1 212 ? -5.969 -19.578 -24.75 1 96 212 ILE B O 1
ATOM 5148 N N . PHE B 1 213 ? -7.918 -20 -23.766 1 97.56 213 PHE B N 1
ATOM 5149 C CA . PHE B 1 213 ? -7.422 -21.234 -23.172 1 97.56 213 PHE B CA 1
ATOM 5150 C C . PHE B 1 213 ? -7.25 -22.312 -24.234 1 97.56 213 PHE B C 1
ATOM 5152 O O . PHE B 1 213 ? -6.293 -23.094 -24.188 1 97.56 213 PHE B O 1
ATOM 5159 N N . ARG B 1 214 ? -8.164 -22.359 -25.125 1 97.62 214 ARG B N 1
ATOM 5160 C CA . ARG B 1 214 ? -8.016 -23.297 -26.219 1 97.62 214 ARG B CA 1
ATOM 5161 C C . ARG B 1 214 ? -6.727 -23.031 -27 1 97.62 214 ARG B C 1
ATOM 5163 O O . ARG B 1 214 ? -5.953 -23.953 -27.266 1 97.62 214 ARG B O 1
ATOM 5170 N N . ASP B 1 215 ? -6.551 -21.844 -27.266 1 96.94 215 ASP B N 1
ATOM 5171 C CA . ASP B 1 215 ? -5.379 -21.453 -28.047 1 96.94 215 ASP B CA 1
ATOM 5172 C C . ASP B 1 215 ? -4.09 -21.75 -27.281 1 96.94 215 ASP B C 1
ATOM 5174 O O . ASP B 1 215 ? -3.119 -22.234 -27.859 1 96.94 215 ASP B O 1
ATOM 5178 N N . ALA B 1 216 ? -4.07 -21.453 -26.031 1 97.25 216 ALA B N 1
ATOM 5179 C CA . ALA B 1 216 ? -2.893 -21.688 -25.203 1 97.25 216 ALA B CA 1
ATOM 5180 C C . ALA B 1 216 ? -2.582 -23.172 -25.094 1 97.25 216 ALA B C 1
ATOM 5182 O O . ALA B 1 216 ? -1.427 -23.594 -25.219 1 97.25 216 ALA B O 1
ATOM 5183 N N . ILE B 1 217 ? -3.572 -24 -24.859 1 98.31 217 ILE B N 1
ATOM 5184 C CA . ILE B 1 217 ? -3.404 -25.438 -24.734 1 98.31 217 ILE B CA 1
ATOM 5185 C C . ILE B 1 217 ? -2.869 -26.016 -26.047 1 98.31 217 ILE B C 1
ATOM 5187 O O . ILE B 1 217 ? -1.915 -26.797 -26.047 1 98.31 217 ILE B O 1
ATOM 5191 N N . ARG B 1 218 ? -3.449 -25.516 -27.125 1 97.94 218 ARG B N 1
ATOM 5192 C CA . ARG B 1 218 ? -2.994 -25.953 -28.438 1 97.94 218 ARG B CA 1
ATOM 5193 C C . ARG B 1 218 ? -1.543 -25.547 -28.672 1 97.94 218 ARG B C 1
ATOM 5195 O O . ARG B 1 218 ? -0.747 -26.344 -29.188 1 97.94 218 ARG B O 1
ATOM 5202 N N . PHE B 1 219 ? -1.263 -24.391 -28.312 1 97.12 219 PHE B N 1
ATOM 5203 C CA . PHE B 1 219 ? 0.075 -23.844 -28.484 1 97.12 219 PHE B CA 1
ATOM 5204 C C . PHE B 1 219 ? 1.099 -24.641 -27.672 1 97.12 219 PHE B C 1
ATOM 5206 O O . PHE B 1 219 ? 2.246 -24.797 -28.109 1 97.12 219 PHE B O 1
ATOM 5213 N N . THR B 1 220 ? 0.741 -25.156 -26.562 1 97.62 220 THR B N 1
ATOM 5214 C CA . THR B 1 220 ? 1.64 -25.797 -25.594 1 97.62 220 THR B CA 1
ATOM 5215 C C . THR B 1 220 ? 1.959 -27.234 -26.016 1 97.62 220 THR B C 1
ATOM 5217 O O . THR B 1 220 ? 3.031 -27.75 -25.703 1 97.62 220 THR B O 1
ATOM 5220 N N . ARG B 1 221 ? 1.134 -27.875 -26.781 1 97.88 221 ARG B N 1
ATOM 5221 C CA . ARG B 1 221 ? 1.243 -29.297 -27.078 1 97.88 221 ARG B CA 1
ATOM 5222 C C . ARG B 1 221 ? 2.561 -29.609 -27.781 1 97.88 221 ARG B C 1
ATOM 5224 O O . ARG B 1 221 ? 3.316 -30.469 -27.328 1 97.88 221 ARG B O 1
ATOM 5231 N N . PRO B 1 222 ? 2.896 -28.875 -28.844 1 97.94 222 PRO B N 1
ATOM 5232 C CA . PRO B 1 222 ? 4.18 -29.172 -29.5 1 97.94 222 PRO B CA 1
ATOM 5233 C C . PRO B 1 222 ? 5.375 -28.875 -28.594 1 97.94 222 PRO B C 1
ATOM 5235 O O . PRO B 1 222 ? 6.41 -29.531 -28.703 1 97.94 222 PRO B O 1
ATOM 5238 N N . LEU B 1 223 ? 5.254 -27.922 -27.75 1 98 223 LEU B N 1
ATOM 5239 C CA . LEU B 1 223 ? 6.32 -27.594 -26.812 1 98 223 LEU B CA 1
ATOM 5240 C C . LEU B 1 223 ? 6.512 -28.703 -25.781 1 98 223 LEU B C 1
ATOM 5242 O O . LEU B 1 223 ? 7.645 -29.016 -25.406 1 98 223 LEU B O 1
ATOM 5246 N N . PHE B 1 224 ? 5.41 -29.203 -25.375 1 98.12 224 PHE B N 1
ATOM 5247 C CA . PHE B 1 224 ? 5.418 -30.344 -24.484 1 98.12 224 PHE B CA 1
ATOM 5248 C C . PHE B 1 224 ? 6.168 -31.516 -25.109 1 98.12 224 PHE B C 1
ATOM 5250 O O . PHE B 1 224 ? 6.961 -32.188 -24.438 1 98.12 224 PHE B O 1
ATOM 5257 N N . ASP B 1 225 ? 6.023 -31.734 -26.391 1 98.06 225 ASP B N 1
ATOM 5258 C CA . ASP B 1 225 ? 6.664 -32.812 -27.125 1 98.06 225 ASP B CA 1
ATOM 5259 C C . ASP B 1 225 ? 8.172 -32.594 -27.234 1 98.06 225 ASP B C 1
ATOM 5261 O O . ASP B 1 225 ? 8.945 -33.562 -27.25 1 98.06 225 ASP B O 1
ATOM 5265 N N . ILE B 1 226 ? 8.555 -31.359 -27.297 1 98.44 226 ILE B N 1
ATOM 5266 C CA . ILE B 1 226 ? 9.984 -31.062 -27.281 1 98.44 226 ILE B CA 1
ATOM 5267 C C . ILE B 1 226 ? 10.609 -31.594 -26 1 98.44 226 ILE B C 1
ATOM 5269 O O . ILE B 1 226 ? 11.664 -32.25 -26.031 1 98.44 226 ILE B O 1
ATOM 5273 N N . GLY B 1 227 ? 9.953 -31.391 -24.891 1 98.5 227 GLY B N 1
ATOM 5274 C CA . GLY B 1 227 ? 10.453 -31.906 -23.625 1 98.5 227 GLY B CA 1
ATOM 5275 C C . GLY B 1 227 ? 10.578 -33.406 -23.609 1 98.5 227 GLY B C 1
ATOM 5276 O O . GLY B 1 227 ? 11.609 -33.969 -23.203 1 98.5 227 GLY B O 1
ATOM 5277 N N . THR B 1 228 ? 9.562 -34.031 -24.125 1 98 228 THR B N 1
ATOM 5278 C CA . THR B 1 228 ? 9.57 -35.5 -24.203 1 98 228 THR B CA 1
ATOM 5279 C C . THR B 1 228 ? 10.703 -36 -25.094 1 98 228 THR B C 1
ATOM 5281 O O . THR B 1 228 ? 11.406 -36.938 -24.75 1 98 228 THR B O 1
ATOM 5284 N N . SER B 1 229 ? 10.875 -35.375 -26.172 1 98.25 229 SER B N 1
ATOM 5285 C CA . SER B 1 229 ? 11.883 -35.781 -27.141 1 98.25 229 SER B CA 1
ATOM 5286 C C . SER B 1 229 ? 13.289 -35.625 -26.578 1 98.25 229 SER B C 1
ATOM 5288 O O . SER B 1 229 ? 14.211 -36.312 -26.969 1 98.25 229 SER B O 1
ATOM 5290 N N . LEU B 1 230 ? 13.43 -34.719 -25.656 1 98.31 230 LEU B N 1
ATOM 5291 C CA . LEU B 1 230 ? 14.727 -34.469 -25.031 1 98.31 230 LEU B CA 1
ATOM 5292 C C . LEU B 1 230 ? 14.969 -35.406 -23.859 1 98.31 230 LEU B C 1
ATOM 5294 O O . LEU B 1 230 ? 16.031 -35.406 -23.25 1 98.31 230 LEU B O 1
ATOM 5298 N N . GLY B 1 231 ? 13.938 -36.219 -23.531 1 98.19 231 GLY B N 1
ATOM 5299 C CA . GLY B 1 231 ? 14.117 -37.25 -22.547 1 98.19 231 GLY B CA 1
ATOM 5300 C C . GLY B 1 231 ? 13.523 -36.906 -21.188 1 98.19 231 GLY B C 1
ATOM 5301 O O . GLY B 1 231 ? 13.664 -37.656 -20.234 1 98.19 231 GLY B O 1
ATOM 5302 N N . PHE B 1 232 ? 12.922 -35.812 -21.062 1 98.69 232 PHE B N 1
ATOM 5303 C CA . PHE B 1 232 ? 12.234 -35.469 -19.812 1 98.69 232 PHE B CA 1
ATOM 5304 C C . PHE B 1 232 ? 10.961 -36.281 -19.672 1 98.69 232 PHE B C 1
ATOM 5306 O O . PHE B 1 232 ? 10.328 -36.656 -20.656 1 98.69 232 PHE B O 1
ATOM 5313 N N . ASN B 1 233 ? 10.617 -36.656 -18.469 1 98.31 233 ASN B N 1
ATOM 5314 C CA . ASN B 1 233 ? 9.305 -37.219 -18.172 1 98.31 233 ASN B CA 1
ATOM 5315 C C . ASN B 1 233 ? 8.242 -36.125 -18.016 1 98.31 233 ASN B C 1
ATOM 5317 O O . ASN B 1 233 ? 7.879 -35.781 -16.891 1 98.31 233 ASN B O 1
ATOM 5321 N N . MET B 1 234 ? 7.77 -35.656 -19.094 1 98.56 234 MET B N 1
ATOM 5322 C CA . MET B 1 234 ? 6.766 -34.594 -19.094 1 98.56 234 MET B CA 1
ATOM 5323 C C . MET B 1 234 ? 5.41 -35.125 -18.656 1 98.56 234 MET B C 1
ATOM 5325 O O . MET B 1 234 ? 4.805 -35.969 -19.328 1 98.56 234 MET B O 1
ATOM 5329 N N . LYS B 1 235 ? 4.906 -34.625 -17.516 1 98.5 235 LYS B N 1
ATOM 5330 C CA . LYS B 1 235 ? 3.711 -35.25 -16.953 1 98.5 235 LYS B CA 1
ATOM 5331 C C . LYS B 1 235 ? 2.775 -34.188 -16.359 1 98.5 235 LYS B C 1
ATOM 5333 O O . LYS B 1 235 ? 1.786 -34.531 -15.703 1 98.5 235 LYS B O 1
ATOM 5338 N N . LEU B 1 236 ? 3.059 -32.938 -16.547 1 98.81 236 LEU B N 1
ATOM 5339 C CA . LEU B 1 236 ? 2.254 -31.922 -15.891 1 98.81 236 LEU B CA 1
ATOM 5340 C C . LEU B 1 236 ? 1.997 -30.75 -16.828 1 98.81 236 LEU B C 1
ATOM 5342 O O . LEU B 1 236 ? 2.926 -30.234 -17.453 1 98.81 236 LEU B O 1
ATOM 5346 N N . LEU B 1 237 ? 0.757 -30.359 -16.984 1 98.88 237 LEU B N 1
ATOM 5347 C CA . LEU B 1 237 ? 0.357 -29.109 -17.641 1 98.88 237 LEU B CA 1
ATOM 5348 C C . LEU B 1 237 ? -0.37 -28.203 -16.656 1 98.88 237 LEU B C 1
ATOM 5350 O O . LEU B 1 237 ? -1.358 -28.594 -16.031 1 98.88 237 LEU B O 1
ATOM 5354 N N . ASP B 1 238 ? 0.133 -27.031 -16.469 1 98.88 238 ASP B N 1
ATOM 5355 C CA . ASP B 1 238 ? -0.476 -26.031 -15.609 1 98.88 238 ASP B CA 1
ATOM 5356 C C . ASP B 1 238 ? -1.16 -24.938 -16.438 1 98.88 238 ASP B C 1
ATOM 5358 O O . ASP B 1 238 ? -0.497 -24.188 -17.156 1 98.88 238 ASP B O 1
ATOM 5362 N N . LEU B 1 239 ? -2.445 -24.844 -16.25 1 98.62 239 LEU B N 1
ATOM 5363 C CA . LEU B 1 239 ? -3.246 -23.938 -17.062 1 98.62 239 LEU B CA 1
ATOM 5364 C C . LEU B 1 239 ? -3.186 -22.516 -16.516 1 98.62 239 LEU B C 1
ATOM 5366 O O . LEU B 1 239 ? -3.779 -21.609 -17.094 1 98.62 239 LEU B O 1
ATOM 5370 N N . GLY B 1 240 ? -2.51 -22.312 -15.414 1 97.62 240 GLY B N 1
ATOM 5371 C CA . GLY B 1 240 ? -2.436 -20.984 -14.828 1 97.62 240 GLY B CA 1
ATOM 5372 C C . GLY B 1 240 ? -3.777 -20.484 -14.328 1 97.62 240 GLY B C 1
ATOM 5373 O O . GLY B 1 240 ? -4.562 -21.234 -13.758 1 97.62 240 GLY B O 1
ATOM 5374 N N . GLY B 1 241 ? -3.926 -19.125 -14.344 1 96.31 241 GLY B N 1
ATOM 5375 C CA . GLY B 1 241 ? -5.148 -18.484 -13.906 1 96.31 241 GLY B CA 1
ATOM 5376 C C . GLY B 1 241 ? -5.879 -17.766 -15.023 1 96.31 241 GLY B C 1
ATOM 5377 O O . GLY B 1 241 ? -5.668 -18.062 -16.203 1 96.31 241 GLY B O 1
ATOM 5378 N N . GLY B 1 242 ? -6.848 -16.922 -14.547 1 94.62 242 GLY B N 1
ATOM 5379 C CA . GLY B 1 242 ? -7.586 -16.109 -15.5 1 94.62 242 GLY B CA 1
ATOM 5380 C C . GLY B 1 242 ? -9.07 -16.438 -15.539 1 94.62 242 GLY B C 1
ATOM 5381 O O . GLY B 1 242 ? -9.805 -15.891 -16.359 1 94.62 242 GLY B O 1
ATOM 5382 N N . PHE B 1 243 ? -9.539 -17.219 -14.656 1 97.19 243 PHE B N 1
ATOM 5383 C CA . PHE B 1 243 ? -10.93 -17.656 -14.617 1 97.19 243 PHE B CA 1
ATOM 5384 C C . PHE B 1 243 ? -11.82 -16.578 -14.031 1 97.19 243 PHE B C 1
ATOM 5386 O O . PHE B 1 243 ? -11.406 -15.836 -13.133 1 97.19 243 PHE B O 1
ATOM 5393 N N . PRO B 1 244 ? -12.992 -16.484 -14.523 1 95.56 244 PRO B N 1
ATOM 5394 C CA . PRO B 1 244 ? -13.891 -15.438 -14.016 1 95.56 244 PRO B CA 1
ATOM 5395 C C . PRO B 1 244 ? -14.375 -15.734 -12.594 1 95.56 244 PRO B C 1
ATOM 5397 O O . PRO B 1 244 ? -14.766 -16.859 -12.289 1 95.56 244 PRO B O 1
ATOM 5400 N N . GLY B 1 245 ? -14.352 -14.742 -11.742 1 94.88 245 GLY B N 1
ATOM 5401 C CA . GLY B 1 245 ? -14.75 -14.945 -10.359 1 94.88 245 GLY B CA 1
ATOM 5402 C C . GLY B 1 245 ? -15.797 -13.945 -9.891 1 94.88 245 GLY B C 1
ATOM 5403 O O . GLY B 1 245 ? -16.312 -14.055 -8.773 1 94.88 245 GLY B O 1
ATOM 5404 N N . ARG B 1 246 ? -16.188 -13.031 -10.742 1 94.38 246 ARG B N 1
ATOM 5405 C CA . ARG B 1 246 ? -17.141 -11.992 -10.383 1 94.38 246 ARG B CA 1
ATOM 5406 C C . ARG B 1 246 ? -18.562 -12.547 -10.312 1 94.38 246 ARG B C 1
ATOM 5408 O O . ARG B 1 246 ? -18.859 -13.57 -10.93 1 94.38 246 ARG B O 1
ATOM 5415 N N . LEU B 1 247 ? -19.391 -11.812 -9.609 1 91.06 247 LEU B N 1
ATOM 5416 C CA . LEU B 1 247 ? -20.797 -12.172 -9.531 1 91.06 247 LEU B CA 1
ATOM 5417 C C . LEU B 1 247 ? -21.438 -12.141 -10.914 1 91.06 247 LEU B C 1
ATOM 5419 O O . LEU B 1 247 ? -22.203 -13.047 -11.266 1 91.06 247 LEU B O 1
ATOM 5423 N N . TYR B 1 248 ? -21.094 -11.102 -11.672 1 89.56 248 TYR B N 1
ATOM 5424 C CA . TYR B 1 248 ? -21.609 -10.953 -13.023 1 89.56 248 TYR B CA 1
ATOM 5425 C C . TYR B 1 248 ? -20.469 -10.805 -14.031 1 89.56 248 TYR B C 1
ATOM 5427 O O . TYR B 1 248 ? -20.25 -9.719 -14.57 1 89.56 248 TYR B O 1
ATOM 5435 N N . PRO B 1 249 ? -19.891 -11.922 -14.359 1 89.06 249 PRO B N 1
ATOM 5436 C CA . PRO B 1 249 ? -18.766 -11.844 -15.289 1 89.06 249 PRO B CA 1
ATOM 5437 C C . PRO B 1 249 ? -19.219 -11.648 -16.734 1 89.06 249 PRO B C 1
ATOM 5439 O O . PRO B 1 249 ? -20.359 -11.953 -17.078 1 89.06 249 PRO B O 1
ATOM 5442 N N . LYS B 1 250 ? -18.328 -11.156 -17.516 1 87 250 LYS B N 1
ATOM 5443 C CA . LYS B 1 250 ? -18.609 -11.008 -18.938 1 87 250 LYS B CA 1
ATOM 5444 C C . LYS B 1 250 ? -18.812 -12.359 -19.609 1 87 250 LYS B C 1
ATOM 5446 O O . LYS B 1 250 ? -19.703 -12.523 -20.438 1 87 250 LYS B O 1
ATOM 5451 N N . ALA B 1 251 ? -17.969 -13.312 -19.266 1 90.06 251 ALA B N 1
ATOM 5452 C CA . ALA B 1 251 ? -18.125 -14.703 -19.656 1 90.06 251 ALA B CA 1
ATOM 5453 C C . ALA B 1 251 ? -18.188 -15.625 -18.453 1 90.06 251 ALA B C 1
ATOM 5455 O O . ALA B 1 251 ? -17.344 -15.523 -17.547 1 90.06 251 ALA B O 1
ATOM 5456 N N . THR B 1 252 ? -19.172 -16.5 -18.516 1 94.69 252 THR B N 1
ATOM 5457 C CA . THR B 1 252 ? -19.406 -17.344 -17.359 1 94.69 252 THR B CA 1
ATOM 5458 C C . THR B 1 252 ? -18.406 -18.5 -17.328 1 94.69 252 THR B C 1
ATOM 5460 O O . THR B 1 252 ? -17.828 -18.844 -18.359 1 94.69 252 THR B O 1
ATOM 5463 N N . PHE B 1 253 ? -18.281 -19.062 -16.172 1 97.56 253 PHE B N 1
ATOM 5464 C CA . PHE B 1 253 ? -17.297 -20.109 -15.969 1 97.56 253 PHE B CA 1
ATOM 5465 C C . PHE B 1 253 ? -17.625 -21.344 -16.812 1 97.56 253 PHE B C 1
ATOM 5467 O O . PHE B 1 253 ? -16.734 -22.047 -17.281 1 97.56 253 PHE B O 1
ATOM 5474 N N . ASP B 1 254 ? -18.875 -21.594 -17.031 1 97.62 254 ASP B N 1
ATOM 5475 C CA . ASP B 1 254 ? -19.266 -22.75 -17.812 1 97.62 254 ASP B CA 1
ATOM 5476 C C . ASP B 1 254 ? -18.719 -22.688 -19.234 1 97.62 254 ASP B C 1
ATOM 5478 O O . ASP B 1 254 ? -18.359 -23.703 -19.828 1 97.62 254 ASP B O 1
ATOM 5482 N N . LYS B 1 255 ? -18.672 -21.5 -19.766 1 97.69 255 LYS B N 1
ATOM 5483 C CA . LYS B 1 255 ? -18.094 -21.312 -21.094 1 97.69 255 LYS B CA 1
ATOM 5484 C C . LYS B 1 255 ? -16.609 -21.641 -21.094 1 97.69 255 LYS B C 1
ATOM 5486 O O . LYS B 1 255 ? -16.109 -22.281 -22.016 1 97.69 255 LYS B O 1
ATOM 5491 N N . PHE B 1 256 ? -15.93 -21.234 -20.109 1 98 256 PHE B N 1
ATOM 5492 C CA . PHE B 1 256 ? -14.508 -21.547 -19.984 1 98 256 PHE B CA 1
ATOM 5493 C C . PHE B 1 256 ? -14.297 -23.047 -19.844 1 98 256 PHE B C 1
ATOM 5495 O O . PHE B 1 256 ? -13.445 -23.625 -20.531 1 98 256 PHE B O 1
ATOM 5502 N N . ALA B 1 257 ? -15.062 -23.656 -18.984 1 98.5 257 ALA B N 1
ATOM 5503 C CA . ALA B 1 257 ? -14.93 -25.078 -18.719 1 98.5 257 ALA B CA 1
ATOM 5504 C C . ALA B 1 257 ? -15.148 -25.891 -19.984 1 98.5 257 ALA B C 1
ATOM 5506 O O . ALA B 1 257 ? -14.414 -26.844 -20.25 1 98.5 257 ALA B O 1
ATOM 5507 N N . ASP B 1 258 ? -16.078 -25.469 -20.734 1 98.31 258 ASP B N 1
ATOM 5508 C CA . ASP B 1 258 ? -16.391 -26.156 -21.984 1 98.31 258 ASP B CA 1
ATOM 5509 C C . ASP B 1 258 ? -15.219 -26.078 -22.953 1 98.31 258 ASP B C 1
ATOM 5511 O O . ASP B 1 258 ? -14.805 -27.094 -23.516 1 98.31 258 ASP B O 1
ATOM 5515 N N . VAL B 1 259 ? -14.734 -24.922 -23.094 1 98.25 259 VAL B N 1
ATOM 5516 C CA . VAL B 1 259 ? -13.641 -24.688 -24.016 1 98.25 259 VAL B CA 1
ATOM 5517 C C . VAL B 1 259 ? -12.398 -25.453 -23.562 1 98.25 259 VAL B C 1
ATOM 5519 O O . VAL B 1 259 ? -11.734 -26.109 -24.375 1 98.25 259 VAL B O 1
ATOM 5522 N N . ILE B 1 260 ? -12.125 -25.453 -22.344 1 98.69 260 ILE B N 1
ATOM 5523 C CA . ILE B 1 260 ? -10.945 -26.094 -21.766 1 98.69 260 ILE B CA 1
ATOM 5524 C C . ILE B 1 260 ? -11.055 -27.609 -21.922 1 98.69 260 ILE B C 1
ATOM 5526 O O . ILE B 1 260 ? -10.109 -28.281 -22.344 1 98.69 260 ILE B O 1
ATOM 5530 N N . THR B 1 261 ? -12.227 -28.094 -21.578 1 98.56 261 THR B N 1
ATOM 5531 C CA . THR B 1 261 ? -12.445 -29.531 -21.656 1 98.56 261 THR B CA 1
ATOM 5532 C C . THR B 1 261 ? -12.227 -30.047 -23.078 1 98.56 261 THR B C 1
ATOM 5534 O O . THR B 1 261 ? -11.539 -31.047 -23.281 1 98.56 261 THR B O 1
ATOM 5537 N N . ARG B 1 262 ? -12.727 -29.344 -24.047 1 98.44 262 ARG B N 1
ATOM 5538 C CA . ARG B 1 262 ? -12.578 -29.734 -25.453 1 98.44 262 ARG B CA 1
ATOM 5539 C C . ARG B 1 262 ? -11.117 -29.672 -25.891 1 98.44 262 ARG B C 1
ATOM 5541 O O . ARG B 1 262 ? -10.633 -30.562 -26.594 1 98.44 262 ARG B O 1
ATOM 5548 N N . ALA B 1 263 ? -10.5 -28.625 -25.5 1 98.69 263 ALA B N 1
ATOM 5549 C CA . ALA B 1 263 ? -9.094 -28.453 -25.859 1 98.69 263 ALA B CA 1
ATOM 5550 C C . ALA B 1 263 ? -8.227 -29.547 -25.25 1 98.69 263 ALA B C 1
ATOM 5552 O O . ALA B 1 263 ? -7.328 -30.078 -25.906 1 98.69 263 ALA B O 1
ATOM 5553 N N . LEU B 1 264 ? -8.469 -29.891 -23.984 1 98.69 264 LEU B N 1
ATOM 5554 C CA . LEU B 1 264 ? -7.711 -30.938 -23.312 1 98.69 264 LEU B CA 1
ATOM 5555 C C . LEU B 1 264 ? -7.969 -32.312 -23.953 1 98.69 264 LEU B C 1
ATOM 5557 O O . LEU B 1 264 ? -7.043 -33.094 -24.125 1 98.69 264 LEU B O 1
ATOM 5561 N N . ASP B 1 265 ? -9.188 -32.531 -24.328 1 98.31 265 ASP B N 1
ATOM 5562 C CA . ASP B 1 265 ? -9.523 -33.781 -25 1 98.31 265 ASP B CA 1
ATOM 5563 C C . ASP B 1 265 ? -8.766 -33.938 -26.312 1 98.31 265 ASP B C 1
ATOM 5565 O O . ASP B 1 265 ? -8.352 -35.031 -26.672 1 98.31 265 ASP B O 1
ATOM 5569 N N . GLU B 1 266 ? -8.609 -32.844 -26.906 1 98.31 266 GLU B N 1
ATOM 5570 C CA . GLU B 1 266 ? -7.973 -32.875 -28.203 1 98.31 266 GLU B CA 1
ATOM 5571 C C . GLU B 1 266 ? -6.453 -32.969 -28.078 1 98.31 266 GLU B C 1
ATOM 5573 O O . GLU B 1 266 ? -5.809 -33.719 -28.828 1 98.31 266 GLU B O 1
ATOM 5578 N N . HIS B 1 267 ? -5.852 -32.312 -27.141 1 98.44 267 HIS B N 1
ATOM 5579 C CA . HIS B 1 267 ? -4.402 -32.125 -27.156 1 98.44 267 HIS B CA 1
ATOM 5580 C C . HIS B 1 267 ? -3.748 -32.875 -25.984 1 98.44 267 HIS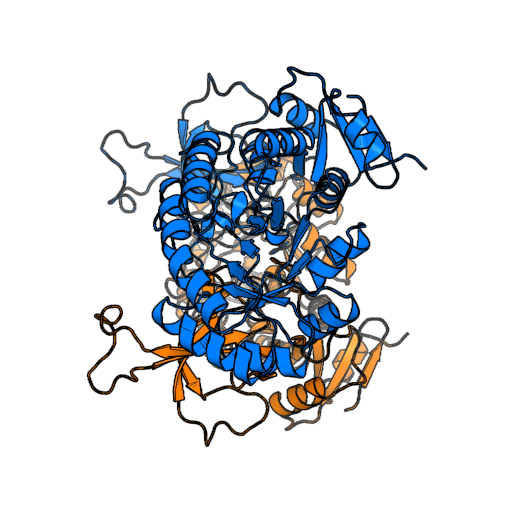 B C 1
ATOM 5582 O O . HIS B 1 267 ? -2.561 -33.188 -26.047 1 98.44 267 HIS B O 1
ATOM 5588 N N . PHE B 1 268 ? -4.5 -33.062 -24.938 1 98.44 268 PHE B N 1
ATOM 5589 C CA . PHE B 1 268 ? -4.02 -33.781 -23.75 1 98.44 268 PHE B CA 1
ATOM 5590 C C . PHE B 1 268 ? -5.086 -34.719 -23.219 1 98.44 268 PHE B C 1
ATOM 5592 O O . PHE B 1 268 ? -5.492 -34.625 -22.047 1 98.44 268 PHE B O 1
ATOM 5599 N N . PRO B 1 269 ? -5.43 -35.594 -23.984 1 97.25 269 PRO B N 1
ATOM 5600 C CA . PRO B 1 269 ? -6.488 -36.5 -23.516 1 97.25 269 PRO B CA 1
ATOM 5601 C C . PRO B 1 269 ? -6.098 -37.281 -22.266 1 97.25 269 PRO B C 1
ATOM 5603 O O . PRO B 1 269 ? -4.91 -37.438 -21.969 1 97.25 269 PRO B O 1
ATOM 5606 N N . ALA B 1 270 ? -7.062 -37.75 -21.594 1 94.44 270 ALA B N 1
ATOM 5607 C CA . ALA B 1 270 ? -6.836 -38.469 -20.344 1 94.44 270 ALA B CA 1
ATOM 5608 C C . ALA B 1 270 ? -5.871 -39.656 -20.562 1 94.44 270 ALA B C 1
ATOM 5610 O O . ALA B 1 270 ? -5.082 -39.969 -19.672 1 94.44 270 ALA B O 1
ATOM 5611 N N . SER B 1 271 ? -5.848 -40.188 -21.656 1 95.25 271 SER B N 1
ATOM 5612 C CA . SER B 1 271 ? -5.027 -41.344 -21.969 1 95.25 271 SER B CA 1
ATOM 5613 C C . SER B 1 271 ? -3.549 -40.969 -22.047 1 95.25 271 SER B C 1
ATOM 5615 O O . SER B 1 271 ? -2.684 -41.844 -21.984 1 95.25 271 SER B O 1
ATOM 5617 N N . SER B 1 272 ? -3.285 -39.688 -22.188 1 94.75 272 SER B N 1
ATOM 5618 C CA . SER B 1 272 ? -1.895 -39.25 -22.25 1 94.75 272 SER B CA 1
ATOM 5619 C C . SER B 1 272 ? -1.194 -39.406 -20.906 1 94.75 272 SER B C 1
ATOM 5621 O O . SER B 1 272 ? 0.036 -39.406 -20.844 1 94.75 272 SER B O 1
ATOM 5623 N N . GLY B 1 273 ? -1.992 -39.438 -19.797 1 96.5 273 GLY B N 1
ATOM 5624 C CA . GLY B 1 273 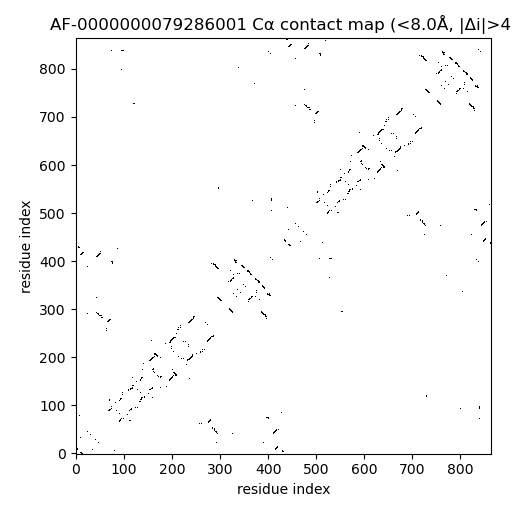? -1.414 -39.562 -18.469 1 96.5 273 GLY B CA 1
ATOM 5625 C C . GLY B 1 273 ? -0.877 -38.25 -17.922 1 96.5 273 GLY B C 1
ATOM 5626 O O . GLY B 1 273 ? -0.258 -38.25 -16.859 1 96.5 273 GLY B O 1
ATOM 5627 N N . VAL B 1 274 ? -1.104 -37.188 -18.625 1 98.44 274 VAL B N 1
ATOM 5628 C CA . VAL B 1 274 ? -0.628 -35.875 -18.188 1 98.44 274 VAL B CA 1
ATOM 5629 C C . VAL B 1 274 ? -1.538 -35.344 -17.078 1 98.44 274 VAL B C 1
ATOM 5631 O O . VAL B 1 274 ? -2.764 -35.344 -17.219 1 98.44 274 VAL B O 1
ATOM 5634 N N . ARG B 1 275 ? -0.935 -35 -15.961 1 98.62 275 ARG B N 1
ATOM 5635 C CA . ARG B 1 275 ? -1.635 -34.312 -14.867 1 98.62 275 ARG B CA 1
ATOM 5636 C C . ARG B 1 275 ? -1.931 -32.875 -15.227 1 98.62 275 ARG B C 1
ATOM 5638 O O . ARG B 1 275 ? -1.031 -32.125 -15.625 1 98.62 275 ARG B O 1
ATOM 5645 N N . ILE B 1 276 ? -3.219 -32.469 -15.102 1 98.88 276 ILE B N 1
ATOM 5646 C CA . ILE B 1 276 ? -3.607 -31.094 -15.43 1 98.88 276 ILE B CA 1
ATOM 5647 C C . ILE B 1 276 ? -3.918 -30.328 -14.148 1 98.88 276 ILE B C 1
ATOM 5649 O O . ILE B 1 276 ? -4.715 -30.781 -13.32 1 98.88 276 ILE B O 1
ATOM 5653 N N . ILE B 1 277 ? -3.262 -29.141 -13.938 1 98.88 277 ILE B N 1
ATOM 5654 C CA . ILE B 1 277 ? -3.572 -28.281 -12.797 1 98.88 277 ILE B CA 1
ATOM 5655 C C . ILE B 1 277 ? -3.904 -26.875 -13.297 1 98.88 277 ILE B C 1
ATOM 5657 O O . ILE B 1 277 ? -3.65 -26.547 -14.453 1 98.88 277 ILE B O 1
ATOM 5661 N N . ALA B 1 278 ? -4.562 -26.078 -12.484 1 98.81 278 ALA B N 1
ATOM 5662 C CA . ALA B 1 278 ? -4.84 -24.672 -12.711 1 98.81 278 ALA B CA 1
ATOM 5663 C C . ALA B 1 278 ? -4.633 -23.859 -11.438 1 98.81 278 ALA B C 1
ATOM 5665 O O . ALA B 1 278 ? -4.531 -24.422 -10.344 1 98.81 278 ALA B O 1
ATOM 5666 N N . GLU B 1 279 ? -4.543 -22.562 -11.633 1 98.5 279 GLU B N 1
ATOM 5667 C CA . GLU B 1 279 ? -4.23 -21.688 -10.508 1 98.5 279 GLU B CA 1
ATOM 5668 C C . GLU B 1 279 ? -5.309 -20.625 -10.32 1 98.5 279 GLU B C 1
ATOM 5670 O O . GLU B 1 279 ? -5.012 -19.438 -10.297 1 98.5 279 GLU B O 1
ATOM 5675 N N . PRO B 1 280 ? -6.539 -21.062 -10.117 1 98.38 280 PRO B N 1
ATOM 5676 C CA . PRO B 1 280 ? -7.578 -20.047 -9.875 1 98.38 280 PRO B CA 1
ATOM 5677 C C . PRO B 1 280 ? -7.398 -19.312 -8.555 1 98.38 280 PRO B C 1
ATOM 5679 O O . PRO B 1 280 ? -7.035 -19.922 -7.547 1 98.38 280 PRO B O 1
ATOM 5682 N N . GLY B 1 281 ? -7.527 -17.984 -8.562 1 97.88 281 GLY B N 1
ATOM 5683 C CA . GLY B 1 281 ? -7.602 -17.141 -7.379 1 97.88 281 GLY B CA 1
ATOM 5684 C C . GLY B 1 281 ? -8.938 -16.453 -7.223 1 97.88 281 GLY B C 1
ATOM 5685 O O . GLY B 1 281 ? -9.844 -16.969 -6.562 1 97.88 281 GLY B O 1
ATOM 5686 N N . THR B 1 282 ? -9.133 -15.477 -8.133 1 96.38 282 THR B N 1
ATOM 5687 C CA . THR B 1 282 ? -10.352 -14.672 -8.078 1 96.38 282 THR B CA 1
ATOM 5688 C C . THR B 1 282 ? -11.586 -15.547 -8.281 1 96.38 282 THR B C 1
ATOM 5690 O O . THR B 1 282 ? -12.656 -15.25 -7.746 1 96.38 282 THR B O 1
ATOM 5693 N N . PHE B 1 283 ? -11.453 -16.656 -9 1 97.88 283 PHE B N 1
ATOM 5694 C CA . PHE B 1 283 ? -12.609 -17.531 -9.203 1 97.88 283 PHE B CA 1
ATOM 5695 C C . PHE B 1 283 ? -13.242 -17.906 -7.875 1 97.88 283 PHE B C 1
ATOM 5697 O O . PHE B 1 283 ? -14.461 -17.797 -7.707 1 97.88 283 PHE B O 1
ATOM 5704 N N . HIS B 1 284 ? -12.422 -18.219 -6.914 1 98.25 284 HIS B N 1
ATOM 5705 C CA . HIS B 1 284 ? -12.922 -18.75 -5.652 1 98.25 284 HIS B CA 1
ATOM 5706 C C . HIS B 1 284 ? -13.32 -17.625 -4.699 1 98.25 284 HIS B C 1
ATOM 5708 O O . HIS B 1 284 ? -14.188 -17.797 -3.846 1 98.25 284 HIS B O 1
ATOM 5714 N N . THR B 1 285 ? -12.68 -16.438 -4.883 1 98 285 THR B N 1
ATOM 5715 C CA . THR B 1 285 ? -12.781 -15.562 -3.723 1 98 285 THR B CA 1
ATOM 5716 C C . THR B 1 285 ? -13.406 -14.227 -4.105 1 98 285 THR B C 1
ATOM 5718 O O . THR B 1 285 ? -13.883 -13.492 -3.242 1 98 285 THR B O 1
ATOM 5721 N N . ARG B 1 286 ? -13.383 -13.844 -5.34 1 97.38 286 ARG B N 1
ATOM 5722 C CA . ARG B 1 286 ? -13.797 -12.508 -5.742 1 97.38 286 ARG B CA 1
ATOM 5723 C C . ARG B 1 286 ? -15.211 -12.203 -5.262 1 97.38 286 ARG B C 1
ATOM 5725 O O . ARG B 1 286 ? -15.43 -11.234 -4.531 1 97.38 286 ARG B O 1
ATOM 5732 N N . SER B 1 287 ? -16.172 -13.016 -5.625 1 97.81 287 SER B N 1
ATOM 5733 C CA . SER B 1 287 ? -17.578 -12.773 -5.316 1 97.81 287 SER B CA 1
ATOM 5734 C C . SER B 1 287 ? -17.891 -13.086 -3.855 1 97.81 287 SER B C 1
ATOM 5736 O O . SER B 1 287 ? -18.953 -12.742 -3.35 1 97.81 287 SER B O 1
ATOM 5738 N N . ALA B 1 288 ? -16.938 -13.688 -3.145 1 98.44 288 ALA B N 1
ATOM 5739 C CA . ALA B 1 288 ? -17.156 -14.102 -1.759 1 98.44 288 ALA B CA 1
ATOM 5740 C C . ALA B 1 288 ? -16.938 -12.93 -0.802 1 98.44 288 ALA B C 1
ATOM 5742 O O . ALA B 1 288 ? -17.281 -13.023 0.381 1 98.44 288 ALA B O 1
ATOM 5743 N N . GLY B 1 289 ? -16.391 -11.891 -1.256 1 98.38 289 GLY B N 1
ATOM 5744 C CA . GLY B 1 289 ? -16.062 -10.773 -0.381 1 98.38 289 GLY B CA 1
ATOM 5745 C C . GLY B 1 289 ? -16.922 -9.547 -0.63 1 98.38 289 GLY B C 1
ATOM 5746 O O . GLY B 1 289 ? -17.234 -9.234 -1.778 1 98.38 289 GLY B O 1
ATOM 5747 N N . TYR B 1 290 ? -17.266 -8.875 0.444 1 98.12 290 TYR B N 1
ATOM 5748 C CA . TYR B 1 290 ? -17.969 -7.609 0.451 1 98.12 290 TYR B CA 1
ATOM 5749 C C . TYR B 1 290 ? -17.281 -6.594 1.35 1 98.12 290 TYR B C 1
ATOM 5751 O O . TYR B 1 290 ? -16.609 -6.969 2.318 1 98.12 290 TYR B O 1
ATOM 5759 N N . LEU B 1 291 ? -17.375 -5.363 0.996 1 98.19 291 LEU B N 1
ATOM 5760 C CA . LEU B 1 291 ? -16.812 -4.281 1.792 1 98.19 291 LEU B CA 1
ATOM 5761 C C . LEU B 1 291 ? -17.859 -3.234 2.125 1 98.19 291 LEU B C 1
ATOM 5763 O O . LEU B 1 291 ? -18.562 -2.738 1.231 1 98.19 291 LEU B O 1
ATOM 5767 N N . VAL B 1 292 ? -18.062 -3.004 3.387 1 97.31 292 VAL B N 1
ATOM 5768 C CA . VAL B 1 292 ? -18.984 -1.981 3.877 1 97.31 292 VAL B CA 1
ATOM 5769 C C . VAL B 1 292 ? -18.188 -0.767 4.363 1 97.31 292 VAL B C 1
ATOM 5771 O O . VAL B 1 292 ? -17.297 -0.896 5.199 1 97.31 292 VAL B O 1
ATOM 5774 N N . ALA B 1 293 ? -18.5 0.384 3.838 1 97.69 293 ALA B N 1
ATOM 5775 C CA . ALA B 1 293 ? -17.766 1.603 4.16 1 97.69 293 ALA B CA 1
ATOM 5776 C C . ALA B 1 293 ? -18.719 2.734 4.543 1 97.69 293 ALA B C 1
ATOM 5778 O O . ALA B 1 293 ? -19.906 2.699 4.203 1 97.69 293 ALA B O 1
ATOM 5779 N N . ASN B 1 294 ? -18.188 3.676 5.219 1 97.31 294 ASN B N 1
ATOM 5780 C CA . ASN B 1 294 ? -18.953 4.824 5.699 1 97.31 294 ASN B CA 1
ATOM 5781 C C . ASN B 1 294 ? -18.641 6.082 4.891 1 97.31 294 ASN B C 1
ATOM 5783 O O . ASN B 1 294 ? -17.484 6.328 4.543 1 97.31 294 ASN B O 1
ATOM 5787 N N . VAL B 1 295 ? -19.688 6.875 4.531 1 97.25 295 VAL B N 1
ATOM 5788 C CA . VAL B 1 295 ? -19.5 8.195 3.941 1 97.25 295 VAL B CA 1
ATOM 5789 C C . VAL B 1 295 ? -19.125 9.203 5.031 1 97.25 295 VAL B C 1
ATOM 5791 O O . VAL B 1 295 ? -19.969 9.555 5.867 1 97.25 295 VAL B O 1
ATOM 5794 N N . ILE B 1 296 ? -17.922 9.719 4.918 1 97.44 296 ILE B N 1
ATOM 5795 C CA . ILE B 1 296 ? -17.484 10.547 6.039 1 97.44 296 ILE B CA 1
ATOM 5796 C C . ILE B 1 296 ? -17.688 12.023 5.699 1 97.44 296 ILE B C 1
ATOM 5798 O O . ILE B 1 296 ? -17.672 12.875 6.59 1 97.44 296 ILE B O 1
ATOM 5802 N N . ALA B 1 297 ? -17.859 12.328 4.449 1 97.25 297 ALA B N 1
ATOM 5803 C CA . ALA B 1 297 ? -18.094 13.719 4.055 1 97.25 297 ALA B CA 1
ATOM 5804 C C . ALA B 1 297 ? -18.719 13.797 2.664 1 97.25 297 ALA B C 1
ATOM 5806 O O . ALA B 1 297 ? -18.672 12.828 1.904 1 97.25 297 ALA B O 1
ATOM 5807 N N . LYS B 1 298 ? -19.312 14.906 2.404 1 94.75 298 LYS B N 1
ATOM 5808 C CA . LYS B 1 298 ? -19.922 15.242 1.127 1 94.75 298 LYS B CA 1
ATOM 5809 C C . LYS B 1 298 ? -19.703 16.703 0.77 1 94.75 298 LYS B C 1
ATOM 5811 O O . LYS B 1 298 ? -19.719 17.578 1.645 1 94.75 298 LYS B O 1
ATOM 5816 N N . ARG B 1 299 ? -19.359 16.906 -0.499 1 92.62 299 ARG B N 1
ATOM 5817 C CA . ARG B 1 299 ? -19.219 18.25 -1.033 1 92.62 299 ARG B CA 1
ATOM 5818 C C . ARG B 1 299 ? -19.938 18.391 -2.377 1 92.62 299 ARG B C 1
ATOM 5820 O O . ARG B 1 299 ? -19.906 17.469 -3.191 1 92.62 299 ARG B O 1
ATOM 5827 N N . VAL B 1 300 ? -20.609 19.5 -2.562 1 89.94 300 VAL B N 1
ATOM 5828 C CA . VAL B 1 300 ? -21.234 19.797 -3.844 1 89.94 300 VAL B CA 1
ATOM 5829 C C . VAL B 1 300 ? -20.578 21.016 -4.477 1 89.94 300 VAL B C 1
ATOM 5831 O O . VAL B 1 300 ? -20.562 22.094 -3.883 1 89.94 300 VAL B O 1
ATOM 5834 N N . ASN B 1 301 ? -19.906 20.781 -5.609 1 86.31 301 ASN B N 1
ATOM 5835 C CA . ASN B 1 301 ? -19.219 21.859 -6.305 1 86.31 301 ASN B CA 1
ATOM 5836 C C . ASN B 1 301 ? -19.938 22.234 -7.598 1 86.31 301 ASN B C 1
ATOM 5838 O O . ASN B 1 301 ? -20.469 21.375 -8.297 1 86.31 301 ASN B O 1
ATOM 5842 N N . LYS B 1 302 ? -19.953 23.562 -7.848 1 80.69 302 LYS B N 1
ATOM 5843 C CA . LYS B 1 302 ? -20.406 24.016 -9.164 1 80.69 302 LYS B CA 1
ATOM 5844 C C . LYS B 1 302 ? -19.359 23.703 -10.234 1 80.69 302 LYS B C 1
ATOM 5846 O O . LYS B 1 302 ? -18.156 23.859 -10.008 1 80.69 302 LYS B O 1
ATOM 5851 N N . VAL B 1 303 ? -19.734 22.969 -11.281 1 68 303 VAL B N 1
ATOM 5852 C CA . VAL B 1 303 ? -18.812 22.625 -12.359 1 68 303 VAL B CA 1
ATOM 5853 C C . VAL B 1 303 ? -18.391 23.891 -13.102 1 68 303 VAL B C 1
ATOM 5855 O O . VAL B 1 303 ? -19.234 24.734 -13.438 1 68 303 VAL B O 1
ATOM 5858 N N . ASP B 1 304 ? -17.125 24.156 -12.922 1 58.22 304 ASP B N 1
ATOM 5859 C CA . ASP B 1 304 ? -16.641 25.281 -13.711 1 58.22 304 ASP B CA 1
ATOM 5860 C C . ASP B 1 304 ? -16.766 24.984 -15.211 1 58.22 304 ASP B C 1
ATOM 5862 O O . ASP B 1 304 ? -16.234 24 -15.703 1 58.22 304 ASP B O 1
ATOM 5866 N N . ILE B 1 305 ? -17.703 25.609 -15.844 1 48.12 305 ILE B N 1
ATOM 5867 C CA . ILE B 1 305 ? -17.906 25.5 -17.281 1 48.12 305 ILE B CA 1
ATOM 5868 C C . ILE B 1 305 ? -16.547 25.453 -17.984 1 48.12 305 ILE B C 1
ATOM 5870 O O . ILE B 1 305 ? -16.391 24.75 -19 1 48.12 305 ILE B O 1
ATOM 5874 N N . ASN B 1 306 ? -15.609 26.125 -17.531 1 47.25 306 ASN B N 1
ATOM 5875 C CA . ASN B 1 306 ? -14.336 26.172 -18.234 1 47.25 306 ASN B CA 1
ATOM 5876 C C . ASN B 1 306 ? -13.539 24.875 -18.047 1 47.25 306 ASN B C 1
ATOM 5878 O O . ASN B 1 306 ? -12.594 24.609 -18.781 1 47.25 306 ASN B O 1
ATOM 5882 N N . GLU B 1 307 ? -13.742 24.297 -17.016 1 48.34 307 GLU B N 1
ATOM 5883 C CA . GLU B 1 307 ? -13.008 23.047 -16.797 1 48.34 307 GLU B CA 1
ATOM 5884 C C . GLU B 1 307 ? -13.703 21.875 -17.469 1 48.34 307 GLU B C 1
ATOM 5886 O O . GLU B 1 307 ? -13.094 20.812 -17.656 1 48.34 307 GLU B O 1
ATOM 5891 N N . ARG B 1 308 ? -14.969 22.219 -17.688 1 43.22 308 ARG B N 1
ATOM 5892 C CA . ARG B 1 308 ? -15.789 21.188 -18.312 1 43.22 308 ARG B CA 1
ATOM 5893 C C . ARG B 1 308 ? -15.492 21.078 -19.812 1 43.22 308 ARG B C 1
ATOM 5895 O O . ARG B 1 308 ? -16.219 20.422 -20.547 1 43.22 308 ARG B O 1
ATOM 5902 N N . ARG B 1 309 ? -14.812 21.781 -20.625 1 39.53 309 ARG B N 1
ATOM 5903 C CA . ARG B 1 309 ? -15.023 21.625 -22.062 1 39.53 309 ARG B CA 1
ATOM 5904 C C . ARG B 1 309 ? -15.398 20.188 -22.406 1 39.53 309 ARG B C 1
ATOM 5906 O O . ARG B 1 309 ? -15.852 19.906 -23.516 1 39.53 309 ARG B O 1
ATOM 5913 N N . GLU B 1 310 ? -14.719 19.25 -21.953 1 35.72 310 GLU B N 1
ATOM 5914 C CA . GLU B 1 310 ? -14.859 18.047 -22.781 1 35.72 310 GLU B CA 1
ATOM 5915 C C . GLU B 1 310 ? -16.188 17.344 -22.516 1 35.72 310 GLU B C 1
ATOM 5917 O O . GLU B 1 310 ? -16.609 16.484 -23.297 1 35.72 310 GLU B O 1
ATOM 5922 N N . ARG B 1 311 ? -16.641 17.234 -21.141 1 36.53 31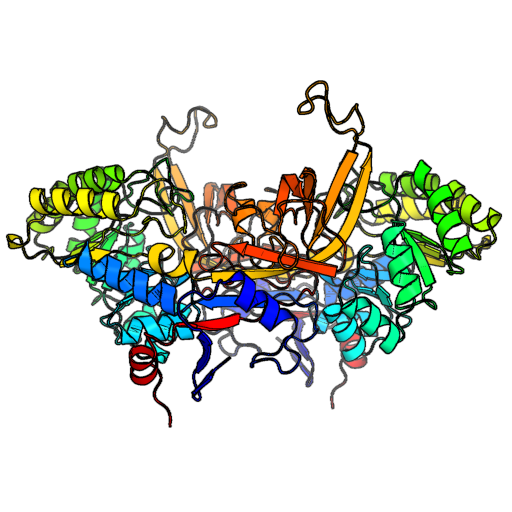1 ARG B N 1
ATOM 5923 C CA . ARG B 1 311 ? -17.562 16.109 -21.062 1 36.53 311 ARG B CA 1
ATOM 5924 C C . ARG B 1 311 ? -19 16.578 -21.141 1 36.53 311 ARG B C 1
ATOM 5926 O O . ARG B 1 311 ? -19.938 15.805 -20.906 1 36.53 311 ARG B O 1
ATOM 5933 N N . VAL B 1 312 ? -19.375 17.875 -20.734 1 35.41 312 VAL B N 1
ATOM 5934 C CA . VAL B 1 312 ? -20.781 18.078 -20.406 1 35.41 312 VAL B CA 1
ATOM 5935 C C . VAL B 1 312 ? -21.578 18.391 -21.672 1 35.41 312 VAL B C 1
ATOM 5937 O O . VAL B 1 312 ? -21.281 19.359 -22.375 1 35.41 312 VAL B O 1
ATOM 5940 N N . SER B 1 313 ? -22.25 17.578 -22.141 1 35.69 313 SER B N 1
ATOM 5941 C CA . SER B 1 313 ? -23.391 17.891 -23.016 1 35.69 313 SER B CA 1
ATOM 5942 C C . SER B 1 313 ? -24.312 18.922 -22.391 1 35.69 313 SER B C 1
ATOM 5944 O O . SER B 1 313 ? -24.312 19.094 -21.172 1 35.69 313 SER B O 1
ATOM 5946 N N . ASP B 1 314 ? -25.281 19.609 -22.953 1 40.91 314 ASP B N 1
ATOM 5947 C CA . ASP B 1 314 ? -26.297 20.641 -22.812 1 40.91 314 ASP B CA 1
ATOM 5948 C C . ASP B 1 314 ? -27.047 20.484 -21.5 1 40.91 314 ASP B C 1
ATOM 5950 O O . ASP B 1 314 ? -27.531 21.469 -20.938 1 40.91 314 ASP B O 1
ATOM 5954 N N . GLY B 1 315 ? -27.766 19.406 -21.141 1 45.28 315 GLY B N 1
ATOM 5955 C CA . GLY B 1 315 ? -28.578 19.109 -19.969 1 45.28 315 GLY B CA 1
ATOM 5956 C C . GLY B 1 315 ? -27.766 18.938 -18.703 1 45.28 315 GLY B C 1
ATOM 5957 O O . GLY B 1 315 ? -28.203 18.266 -17.766 1 45.28 315 GLY B O 1
ATOM 5958 N N . ASP B 1 316 ? -26.484 19.234 -18.594 1 52.41 316 ASP B N 1
ATOM 5959 C CA . ASP B 1 316 ? -25.375 18.719 -17.812 1 52.41 316 ASP B CA 1
ATOM 5960 C C . ASP B 1 316 ? -25.391 19.297 -16.391 1 52.41 316 ASP B C 1
ATOM 5962 O O . ASP B 1 316 ? -25.609 20.5 -16.219 1 52.41 316 ASP B O 1
ATOM 5966 N N . GLU B 1 317 ? -25.812 18.594 -15.523 1 59.44 317 GLU B N 1
ATOM 5967 C CA . GLU B 1 317 ? -25.812 18.938 -14.109 1 59.44 317 GLU B CA 1
ATOM 5968 C C . GLU B 1 317 ? -24.641 19.859 -13.758 1 59.44 317 GLU B C 1
ATOM 5970 O O . GLU B 1 317 ? -23.484 19.484 -13.961 1 59.44 317 GLU B O 1
ATOM 5975 N N . PRO B 1 318 ? -25.031 21.156 -13.516 1 72.44 318 PRO B N 1
ATOM 5976 C CA . PRO B 1 318 ? -24.016 22.188 -13.25 1 72.44 318 PRO B CA 1
ATOM 5977 C C . PRO B 1 318 ? -23.203 21.922 -11.992 1 72.44 318 PRO B C 1
ATOM 5979 O O . PRO B 1 318 ? -22.25 22.641 -11.695 1 72.44 318 PRO B O 1
ATOM 5982 N N . PHE B 1 319 ? -23.703 20.797 -11.359 1 82.62 319 PHE B N 1
ATOM 5983 C CA . PHE B 1 319 ? -23.031 20.5 -10.102 1 82.62 319 PHE B CA 1
ATOM 5984 C C . PHE B 1 319 ? -22.422 19.109 -10.109 1 82.62 319 PHE B C 1
ATOM 5986 O O . PHE B 1 319 ? -22.891 18.234 -10.828 1 82.62 319 PHE B O 1
ATOM 5993 N N . ILE B 1 320 ? -21.391 18.953 -9.414 1 90.81 320 ILE B N 1
ATOM 5994 C CA . ILE B 1 320 ? -20.781 17.656 -9.172 1 90.81 320 ILE B CA 1
ATOM 5995 C C . ILE B 1 320 ? -20.797 17.344 -7.672 1 90.81 320 ILE B C 1
ATOM 5997 O O . ILE B 1 320 ? -20.531 18.234 -6.852 1 90.81 320 ILE B O 1
ATOM 6001 N N . TRP B 1 321 ? -21.297 16.156 -7.375 1 93.62 321 TRP B N 1
ATOM 6002 C CA . TRP B 1 321 ? -21.281 15.648 -6.008 1 93.62 321 TRP B CA 1
ATOM 6003 C C . TRP B 1 321 ? -20 14.875 -5.715 1 93.62 321 TRP B C 1
ATOM 6005 O O . TRP B 1 321 ? -19.625 13.984 -6.48 1 93.62 321 TRP B O 1
ATOM 6015 N N . ILE B 1 322 ? -19.359 15.281 -4.648 1 95.88 322 ILE B N 1
ATOM 6016 C CA . ILE B 1 322 ? -18.141 14.609 -4.238 1 95.88 322 ILE B CA 1
ATOM 6017 C C . ILE B 1 322 ? -18.344 13.93 -2.887 1 95.88 322 ILE B C 1
ATOM 6019 O O . ILE B 1 322 ? -18.781 14.562 -1.924 1 95.88 322 ILE B O 1
ATOM 6023 N N . TYR B 1 323 ? -18.078 12.664 -2.857 1 96.75 323 TYR B N 1
ATOM 6024 C CA . TYR B 1 323 ? -18.203 11.891 -1.628 1 96.75 323 TYR B CA 1
ATOM 6025 C C . TYR B 1 323 ? -16.844 11.391 -1.154 1 96.75 323 TYR B C 1
ATOM 6027 O O . TYR B 1 323 ? -15.977 11.086 -1.969 1 96.75 323 TYR B O 1
ATOM 6035 N N . TYR B 1 324 ? -16.719 11.352 0.13 1 97.69 324 TYR B N 1
ATOM 6036 C CA . TYR B 1 324 ? -15.516 10.82 0.776 1 97.69 324 TYR B CA 1
ATOM 6037 C C . TYR B 1 324 ? -15.859 9.609 1.644 1 97.69 324 TYR B C 1
ATOM 6039 O O . TYR B 1 324 ? -16.688 9.711 2.555 1 97.69 324 TYR B O 1
ATOM 6047 N N . LEU B 1 325 ? -15.219 8.5 1.335 1 98.12 325 LEU B N 1
ATOM 6048 C CA . LEU B 1 325 ? -15.414 7.289 2.121 1 98.12 325 LEU B CA 1
ATOM 6049 C C . LEU B 1 325 ? -14.242 7.07 3.078 1 98.12 325 LEU B C 1
ATOM 6051 O O . LEU B 1 325 ? -13.203 7.715 2.947 1 98.12 325 LEU B O 1
ATOM 6055 N N . ASN B 1 326 ? -14.43 6.18 4.059 1 98.19 326 ASN B N 1
ATOM 6056 C CA . ASN B 1 326 ? -13.344 5.887 4.996 1 98.19 326 ASN B CA 1
ATOM 6057 C C . ASN B 1 326 ? -12.547 4.664 4.562 1 98.19 326 ASN B C 1
ATOM 6059 O O . ASN B 1 326 ? -11.844 4.059 5.371 1 98.19 326 ASN B O 1
ATOM 6063 N N . VAL B 1 327 ? -12.648 4.23 3.314 1 97.75 327 VAL B N 1
ATOM 6064 C CA . VAL B 1 327 ? -11.758 3.326 2.6 1 97.75 327 VAL B CA 1
ATOM 6065 C C . VAL B 1 327 ? -11.406 3.916 1.236 1 97.75 327 VAL B C 1
ATOM 6067 O O . VAL B 1 327 ? -12.156 4.723 0.689 1 97.75 327 VAL B O 1
ATOM 6070 N N . GLY B 1 328 ? -10.242 3.518 0.724 1 97.19 328 GLY B N 1
ATOM 6071 C CA . GLY B 1 328 ? -9.828 4.055 -0.562 1 97.19 328 GLY B CA 1
ATOM 6072 C C . GLY B 1 328 ? -8.805 3.186 -1.269 1 97.19 328 GLY B C 1
ATOM 6073 O O . GLY B 1 328 ? -8.742 1.977 -1.038 1 97.19 328 GLY B O 1
ATOM 6074 N N . VAL B 1 329 ? -8.094 3.771 -2.168 1 95.19 329 VAL B N 1
ATOM 6075 C CA . VAL B 1 329 ? -7.168 3.037 -3.027 1 95.19 329 VAL B CA 1
ATOM 6076 C C . VAL B 1 329 ? -6.035 2.453 -2.191 1 95.19 329 VAL B C 1
ATOM 6078 O O . VAL B 1 329 ? -5.465 1.416 -2.541 1 95.19 329 VAL B O 1
ATOM 6081 N N . PHE B 1 330 ? -5.734 3.014 -1.029 1 95.5 330 PHE B N 1
ATOM 6082 C CA . PHE B 1 330 ? -4.648 2.518 -0.191 1 95.5 330 PHE B CA 1
ATOM 6083 C C . PHE B 1 330 ? -5.145 1.421 0.743 1 95.5 330 PHE B C 1
ATOM 6085 O O . PHE B 1 330 ? -4.363 0.579 1.19 1 95.5 330 PHE B O 1
ATOM 6092 N N . SER B 1 331 ? -6.398 1.423 1.055 1 95.06 331 SER B N 1
ATOM 6093 C CA . SER B 1 331 ? -6.898 0.508 2.076 1 95.06 331 SER B CA 1
ATOM 6094 C C . SER B 1 331 ? -7.738 -0.604 1.457 1 95.06 331 SER B C 1
ATOM 6096 O O . SER B 1 331 ? -8.719 -1.057 2.057 1 95.06 331 SER B O 1
ATOM 6098 N N . GLY B 1 332 ? -7.477 -0.946 0.239 1 91.19 332 GLY B N 1
ATOM 6099 C CA . GLY B 1 332 ? -8.117 -2.139 -0.29 1 91.19 332 GLY B CA 1
ATOM 6100 C C . GLY B 1 332 ? -8.688 -1.943 -1.683 1 91.19 332 GLY B C 1
ATOM 6101 O O . GLY B 1 332 ? -9.086 -2.91 -2.338 1 91.19 332 GLY B O 1
ATOM 6102 N N . LEU B 1 333 ? -8.773 -0.727 -2.195 1 96.19 333 LEU B N 1
ATOM 6103 C CA . LEU B 1 333 ? -9.336 -0.476 -3.518 1 96.19 333 LEU B CA 1
ATOM 6104 C C . LEU B 1 333 ? -8.25 -0.037 -4.492 1 96.19 333 LEU B C 1
ATOM 6106 O O . LEU B 1 333 ? -8.477 0.839 -5.332 1 96.19 333 LEU B O 1
ATOM 6110 N N . ASN B 1 334 ? -7.129 -0.609 -4.383 1 92.25 334 ASN B N 1
ATOM 6111 C CA . ASN B 1 334 ? -5.965 -0.229 -5.172 1 92.25 334 ASN B CA 1
ATOM 6112 C C . ASN B 1 334 ? -6.113 -0.647 -6.633 1 92.25 334 ASN B C 1
ATOM 6114 O O . ASN B 1 334 ? -5.453 -0.091 -7.512 1 92.25 334 ASN B O 1
ATOM 6118 N N . GLY B 1 335 ? -7.008 -1.649 -6.922 1 90.69 335 GLY B N 1
ATOM 6119 C CA . GLY B 1 335 ? -7.238 -2.059 -8.297 1 90.69 335 GLY B CA 1
ATOM 6120 C C . GLY B 1 335 ? -7.633 -0.91 -9.211 1 90.69 335 GLY B C 1
ATOM 6121 O O . GLY B 1 335 ? -7.367 -0.944 -10.414 1 90.69 335 GLY B O 1
ATOM 6122 N N . LYS B 1 336 ? -8.148 0.088 -8.656 1 89.31 336 LYS B N 1
ATOM 6123 C CA . LYS B 1 336 ? -8.594 1.256 -9.414 1 89.31 336 LYS B CA 1
ATOM 6124 C C . LYS B 1 336 ? -7.41 1.998 -10.023 1 89.31 336 LYS B C 1
ATOM 6126 O O . LYS B 1 336 ? -7.559 2.693 -11.031 1 89.31 336 LYS B O 1
ATOM 6131 N N . LEU B 1 337 ? -6.266 1.848 -9.43 1 85.19 337 LEU B N 1
ATOM 6132 C CA . LEU B 1 337 ? -5.074 2.518 -9.938 1 85.19 337 LEU B CA 1
ATOM 6133 C C . LEU B 1 337 ? -4.629 1.91 -11.266 1 85.19 337 LEU B C 1
ATOM 6135 O O . LEU B 1 337 ? -3.965 2.572 -12.062 1 85.19 337 LEU B O 1
ATOM 6139 N N . PHE B 1 338 ? -5.031 0.706 -11.469 1 81.31 338 PHE B N 1
ATOM 6140 C CA . PHE B 1 338 ? -4.547 -0.005 -12.648 1 81.31 338 PHE B CA 1
ATOM 6141 C C . PHE B 1 338 ? -5.652 -0.155 -13.68 1 81.31 338 PHE B C 1
ATOM 6143 O O . PHE B 1 338 ? -5.379 -0.261 -14.883 1 81.31 338 PHE B O 1
ATOM 6150 N N . ASP B 1 339 ? -6.871 -0.234 -13.172 1 83.44 339 ASP B N 1
ATOM 6151 C CA . ASP B 1 339 ? -8.062 -0.353 -14 1 83.44 339 ASP B CA 1
ATOM 6152 C C . ASP B 1 339 ? -9.227 0.444 -13.406 1 83.44 339 ASP B C 1
ATOM 6154 O O . ASP B 1 339 ? -9.797 0.054 -12.391 1 83.44 339 ASP B O 1
ATOM 6158 N N . PRO B 1 340 ? -9.57 1.513 -14.078 1 81.38 340 PRO B N 1
ATOM 6159 C CA . PRO B 1 340 ? -10.656 2.34 -13.539 1 81.38 340 PRO B CA 1
ATOM 6160 C C . PRO B 1 340 ? -11.969 1.57 -13.391 1 81.38 340 PRO B C 1
ATOM 6162 O O . PRO B 1 340 ? -12.844 1.988 -12.633 1 81.38 340 PRO B O 1
ATOM 6165 N N . GLU B 1 341 ? -12.07 0.423 -14.07 1 82.12 341 GLU B N 1
ATOM 6166 C CA . GLU B 1 341 ? -13.305 -0.354 -14.023 1 82.12 341 GLU B CA 1
ATOM 6167 C C . GLU B 1 341 ? -13.148 -1.596 -13.148 1 82.12 341 GLU B C 1
ATOM 6169 O O . GLU B 1 341 ? -13.945 -2.527 -13.234 1 82.12 341 GLU B O 1
ATOM 6174 N N . TYR B 1 342 ? -12.18 -1.524 -12.383 1 86.38 342 TYR B N 1
ATOM 6175 C CA . TYR B 1 342 ? -11.844 -2.721 -11.617 1 86.38 342 TYR B CA 1
ATOM 6176 C C . TYR B 1 342 ? -12.945 -3.061 -10.617 1 86.38 342 TYR B C 1
ATOM 6178 O O . TYR B 1 342 ? -13.211 -4.234 -10.352 1 86.38 342 TYR B O 1
ATOM 6186 N N . PHE B 1 343 ? -13.57 -2.035 -10.039 1 90.06 343 PHE B N 1
ATOM 6187 C CA . PHE B 1 343 ? -14.648 -2.248 -9.086 1 90.06 343 PHE B CA 1
ATOM 6188 C C . PHE B 1 343 ? -15.953 -1.629 -9.586 1 90.06 343 PHE B C 1
ATOM 6190 O O . PHE B 1 343 ? -15.93 -0.585 -10.242 1 90.06 343 PHE B O 1
ATOM 6197 N N . ASP B 1 344 ? -17.016 -2.27 -9.227 1 92.06 344 ASP B N 1
ATOM 6198 C CA . ASP B 1 344 ? -18.344 -1.696 -9.492 1 92.06 344 ASP B CA 1
ATOM 6199 C C . ASP B 1 344 ? -18.672 -0.597 -8.492 1 92.06 344 ASP B C 1
ATOM 6201 O O . ASP B 1 344 ? -18.047 -0.505 -7.434 1 92.06 344 ASP B O 1
ATOM 6205 N N . LEU B 1 345 ? -19.672 0.207 -8.898 1 93.5 345 LEU B N 1
ATOM 6206 C CA . LEU B 1 345 ? -20.125 1.255 -7.996 1 93.5 345 LEU B CA 1
ATOM 6207 C C . LEU B 1 345 ? -20.734 0.655 -6.73 1 93.5 345 LEU B C 1
ATOM 6209 O O . LEU B 1 345 ? -21.422 -0.363 -6.789 1 93.5 345 LEU B O 1
ATOM 6213 N N . PRO B 1 346 ? -20.406 1.312 -5.617 1 94.69 346 PRO B N 1
ATOM 6214 C CA . PRO B 1 346 ? -21.078 0.852 -4.398 1 94.69 346 PRO B CA 1
ATOM 6215 C C . PRO B 1 346 ? -22.562 1.225 -4.359 1 94.69 346 PRO B C 1
ATOM 6217 O O . PRO B 1 346 ? -22.984 2.139 -5.066 1 94.69 346 PRO B O 1
ATOM 6220 N N . GLU B 1 347 ? -23.297 0.528 -3.604 1 92.25 347 GLU B N 1
ATOM 6221 C CA . GLU B 1 347 ? -24.703 0.848 -3.404 1 92.25 347 GLU B CA 1
ATOM 6222 C C . GLU B 1 347 ? -24.969 1.299 -1.972 1 92.25 347 GLU B C 1
ATOM 6224 O O . GLU B 1 347 ? -24.359 0.799 -1.031 1 92.25 347 GLU B O 1
ATOM 6229 N N . PRO B 1 348 ? -25.906 2.258 -1.779 1 93.38 348 PRO B N 1
ATOM 6230 C CA . PRO B 1 348 ? -26.297 2.605 -0.411 1 93.38 348 PRO B CA 1
ATOM 6231 C C . PRO B 1 348 ? -26.812 1.403 0.376 1 93.38 348 PRO B C 1
ATOM 6233 O O . PRO B 1 348 ? -27.578 0.591 -0.159 1 93.38 348 PRO B O 1
ATOM 6236 N N . LEU B 1 349 ? -26.42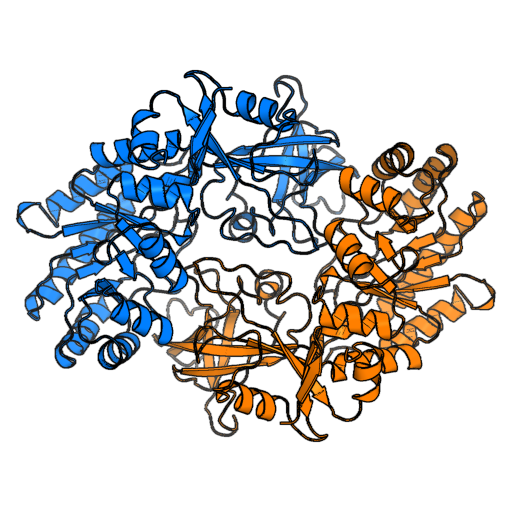2 1.241 1.581 1 92.19 349 LEU B N 1
ATOM 6237 C CA . LEU B 1 349 ? -26.766 0.058 2.365 1 92.19 349 LEU B CA 1
ATOM 6238 C C . LEU B 1 349 ? -28.203 0.118 2.85 1 92.19 349 LEU B C 1
ATOM 6240 O O . LEU B 1 349 ? -28.922 -0.891 2.83 1 92.19 349 LEU B O 1
ATOM 6244 N N . HIS B 1 350 ? -28.703 1.16 3.566 1 79.81 350 HIS B N 1
ATOM 6245 C CA . HIS B 1 350 ? -30 1.228 4.23 1 79.81 350 HIS B CA 1
ATOM 6246 C C . HIS B 1 350 ? -31.141 1.267 3.217 1 79.81 350 HIS B C 1
ATOM 6248 O O . HIS B 1 350 ? -32.125 0.548 3.361 1 79.81 350 HIS B O 1
ATOM 6254 N N . GLU B 1 351 ? -31.469 2.475 2.496 1 65.44 351 GLU B N 1
ATOM 6255 C CA . GLU B 1 351 ? -32.75 2.666 1.821 1 65.44 351 GLU B CA 1
ATOM 6256 C C . GLU B 1 351 ? -32.719 2.084 0.411 1 65.44 351 GLU B C 1
ATOM 6258 O O . GLU B 1 351 ? -31.688 2.066 -0.239 1 65.44 351 GLU B O 1
ATOM 6263 N N . PRO B 1 352 ? -33.906 1.397 0.084 1 56.31 352 PRO B N 1
ATOM 6264 C CA . PRO B 1 352 ? -34.062 1.012 -1.32 1 56.31 352 PRO B CA 1
ATOM 6265 C C . PRO B 1 352 ? -33.75 2.156 -2.283 1 56.31 352 PRO B C 1
ATOM 6267 O O . PRO B 1 352 ? -34.031 3.316 -1.981 1 56.31 352 PRO B O 1
ATOM 6270 N N . LEU B 1 353 ? -32.625 2.027 -3.045 1 56.72 353 LEU B N 1
ATOM 6271 C CA . LEU B 1 353 ? -32.219 2.883 -4.145 1 56.72 353 LEU B CA 1
ATOM 6272 C C . LEU B 1 353 ? -33.406 3.52 -4.844 1 56.72 353 LEU B C 1
ATOM 6274 O O . LEU B 1 353 ? -33.25 4.516 -5.555 1 56.72 353 LEU B O 1
ATOM 6278 N N . ARG B 1 354 ? -34.562 2.838 -4.891 1 53.84 354 ARG B N 1
ATOM 6279 C CA . ARG B 1 354 ? -35.562 3.086 -5.918 1 53.84 354 ARG B CA 1
ATOM 6280 C C . ARG B 1 354 ? -36 4.547 -5.914 1 53.84 354 ARG B C 1
ATOM 6282 O O . ARG B 1 354 ? -36.469 5.062 -6.93 1 53.84 354 ARG B O 1
ATOM 6289 N N . ASN B 1 355 ? -35.625 5.301 -4.789 1 62.91 355 ASN B N 1
ATOM 6290 C CA . ASN B 1 355 ? -36.281 6.605 -4.906 1 62.91 355 ASN B CA 1
ATOM 6291 C C . ASN B 1 355 ? -35.25 7.738 -4.828 1 62.91 355 ASN B C 1
ATOM 6293 O O . ASN B 1 355 ? -35.594 8.852 -4.418 1 62.91 355 ASN B O 1
ATOM 6297 N N . ARG B 1 356 ? -33.906 7.367 -5.266 1 78.19 356 ARG B N 1
ATOM 6298 C CA . ARG B 1 356 ? -32.969 8.492 -5.176 1 78.19 356 ARG B CA 1
ATOM 6299 C C . ARG B 1 356 ? -32.5 8.938 -6.562 1 78.19 356 ARG B C 1
ATOM 6301 O O . ARG B 1 356 ? -32.281 8.102 -7.445 1 78.19 356 ARG B O 1
ATOM 6308 N N . ASP B 1 357 ? -32.469 10.234 -6.805 1 84.25 357 ASP B N 1
ATOM 6309 C CA . ASP B 1 357 ? -31.969 10.789 -8.055 1 84.25 357 ASP B CA 1
ATOM 6310 C C . ASP B 1 357 ? -30.469 10.547 -8.195 1 84.25 357 ASP B C 1
ATOM 6312 O O . ASP B 1 357 ? -29.719 10.656 -7.219 1 84.25 357 ASP B O 1
ATOM 6316 N N . LEU B 1 358 ? -30.156 10.109 -9.398 1 90.06 358 LEU B N 1
ATOM 6317 C CA . LEU B 1 358 ? -28.75 9.945 -9.695 1 90.06 358 LEU B CA 1
ATOM 6318 C C . LEU B 1 358 ? -28.078 11.297 -9.945 1 90.06 358 LEU B C 1
ATOM 6320 O O . LEU B 1 358 ? -28.672 12.172 -10.586 1 90.06 358 LEU B O 1
ATOM 6324 N N . LYS B 1 359 ? -26.938 11.43 -9.375 1 92.19 359 LYS B N 1
ATOM 6325 C CA . LYS B 1 359 ? -26.156 12.656 -9.508 1 92.19 359 LYS B CA 1
ATOM 6326 C C . LYS B 1 359 ? -24.766 12.367 -10.07 1 92.19 359 LYS B C 1
ATOM 6328 O O . LYS B 1 359 ? -24.156 11.352 -9.734 1 92.19 359 LYS B O 1
ATOM 6333 N N . PRO B 1 360 ? -24.25 13.258 -11.016 1 93.81 360 PRO B N 1
ATOM 6334 C CA . PRO B 1 360 ? -22.844 13.141 -11.352 1 93.81 360 PRO B CA 1
ATOM 6335 C C . PRO B 1 360 ? -21.922 13.242 -10.133 1 93.81 360 PRO B C 1
ATOM 6337 O O . PRO B 1 360 ? -22.031 14.195 -9.352 1 93.81 360 PRO B O 1
ATOM 6340 N N . SER B 1 361 ? -21.047 12.227 -9.969 1 94.5 361 SER B N 1
ATOM 6341 C CA . SER B 1 361 ? -20.375 12.141 -8.68 1 94.5 361 SER B CA 1
ATOM 6342 C C . SER B 1 361 ? -18.922 11.703 -8.844 1 94.5 361 SER B C 1
ATOM 6344 O O . SER B 1 361 ? -18.547 11.156 -9.883 1 94.5 361 SER B O 1
ATOM 6346 N N . THR B 1 362 ? -18.078 12.078 -7.93 1 94.75 362 THR B N 1
ATOM 6347 C CA . THR B 1 362 ? -16.75 11.531 -7.688 1 94.75 362 THR B CA 1
ATOM 6348 C C . THR B 1 362 ? -16.641 11 -6.262 1 94.75 362 THR B C 1
ATOM 6350 O O . THR B 1 362 ? -17.156 11.602 -5.324 1 94.75 362 THR B O 1
ATOM 6353 N N . ILE B 1 363 ? -16.016 9.852 -6.109 1 96.56 363 ILE B N 1
ATOM 6354 C CA . ILE B 1 363 ? -15.812 9.258 -4.789 1 96.56 363 ILE B CA 1
ATOM 6355 C C . ILE B 1 363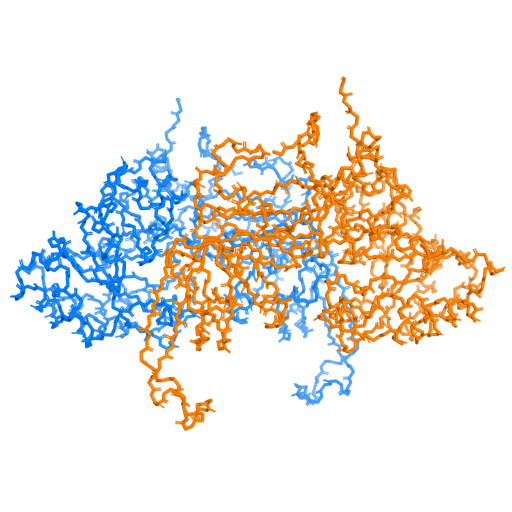 ? -14.32 9.242 -4.457 1 96.56 363 ILE B C 1
ATOM 6357 O O . ILE B 1 363 ? -13.516 8.703 -5.219 1 96.56 363 ILE B O 1
ATOM 6361 N N . PHE B 1 364 ? -13.969 9.852 -3.348 1 96.81 364 PHE B N 1
ATOM 6362 C CA . PHE B 1 364 ? -12.602 9.828 -2.834 1 96.81 364 PHE B CA 1
ATOM 6363 C C . PHE B 1 364 ? -12.492 8.906 -1.63 1 96.81 364 PHE B C 1
ATOM 6365 O O . PHE B 1 364 ? -13.492 8.625 -0.958 1 96.81 364 PHE B O 1
ATOM 6372 N N . GLY B 1 365 ? -11.242 8.398 -1.429 1 97.31 365 GLY B N 1
ATOM 6373 C CA . GLY B 1 365 ? -10.922 7.758 -0.164 1 97.31 365 GLY B CA 1
ATOM 6374 C C . GLY B 1 365 ? -10.562 8.742 0.93 1 97.31 365 GLY B C 1
ATOM 6375 O O . GLY B 1 365 ? -10.633 9.953 0.727 1 97.31 365 GLY B O 1
ATOM 6376 N N . PRO B 1 366 ? -10.133 8.234 2.025 1 97.75 366 PRO B N 1
ATOM 6377 C CA . PRO B 1 366 ? -10.031 9.086 3.217 1 97.75 366 PRO B CA 1
ATOM 6378 C C . PRO B 1 366 ? -8.68 9.773 3.34 1 97.75 366 PRO B C 1
ATOM 6380 O O . PRO B 1 366 ? -8.508 10.672 4.164 1 97.75 366 PRO B O 1
ATOM 6383 N N . THR B 1 367 ? -7.676 9.336 2.6 1 97 367 THR B N 1
ATOM 6384 C CA . THR B 1 367 ? -6.344 9.891 2.814 1 97 367 THR B CA 1
ATOM 6385 C C . THR B 1 367 ? -6.266 11.32 2.289 1 97 367 THR B C 1
ATOM 6387 O O . THR B 1 367 ? -7.176 11.781 1.597 1 97 367 THR B O 1
ATOM 6390 N N . CYS B 1 368 ? -5.191 12.016 2.621 1 95.44 368 CYS B N 1
ATOM 6391 C CA . CYS B 1 368 ? -5.004 13.383 2.145 1 95.44 368 CYS B CA 1
ATOM 6392 C C . CYS B 1 368 ? -4.477 13.391 0.716 1 95.44 368 CYS B C 1
ATOM 6394 O O . CYS B 1 368 ? -4.371 14.453 0.096 1 95.44 368 CYS B O 1
ATOM 6396 N N . ASP B 1 369 ? -4.223 12.227 0.186 1 93.56 369 ASP B N 1
ATOM 6397 C CA . ASP B 1 369 ? -3.662 12.109 -1.157 1 93.56 369 ASP B CA 1
ATOM 6398 C C . ASP B 1 369 ? -4.746 12.266 -2.221 1 93.56 369 ASP B C 1
ATOM 6400 O O . ASP B 1 369 ? -5.734 11.531 -2.225 1 93.56 369 ASP B O 1
ATOM 6404 N N . SER B 1 370 ? -4.504 13.164 -3.154 1 91.69 370 SER B N 1
ATOM 6405 C CA . SER B 1 370 ? -5.492 13.438 -4.195 1 91.69 370 SER B CA 1
ATOM 6406 C C . SER B 1 370 ? -5.621 12.258 -5.152 1 91.69 370 SER B C 1
ATOM 6408 O O . SER B 1 370 ? -6.59 12.172 -5.91 1 91.69 370 SER B O 1
ATOM 6410 N N . ASN B 1 371 ? -4.66 11.328 -5.062 1 89.56 371 ASN B N 1
ATOM 6411 C CA . ASN B 1 371 ? -4.719 10.125 -5.895 1 89.56 371 ASN B CA 1
ATOM 6412 C C . ASN B 1 371 ? -5.633 9.07 -5.285 1 89.56 371 ASN B C 1
ATOM 6414 O O . ASN B 1 371 ? -5.91 8.047 -5.914 1 89.56 371 ASN B O 1
ATOM 6418 N N . ASP B 1 372 ? -6.117 9.359 -4.156 1 94.38 372 ASP B N 1
ATOM 6419 C CA . ASP B 1 372 ? -7.047 8.445 -3.504 1 94.38 372 ASP B CA 1
ATOM 6420 C C . ASP B 1 372 ? -8.453 8.602 -4.066 1 94.38 372 ASP B C 1
ATOM 6422 O O . ASP B 1 372 ? -9.398 8.891 -3.324 1 94.38 372 ASP B O 1
ATOM 6426 N N . VAL B 1 373 ? -8.617 8.375 -5.367 1 94.56 373 VAL B N 1
ATOM 6427 C CA . VAL B 1 373 ? -9.875 8.453 -6.094 1 94.56 373 VAL B CA 1
ATOM 6428 C C . VAL B 1 373 ? -10.398 7.043 -6.371 1 94.56 373 VAL B C 1
ATOM 6430 O O . VAL B 1 373 ? -9.781 6.281 -7.117 1 94.56 373 VAL B O 1
ATOM 6433 N N . ILE B 1 374 ? -11.484 6.766 -5.789 1 95.62 374 ILE B N 1
ATOM 6434 C CA . ILE B 1 374 ? -12.078 5.449 -5.984 1 95.62 374 ILE B CA 1
ATOM 6435 C C . ILE B 1 374 ? -12.789 5.398 -7.336 1 95.62 374 ILE B C 1
ATOM 6437 O O . ILE B 1 374 ? -12.617 4.445 -8.102 1 95.62 374 ILE B O 1
ATOM 6441 N N . MET B 1 375 ? -13.609 6.391 -7.59 1 93.88 375 MET B N 1
ATOM 6442 C CA . MET B 1 375 ? -14.352 6.512 -8.844 1 93.88 375 MET B CA 1
ATOM 6443 C C . MET B 1 375 ? -14.547 7.973 -9.219 1 93.88 375 MET B C 1
ATOM 6445 O O . MET B 1 375 ? -14.93 8.789 -8.383 1 93.88 375 MET B O 1
ATOM 6449 N N . ALA B 1 376 ? -14.266 8.258 -10.469 1 90.38 376 ALA B N 1
ATOM 6450 C CA . ALA B 1 376 ? -14.492 9.602 -10.992 1 90.38 376 ALA B CA 1
ATOM 6451 C C . ALA B 1 376 ? -15.555 9.586 -12.086 1 90.38 376 ALA B C 1
ATOM 6453 O O . ALA B 1 376 ? -15.703 8.594 -12.805 1 90.38 376 ALA B O 1
ATOM 6454 N N . ASN B 1 377 ? -16.312 10.656 -12.125 1 89.19 377 ASN B N 1
ATOM 6455 C CA . ASN B 1 377 ? -17.25 10.875 -13.211 1 89.19 377 ASN B CA 1
ATOM 6456 C C . ASN B 1 377 ? -18.266 9.734 -13.305 1 89.19 377 ASN B C 1
ATOM 6458 O O . ASN B 1 377 ? -18.469 9.164 -14.375 1 89.19 377 ASN B O 1
ATOM 6462 N N . CYS B 1 378 ? -18.875 9.414 -12.242 1 91.75 378 CYS B N 1
ATOM 6463 C CA . CYS B 1 378 ? -19.859 8.352 -12.188 1 91.75 378 CYS B CA 1
ATOM 6464 C C . CYS B 1 378 ? -21.219 8.891 -11.75 1 91.75 378 CYS B C 1
ATOM 6466 O O . CYS B 1 378 ? -21.344 10.062 -11.391 1 91.75 378 CYS B O 1
ATOM 6468 N N . MET B 1 379 ? -22.219 8.086 -11.961 1 92.56 379 MET B N 1
ATOM 6469 C CA . MET B 1 379 ? -23.562 8.43 -11.508 1 92.56 379 MET B CA 1
ATOM 6470 C C . MET B 1 379 ? -23.922 7.645 -10.25 1 92.56 379 MET B C 1
ATOM 6472 O O . MET B 1 379 ? -23.891 6.414 -10.242 1 92.56 379 MET B O 1
ATOM 6476 N N . LEU B 1 380 ? -24.219 8.391 -9.188 1 92.06 380 LEU B N 1
ATOM 6477 C CA . LEU B 1 380 ? -24.594 7.781 -7.918 1 92.06 380 LEU B CA 1
ATOM 6478 C C . LEU B 1 380 ? -25.859 8.438 -7.363 1 92.06 380 LEU B C 1
ATOM 6480 O O . LEU B 1 380 ? -26.109 9.617 -7.617 1 92.06 380 LEU B O 1
ATOM 6484 N N . PRO B 1 381 ? -26.672 7.582 -6.652 1 91.69 381 PRO B N 1
ATOM 6485 C CA . PRO B 1 381 ? -27.672 8.289 -5.844 1 91.69 381 PRO B CA 1
ATOM 6486 C C . PRO B 1 381 ? -27.047 9.234 -4.824 1 91.69 381 PRO B C 1
ATOM 6488 O O . PRO B 1 381 ? -25.922 9.008 -4.375 1 91.69 381 PRO B O 1
ATOM 6491 N N . GLU B 1 382 ? -27.734 10.242 -4.562 1 91.5 382 GLU B N 1
ATOM 6492 C CA . GLU B 1 382 ? -27.203 11.148 -3.551 1 91.5 382 GLU B CA 1
ATOM 6493 C C . GLU B 1 382 ? -27.031 10.445 -2.209 1 91.5 382 GLU B C 1
ATOM 6495 O O . GLU B 1 382 ? -27.938 9.75 -1.744 1 91.5 382 GLU B O 1
ATOM 6500 N N . LEU B 1 383 ? -25.891 10.562 -1.649 1 92.94 383 LEU B N 1
ATOM 6501 C CA . LEU B 1 383 ? -25.547 9.977 -0.358 1 92.94 383 LEU B CA 1
ATOM 6502 C C . LEU B 1 383 ? -25.406 11.062 0.707 1 92.94 383 LEU B C 1
ATOM 6504 O O . LEU B 1 383 ? -25.047 12.195 0.398 1 92.94 383 LEU B O 1
ATOM 6508 N N . ASP B 1 384 ? -25.688 10.688 1.916 1 91.88 384 ASP B N 1
ATOM 6509 C CA . ASP B 1 384 ? -25.484 11.609 3.033 1 91.88 384 ASP B CA 1
ATOM 6510 C C . ASP B 1 384 ? -24.312 11.18 3.902 1 91.88 384 ASP B C 1
ATOM 6512 O O . ASP B 1 384 ? -24 9.984 3.998 1 91.88 384 ASP B O 1
ATOM 6516 N N . THR B 1 385 ? -23.703 12.172 4.508 1 94.62 385 THR B N 1
ATOM 6517 C CA . THR B 1 385 ? -22.656 11.875 5.484 1 94.62 385 THR B CA 1
ATOM 6518 C C . THR B 1 385 ? -23.203 10.961 6.582 1 94.62 385 THR B C 1
ATOM 6520 O O . THR B 1 385 ? -24.297 11.172 7.086 1 94.62 385 THR B O 1
ATOM 6523 N N . GLY B 1 386 ? -22.406 9.891 6.91 1 93.75 386 GLY B N 1
ATOM 6524 C CA . GLY B 1 386 ? -22.812 8.953 7.945 1 93.75 386 GLY B CA 1
ATOM 6525 C C . GLY B 1 386 ? -23.422 7.676 7.391 1 93.75 386 GLY B C 1
ATOM 6526 O O . GLY B 1 386 ? -23.484 6.66 8.086 1 93.75 386 GLY B O 1
ATOM 6527 N N . GLU B 1 387 ? -23.859 7.719 6.164 1 93.81 387 GLU B N 1
ATOM 6528 C CA . GLU B 1 387 ? -24.438 6.535 5.531 1 93.81 387 GLU B CA 1
ATOM 6529 C C . GLU B 1 387 ? -23.359 5.504 5.207 1 93.81 387 GLU B C 1
ATOM 6531 O O . GLU B 1 387 ? -22.188 5.852 5.047 1 93.81 387 GLU B O 1
ATOM 6536 N N . PHE B 1 388 ? -23.859 4.258 5.18 1 96.44 388 PHE B N 1
ATOM 6537 C CA . PHE B 1 388 ? -22.969 3.184 4.766 1 96.44 388 PHE B CA 1
ATOM 6538 C C . PHE B 1 388 ? -23.25 2.76 3.33 1 96.44 388 PHE B C 1
ATOM 6540 O O . PHE B 1 388 ? -24.375 2.891 2.854 1 96.44 388 PHE B O 1
ATOM 6547 N N . VAL B 1 389 ? -22.219 2.354 2.678 1 96.75 389 VAL B N 1
ATOM 6548 C CA . VAL B 1 389 ? -22.344 1.815 1.328 1 96.75 389 VAL B CA 1
ATOM 6549 C C . VAL B 1 389 ? -21.75 0.406 1.278 1 96.75 389 VAL B C 1
ATOM 6551 O O . VAL B 1 389 ? -20.938 0.036 2.129 1 96.75 389 VAL B O 1
ATOM 6554 N N . LEU B 1 390 ? -22.203 -0.357 0.278 1 97 390 LEU B N 1
ATOM 6555 C CA . LEU B 1 390 ? -21.812 -1.755 0.118 1 97 390 LEU B CA 1
ATOM 6556 C C . LEU B 1 390 ? -21.141 -1.979 -1.228 1 97 390 LEU B C 1
ATOM 6558 O O . LEU B 1 390 ? -21.703 -1.644 -2.275 1 97 390 LEU B O 1
ATOM 6562 N N . PHE B 1 391 ? -19.875 -2.471 -1.201 1 97.12 391 PHE B N 1
ATOM 6563 C CA . PHE B 1 391 ? -19.156 -2.91 -2.391 1 97.12 391 PHE B CA 1
ATOM 6564 C C . PHE B 1 391 ? -19.281 -4.418 -2.564 1 97.12 391 PHE B C 1
ATOM 6566 O O . PHE B 1 391 ? -19.141 -5.172 -1.6 1 97.12 391 PHE B O 1
ATOM 6573 N N . HIS B 1 392 ? -19.5 -4.809 -3.789 1 96.81 392 HIS B N 1
ATOM 6574 C CA . HIS B 1 392 ? -19.516 -6.223 -4.148 1 96.81 392 HIS B CA 1
ATOM 6575 C C . HIS B 1 392 ? -18.188 -6.641 -4.773 1 96.81 392 HIS B C 1
ATOM 6577 O O . HIS B 1 392 ? -17.375 -5.789 -5.16 1 96.81 392 HIS B O 1
ATOM 6583 N N . ASP B 1 393 ? -17.891 -7.934 -4.82 1 97.19 393 ASP B N 1
ATOM 6584 C CA . ASP B 1 393 ? -16.719 -8.5 -5.484 1 97.19 393 ASP B CA 1
ATOM 6585 C C . ASP B 1 393 ? -15.43 -7.977 -4.867 1 97.19 393 ASP B C 1
ATOM 6587 O O . ASP B 1 393 ? -14.539 -7.516 -5.582 1 97.19 393 ASP B O 1
ATOM 6591 N N . MET B 1 394 ? -15.367 -8.055 -3.531 1 97.75 394 MET B N 1
ATOM 6592 C CA . MET B 1 394 ? -14.227 -7.512 -2.797 1 97.75 394 MET B CA 1
ATOM 6593 C C . MET B 1 394 ? -13.406 -8.625 -2.154 1 97.75 394 MET B C 1
ATOM 6595 O O . MET B 1 394 ? -12.695 -8.391 -1.18 1 97.75 394 MET B O 1
ATOM 6599 N N . GLY B 1 395 ? -13.516 -9.859 -2.691 1 97.94 395 GLY B N 1
ATOM 6600 C CA . GLY B 1 395 ? -12.859 -10.977 -2.035 1 97.94 395 GLY B CA 1
ATOM 6601 C C . GLY B 1 395 ? -11.516 -11.32 -2.641 1 97.94 395 GLY B C 1
ATOM 6602 O O . GLY B 1 395 ? -10.797 -12.18 -2.129 1 97.94 395 GLY B O 1
ATOM 6603 N N . GLY B 1 396 ? -11.148 -10.734 -3.699 1 96.56 396 GLY B N 1
ATOM 6604 C CA . GLY B 1 396 ? -9.875 -10.969 -4.367 1 96.56 396 GLY B CA 1
ATOM 6605 C C . GLY B 1 396 ? -9.109 -9.688 -4.656 1 96.56 396 GLY B C 1
ATOM 6606 O O . GLY B 1 396 ? -9.664 -8.75 -5.246 1 96.56 396 GLY B O 1
ATOM 6607 N N . TYR B 1 397 ? -7.832 -9.648 -4.273 1 95.69 397 TYR B N 1
ATOM 6608 C CA . TYR B 1 397 ? -6.926 -8.555 -4.586 1 95.69 397 TYR B CA 1
ATOM 6609 C C . TYR B 1 397 ? -7.457 -7.234 -4.031 1 95.69 397 TYR B C 1
ATOM 6611 O O . TYR B 1 397 ? -7.41 -6.207 -4.711 1 95.69 397 TYR B O 1
ATOM 6619 N N . THR B 1 398 ? -8.016 -7.234 -2.902 1 96.44 398 THR B N 1
ATOM 6620 C CA . THR B 1 398 ? -8.461 -6.043 -2.195 1 96.44 398 THR B CA 1
ATOM 6621 C C . THR B 1 398 ? -7.727 -5.891 -0.866 1 96.44 398 THR B C 1
ATOM 6623 O O . THR B 1 398 ? -6.668 -5.266 -0.803 1 96.44 398 THR B O 1
ATOM 6626 N N . ALA B 1 399 ? -8.102 -6.738 0.131 1 96.81 399 ALA B N 1
ATOM 6627 C CA . ALA B 1 399 ? -7.469 -6.664 1.445 1 96.81 399 ALA B CA 1
ATOM 6628 C C . ALA B 1 399 ? -5.988 -7.02 1.36 1 96.81 399 ALA B C 1
ATOM 6630 O O . ALA B 1 399 ? -5.172 -6.5 2.123 1 96.81 399 ALA B O 1
ATOM 6631 N N . THR B 1 400 ? -5.621 -7.844 0.415 1 95.81 400 THR B N 1
ATOM 6632 C CA . THR B 1 400 ? -4.258 -8.352 0.314 1 95.81 400 THR B CA 1
ATOM 6633 C C . THR B 1 400 ? -3.303 -7.262 -0.147 1 95.81 400 THR B C 1
ATOM 6635 O O . THR B 1 400 ? -2.088 -7.375 0.029 1 95.81 400 THR B O 1
ATOM 6638 N N . CYS B 1 401 ? -3.787 -6.188 -0.701 1 94.12 401 CYS B N 1
ATOM 6639 C CA . CYS B 1 401 ? -2.963 -5.102 -1.22 1 94.12 401 CYS B CA 1
ATOM 6640 C C . CYS B 1 401 ? -3.145 -3.836 -0.393 1 94.12 401 CYS B C 1
ATOM 6642 O O . CYS B 1 401 ? -2.799 -2.742 -0.841 1 94.12 401 CYS B O 1
ATOM 6644 N N . ALA B 1 402 ? -3.65 -3.906 0.758 1 96.31 402 ALA B N 1
ATOM 6645 C CA . ALA B 1 402 ? -4.031 -2.736 1.543 1 96.31 402 ALA B CA 1
ATOM 6646 C C . ALA B 1 402 ? -2.902 -2.309 2.475 1 96.31 402 ALA B C 1
ATOM 6648 O O . ALA B 1 402 ? -2.109 -3.141 2.922 1 96.31 402 ALA B O 1
ATOM 6649 N N . CYS B 1 403 ? -2.799 -1.054 2.688 1 96.19 403 CYS B N 1
ATOM 6650 C CA . CYS B 1 403 ? -1.939 -0.48 3.717 1 96.19 403 CYS B CA 1
ATOM 6651 C C . CYS B 1 403 ? -2.68 0.59 4.512 1 96.19 403 CYS B C 1
ATOM 6653 O O . CYS B 1 403 ? -3.762 1.026 4.113 1 96.19 403 CYS B O 1
ATOM 6655 N N . ASP B 1 404 ? -2.191 0.986 5.613 1 96.44 404 ASP B N 1
ATOM 6656 C CA . ASP B 1 404 ? -2.865 1.938 6.492 1 96.44 404 ASP B CA 1
ATOM 6657 C C . ASP B 1 404 ? -2.293 3.344 6.32 1 96.44 404 ASP B C 1
ATOM 6659 O O . ASP B 1 404 ? -2.238 4.117 7.277 1 96.44 404 ASP B O 1
ATOM 6663 N N . PHE B 1 405 ? -1.901 3.703 5.141 1 96.94 405 PHE B N 1
ATOM 6664 C CA . PHE B 1 405 ? -1.358 5.02 4.828 1 96.94 405 PHE B CA 1
ATOM 6665 C C . PHE B 1 405 ? -2.191 6.117 5.477 1 96.94 405 PHE B C 1
ATOM 6667 O O . PHE B 1 405 ? -3.414 6.004 5.566 1 96.94 405 PHE B O 1
ATOM 6674 N N . ASN B 1 406 ? -1.536 7.188 5.945 1 97.75 406 ASN B N 1
ATOM 6675 C CA . ASN B 1 406 ? -2.135 8.383 6.523 1 97.75 406 ASN B CA 1
ATOM 6676 C C . ASN B 1 406 ? -2.861 8.07 7.832 1 97.75 406 ASN B C 1
ATOM 6678 O O . ASN B 1 406 ? -3.676 8.867 8.297 1 97.75 406 ASN B O 1
ATOM 6682 N N . GLY B 1 407 ? -2.639 6.805 8.383 1 97.31 407 GLY B N 1
ATOM 6683 C CA . GLY B 1 407 ? -3.158 6.426 9.688 1 97.31 407 GLY B CA 1
ATOM 6684 C C . GLY B 1 407 ? -4.59 5.922 9.641 1 97.31 407 GLY B C 1
ATOM 6685 O O . GLY B 1 407 ? -5.285 5.91 10.656 1 97.31 407 GLY B O 1
ATOM 6686 N N . PHE B 1 408 ? -5.035 5.555 8.516 1 96.94 408 PHE B N 1
ATOM 6687 C CA . PHE B 1 408 ? -6.367 4.977 8.406 1 96.94 408 PHE B CA 1
ATOM 6688 C C . PHE B 1 408 ? -6.309 3.457 8.516 1 96.94 408 PHE B C 1
ATOM 6690 O O . PHE B 1 408 ? -5.781 2.785 7.629 1 96.94 408 PHE B O 1
ATOM 6697 N N . SER B 1 409 ? -6.887 2.969 9.539 1 92.94 409 SER B N 1
ATOM 6698 C CA . SER B 1 409 ? -6.777 1.554 9.883 1 92.94 409 SER B CA 1
ATOM 6699 C C . SER B 1 409 ? -7.461 0.678 8.836 1 92.94 409 SER B C 1
ATOM 6701 O O . SER B 1 409 ? -8.445 1.094 8.219 1 92.94 409 SER B O 1
ATOM 6703 N N . LEU B 1 410 ? -6.988 -0.495 8.703 1 95.81 410 LEU B N 1
ATOM 6704 C CA . LEU B 1 410 ? -7.547 -1.441 7.746 1 95.81 410 LEU B CA 1
ATOM 6705 C C . LEU B 1 410 ? -8.828 -2.066 8.289 1 95.81 410 LEU B C 1
ATOM 6707 O O . LEU B 1 410 ? -8.93 -2.346 9.484 1 95.81 410 LEU B O 1
ATOM 6711 N N . PRO B 1 411 ? -9.789 -2.318 7.445 1 95.5 411 PRO B N 1
ATOM 6712 C CA . PRO B 1 411 ? -11.047 -2.918 7.887 1 95.5 411 PRO B CA 1
ATOM 6713 C C . PRO B 1 411 ? -10.875 -4.34 8.414 1 95.5 411 PRO B C 1
ATOM 6715 O O . PRO B 1 411 ? -10.117 -5.129 7.836 1 95.5 411 PRO B O 1
ATOM 6718 N N . PRO B 1 412 ? -11.531 -4.641 9.523 1 94.69 412 PRO B N 1
ATOM 6719 C CA . PRO B 1 412 ? -11.562 -6.043 9.938 1 94.69 412 PRO B CA 1
ATOM 6720 C C . PRO B 1 412 ? -12.414 -6.91 9.008 1 94.69 412 PRO B C 1
ATOM 6722 O O . PRO B 1 412 ? -13.219 -6.387 8.234 1 94.69 412 PRO B O 1
ATOM 6725 N N . THR B 1 413 ? -12.227 -8.211 9.062 1 95.81 413 THR B N 1
ATOM 6726 C CA . THR B 1 413 ? -12.977 -9.164 8.258 1 95.81 413 THR B CA 1
ATOM 6727 C C . THR B 1 413 ? -13.875 -10.031 9.133 1 95.81 413 THR B C 1
ATOM 6729 O O . THR B 1 413 ? -13.398 -10.664 10.086 1 95.81 413 THR B O 1
ATOM 6732 N N . TRP B 1 414 ? -15.125 -10.039 8.859 1 95.94 414 TRP B N 1
ATOM 6733 C CA . TRP B 1 414 ? -16.078 -10.953 9.484 1 95.94 414 TRP B CA 1
ATOM 6734 C C . TRP B 1 414 ? -16.531 -12.023 8.5 1 95.94 414 TRP B C 1
ATOM 6736 O O . TRP B 1 414 ? -16.703 -11.742 7.312 1 95.94 414 TRP B O 1
ATOM 6746 N N . TYR B 1 415 ? -16.719 -13.188 9.039 1 96.94 415 TYR B N 1
ATOM 6747 C CA . TYR B 1 415 ? -17.094 -14.312 8.195 1 96.94 415 TYR B CA 1
ATOM 6748 C C . TYR B 1 415 ? -18.578 -14.633 8.328 1 96.94 415 TYR B C 1
ATOM 6750 O O . TYR B 1 415 ? -19.125 -14.578 9.43 1 96.94 415 TYR B O 1
ATOM 6758 N N . ILE B 1 416 ? -19.188 -14.93 7.227 1 97 416 ILE B N 1
ATOM 6759 C CA . ILE B 1 416 ? -20.578 -15.375 7.207 1 97 416 ILE B CA 1
ATOM 6760 C C . ILE B 1 416 ? -20.688 -16.656 6.379 1 97 416 ILE B C 1
ATOM 6762 O O . ILE B 1 416 ? -19.812 -16.953 5.562 1 97 416 ILE B O 1
ATOM 6766 N N . ALA B 1 417 ? -21.75 -17.438 6.605 1 97.69 417 ALA B N 1
ATOM 6767 C CA . ALA B 1 417 ? -22 -18.672 5.863 1 97.69 417 ALA B CA 1
ATOM 6768 C C . ALA B 1 417 ? -23.453 -19.094 5.988 1 97.69 417 ALA B C 1
ATOM 6770 O O . ALA B 1 417 ? -24.094 -18.875 7.02 1 97.69 417 ALA B O 1
ATOM 6771 N N . PRO B 1 418 ? -23.922 -19.688 4.93 1 97.31 418 PRO B N 1
ATOM 6772 C CA . PRO B 1 418 ? -25.25 -20.281 5.09 1 97.31 418 PRO B CA 1
ATOM 6773 C C . PRO B 1 418 ? -25.234 -21.5 6.016 1 97.31 418 PRO B C 1
ATOM 6775 O O . PRO B 1 418 ? -24.266 -22.25 6.039 1 97.31 418 PRO B O 1
ATOM 6778 N N . LYS B 1 419 ? -26.328 -21.75 6.633 1 96.75 419 LYS B N 1
ATOM 6779 C CA . LYS B 1 419 ? -26.453 -22.859 7.574 1 96.75 419 LYS B CA 1
ATOM 6780 C C . LYS B 1 419 ? -26.219 -24.203 6.883 1 96.7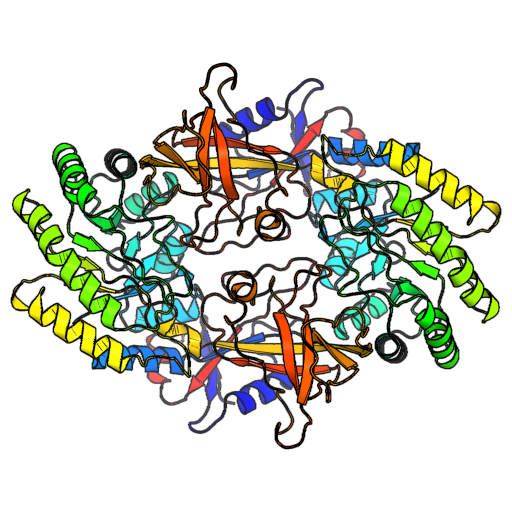5 419 LYS B C 1
ATOM 6782 O O . LYS B 1 419 ? -25.75 -25.156 7.508 1 96.75 419 LYS B O 1
ATOM 6787 N N . GLU B 1 420 ? -26.438 -24.234 5.707 1 95.38 420 GLU B N 1
ATOM 6788 C CA . GLU B 1 420 ? -26.391 -25.469 4.926 1 95.38 420 GLU B CA 1
ATOM 6789 C C . GLU B 1 420 ? -24.969 -26.031 4.879 1 95.38 420 GLU B C 1
ATOM 6791 O O . GLU B 1 420 ? -24.766 -27.219 4.629 1 95.38 420 GLU B O 1
ATOM 6796 N N . ILE B 1 421 ? -23.969 -25.172 5.059 1 95.94 421 ILE B N 1
ATOM 6797 C CA . ILE B 1 421 ? -22.609 -25.703 4.926 1 95.94 421 ILE B CA 1
ATOM 6798 C C . ILE B 1 421 ? -22 -25.906 6.309 1 95.94 421 ILE B C 1
ATOM 6800 O O . ILE B 1 421 ? -20.781 -26.047 6.441 1 95.94 421 ILE B O 1
ATOM 6804 N N . ARG B 1 422 ? -22.734 -25.953 7.305 1 95 422 ARG B N 1
ATOM 6805 C CA . ARG B 1 422 ? -22.281 -26.109 8.68 1 95 422 ARG B CA 1
ATOM 6806 C C . ARG B 1 422 ? -21.391 -27.344 8.836 1 95 422 ARG B C 1
ATOM 6808 O O . ARG B 1 422 ? -20.375 -27.312 9.523 1 95 422 ARG B O 1
ATOM 6815 N N . LEU B 1 423 ? -21.781 -28.422 8.227 1 95.31 423 LEU B N 1
ATOM 6816 C CA . LEU B 1 423 ? -21.016 -29.656 8.336 1 95.31 423 LEU B CA 1
ATOM 6817 C C . LEU B 1 423 ? -19.609 -29.484 7.762 1 95.31 423 LEU B C 1
ATOM 6819 O O . LEU B 1 423 ? -18.656 -30.031 8.305 1 95.31 423 LEU B O 1
ATOM 6823 N N . VAL B 1 424 ? -19.531 -28.781 6.672 1 96.56 424 VAL B N 1
ATOM 6824 C CA . VAL B 1 424 ? -18.234 -28.516 6.066 1 96.56 424 VAL B CA 1
ATOM 6825 C C . VAL B 1 424 ? -17.375 -27.703 7.039 1 96.56 424 VAL B C 1
ATOM 6827 O O . VAL B 1 424 ? -16.188 -27.984 7.199 1 96.56 424 VAL B O 1
ATOM 6830 N N . LEU B 1 425 ? -17.938 -26.703 7.699 1 96.81 425 LEU B N 1
ATOM 6831 C CA . LEU B 1 425 ? -17.234 -25.875 8.656 1 96.81 425 LEU B CA 1
ATOM 6832 C C . LEU B 1 425 ? -16.781 -26.688 9.859 1 96.81 425 LEU B C 1
ATOM 6834 O O . LEU B 1 425 ? -15.641 -26.531 10.328 1 96.81 425 LEU B O 1
ATOM 6838 N N . GLU B 1 426 ? -17.609 -27.609 10.32 1 96.12 426 GLU B N 1
ATOM 6839 C CA . GLU B 1 426 ? -17.297 -28.438 11.484 1 96.12 426 GLU B CA 1
ATOM 6840 C C . GLU B 1 426 ? -16.141 -29.391 11.188 1 96.12 426 GLU B C 1
ATOM 6842 O O . GLU B 1 426 ? -15.305 -29.656 12.055 1 96.12 426 GLU B O 1
ATOM 6847 N N . LYS B 1 427 ? -16.125 -29.812 10.016 1 95.81 427 LYS B N 1
ATOM 6848 C CA . LYS B 1 427 ? -15.062 -30.734 9.609 1 95.81 427 LYS B CA 1
ATOM 6849 C C . LYS B 1 427 ? -13.734 -29.984 9.461 1 95.81 427 LYS B C 1
ATOM 6851 O O . LYS B 1 427 ? -12.68 -30.5 9.844 1 95.81 427 LYS B O 1
ATOM 6856 N N . THR B 1 428 ? -13.766 -28.812 8.922 1 96.06 428 THR B N 1
ATOM 6857 C CA . THR B 1 428 ? -12.57 -28.031 8.617 1 96.06 428 THR B CA 1
ATOM 6858 C C . THR B 1 428 ? -12.055 -27.312 9.859 1 96.06 428 THR B C 1
ATOM 6860 O O . THR B 1 428 ? -10.844 -27.156 10.031 1 96.06 428 THR B O 1
ATOM 6863 N N . PHE B 1 429 ? -13.023 -26.844 10.625 1 95.56 429 PHE B N 1
ATOM 6864 C CA . PHE B 1 429 ? -12.719 -26.094 11.844 1 95.56 429 PHE B CA 1
ATOM 6865 C C . PHE B 1 429 ? -13.336 -26.781 13.055 1 95.56 429 PHE B C 1
ATOM 6867 O O . PHE B 1 429 ? -14.289 -26.266 13.648 1 95.56 429 PHE B O 1
ATOM 6874 N N . PRO B 1 430 ? -12.734 -27.844 13.5 1 91.62 430 PRO B N 1
ATOM 6875 C CA . PRO B 1 430 ? -13.352 -28.578 14.602 1 91.62 430 PRO B CA 1
ATOM 6876 C C . PRO B 1 430 ? -13.289 -27.828 15.93 1 91.62 430 PRO B C 1
ATOM 6878 O O . PRO B 1 430 ? -12.352 -27.062 16.172 1 91.62 430 PRO B O 1
ATOM 6881 N N . ALA B 1 431 ? -14.336 -28.016 16.719 1 82.5 431 ALA B N 1
ATOM 6882 C CA . ALA B 1 431 ? -14.367 -27.469 18.062 1 82.5 431 ALA B CA 1
ATOM 6883 C C . ALA B 1 431 ? -13.352 -28.172 18.969 1 82.5 431 ALA B C 1
ATOM 6885 O O . ALA B 1 431 ? -13.016 -29.328 18.75 1 82.5 431 ALA B O 1
ATOM 6886 N N . GLN B 1 432 ? -12.547 -27.516 19.844 1 67.62 432 GLN B N 1
ATOM 6887 C CA . GLN B 1 432 ? -11.688 -28.234 20.797 1 67.62 432 GLN B CA 1
ATOM 6888 C C . GLN B 1 432 ? -12.5 -29.156 21.688 1 67.62 432 GLN B C 1
ATOM 6890 O O . GLN B 1 432 ? -13.656 -28.875 22 1 67.62 432 GLN B O 1
#

Nearest PDB structures (foldseek):
  1njj-assembly1_A  TM=9.552E-01  e=2.401E-44  Trypanosoma brucei gambiense
  4zgy-assembly1_A  TM=9.402E-01  e=2.440E-45  Homo sapiens
  1njj-assembly2_C  TM=9.412E-01  e=2.851E-44  Trypanosoma brucei gambiense
  5gjo-assembly1_B  TM=9.120E-01  e=5.273E-36  Selenomonas ruminantium
  5gjm-assembly1_A  TM=8.992E-01  e=3.567E-33  Selenomonas ruminantium